Protein 5H80 (pdb70)

Nearest PDB structures (foldseek):
  5h80-assembly1_A  TM=1.002E+00  e=1.123E-91  Deinococcus radiodurans
  8j78-assembly1_C  TM=9.123E-01  e=1.585E-46  Homo sapiens
  8jxm-assembly1_F  TM=9.407E-01  e=7.126E-43  Homo sapiens
  8jxl-assembly1_F  TM=9.370E-01  e=4.509E-43  Homo sapiens
  8jxm-assembly1_L  TM=9.033E-01  e=2.004E-30  Homo sapiens

Secondary structure (DSSP, 8-state):
--EEEE---THHHHHHHHHHHHTT-EEEEEE-GGGTTSHHHHHSSEEEE-SS-SHHHHT-HHHHHHHHHHTT--EEE--SSTTTT-HHHHHHHHHTT-EESSS-HHHHHHHT-HHHHHHHHHHTT--B--B--SS---STHHHHHHHTTT--EE--EE-SGGGHHHHHHT---EEPP-S-EEEEEEEEEESS-EEEEEEEE---EETTEE-EEEESPTT--HHHHHHHHHHHHHHHHHTT-EEEEEEEEEE-TTS-EEEEEEE-S--TTHHHHHHHHT--HHHHHHHHHTT--HHHHT-----TTPPPPSSEEEEEEEEB--------EEE---STTEEEEE---TT----TTS-SEEEEEEEEESS--HHHHHHHHHHHHHT-EEESS-BSHHHHHHHHH-HHHHHT---TTHHHHTHHHHHHHHGGG-/--EEEE---HHHHHHHHHHHHHTT-EEEEEE-GGGTTSHHHHHSSEEEE-SS-TTHHHH-HHHHHHHHHHTT--EEE--SSTTTT-HHHHHHHHHTT-EESSS-HHHHHHHH-HHHHHHHHHHHT--B--B----HHHHHHHHHHTTT--EEEE--B-SGGGHHHHHH--EEEEPP-S-EEEEEEEEEESS-EEEEEEEEEEEEETTEEEEEEES-TT--HHHHHHHHHHHHHHHHHTT-EEEEEEEEEE-TTS-EEEEEEE-S--TTHHHHHHHHT--HHHHHHHHHTT--HHHHT-----TTPPPPSSEEEEEEEE------EEE---STTEEEEE---TT----TTS-SEEEEEEEEESS--HHHHHHHHHHHHHT-EEESS--SHHHHHHHHH-HHHHHT---TTHHHHTHHHHHHHHGGG-

Radius of gyration: 29.73 Å; Cα contacts (8 Å, |Δi|>4): 1894; chains: 2; bounding box: 52×56×107 Å

Organism: Deinococcus radiodurans (strain ATCC 13939 / DSM 20539 / JCM 16871 / CCUG 27074 / LMG 4051 / NBRC 15346 / NCIMB 9279 / VKM B-1422 / R1) (NCBI:txid243230)

B-factor: mean 34.97, std 14.19, range [15.18, 113.3]

Structure (mmCIF, N/CA/C/O backbone):
data_5H80
#
_entry.id   5H80
#
_cell.length_a   138.100
_cell.length_b   138.100
_cell.length_c   97.870
_cell.angle_alpha   90.00
_cell.angle_beta   90.00
_cell.angle_gamma   120.00
#
_symmetry.space_group_name_H-M   'P 65'
#
loop_
_entity.id
_entity.type
_entity.pdbx_description
1 polymer Carboxylase
2 non-polymer 1,2-ETHANEDIOL
3 water water
#
loop_
_atom_site.group_PDB
_atom_site.id
_atom_site.type_symbol
_atom_site.label_atom_id
_atom_site.label_alt_id
_atom_site.label_comp_id
_atom_site.label_asym_id
_atom_site.label_entity_id
_atom_site.label_seq_id
_atom_site.pdbx_PDB_ins_code
_atom_site.Cartn_x
_atom_site.Cartn_y
_atom_site.Cartn_z
_atom_site.occupancy
_atom_site.B_iso_or_equiv
_atom_site.auth_seq_id
_atom_site.auth_comp_id
_atom_site.auth_asym_id
_atom_site.auth_atom_id
_atom_site.pdbx_PDB_model_num
ATOM 1 N N . THR A 1 32 ? -53.730 2.138 -25.011 1.00 40.12 2 THR A N 1
ATOM 2 C CA . THR A 1 32 ? -53.534 0.691 -24.634 1.00 43.52 2 THR A CA 1
ATOM 3 C C . THR A 1 32 ? -53.926 -0.214 -25.807 1.00 38.05 2 THR A C 1
ATOM 4 O O . THR A 1 32 ? -55.109 -0.179 -26.309 1.00 32.42 2 THR A O 1
ATOM 8 N N . PRO A 1 33 ? -52.976 -1.023 -26.256 1.00 31.72 3 PRO A N 1
ATOM 9 C CA . PRO A 1 33 ? -53.319 -1.844 -27.408 1.00 30.06 3 PRO A CA 1
ATOM 10 C C . PRO A 1 33 ? -54.467 -2.788 -27.223 1.00 31.53 3 PRO A C 1
ATOM 11 O O . PRO A 1 33 ? -54.721 -3.270 -26.136 1.00 30.40 3 PRO A O 1
ATOM 15 N N . ARG A 1 34 ? -55.180 -3.108 -28.314 1.00 27.27 4 ARG A N 1
ATOM 16 C CA . ARG A 1 34 ? -56.195 -4.075 -28.334 1.00 26.63 4 ARG A CA 1
ATOM 17 C C . ARG A 1 34 ? -55.805 -5.014 -29.403 1.00 25.76 4 ARG A C 1
ATOM 18 O O . ARG A 1 34 ? -55.822 -4.645 -30.630 1.00 30.09 4 ARG A O 1
ATOM 26 N N . VAL A 1 35 ? -55.372 -6.204 -28.988 1.00 23.49 5 VAL A N 1
ATOM 27 C CA . VAL A 1 35 ? -54.734 -7.154 -29.815 1.00 24.00 5 VAL A CA 1
ATOM 28 C C . VAL A 1 35 ? -55.713 -8.228 -30.348 1.00 22.29 5 VAL A C 1
ATOM 29 O O . VAL A 1 35 ? -56.345 -9.044 -29.618 1.00 24.57 5 VAL A O 1
ATOM 33 N N . LEU A 1 36 ? -55.888 -8.233 -31.654 1.00 20.28 6 LEU A N 1
ATOM 34 C CA . LEU A 1 36 ? -56.711 -9.277 -32.246 1.00 21.67 6 LEU A CA 1
ATOM 35 C C . LEU A 1 36 ? -55.904 -10.478 -32.432 1.00 20.23 6 LEU A C 1
ATOM 36 O O . LEU A 1 36 ? -54.905 -10.396 -33.122 1.00 24.81 6 LEU A O 1
ATOM 41 N N . ILE A 1 37 ? -56.355 -11.610 -31.875 1.00 19.75 7 ILE A N 1
ATOM 42 C CA . ILE A 1 37 ? -55.607 -12.904 -31.892 1.00 20.93 7 ILE A CA 1
ATOM 43 C C . ILE A 1 37 ? -56.195 -13.703 -33.069 1.00 19.88 7 ILE A C 1
ATOM 44 O O . ILE A 1 37 ? -57.282 -14.351 -32.964 1.00 24.80 7 ILE A O 1
ATOM 49 N N . ALA A 1 38 ? -55.569 -13.605 -34.238 1.00 22.42 8 ALA A N 1
ATOM 50 C CA . ALA A 1 38 ? -56.038 -14.304 -35.440 1.00 25.49 8 ALA A CA 1
ATOM 51 C C . ALA A 1 38 ? -55.614 -15.807 -35.501 1.00 26.44 8 ALA A C 1
ATOM 52 O O . ALA A 1 38 ? -54.855 -16.211 -36.349 1.00 26.97 8 ALA A O 1
ATOM 54 N N . ASN A 1 39 ? -56.105 -16.586 -34.546 1.00 26.81 9 ASN A N 1
ATOM 55 C CA . ASN A 1 39 ? -55.671 -17.924 -34.322 1.00 22.94 9 ASN A CA 1
ATOM 56 C C . ASN A 1 39 ? -56.602 -18.577 -33.252 1.00 21.56 9 ASN A C 1
ATOM 57 O O . ASN A 1 39 ? -57.672 -18.021 -32.971 1.00 26.52 9 ASN A O 1
ATOM 62 N N . ARG A 1 40 ? -56.267 -19.790 -32.829 1.00 21.90 10 ARG A N 1
ATOM 63 C CA . ARG A 1 40 ? -57.117 -20.535 -31.906 1.00 23.95 10 ARG A CA 1
ATOM 64 C C . ARG A 1 40 ? -56.342 -21.530 -31.093 1.00 23.81 10 ARG A C 1
ATOM 65 O O . ARG A 1 40 ? -55.143 -21.733 -31.345 1.00 28.41 10 ARG A O 1
ATOM 73 N N . GLY A 1 41 ? -56.973 -22.189 -30.107 1.00 24.23 11 GLY A N 1
ATOM 74 C CA . GLY A 1 41 ? -56.355 -23.335 -29.487 1.00 24.01 11 GLY A CA 1
ATOM 75 C C . GLY A 1 41 ? -55.251 -22.864 -28.541 1.00 18.01 11 GLY A C 1
ATOM 76 O O . GLY A 1 41 ? -55.303 -21.675 -28.114 1.00 18.10 11 GLY A O 1
ATOM 77 N N . GLU A 1 42 ? -54.224 -23.712 -28.379 1.00 22.26 12 GLU A N 1
ATOM 78 C CA . GLU A 1 42 ? -53.190 -23.484 -27.334 1.00 22.87 12 GLU A CA 1
ATOM 79 C C . GLU A 1 42 ? -52.411 -22.154 -27.577 1.00 19.71 12 GLU A C 1
ATOM 80 O O . GLU A 1 42 ? -52.248 -21.336 -26.638 1.00 22.54 12 GLU A O 1
ATOM 86 N N . VAL A 1 43 ? -52.140 -21.794 -28.828 1.00 20.62 13 VAL A N 1
ATOM 87 C CA . VAL A 1 43 ? -51.492 -20.522 -29.124 1.00 20.88 13 VAL A CA 1
ATOM 88 C C . VAL A 1 43 ? -52.322 -19.214 -28.813 1.00 17.60 13 VAL A C 1
ATOM 89 O O . VAL A 1 43 ? -51.678 -18.205 -28.371 1.00 20.26 13 VAL A O 1
ATOM 93 N N . ALA A 1 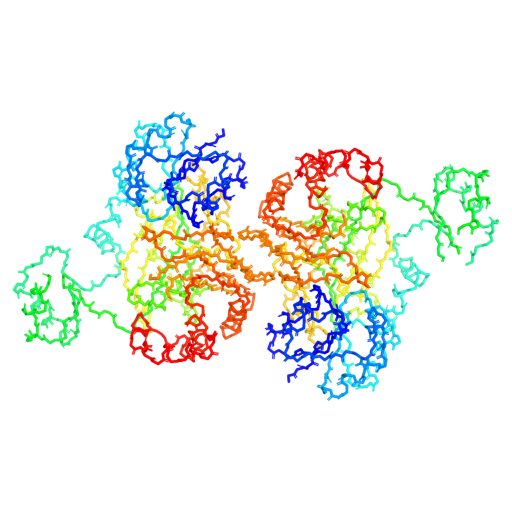44 ? -53.663 -19.260 -28.951 1.00 18.14 14 ALA A N 1
ATOM 94 C CA . ALA A 1 44 ? -54.454 -18.154 -28.792 1.00 18.15 14 ALA A CA 1
ATOM 95 C C . ALA A 1 44 ? -54.436 -17.995 -27.262 1.00 21.54 14 ALA A C 1
ATOM 96 O O . ALA A 1 44 ? -54.396 -16.868 -26.807 1.00 20.24 14 ALA A O 1
ATOM 98 N N . VAL A 1 45 ? -54.500 -19.113 -26.589 1.00 20.83 15 VAL A N 1
ATOM 99 C CA . VAL A 1 45 ? -54.429 -19.026 -25.056 1.00 21.43 15 VAL A CA 1
ATOM 100 C C . VAL A 1 45 ? -53.072 -18.390 -24.581 1.00 19.57 15 VAL A C 1
ATOM 101 O O . VAL A 1 45 ? -53.019 -17.427 -23.699 1.00 17.97 15 VAL A O 1
ATOM 105 N N . ARG A 1 46 ? -51.986 -18.896 -25.085 1.00 21.53 16 ARG A N 1
ATOM 106 C CA . ARG A 1 46 ? -50.684 -18.379 -24.897 1.00 18.13 16 ARG A CA 1
ATOM 107 C C . ARG A 1 46 ? -50.558 -16.843 -25.070 1.00 18.04 16 ARG A C 1
ATOM 108 O O . ARG A 1 46 ? -50.025 -16.023 -24.244 1.00 19.71 16 ARG A O 1
ATOM 116 N N . ILE A 1 47 ? -51.017 -16.369 -26.267 1.00 19.09 17 ILE A N 1
ATOM 117 C CA . ILE A 1 47 ? -51.071 -14.987 -26.594 1.00 19.91 17 ILE A CA 1
ATOM 118 C C . ILE A 1 47 ? -51.921 -14.180 -25.604 1.00 21.23 17 ILE A C 1
ATOM 119 O O . ILE A 1 47 ? -51.473 -13.091 -25.220 1.00 19.90 17 ILE A O 1
ATOM 124 N N . GLU A 1 48 ? -53.152 -14.599 -25.272 1.00 20.63 18 GLU A N 1
ATOM 125 C CA . GLU A 1 48 ? -54.030 -13.941 -24.289 1.00 23.07 18 GLU A CA 1
ATOM 126 C C . GLU A 1 48 ? -53.329 -13.743 -22.956 1.00 20.98 18 GLU A C 1
ATOM 127 O O . GLU A 1 48 ? -53.310 -12.609 -22.503 1.00 20.19 18 GLU A O 1
ATOM 133 N N . ARG A 1 49 ? -52.441 -14.682 -22.601 1.00 18.59 19 ARG A N 1
ATOM 134 C CA . ARG A 1 49 ? -51.697 -14.633 -21.285 1.00 20.56 19 ARG A CA 1
ATOM 135 C C . ARG A 1 49 ? -50.568 -13.578 -21.395 1.00 19.29 19 ARG A C 1
ATOM 136 O O . ARG A 1 49 ? -50.443 -12.770 -20.550 1.00 22.75 19 ARG A O 1
ATOM 144 N N . ALA A 1 50 ? -49.856 -13.454 -22.513 1.00 21.46 20 ALA A N 1
ATOM 145 C CA . ALA A 1 50 ? -48.751 -12.419 -22.686 1.00 19.45 20 ALA A CA 1
ATOM 146 C C . ALA A 1 50 ? -49.437 -10.964 -22.770 1.00 19.28 20 ALA A C 1
ATOM 147 O O . ALA A 1 50 ? -49.008 -10.001 -22.177 1.00 22.14 20 ALA A O 1
ATOM 149 N N . VAL A 1 51 ? -50.558 -10.878 -23.471 1.00 20.74 21 VAL A N 1
ATOM 150 C CA . VAL A 1 51 ? -51.335 -9.631 -23.567 1.00 19.58 21 VAL A CA 1
ATOM 151 C C . VAL A 1 51 ? -51.745 -9.148 -22.191 1.00 22.60 21 VAL A C 1
ATOM 152 O O . VAL A 1 51 ? -51.591 -7.936 -21.910 1.00 22.90 21 VAL A O 1
ATOM 156 N N . SER A 1 52 ? -52.227 -10.031 -21.391 1.00 23.68 22 SER A N 1
ATOM 157 C CA . SER A 1 52 ? -52.639 -9.721 -19.987 1.00 28.30 22 SER A CA 1
ATOM 158 C C . SER A 1 52 ? -51.441 -9.313 -19.167 1.00 25.64 22 SER A C 1
ATOM 159 O O . SER A 1 52 ? -51.535 -8.301 -18.388 1.00 26.26 22 SER A O 1
ATOM 162 N N . ALA A 1 53 ? -50.333 -10.055 -19.300 1.00 26.45 23 ALA A N 1
ATOM 163 C CA . ALA A 1 53 ? -49.063 -9.675 -18.596 1.00 24.31 23 ALA A CA 1
ATOM 164 C C . ALA A 1 53 ? -48.624 -8.227 -18.918 1.00 25.64 23 ALA A C 1
ATOM 165 O O . ALA A 1 53 ? -48.085 -7.476 -18.078 1.00 26.65 23 ALA A O 1
ATOM 167 N N . LEU A 1 54 ? -48.826 -7.754 -20.165 1.00 23.25 24 LEU A N 1
ATOM 168 C CA . LEU A 1 54 ? -48.512 -6.401 -20.529 1.00 22.57 24 LEU A CA 1
ATOM 169 C C . LEU A 1 54 ? -49.514 -5.280 -20.100 1.00 27.07 24 LEU A C 1
ATOM 170 O O . LEU A 1 54 ? -49.216 -4.108 -20.305 1.00 30.16 24 LEU A O 1
ATOM 175 N N . GLY A 1 55 ? -50.669 -5.686 -19.580 1.00 24.64 25 GLY A N 1
ATOM 176 C CA . GLY A 1 55 ? -51.785 -4.809 -19.282 1.00 24.82 25 GLY A CA 1
ATOM 177 C C . GLY A 1 55 ? -52.547 -4.308 -20.513 1.00 25.74 25 GLY A C 1
ATOM 178 O O . GLY A 1 55 ? -53.186 -3.216 -20.482 1.00 30.16 25 GLY A O 1
ATOM 179 N N . TRP A 1 56 ? -52.424 -5.036 -21.635 1.00 24.26 26 TRP A N 1
ATOM 180 C CA . TRP A 1 56 ? -53.155 -4.775 -22.833 1.00 25.71 26 TRP A CA 1
ATOM 181 C C . TRP A 1 56 ? -54.414 -5.591 -22.877 1.00 27.22 26 TRP A C 1
ATOM 182 O O . TRP A 1 56 ? -54.729 -6.337 -21.943 1.00 27.38 26 TRP A O 1
ATOM 193 N N . GLN A 1 57 ? -55.207 -5.342 -23.918 1.00 27.46 27 GLN A N 1
ATOM 194 C CA . GLN A 1 57 ? -56.451 -6.059 -24.108 1.00 24.74 27 GLN A CA 1
ATOM 195 C C . GLN A 1 57 ? -56.441 -6.978 -25.265 1.00 26.31 27 GLN A C 1
ATOM 196 O O . GLN A 1 57 ? -55.776 -6.679 -26.221 1.00 26.10 27 GLN A O 1
ATOM 202 N N . SER A 1 58 ? -57.179 -8.101 -25.150 1.00 29.91 28 SER A N 1
ATOM 203 C CA . SER A 1 58 ? -57.268 -9.044 -26.206 1.00 23.33 28 SER A CA 1
ATOM 204 C C . SER A 1 58 ? -58.663 -9.214 -26.775 1.00 24.13 28 SER A C 1
ATOM 205 O O . SER A 1 58 ? -59.647 -9.284 -26.075 1.00 29.54 28 SER A O 1
ATOM 208 N N . VAL A 1 59 ? -58.670 -9.445 -28.086 1.00 24.27 29 VAL A N 1
ATOM 209 C CA . VAL A 1 59 ? -59.876 -9.833 -28.803 1.00 24.78 29 VAL A CA 1
ATOM 210 C C . VAL A 1 59 ? -59.583 -11.183 -29.475 1.00 25.89 29 VAL A C 1
ATOM 211 O O . VAL A 1 59 ? -58.751 -11.261 -30.331 1.00 27.79 29 VAL A O 1
ATOM 215 N N . ALA A 1 60 ? -60.298 -12.212 -29.093 1.00 24.37 30 ALA A N 1
ATOM 216 C CA . ALA A 1 60 ? -60.228 -13.561 -29.699 1.00 22.97 30 ALA A CA 1
ATOM 217 C C . ALA A 1 60 ? -61.309 -13.686 -30.782 1.00 26.58 30 ALA A C 1
ATOM 218 O O . ALA A 1 60 ? -62.270 -12.823 -30.838 1.00 26.70 30 ALA A O 1
ATOM 220 N N . VAL A 1 61 ? -61.124 -14.671 -31.654 1.00 27.74 31 VAL A N 1
ATOM 221 C CA . VAL A 1 61 ? -62.134 -15.037 -32.630 1.00 24.82 31 VAL A CA 1
ATOM 222 C C . VAL A 1 61 ? -62.317 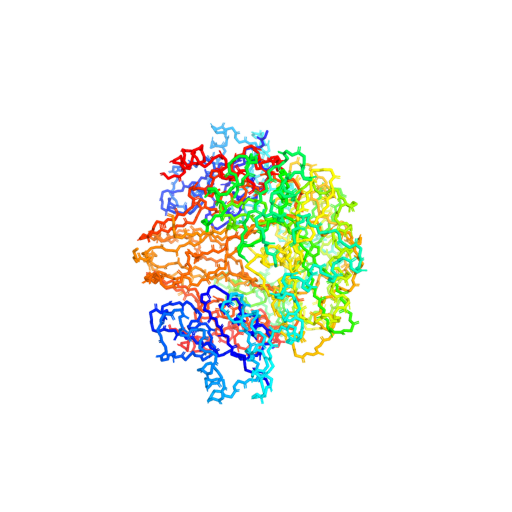-16.566 -32.487 1.00 28.11 31 VAL A C 1
ATOM 223 O O . VAL A 1 61 ? -61.372 -17.359 -32.136 1.00 26.80 31 VAL A O 1
ATOM 227 N N . TYR A 1 62 ? -63.500 -17.047 -32.784 1.00 22.11 32 TYR A N 1
ATOM 228 C CA . TYR A 1 62 ? -63.805 -18.436 -32.767 1.00 22.84 32 TYR A CA 1
ATOM 229 C C . TYR A 1 62 ? -64.845 -18.856 -33.797 1.00 25.12 32 TYR A C 1
ATOM 230 O O . TYR A 1 62 ? -65.747 -18.057 -34.150 1.00 25.50 32 TYR A O 1
ATOM 239 N N . ALA A 1 63 ? -64.661 -20.044 -34.297 1.00 29.27 33 ALA A N 1
ATOM 240 C CA . ALA A 1 63 ? -65.664 -20.737 -35.114 1.00 28.83 33 ALA A CA 1
ATOM 241 C C . ALA A 1 63 ? -66.540 -21.530 -34.182 1.00 27.65 33 ALA A C 1
ATOM 242 O O . ALA A 1 63 ? -66.081 -21.974 -33.108 1.00 24.80 33 ALA A O 1
ATOM 244 N N . PRO A 1 64 ? -67.863 -21.717 -34.504 1.00 29.38 34 PRO A N 1
ATOM 245 C CA . PRO A 1 64 ? -68.647 -22.490 -33.575 1.00 27.73 34 PRO A CA 1
ATOM 246 C C . PRO A 1 64 ? -68.209 -23.900 -33.094 1.00 26.28 34 PRO A C 1
ATOM 247 O O . PRO A 1 64 ? -68.371 -24.270 -31.913 1.00 29.86 34 PRO A O 1
ATOM 251 N N . ASP A 1 65 ? -67.586 -24.680 -33.934 1.00 25.01 35 ASP A N 1
ATOM 252 C CA . ASP A 1 65 ? -67.036 -25.998 -33.572 1.00 29.92 35 ASP A CA 1
ATOM 253 C C . ASP A 1 65 ? -65.794 -25.915 -32.676 1.00 30.16 35 ASP A C 1
ATOM 254 O O . ASP A 1 65 ? -65.340 -26.901 -32.263 1.00 30.12 35 ASP A O 1
ATOM 259 N N . ASP A 1 66 ? -65.365 -24.695 -32.389 1.00 30.40 36 ASP A N 1
ATOM 260 C CA . ASP A 1 66 ? -64.234 -24.391 -31.533 1.00 31.13 36 ASP A CA 1
ATOM 261 C C . ASP A 1 66 ? -64.705 -23.713 -30.292 1.00 32.09 36 ASP A C 1
ATOM 262 O O . ASP A 1 66 ? -63.900 -23.143 -29.552 1.00 32.33 36 ASP A O 1
ATOM 267 N N . ALA A 1 67 ? -66.038 -23.611 -30.067 1.00 26.02 37 ALA A N 1
ATOM 268 C CA . ALA A 1 67 ? -66.495 -22.701 -29.061 1.00 27.96 37 ALA A CA 1
ATOM 269 C C . ALA A 1 67 ? -66.140 -23.069 -27.583 1.00 24.69 37 ALA A C 1
ATOM 270 O O . ALA A 1 67 ? -66.087 -22.182 -26.738 1.00 27.50 37 ALA A O 1
ATOM 272 N N . GLY A 1 68 ? -65.789 -24.298 -27.331 1.00 25.09 38 GLY A N 1
ATOM 273 C CA . GLY A 1 68 ? -65.506 -24.747 -25.927 1.00 30.75 38 GLY A CA 1
ATOM 274 C C . GLY A 1 68 ? -64.012 -24.594 -25.573 1.00 30.92 38 GLY A C 1
ATOM 275 O O . GLY A 1 68 ? -63.632 -24.720 -24.434 1.00 26.17 38 GLY A O 1
ATOM 276 N N . SER A 1 69 ? -63.253 -24.240 -26.547 1.00 25.28 39 SER A N 1
ATOM 277 C CA . SER A 1 69 ? -61.814 -23.903 -26.406 1.00 27.71 39 SER A CA 1
ATOM 278 C C . SER A 1 69 ? -61.613 -22.851 -25.325 1.00 23.79 39 SER A C 1
ATOM 279 O O . SER A 1 69 ? -62.294 -21.831 -25.232 1.00 22.84 39 SER A O 1
ATOM 282 N N . LEU A 1 70 ? -60.540 -23.025 -24.532 1.00 26.43 40 LEU A N 1
ATOM 283 C CA . LEU A 1 70 ? -60.145 -22.017 -23.522 1.00 25.13 40 LEU A CA 1
ATOM 284 C C . LEU A 1 70 ? -59.852 -20.661 -24.049 1.00 23.94 40 LEU A C 1
ATOM 285 O O . LEU A 1 70 ? -60.136 -19.665 -23.373 1.00 27.00 40 LEU A O 1
ATOM 290 N N . HIS A 1 71 ? -59.366 -20.573 -25.304 1.00 23.06 41 HIS A N 1
ATOM 291 C CA . HIS A 1 71 ? -59.123 -19.247 -25.898 1.00 25.78 41 HIS A CA 1
ATOM 292 C C . HIS A 1 71 ? -60.357 -18.317 -26.033 1.00 18.67 41 HIS A C 1
ATOM 293 O O . HIS A 1 71 ? -60.205 -17.126 -26.034 1.00 23.37 41 HIS A O 1
ATOM 300 N N . VAL A 1 72 ? -61.521 -18.933 -26.077 1.00 23.54 42 VAL A N 1
ATOM 301 C CA . VAL A 1 72 ? -62.784 -18.182 -26.081 1.00 27.40 42 VAL A CA 1
ATOM 302 C C . VAL A 1 72 ? -62.975 -17.382 -24.772 1.00 23.81 42 VAL A C 1
ATOM 303 O O . VAL A 1 72 ? -62.903 -16.108 -24.771 1.00 34.64 42 VAL A O 1
ATOM 307 N N . ARG A 1 73 ? -63.144 -18.149 -23.692 1.00 31.59 43 ARG A N 1
ATOM 308 C CA . ARG A 1 73 ? -63.352 -17.631 -22.343 1.00 36.51 43 ARG A CA 1
ATOM 309 C C . ARG A 1 73 ? -62.217 -16.751 -21.861 1.00 37.16 43 ARG A C 1
ATOM 310 O O . ARG A 1 73 ? -62.442 -15.777 -21.138 1.00 31.70 43 ARG A O 1
ATOM 318 N N . ARG A 1 74 ? -60.974 -17.123 -22.208 1.00 28.93 44 ARG A N 1
ATOM 319 C CA . ARG A 1 74 ? -59.808 -16.367 -21.722 1.00 29.04 44 ARG A CA 1
ATOM 320 C C . ARG A 1 74 ? -59.593 -14.990 -22.344 1.00 32.85 44 ARG A C 1
ATOM 321 O O . ARG A 1 74 ? -58.898 -14.140 -21.744 1.00 31.94 44 ARG A O 1
ATOM 329 N N . ALA A 1 75 ? -60.089 -14.719 -23.546 1.00 24.96 45 ALA A N 1
ATOM 330 C CA . ALA A 1 75 ? -59.943 -13.384 -24.035 1.00 26.16 45 ALA A CA 1
ATOM 331 C C . ALA A 1 75 ? -60.730 -12.333 -23.212 1.00 32.98 45 ALA A C 1
ATOM 332 O O . ALA A 1 75 ? -61.718 -12.651 -22.482 1.00 30.04 45 ALA A O 1
ATOM 334 N N . ASP A 1 76 ? -60.375 -11.094 -23.377 1.00 31.06 46 ASP A N 1
ATOM 335 C CA . ASP A 1 76 ? -61.159 -10.010 -22.742 1.00 33.65 46 ASP A CA 1
ATOM 336 C C . ASP A 1 76 ? -62.458 -9.912 -23.501 1.00 35.91 46 ASP A C 1
ATOM 337 O O . ASP A 1 76 ? -63.489 -9.567 -22.953 1.00 34.32 46 ASP A O 1
ATOM 342 N N . GLU A 1 77 ? -62.388 -10.189 -24.790 1.00 28.13 47 GLU A N 1
ATOM 343 C CA . GLU A 1 77 ? -63.657 -10.243 -25.545 1.00 29.96 47 GLU A CA 1
ATOM 344 C C . GLU A 1 77 ? -63.445 -11.202 -26.694 1.00 27.38 47 GLU A C 1
ATOM 345 O O . GLU A 1 77 ? -62.310 -11.279 -27.212 1.00 29.64 47 GLU A O 1
ATOM 351 N N . ALA A 1 78 ? -64.439 -12.050 -26.954 1.00 30.22 48 ALA A N 1
ATOM 352 C CA . ALA A 1 78 ? -64.365 -12.998 -28.022 1.00 29.01 48 ALA A CA 1
ATOM 353 C C . ALA A 1 78 ? -65.472 -12.752 -29.019 1.00 32.82 48 ALA A C 1
ATOM 354 O O . ALA A 1 78 ? -66.661 -12.602 -28.611 1.00 30.54 48 ALA A O 1
ATOM 356 N N . VAL A 1 79 ? -65.069 -12.822 -30.307 1.00 28.69 49 VAL A N 1
ATOM 357 C CA . VAL A 1 79 ? -65.931 -12.441 -31.450 1.00 30.23 49 VAL A CA 1
ATOM 358 C C . VAL A 1 79 ? -66.199 -13.664 -32.371 1.00 28.57 49 VAL A C 1
ATOM 359 O O . VAL A 1 79 ? -65.275 -14.314 -32.892 1.00 25.30 49 VAL A O 1
ATOM 363 N N . ALA A 1 80 ? -67.452 -14.068 -32.500 1.00 29.60 50 ALA A N 1
ATOM 364 C CA . ALA A 1 80 ? -67.765 -15.266 -33.351 1.00 27.54 50 ALA A CA 1
ATOM 365 C C . ALA A 1 80 ? -67.493 -15.009 -34.837 1.00 26.29 50 ALA A C 1
ATOM 366 O O . ALA A 1 80 ? -67.918 -13.959 -35.326 1.00 32.29 50 ALA A O 1
ATOM 368 N N . LEU A 1 81 ? -66.898 -15.983 -35.538 1.00 26.98 51 LEU A N 1
ATOM 369 C CA . LEU A 1 81 ? -66.619 -15.874 -36.991 1.00 32.47 51 LEU A CA 1
ATOM 370 C C . LEU A 1 81 ? -67.884 -16.480 -37.661 1.00 35.33 51 LEU A C 1
ATOM 371 O O . LEU A 1 81 ? -68.426 -17.450 -37.204 1.00 35.45 51 LEU A O 1
ATOM 376 N N . SER A 1 82 ? -68.242 -15.905 -38.812 1.00 42.05 52 SER A N 1
ATOM 377 C CA . SER A 1 82 ? -69.353 -16.436 -39.643 1.00 50.15 52 SER A CA 1
ATOM 378 C C . SER A 1 82 ? -68.915 -17.552 -40.574 1.00 47.27 52 SER A C 1
ATOM 379 O O . SER A 1 82 ? -69.741 -18.218 -41.191 1.00 47.18 52 SER A O 1
ATOM 382 N N . GLY A 1 83 ? -67.614 -17.736 -40.717 1.00 47.22 53 GLY A N 1
ATOM 383 C CA . GLY A 1 83 ? -67.091 -18.852 -41.471 1.00 46.40 53 GLY A CA 1
ATOM 384 C C . GLY A 1 83 ? -67.311 -20.137 -40.693 1.00 49.19 53 GLY A C 1
ATOM 385 O O . GLY A 1 83 ? -67.906 -20.144 -39.612 1.00 50.28 53 GLY A O 1
ATOM 386 N N . ARG A 1 84 ? -66.809 -21.236 -41.227 1.00 47.47 54 ARG A N 1
ATOM 387 C CA . ARG A 1 84 ? -67.081 -22.544 -40.629 1.00 50.42 54 ARG A CA 1
ATOM 388 C C . ARG A 1 84 ? -65.856 -23.190 -39.992 1.00 48.90 54 ARG A C 1
ATOM 389 O O . ARG A 1 84 ? -65.818 -23.405 -38.776 1.00 61.96 54 ARG A O 1
ATOM 397 N N . GLY A 1 85 ? -64.888 -23.576 -40.781 1.00 49.15 55 GLY A N 1
ATOM 398 C CA . GLY A 1 85 ? -63.901 -24.522 -40.207 1.00 50.73 55 GLY A CA 1
ATOM 399 C C . GLY A 1 85 ? -62.614 -23.832 -39.856 1.00 48.73 55 GLY A C 1
ATOM 400 O O . GLY A 1 85 ? -62.616 -22.677 -39.388 1.00 44.77 55 GLY A O 1
ATOM 401 N N . ALA A 1 86 ? -61.527 -24.536 -40.120 1.00 45.44 56 ALA A N 1
ATOM 402 C CA . ALA A 1 86 ? -60.206 -23.924 -40.287 1.00 47.35 56 ALA A CA 1
ATOM 403 C C . ALA A 1 86 ? -60.321 -22.724 -41.215 1.00 44.30 56 ALA A C 1
ATOM 404 O O . ALA A 1 86 ? -59.962 -21.620 -40.835 1.00 38.96 56 ALA A O 1
ATOM 406 N N . ALA A 1 87 ? -60.969 -22.905 -42.370 1.00 43.05 57 ALA A N 1
ATOM 407 C CA . ALA A 1 87 ? -61.360 -21.784 -43.273 1.00 38.19 57 ALA A CA 1
ATOM 408 C C . ALA A 1 87 ? -61.786 -20.435 -42.624 1.00 36.58 57 ALA A C 1
ATOM 409 O O . ALA A 1 87 ? -61.507 -19.393 -43.153 1.00 36.74 57 ALA A O 1
ATOM 411 N N . ALA A 1 88 ? -62.548 -20.506 -41.558 1.00 34.29 58 ALA A N 1
ATOM 412 C CA . ALA A 1 88 ? -63.068 -19.324 -40.871 1.00 34.30 58 ALA A CA 1
ATOM 413 C C . ALA A 1 88 ? -61.914 -18.480 -40.335 1.00 30.38 58 ALA A C 1
ATOM 414 O O . ALA A 1 88 ? -61.996 -17.225 -40.366 1.00 33.88 58 ALA A O 1
ATOM 416 N N . TYR A 1 89 ? -60.892 -19.170 -39.797 1.00 34.79 59 TYR A N 1
ATOM 417 C CA . TYR A 1 89 ? -59.656 -18.498 -39.252 1.00 34.32 59 TYR A CA 1
ATOM 418 C C . TYR A 1 89 ? -58.670 -18.023 -40.328 1.00 30.12 59 TYR A C 1
ATOM 419 O O . TYR A 1 89 ? -57.863 -17.139 -40.062 1.00 39.96 59 TYR A O 1
ATOM 428 N N . LEU A 1 90 ? -58.850 -18.475 -41.574 1.00 33.47 60 LEU A N 1
ATOM 429 C CA . LEU A 1 90 ? -58.032 -18.105 -42.709 1.00 35.51 60 LEU A CA 1
ATOM 430 C C . LEU A 1 90 ? -58.736 -16.992 -43.563 1.00 36.34 60 LEU A C 1
ATOM 431 O O . LEU A 1 90 ? -58.182 -16.503 -44.572 1.00 35.24 60 LEU A O 1
ATOM 436 N N . ASP A 1 91 ? -59.947 -16.572 -43.178 1.00 35.67 61 ASP A N 1
ATOM 437 C CA . ASP A 1 91 ? -60.584 -15.523 -43.989 1.00 36.18 61 ASP A CA 1
ATOM 438 C C . ASP A 1 91 ? -60.014 -14.160 -43.589 1.00 36.97 61 ASP A C 1
ATOM 439 O O . ASP A 1 91 ? -60.501 -13.498 -42.723 1.00 37.70 61 ASP A O 1
ATOM 444 N N . GLY A 1 92 ? -58.948 -13.776 -44.276 1.00 34.05 62 GLY A N 1
ATOM 445 C CA . GLY A 1 92 ? -58.291 -12.515 -44.005 1.00 38.80 62 GLY A CA 1
ATOM 446 C C . GLY A 1 92 ? -59.212 -11.324 -43.956 1.00 32.82 62 GLY A C 1
ATOM 447 O O . GLY A 1 92 ? -59.115 -10.515 -43.021 1.00 35.00 62 GLY A O 1
ATOM 448 N N . ALA A 1 93 ? -60.117 -11.148 -44.954 1.00 33.42 63 ALA A N 1
ATOM 449 C CA . ALA A 1 93 ? -61.070 -10.006 -44.922 1.00 40.84 63 ALA A CA 1
ATOM 450 C C . ALA A 1 93 ? -62.054 -10.050 -43.766 1.00 34.88 63 ALA A C 1
ATOM 451 O O . ALA A 1 93 ? -62.346 -8.979 -43.220 1.00 41.05 63 ALA A O 1
ATOM 453 N N . ALA A 1 94 ? -62.498 -11.246 -43.353 1.00 35.01 64 ALA A N 1
ATOM 454 C CA . ALA A 1 94 ? -63.309 -11.388 -42.152 1.00 31.74 64 ALA A CA 1
ATOM 455 C C . ALA A 1 94 ? -62.609 -10.889 -40.880 1.00 33.56 64 ALA A C 1
ATOM 456 O O . ALA A 1 94 ? -63.211 -10.188 -40.087 1.00 28.56 64 ALA A O 1
ATOM 458 N N . LEU A 1 95 ? -61.333 -11.261 -40.739 1.00 33.39 65 LEU A N 1
ATOM 459 C CA . LEU A 1 95 ? -60.528 -10.827 -39.586 1.00 27.71 65 LEU A CA 1
ATOM 460 C C . LEU A 1 95 ? -60.340 -9.340 -39.574 1.00 31.16 65 LEU A C 1
ATOM 461 O O . LEU A 1 95 ? -60.495 -8.724 -38.510 1.00 28.58 65 LEU A O 1
ATOM 466 N N . LEU A 1 96 ? -60.168 -8.745 -40.753 1.00 27.55 66 LEU A N 1
ATOM 467 C CA . LEU A 1 96 ? -60.056 -7.287 -40.888 1.00 32.79 66 LEU A CA 1
ATOM 468 C C . LEU A 1 96 ? -61.361 -6.553 -40.525 1.00 32.95 66 LEU A C 1
ATOM 469 O O . LEU A 1 96 ? -61.289 -5.479 -39.931 1.00 36.77 66 LEU A O 1
ATOM 474 N N . ARG A 1 97 ? -62.498 -7.203 -40.764 1.00 31.86 67 ARG A N 1
ATOM 475 C CA . ARG A 1 97 ? -63.758 -6.659 -40.350 1.00 33.54 67 ARG A CA 1
ATOM 476 C C . ARG A 1 97 ? -63.879 -6.680 -38.839 1.00 28.24 67 ARG A C 1
ATOM 477 O O . ARG A 1 97 ? -64.300 -5.684 -38.246 1.00 34.34 67 ARG A O 1
ATOM 485 N N . VAL A 1 98 ? -63.488 -7.819 -38.242 1.00 31.51 68 VAL A N 1
ATOM 486 C CA . VAL A 1 98 ? -63.490 -7.945 -36.763 1.00 27.44 68 VAL A CA 1
ATOM 487 C C . VAL A 1 98 ? -62.648 -6.874 -36.142 1.00 30.15 68 VAL A C 1
ATOM 488 O O . VAL A 1 98 ? -63.044 -6.300 -35.055 1.00 27.60 68 VAL A O 1
ATOM 492 N N . ALA A 1 99 ? -61.482 -6.627 -36.727 1.00 28.31 69 ALA A N 1
ATOM 493 C CA . ALA A 1 99 ? -60.541 -5.705 -36.138 1.00 32.23 69 ALA A CA 1
ATOM 494 C C . ALA A 1 99 ? -61.102 -4.296 -36.160 1.00 31.93 69 ALA A C 1
ATOM 495 O O . ALA A 1 99 ? -60.968 -3.525 -35.210 1.00 33.30 69 ALA A O 1
ATOM 497 N N . GLN A 1 100 ? -61.682 -3.925 -37.314 1.00 29.97 70 GLN A N 1
ATOM 498 C CA . GLN A 1 100 ? -62.316 -2.587 -37.469 1.00 34.58 70 GLN A CA 1
ATOM 499 C C . GLN A 1 100 ? -63.432 -2.342 -36.486 1.00 34.40 70 GLN A C 1
ATOM 500 O O . GLN A 1 100 ? -63.502 -1.272 -35.892 1.00 35.97 70 GLN A O 1
ATOM 506 N N . GLU A 1 101 ? -64.303 -3.343 -36.351 1.00 34.70 71 GLU A N 1
ATOM 507 C CA . GLU A 1 101 ? -65.543 -3.317 -35.629 1.00 34.95 71 GLU A CA 1
ATOM 508 C C . GLU A 1 101 ? -65.289 -3.310 -34.143 1.00 42.35 71 GLU A C 1
ATOM 509 O O . GLU A 1 101 ? -66.081 -2.799 -33.400 1.00 35.72 71 GLU A O 1
ATOM 515 N N . HIS A 1 102 ? -64.166 -3.888 -33.721 1.00 36.08 72 HIS A N 1
ATOM 516 C CA . HIS A 1 102 ? -63.809 -3.930 -32.287 1.00 32.49 72 HIS A CA 1
ATOM 517 C C . HIS A 1 102 ? -62.611 -3.129 -31.912 1.00 28.64 72 HIS A C 1
ATOM 518 O O . HIS A 1 102 ? -62.085 -3.272 -30.774 1.00 35.40 72 HIS A O 1
ATOM 525 N N . ALA A 1 103 ? -62.243 -2.152 -32.751 1.00 30.34 73 ALA A N 1
ATOM 526 C CA . ALA A 1 103 ? -61.201 -1.199 -32.456 1.00 32.70 73 ALA A CA 1
ATOM 527 C C . ALA A 1 103 ? -59.876 -1.885 -31.999 1.00 27.18 73 ALA A C 1
ATOM 528 O O . ALA A 1 103 ? -59.173 -1.352 -31.121 1.00 33.26 73 ALA A O 1
ATOM 530 N N . ALA A 1 104 ? -59.510 -2.944 -32.687 1.00 27.10 74 ALA A N 1
ATOM 531 C CA . ALA A 1 104 ? -58.133 -3.479 -32.541 1.00 28.20 74 ALA A CA 1
ATOM 532 C C . ALA A 1 104 ? -57.066 -2.529 -33.152 1.00 33.88 74 ALA A C 1
ATOM 533 O O . ALA A 1 104 ? -57.387 -1.692 -34.030 1.00 31.20 74 ALA A O 1
ATOM 535 N N . THR A 1 105 ? -55.848 -2.566 -32.574 1.00 25.24 75 THR A N 1
ATOM 536 C CA . THR A 1 105 ? -54.695 -1.801 -32.942 1.00 26.70 75 THR A CA 1
ATOM 537 C C . THR A 1 105 ? -53.595 -2.656 -33.493 1.00 26.12 75 THR A C 1
ATOM 538 O O . THR A 1 105 ? -52.716 -2.202 -34.120 1.00 26.21 75 THR A O 1
ATOM 542 N N . HIS A 1 106 ? -53.626 -3.955 -33.129 1.00 23.62 76 HIS A N 1
ATOM 543 C CA . HIS A 1 106 ? -52.568 -4.909 -33.386 1.00 25.58 76 HIS A CA 1
ATOM 544 C C . HIS A 1 106 ? -53.231 -6.205 -33.776 1.00 26.23 76 HIS A C 1
ATOM 545 O O . HIS A 1 106 ? -54.341 -6.548 -33.353 1.00 27.99 76 HIS A O 1
ATOM 552 N N . VAL A 1 107 ? -52.548 -7.001 -34.605 1.00 26.84 77 VAL A N 1
ATOM 553 C CA . VAL A 1 107 ? -52.970 -8.324 -35.023 1.00 23.35 77 VAL A CA 1
ATOM 554 C C . VAL A 1 107 ? -51.811 -9.310 -34.746 1.00 22.19 77 VAL A C 1
ATOM 555 O O . VAL A 1 107 ? -50.741 -9.247 -35.380 1.00 21.76 77 VAL A O 1
ATOM 559 N N . HIS A 1 108 ? -52.048 -10.202 -33.765 1.00 20.36 78 HIS A N 1
ATOM 560 C CA . HIS A 1 108 ? -51.161 -11.378 -33.538 1.00 21.09 78 HIS A CA 1
ATOM 561 C C . HIS A 1 108 ? -51.678 -12.640 -34.312 1.00 18.74 78 HIS A C 1
ATOM 562 O O . HIS A 1 108 ? -52.704 -13.288 -34.022 1.00 21.40 78 HIS A O 1
ATOM 569 N N . PRO A 1 109 ? -50.919 -13.001 -35.372 1.00 22.24 79 PRO A N 1
ATOM 570 C CA . PRO A 1 109 ? -51.318 -14.157 -36.156 1.00 24.58 79 PRO A CA 1
ATOM 571 C C . PRO A 1 109 ? -50.948 -15.568 -35.615 1.00 25.48 79 PRO A C 1
ATOM 572 O O . PRO A 1 109 ? -51.322 -16.611 -36.192 1.00 29.73 79 PRO A O 1
ATOM 576 N N . GLY A 1 110 ? -50.385 -15.615 -34.400 1.00 24.98 80 GLY A N 1
ATOM 577 C CA . GLY A 1 110 ? -49.752 -16.833 -33.872 1.00 26.02 80 GLY A CA 1
ATOM 578 C C . GLY A 1 110 ? -48.843 -17.605 -34.786 1.00 18.92 80 GLY A C 1
ATOM 579 O O . GLY A 1 110 ? -47.896 -17.078 -35.268 1.00 22.20 80 GLY A O 1
ATOM 580 N N . TYR A 1 111 ? -49.041 -18.926 -34.887 1.00 23.70 81 TYR A N 1
ATOM 581 C CA . TYR A 1 111 ? -48.291 -19.681 -35.886 1.00 27.25 81 TYR A CA 1
ATOM 582 C C . TYR A 1 111 ? -49.314 -20.522 -36.609 1.00 28.91 81 TYR A C 1
ATOM 583 O O . TYR A 1 111 ? -50.453 -20.828 -36.088 1.00 31.40 81 TYR A O 1
ATOM 592 N N . GLY A 1 112 ? -48.940 -20.858 -37.837 1.00 29.14 82 GLY A N 1
ATOM 593 C CA . GLY A 1 112 ? -49.880 -21.430 -38.759 1.00 29.11 82 GLY A CA 1
ATOM 594 C C . GLY A 1 112 ? -50.788 -20.340 -39.264 1.00 33.28 82 GLY A C 1
ATOM 595 O O . GLY A 1 112 ? -50.543 -19.069 -39.043 1.00 32.49 82 GLY A O 1
ATOM 596 N N . PHE A 1 113 ? -51.906 -20.816 -39.860 1.00 34.41 83 PHE A N 1
ATOM 597 C CA . PHE A 1 113 ? -52.968 -19.866 -40.333 1.00 34.90 83 PHE A CA 1
ATOM 598 C C . PHE A 1 113 ? -52.253 -18.788 -41.248 1.00 36.69 83 PHE A C 1
ATOM 599 O O . PHE A 1 113 ? -51.451 -19.155 -42.143 1.00 40.74 83 PHE A O 1
ATOM 607 N N . LEU A 1 114 ? -52.339 -17.525 -40.868 1.00 34.04 84 LEU A N 1
ATOM 608 C CA . LEU A 1 114 ? -51.893 -16.401 -41.726 1.00 37.13 84 LEU A CA 1
ATOM 609 C C . LEU A 1 114 ? -50.588 -15.799 -41.247 1.00 28.67 84 LEU A C 1
ATOM 610 O O . LEU A 1 114 ? -50.166 -14.741 -41.699 1.00 27.65 84 LEU A O 1
ATOM 615 N N . SER A 1 115 ? -49.867 -16.499 -40.330 1.00 29.00 85 SER A N 1
ATOM 616 C CA . SER A 1 115 ? -48.596 -15.950 -39.866 1.00 29.10 85 SER A CA 1
ATOM 617 C C . SER A 1 115 ? -47.461 -15.759 -40.863 1.00 29.75 85 SER A C 1
ATOM 618 O O . SER A 1 115 ? -46.552 -15.033 -40.563 1.00 27.98 85 SER A O 1
ATOM 621 N N . GLU A 1 116 ? -47.504 -16.411 -42.028 1.00 24.29 86 GLU A N 1
ATOM 622 C CA . GLU A 1 116 ? -46.487 -16.257 -42.981 1.00 30.47 86 GLU A CA 1
ATOM 623 C C . GLU A 1 116 ? -47.000 -15.611 -44.219 1.00 33.56 86 GLU A C 1
ATOM 624 O O . GLU A 1 116 ? -46.255 -15.451 -45.122 1.00 33.78 86 GLU A O 1
ATOM 630 N N . ASN A 1 117 ? -48.255 -15.136 -44.163 1.00 33.79 87 ASN A N 1
ATOM 631 C CA . ASN A 1 117 ? -48.906 -14.509 -45.326 1.00 35.67 87 ASN A CA 1
ATOM 632 C C . ASN A 1 117 ? -48.627 -13.006 -45.459 1.00 33.62 87 ASN A C 1
ATOM 633 O O . ASN A 1 117 ? -49.212 -12.142 -44.747 1.00 33.11 87 ASN A O 1
ATOM 638 N N . ALA A 1 118 ? -47.746 -12.666 -46.378 1.00 32.90 88 ALA A N 1
ATOM 639 C CA . ALA A 1 118 ? -47.305 -11.308 -46.524 1.00 31.96 88 ALA A CA 1
ATOM 640 C C . ALA A 1 118 ? -48.456 -10.305 -46.964 1.00 29.07 88 ALA A C 1
ATOM 641 O O . ALA A 1 118 ? -48.493 -9.114 -46.624 1.00 31.55 88 ALA A O 1
ATOM 643 N N . ASP A 1 119 ? -49.332 -10.783 -47.826 1.00 30.56 89 ASP A N 1
ATOM 644 C CA . ASP A 1 119 ? -50.464 -9.945 -48.258 1.00 31.42 89 ASP A CA 1
ATOM 645 C C . ASP A 1 119 ? -51.345 -9.545 -47.071 1.00 27.24 89 ASP A C 1
ATOM 646 O O . ASP A 1 119 ? -51.829 -8.413 -46.978 1.00 29.60 89 ASP A O 1
ATOM 651 N N . PHE A 1 120 ? -51.502 -10.517 -46.162 1.00 26.81 90 PHE A N 1
ATOM 652 C CA . PHE A 1 120 ? -52.346 -10.317 -45.013 1.00 29.30 90 PHE A CA 1
ATOM 653 C C . PHE A 1 120 ? -51.670 -9.263 -44.137 1.00 26.48 90 PHE A C 1
ATOM 654 O O . PHE A 1 120 ? -52.337 -8.287 -43.778 1.00 26.52 90 PHE A O 1
ATOM 662 N N . ALA A 1 121 ? -50.370 -9.407 -43.878 1.00 27.82 91 ALA A N 1
ATOM 663 C CA . ALA A 1 121 ? -49.611 -8.397 -43.162 1.00 25.03 91 ALA A CA 1
ATOM 664 C C . ALA A 1 121 ? -49.758 -6.980 -43.762 1.00 27.38 91 ALA A C 1
ATOM 665 O O . ALA A 1 121 ? -50.009 -6.064 -43.072 1.00 29.18 91 ALA A O 1
ATOM 667 N N . ARG A 1 122 ? -49.614 -6.873 -45.077 1.00 27.74 92 ARG A N 1
ATOM 668 C CA . ARG A 1 122 ? -49.826 -5.650 -45.853 1.00 31.77 92 ARG A CA 1
ATOM 669 C C . ARG A 1 122 ? -51.183 -5.082 -45.620 1.00 29.29 92 ARG A C 1
ATOM 670 O O . ARG A 1 122 ? -51.274 -3.883 -45.328 1.00 30.19 92 ARG A O 1
ATOM 678 N N . ALA A 1 123 ? -52.204 -5.919 -45.647 1.00 29.99 93 ALA A N 1
ATOM 679 C CA . ALA A 1 123 ? -53.557 -5.484 -45.476 1.00 27.32 93 ALA A CA 1
ATOM 680 C C . ALA A 1 123 ? -53.819 -4.992 -44.047 1.00 32.39 93 ALA A C 1
ATOM 681 O O . ALA A 1 123 ? -54.428 -3.949 -43.837 1.00 26.14 93 ALA A O 1
ATOM 683 N N . CYS A 1 124 ? -53.233 -5.689 -43.051 1.00 29.34 94 CYS A N 1
ATOM 684 C CA . CYS A 1 124 ? -53.224 -5.127 -41.697 1.00 30.51 94 CYS A CA 1
ATOM 685 C C . CYS A 1 124 ? -52.690 -3.680 -41.643 1.00 24.85 94 CYS A C 1
ATOM 686 O O . CYS A 1 124 ? -53.471 -2.743 -41.151 1.00 27.16 94 CYS A O 1
ATOM 689 N N . ALA A 1 125 ? -51.441 -3.482 -42.116 1.00 25.15 95 ALA A N 1
ATOM 690 C CA . ALA A 1 125 ? -50.704 -2.249 -42.218 1.00 26.16 95 ALA A CA 1
ATOM 691 C C . ALA A 1 125 ? -51.629 -1.147 -42.857 1.00 28.90 95 ALA A C 1
ATOM 692 O O . ALA A 1 125 ? -51.903 -0.098 -42.274 1.00 30.91 95 ALA A O 1
ATOM 694 N N . GLN A 1 126 ? -52.169 -1.517 -44.004 1.00 29.40 96 GLN A N 1
ATOM 695 C CA . GLN A 1 126 ? -53.156 -0.633 -44.718 1.00 37.20 96 GLN A CA 1
ATOM 696 C C . GLN A 1 126 ? -54.387 -0.151 -43.896 1.00 38.34 96 GLN A C 1
ATOM 697 O O . GLN A 1 126 ? -54.823 1.025 -44.024 1.00 36.45 96 GLN A O 1
ATOM 703 N N . ALA A 1 127 ? -54.938 -1.040 -43.056 1.00 28.70 97 ALA A N 1
ATOM 704 C CA . ALA A 1 127 ? -56.049 -0.795 -42.215 1.00 26.48 97 ALA A CA 1
ATOM 705 C C . ALA A 1 127 ? -55.712 -0.142 -40.836 1.00 27.46 97 ALA A C 1
ATOM 706 O O . ALA A 1 127 ? -56.556 -0.143 -39.983 1.00 37.15 97 ALA A O 1
ATOM 708 N N . GLY A 1 128 ? -54.473 0.306 -40.626 1.00 27.49 98 GLY A N 1
ATOM 709 C CA . GLY A 1 128 ? -54.075 0.902 -39.360 1.00 33.53 98 GLY A CA 1
ATOM 710 C C . GLY A 1 128 ? -53.866 -0.101 -38.269 1.00 32.66 98 GLY A C 1
ATOM 711 O O . GLY A 1 128 ? -54.049 0.242 -37.112 1.00 31.63 98 GLY A O 1
ATOM 712 N N . LEU A 1 129 ? -53.499 -1.326 -38.622 1.00 31.50 99 LEU A N 1
ATOM 713 C CA . LEU A 1 129 ? -53.283 -2.402 -37.633 1.00 26.19 99 LEU A CA 1
ATOM 714 C C . LEU A 1 129 ? -51.809 -2.793 -37.662 1.00 30.54 99 LEU A C 1
ATOM 715 O O . LEU A 1 129 ? -51.239 -3.035 -38.729 1.00 31.04 99 LEU A O 1
ATOM 720 N N . VAL A 1 130 ? -51.173 -2.915 -36.499 1.00 29.05 100 VAL A N 1
ATOM 721 C CA . VAL A 1 130 ? -49.801 -3.461 -36.504 1.00 27.32 100 VAL A CA 1
ATOM 722 C C . VAL A 1 130 ? -49.807 -5.008 -36.462 1.00 29.68 100 VAL A C 1
ATOM 723 O O . VAL A 1 130 ? -50.248 -5.613 -35.526 1.00 24.45 100 VAL A O 1
ATOM 727 N N . PHE A 1 131 ? -49.303 -5.648 -37.502 1.00 23.35 101 PHE A N 1
ATOM 728 C CA . PHE A 1 131 ? -49.032 -7.066 -37.563 1.00 28.63 101 PHE A CA 1
ATOM 729 C C . PHE A 1 131 ? -47.858 -7.433 -36.659 1.00 23.77 101 PHE A C 1
ATOM 730 O O . PHE A 1 131 ? -46.731 -6.855 -36.791 1.00 26.39 101 PHE A O 1
ATOM 738 N N . VAL A 1 132 ? -48.129 -8.423 -35.783 1.00 20.60 102 VAL A N 1
ATOM 739 C CA . VAL A 1 132 ? -47.112 -8.917 -34.828 1.00 21.16 102 VAL A CA 1
ATOM 740 C C . VAL A 1 132 ? -46.204 -9.907 -35.552 1.00 22.77 102 VAL A C 1
ATOM 741 O O . VAL A 1 132 ? -46.504 -11.081 -35.525 1.00 26.58 102 VAL A O 1
ATOM 745 N N . GLY A 1 133 ? -45.154 -9.362 -36.201 1.00 26.64 103 GLY A N 1
ATOM 746 C CA . GLY A 1 133 ? -44.253 -10.092 -37.082 1.00 26.82 103 GLY A CA 1
ATOM 747 C C . GLY A 1 133 ? -43.320 -9.128 -37.852 1.00 26.15 103 GLY A C 1
ATOM 748 O O . GLY A 1 133 ? -43.526 -7.906 -37.760 1.00 26.31 103 GLY A O 1
ATOM 749 N N . PRO A 1 134 ? -42.325 -9.664 -38.590 1.00 26.49 104 PRO A N 1
ATOM 750 C CA . PRO A 1 134 ? -41.410 -8.861 -39.402 1.00 28.60 104 PRO A CA 1
ATOM 751 C C . PRO A 1 134 ? -42.215 -8.240 -40.548 1.00 24.62 104 PRO A C 1
ATOM 752 O O . PRO A 1 134 ? -43.453 -8.553 -40.684 1.00 23.26 104 PRO A O 1
ATOM 756 N N . ASP A 1 135 ? -41.482 -7.356 -41.279 1.00 29.07 105 ASP A N 1
ATOM 757 C CA . ASP A 1 135 ? -42.086 -6.582 -42.398 1.00 29.70 105 ASP A CA 1
ATOM 758 C C . ASP A 1 135 ? -42.496 -7.545 -43.478 1.00 31.62 105 ASP A C 1
ATOM 759 O O . ASP A 1 135 ? -41.885 -8.578 -43.615 1.00 27.04 105 ASP A O 1
ATOM 764 N N . PRO A 1 136 ? -43.610 -7.275 -44.184 1.00 30.40 106 PRO A N 1
ATOM 765 C CA . PRO A 1 136 ? -44.038 -8.097 -45.296 1.00 29.21 106 PRO A CA 1
ATOM 766 C C . PRO A 1 136 ? -43.001 -8.527 -46.365 1.00 29.45 106 PRO A C 1
ATOM 767 O O . PRO A 1 136 ? -43.051 -9.683 -46.768 1.00 27.79 106 PRO A O 1
ATOM 771 N N . ASP A 1 137 ? -42.075 -7.646 -46.729 1.00 33.52 107 ASP A N 1
ATOM 772 C CA . ASP A 1 137 ? -40.969 -7.945 -47.667 1.00 36.74 107 ASP A CA 1
ATOM 773 C C . ASP A 1 137 ? -40.087 -9.092 -47.130 1.00 38.04 107 ASP A C 1
ATOM 774 O O . ASP A 1 137 ? -39.602 -9.933 -47.856 1.00 32.93 107 ASP A O 1
ATOM 779 N N . THR A 1 138 ? -39.914 -9.105 -45.814 1.00 30.20 108 THR A N 1
ATOM 780 C CA . THR A 1 138 ? -39.182 -10.208 -45.144 1.00 31.56 108 THR A CA 1
ATOM 781 C C . THR A 1 138 ? -40.008 -11.471 -45.153 1.00 30.01 108 THR A C 1
ATOM 782 O O . THR A 1 138 ? -39.448 -12.547 -45.284 1.00 27.41 108 THR A O 1
ATOM 786 N N . LEU A 1 139 ? -41.357 -11.393 -44.936 1.00 27.54 109 LEU A N 1
ATOM 787 C CA . LEU A 1 139 ? -42.261 -12.524 -45.049 1.00 29.57 109 LEU A CA 1
ATOM 788 C C . LEU A 1 139 ? -42.173 -13.151 -46.487 1.00 26.72 109 LEU A C 1
ATOM 789 O O . LEU A 1 139 ? -42.195 -14.399 -46.713 1.00 29.95 109 LEU A O 1
ATOM 794 N N . ASP A 1 140 ? -42.113 -12.247 -47.448 1.00 31.04 110 ASP A N 1
ATOM 795 C CA . ASP A 1 140 ? -42.066 -12.699 -48.880 1.00 34.78 110 ASP A CA 1
ATOM 796 C C . ASP A 1 140 ? -40.785 -13.428 -49.148 1.00 30.21 110 ASP A C 1
ATOM 797 O O . ASP A 1 140 ? -40.766 -14.499 -49.770 1.00 35.00 110 ASP A O 1
ATOM 802 N N . LEU A 1 141 ? -39.707 -12.849 -48.678 1.00 28.77 111 LEU A N 1
ATOM 803 C CA . LEU A 1 141 ? -38.400 -13.461 -48.779 1.00 31.31 111 LEU A CA 1
ATOM 804 C C . LEU A 1 141 ? -38.279 -14.828 -48.079 1.00 36.90 111 LEU A C 1
ATOM 805 O O . LEU A 1 141 ? -37.941 -15.818 -48.718 1.00 34.32 111 LEU A O 1
ATOM 810 N N . PHE A 1 142 ? -38.568 -14.919 -46.770 1.00 29.65 112 PHE A N 1
ATOM 811 C CA . PHE A 1 142 ? -38.371 -16.164 -46.092 1.00 30.93 112 PHE A CA 1
ATOM 812 C C . PHE A 1 142 ? -39.380 -17.194 -46.449 1.00 32.42 112 PHE A C 1
ATOM 813 O O . PHE A 1 142 ? -39.187 -18.328 -46.125 1.00 37.39 112 PHE A O 1
ATOM 821 N N . GLY A 1 143 ? -40.483 -16.796 -47.144 1.00 30.78 113 GLY A N 1
ATOM 822 C CA . GLY A 1 143 ? -41.421 -17.718 -47.648 1.00 30.29 113 GLY A CA 1
ATOM 823 C C . GLY A 1 143 ? -41.097 -18.229 -49.046 1.00 32.76 113 GLY A C 1
ATOM 824 O O . GLY A 1 143 ? -41.748 -19.131 -49.534 1.00 36.63 113 GLY A O 1
ATOM 825 N N . ASP A 1 144 ? -40.018 -17.755 -49.620 1.00 32.33 114 ASP A N 1
ATOM 826 C CA . ASP A 1 144 ? -39.642 -18.197 -50.968 1.00 34.99 114 ASP A CA 1
ATOM 827 C C . ASP A 1 144 ? -38.345 -19.004 -50.934 1.00 30.55 114 ASP A C 1
ATOM 828 O O . ASP A 1 144 ? -37.231 -18.480 -50.662 1.00 33.84 114 ASP A O 1
ATOM 833 N N . LYS A 1 145 ? -38.516 -20.288 -51.258 1.00 35.09 115 LYS A N 1
ATOM 834 C CA . LYS A 1 145 ? -37.384 -21.240 -51.207 1.00 39.21 115 LYS A CA 1
ATOM 835 C C . LYS A 1 145 ? -36.225 -20.663 -51.957 1.00 38.39 115 LYS A C 1
ATOM 836 O O . LYS A 1 145 ? -35.117 -20.459 -51.437 1.00 37.79 115 LYS A O 1
ATOM 842 N N . SER A 1 146 ? -36.453 -20.272 -53.199 1.00 39.23 116 SER A N 1
ATOM 843 C CA . SER A 1 146 ? -35.381 -19.705 -53.993 1.00 38.29 116 SER A CA 1
ATOM 844 C C . SER A 1 146 ? -34.728 -18.389 -53.501 1.00 35.96 116 SER A C 1
ATOM 845 O O . SER A 1 146 ? -33.473 -18.293 -53.510 1.00 35.72 116 SER A O 1
ATOM 848 N N . ARG A 1 147 ? -35.497 -17.385 -53.071 1.00 37.08 117 ARG A N 1
ATOM 849 C CA . ARG A 1 147 ? -34.890 -16.170 -52.502 1.00 38.55 117 ARG A CA 1
ATOM 850 C C . ARG A 1 147 ? -34.120 -16.410 -51.111 1.00 33.70 117 ARG A C 1
ATOM 851 O O . ARG A 1 147 ? -33.083 -15.781 -50.832 1.00 35.21 117 ARG A O 1
ATOM 859 N N . ALA A 1 148 ? -34.697 -17.219 -50.249 1.00 34.00 118 ALA A N 1
ATOM 860 C CA . ALA A 1 148 ? -34.030 -17.553 -48.956 1.00 40.82 118 ALA A CA 1
ATOM 861 C C . ALA A 1 148 ? -32.673 -18.324 -49.136 1.00 37.55 118 ALA A C 1
ATOM 862 O O . ALA A 1 148 ? -31.688 -18.071 -48.482 1.00 39.32 118 ALA A O 1
ATOM 864 N N . ARG A 1 149 ? -32.642 -19.182 -50.146 1.00 39.96 119 ARG A N 1
ATOM 865 C CA . ARG A 1 149 ? -31.441 -19.889 -50.560 1.00 36.99 119 ARG A CA 1
ATOM 866 C C . ARG A 1 149 ? -30.385 -18.966 -51.082 1.00 42.71 119 ARG A C 1
ATOM 867 O O . ARG A 1 149 ? -29.250 -19.003 -50.604 1.00 43.09 119 ARG A O 1
ATOM 875 N N . GLY A 1 150 ? -30.759 -18.078 -51.999 1.00 39.25 120 GLY A N 1
ATOM 876 C CA . GLY A 1 150 ? -29.827 -17.156 -52.551 1.00 38.94 120 GLY A CA 1
ATOM 877 C C . GLY A 1 150 ? -29.209 -16.230 -51.545 1.00 41.29 120 GLY A C 1
ATOM 878 O O . GLY A 1 150 ? -27.997 -15.986 -51.608 1.00 37.43 120 GLY A O 1
ATOM 879 N N . LEU A 1 151 ? -30.041 -15.738 -50.627 1.00 42.65 121 LEU A N 1
ATOM 880 C CA . LEU A 1 151 ? -29.578 -14.990 -49.443 1.00 42.18 121 LEU A CA 1
ATOM 881 C C . LEU A 1 151 ? -28.587 -15.804 -48.609 1.00 30.25 121 LEU A C 1
ATOM 882 O O . LEU A 1 151 ? -27.499 -15.268 -48.287 1.00 31.70 121 LEU A O 1
ATOM 887 N N . ALA A 1 152 ? -28.905 -17.053 -48.343 1.00 30.94 122 ALA A N 1
ATOM 888 C CA . ALA A 1 152 ? -27.980 -17.903 -47.589 1.00 28.70 122 ALA A CA 1
ATOM 889 C C . ALA A 1 152 ? -26.617 -17.981 -48.338 1.00 38.42 122 ALA A C 1
ATOM 890 O O . ALA A 1 152 ? -25.561 -17.677 -47.799 1.00 33.96 122 ALA A O 1
ATOM 892 N N . GLN A 1 153 ? -26.695 -18.308 -49.628 1.00 36.20 123 GLN A N 1
ATOM 893 C CA . GLN A 1 153 ? -25.520 -18.454 -50.472 1.00 41.14 123 GLN A CA 1
ATOM 894 C C . GLN A 1 153 ? -24.659 -17.211 -50.525 1.00 35.56 123 GLN A C 1
ATOM 895 O O . GLN A 1 153 ? -23.463 -17.344 -50.426 1.00 38.93 123 GLN A O 1
ATOM 901 N N . ARG A 1 154 ? -25.250 -16.012 -50.640 1.00 34.75 124 ARG A N 1
ATOM 902 C CA . ARG A 1 154 ? -24.510 -14.744 -50.647 1.00 38.94 124 ARG A CA 1
ATOM 903 C C . ARG A 1 154 ? -23.812 -14.388 -49.324 1.00 38.03 124 ARG A C 1
ATOM 904 O O . ARG A 1 154 ? -22.756 -13.794 -49.290 1.00 38.52 124 ARG A O 1
ATOM 912 N N . LEU A 1 155 ? -24.375 -14.847 -48.228 1.00 34.93 125 LEU A N 1
ATOM 913 C CA . LEU A 1 155 ? -23.745 -14.760 -46.905 1.00 35.60 125 LEU A CA 1
ATOM 914 C C . LEU A 1 155 ? -22.786 -15.863 -46.507 1.00 37.93 125 LEU A C 1
ATOM 915 O O . LEU A 1 155 ? -22.267 -15.849 -45.367 1.00 40.66 125 LEU A O 1
ATOM 920 N N . GLY A 1 156 ? -22.521 -16.838 -47.367 1.00 36.54 126 GLY A N 1
ATOM 921 C CA . GLY A 1 156 ? -21.632 -17.941 -46.975 1.00 33.55 126 GLY A CA 1
ATOM 922 C C . GLY A 1 156 ? -22.237 -19.072 -46.128 1.00 31.70 126 GLY A C 1
ATOM 923 O O . GLY A 1 156 ? -21.521 -19.994 -45.682 1.00 34.32 126 GLY A O 1
ATOM 924 N N . VAL A 1 157 ? -23.587 -19.062 -45.961 1.00 32.18 127 VAL A N 1
ATOM 925 C CA . VAL A 1 157 ? -24.299 -20.008 -45.142 1.00 34.06 127 VAL A CA 1
ATOM 926 C C . VAL A 1 157 ? -24.616 -21.214 -46.033 1.00 31.02 127 VAL A C 1
ATOM 927 O O . VAL A 1 157 ? -25.313 -21.069 -47.091 1.00 32.27 127 VAL A O 1
ATOM 931 N N . PRO A 1 158 ? -24.155 -22.444 -45.643 1.00 29.97 128 PRO A N 1
ATOM 932 C CA . PRO A 1 158 ? -24.395 -23.610 -46.472 1.00 31.79 128 PRO A CA 1
ATOM 933 C C . PRO A 1 158 ? -25.812 -23.992 -46.573 1.00 31.64 128 PRO A C 1
ATOM 934 O O . PRO A 1 158 ? -26.557 -23.828 -45.574 1.00 32.32 128 PRO A O 1
ATOM 938 N N . VAL A 1 159 ? -26.183 -24.365 -47.806 1.00 31.09 129 VAL A N 1
ATOM 939 C CA . VAL A 1 159 ? -27.459 -24.975 -48.119 1.00 33.29 129 VAL A CA 1
ATOM 940 C C . VAL A 1 159 ? -27.326 -26.359 -48.782 1.00 30.48 129 VAL A C 1
ATOM 941 O O . VAL A 1 159 ? -26.290 -26.682 -49.382 1.00 30.30 129 VAL A O 1
ATOM 945 N N . ILE A 1 160 ? -28.391 -27.106 -48.725 1.00 29.83 130 ILE A N 1
ATOM 946 C CA . ILE A 1 160 ? -28.451 -28.441 -49.200 1.00 34.51 130 ILE A CA 1
ATOM 947 C C . ILE A 1 160 ? -28.243 -28.423 -50.724 1.00 45.75 130 ILE A C 1
ATOM 948 O O . ILE A 1 160 ? -28.790 -27.537 -51.402 1.00 50.35 130 ILE A O 1
ATOM 953 N N . PRO A 1 161 ? -27.480 -29.396 -51.261 1.00 45.61 131 PRO A N 1
ATOM 954 C CA . PRO A 1 161 ? -27.384 -29.417 -52.719 1.00 44.05 131 PRO A CA 1
ATOM 955 C C . PRO A 1 161 ? -28.711 -29.771 -53.361 1.00 42.79 131 PRO A C 1
ATOM 956 O O . PRO A 1 161 ? -29.521 -30.588 -52.849 1.00 45.72 131 PRO A O 1
ATOM 960 N N . GLY A 1 162 ? -29.031 -29.058 -54.427 1.00 49.16 132 GLY A N 1
ATOM 961 C CA . GLY A 1 162 ? -30.381 -29.171 -54.957 1.00 45.56 132 GLY A CA 1
ATOM 962 C C . GLY A 1 162 ? -30.515 -28.470 -56.305 1.00 48.82 132 GLY A C 1
ATOM 963 O O . GLY A 1 162 ? -29.561 -27.858 -56.756 1.00 38.46 132 GLY A O 1
ATOM 964 N N . THR A 1 163 ? -31.684 -28.641 -56.927 1.00 54.93 133 THR A N 1
ATOM 965 C CA . THR A 1 163 ? -32.119 -27.841 -58.080 1.00 65.53 133 THR A CA 1
ATOM 966 C C . THR A 1 163 ? -32.848 -26.620 -57.538 1.00 64.40 133 THR A C 1
ATOM 967 O O . THR A 1 163 ? -33.895 -26.778 -56.877 1.00 66.10 133 THR A O 1
ATOM 971 N N . ASP A 1 164 ? -32.330 -25.425 -57.842 1.00 70.96 134 ASP A N 1
ATOM 972 C CA . ASP A 1 164 ? -32.850 -24.153 -57.254 1.00 79.77 134 ASP A CA 1
ATOM 973 C C . ASP A 1 164 ? -34.296 -23.785 -57.609 1.00 83.24 134 ASP A C 1
ATOM 974 O O . ASP A 1 164 ? -35.055 -23.264 -56.762 1.00 85.60 134 ASP A O 1
ATOM 979 N N . GLY A 1 165 ? -34.649 -23.992 -58.868 1.00 72.34 135 GLY A N 1
ATOM 980 C CA . GLY A 1 165 ? -35.990 -23.722 -59.295 1.00 75.01 135 GLY A CA 1
ATOM 981 C C . GLY A 1 165 ? -36.522 -24.770 -60.223 1.00 67.36 135 GLY A C 1
ATOM 982 O O . GLY A 1 165 ? -35.783 -25.628 -60.701 1.00 69.19 135 GLY A O 1
ATOM 983 N N . ALA A 1 166 ? -37.823 -24.648 -60.476 1.00 67.32 136 ALA A N 1
ATOM 984 C CA . ALA A 1 166 ? -38.530 -25.356 -61.523 1.00 69.55 136 ALA A CA 1
ATOM 985 C C . ALA A 1 166 ? -38.118 -26.791 -61.364 1.00 79.28 136 ALA A C 1
ATOM 986 O O . ALA A 1 166 ? -38.271 -27.332 -60.241 1.00 86.09 136 ALA A O 1
ATOM 988 N N . THR A 1 167 ? -37.570 -27.385 -62.431 1.00 78.37 137 THR A N 1
ATOM 989 C CA . THR A 1 167 ? -36.796 -28.614 -62.352 1.00 83.65 137 THR A CA 1
ATOM 990 C C . THR A 1 167 ? -36.643 -29.143 -63.804 1.00 75.91 137 THR A C 1
ATOM 991 O O . THR A 1 167 ? -37.593 -29.599 -64.414 1.00 76.41 137 THR A O 1
ATOM 995 N N . THR A 1 168 ? -35.445 -29.007 -64.365 1.00 72.60 138 THR A N 1
ATOM 996 C CA . THR A 1 168 ? -35.156 -29.399 -65.760 1.00 68.82 138 THR A CA 1
ATOM 997 C C . THR A 1 168 ? -35.646 -30.874 -66.080 1.00 75.30 138 THR A C 1
ATOM 998 O O . THR A 1 168 ? -36.043 -31.178 -67.200 1.00 71.56 138 THR A O 1
ATOM 1002 N N . LEU A 1 169 ? -35.580 -31.764 -65.079 1.00 80.71 139 LEU A N 1
ATOM 1003 C CA . LEU A 1 169 ? -36.467 -32.965 -64.895 1.00 83.75 139 LEU A CA 1
ATOM 1004 C C . LEU A 1 169 ? -36.242 -34.267 -65.615 1.00 80.17 139 LEU A C 1
ATOM 1005 O O . LEU A 1 169 ? -36.509 -35.326 -65.062 1.00 81.25 139 LEU A O 1
ATOM 1010 N N . GLU A 1 170 ? -35.836 -34.207 -66.864 1.00 77.91 140 GLU A N 1
ATOM 1011 C CA . GLU A 1 170 ? -35.250 -35.391 -67.451 1.00 76.01 140 GLU A CA 1
ATOM 1012 C C . GLU A 1 170 ? -33.938 -35.436 -66.710 1.00 76.49 140 GLU A C 1
ATOM 1013 O O . GLU A 1 170 ? -33.471 -36.520 -66.383 1.00 78.97 140 GLU A O 1
ATOM 1019 N N . GLU A 1 171 ? -33.352 -34.267 -66.421 1.00 64.16 141 GLU A N 1
ATOM 1020 C CA . GLU A 1 171 ? -32.062 -34.258 -65.769 1.00 74.68 141 GLU A CA 1
ATOM 1021 C C . GLU A 1 171 ? -32.100 -34.529 -64.245 1.00 83.79 141 GLU A C 1
ATOM 1022 O O . GLU A 1 171 ? -31.067 -34.923 -63.716 1.00 74.93 141 GLU A O 1
ATOM 1028 N N . ALA A 1 172 ? -33.204 -34.319 -63.511 1.00 85.54 142 ALA A N 1
ATOM 1029 C CA . ALA A 1 172 ? -33.251 -34.797 -62.103 1.00 89.48 142 ALA A CA 1
ATOM 1030 C C . ALA A 1 172 ? -32.278 -35.986 -61.957 1.00 88.19 142 ALA A C 1
ATOM 1031 O O . ALA A 1 172 ? -31.529 -36.051 -60.985 1.00 82.69 142 ALA A O 1
ATOM 1033 N N . ALA A 1 173 ? -32.282 -36.882 -62.960 1.00 76.53 143 ALA A N 1
ATOM 1034 C CA . ALA A 1 173 ? -31.198 -37.853 -63.204 1.00 75.98 143 ALA A CA 1
ATOM 1035 C C . ALA A 1 173 ? -29.736 -37.308 -63.231 1.00 67.08 143 ALA A C 1
ATOM 1036 O O . ALA A 1 173 ? -28.832 -37.964 -62.734 1.00 65.65 143 ALA A O 1
ATOM 1038 N N . ALA A 1 174 ? -29.493 -36.159 -63.855 1.00 60.02 144 ALA A N 1
ATOM 1039 C CA . ALA A 1 174 ? -28.162 -35.561 -63.934 1.00 55.36 144 ALA A CA 1
ATOM 1040 C C . ALA A 1 174 ? -27.610 -35.062 -62.593 1.00 61.31 144 ALA A C 1
ATOM 1041 O O . ALA A 1 174 ? -26.427 -35.285 -62.273 1.00 62.56 144 ALA A O 1
ATOM 1043 N N . PHE A 1 175 ? -28.445 -34.349 -61.837 1.00 51.58 145 PHE A N 1
ATOM 1044 C CA . PHE A 1 175 ? -28.102 -34.007 -60.476 1.00 53.22 145 PHE A CA 1
ATOM 1045 C C . PHE A 1 175 ? -27.962 -35.272 -59.622 1.00 44.75 145 PHE A C 1
ATOM 1046 O O . PHE A 1 175 ? -26.975 -35.388 -58.906 1.00 48.59 145 PHE A O 1
ATOM 1054 N N . MET A 1 176 ? -28.889 -36.208 -59.771 1.00 46.26 146 MET A N 1
ATOM 1055 C CA . MET A 1 176 ? -28.843 -37.542 -59.122 1.00 50.43 146 MET A CA 1
ATOM 1056 C C . MET A 1 176 ? -27.595 -38.361 -59.479 1.00 50.44 146 MET A C 1
ATOM 1057 O O . MET A 1 176 ? -26.929 -38.973 -58.584 1.00 44.87 146 MET A O 1
ATOM 1062 N N . GLN A 1 177 ? -27.226 -38.328 -60.759 1.00 52.51 147 GLN A N 1
ATOM 1063 C CA . GLN A 1 177 ? -25.952 -38.849 -61.174 1.00 54.60 147 GLN A CA 1
ATOM 1064 C C . GLN A 1 177 ? -24.833 -38.053 -60.503 1.00 48.94 147 GLN A C 1
ATOM 1065 O O . GLN A 1 177 ? -23.852 -38.634 -60.089 1.00 54.42 147 GLN A O 1
ATOM 1071 N N . ALA A 1 178 ? -24.964 -36.730 -60.358 1.00 56.71 148 ALA A N 1
ATOM 1072 C CA . ALA A 1 178 ? -23.914 -35.966 -59.659 1.00 46.70 148 ALA A CA 1
ATOM 1073 C C . ALA A 1 178 ? -23.857 -36.241 -58.130 1.00 43.68 148 ALA A C 1
ATOM 1074 O O . ALA A 1 178 ? -22.835 -35.992 -57.512 1.00 45.84 148 ALA A O 1
ATOM 1076 N N . GLN A 1 179 ? -24.931 -36.761 -57.546 1.00 42.34 149 GLN A N 1
ATOM 1077 C CA . GLN A 1 179 ? -24.851 -37.259 -56.129 1.00 46.47 149 GLN A CA 1
ATOM 1078 C C . GLN A 1 179 ? -24.177 -38.661 -55.943 1.00 43.65 149 GLN A C 1
ATOM 1079 O O . GLN A 1 179 ? -24.084 -39.176 -54.844 1.00 42.68 149 GLN A O 1
ATOM 1085 N N . GLY A 1 180 ? -23.673 -39.283 -56.999 1.00 46.44 150 GLY A N 1
ATOM 1086 C CA . GLY A 1 180 ? -22.756 -40.413 -56.811 1.00 40.01 150 GLY A CA 1
ATOM 1087 C C . GLY A 1 180 ? -23.296 -41.687 -56.208 1.00 37.68 150 GLY A C 1
ATOM 1088 O O . GLY A 1 180 ? -22.527 -42.491 -55.667 1.00 38.28 150 GLY A O 1
ATOM 1089 N N . GLY A 1 181 ? -24.591 -41.933 -56.322 1.00 37.88 151 GLY A N 1
ATOM 1090 C CA . GLY A 1 181 ? -25.199 -43.069 -55.695 1.00 38.96 151 GLY A CA 1
ATOM 1091 C C . GLY A 1 181 ? -25.954 -42.692 -54.423 1.00 37.30 151 GLY A C 1
ATOM 1092 O O . GLY A 1 181 ? -26.745 -43.474 -53.910 1.00 43.48 151 GLY A O 1
ATOM 1093 N N . ALA A 1 182 ? -25.716 -41.486 -53.919 1.00 34.18 152 ALA A N 1
ATOM 1094 C CA . ALA A 1 182 ? -26.461 -41.018 -52.755 1.00 33.89 152 ALA A CA 1
ATOM 1095 C C . ALA A 1 182 ? -27.921 -40.751 -53.121 1.00 36.44 152 ALA A C 1
ATOM 1096 O O . ALA A 1 182 ? -28.139 -40.303 -54.205 1.00 34.49 152 ALA A O 1
ATOM 1098 N N . PRO A 1 183 ? -28.885 -40.992 -52.219 1.00 37.40 153 PRO A N 1
ATOM 1099 C CA . PRO A 1 183 ? -30.321 -40.747 -52.473 1.00 35.79 153 PRO A CA 1
ATOM 1100 C C . PRO A 1 183 ? -30.696 -39.273 -52.535 1.00 38.70 153 PRO A C 1
ATOM 1101 O O . PRO A 1 183 ? -29.970 -38.343 -52.068 1.00 37.48 153 PRO A O 1
ATOM 1105 N N . VAL A 1 184 ? -31.878 -39.059 -53.090 1.00 37.60 154 VAL A N 1
ATOM 1106 C CA . VAL A 1 184 ? -32.373 -37.773 -53.423 1.00 46.99 154 VAL A CA 1
ATOM 1107 C C . VAL A 1 184 ? -33.883 -37.748 -53.073 1.00 39.03 154 VAL A C 1
ATOM 1108 O O . VAL A 1 184 ? -34.582 -38.789 -52.921 1.00 38.65 154 VAL A O 1
ATOM 1112 N N . MET A 1 185 ? -34.387 -36.559 -52.744 1.00 41.20 155 MET A N 1
ATOM 1113 C CA . MET A 1 185 ? -35.793 -36.425 -52.401 1.00 46.36 155 MET A CA 1
ATOM 1114 C C . MET A 1 185 ? -36.394 -35.630 -53.554 1.00 48.61 155 MET A C 1
ATOM 1115 O O . MET A 1 185 ? -35.745 -34.702 -54.064 1.00 40.60 155 MET A O 1
ATOM 1120 N N . LEU A 1 186 ? -37.579 -36.041 -53.997 1.00 46.87 156 LEU A N 1
ATOM 1121 C CA . LEU A 1 186 ? -38.459 -35.144 -54.787 1.00 49.35 156 LEU A CA 1
ATOM 1122 C C . LEU A 1 186 ? -39.423 -34.409 -53.887 1.00 39.58 156 LEU A C 1
ATOM 1123 O O . LEU A 1 186 ? -39.628 -33.242 -54.168 1.00 40.19 156 LEU A O 1
ATOM 1128 N N . ARG A 1 198 ? -41.023 -37.644 -53.376 1.00 69.50 168 ARG A N 1
ATOM 1129 C CA . ARG A 1 198 ? -40.663 -38.975 -52.892 1.00 70.07 168 ARG A CA 1
ATOM 1130 C C . ARG A 1 198 ? -39.137 -39.205 -52.895 1.00 51.97 168 ARG A C 1
ATOM 1131 O O . ARG A 1 198 ? -38.391 -38.468 -53.550 1.00 55.61 168 ARG A O 1
ATOM 1139 N N . VAL A 1 199 ? -38.716 -40.228 -52.150 1.00 61.21 169 VAL A N 1
ATOM 1140 C CA . VAL A 1 199 ? -37.307 -40.670 -52.011 1.00 53.04 169 VAL A CA 1
ATOM 1141 C C . VAL A 1 199 ? -36.939 -41.583 -53.199 1.00 55.52 169 VAL A C 1
ATOM 1142 O O . VAL A 1 199 ? -37.576 -42.625 -53.385 1.00 55.23 169 VAL A O 1
ATOM 1146 N N . VAL A 1 200 ? -35.946 -41.180 -53.992 1.00 45.66 170 VAL A N 1
ATOM 1147 C CA . VAL A 1 200 ? -35.420 -41.947 -55.119 1.00 47.83 170 VAL A CA 1
ATOM 1148 C C . VAL A 1 200 ? -34.020 -42.407 -54.705 1.00 40.25 170 VAL A C 1
ATOM 1149 O O . VAL A 1 200 ? -33.149 -41.557 -54.410 1.00 42.35 170 VAL A O 1
ATOM 1153 N N . ARG A 1 201 ? -33.849 -43.721 -54.644 1.00 47.68 171 ARG A N 1
ATOM 1154 C CA . ARG A 1 201 ? -32.573 -44.321 -54.247 1.00 46.88 171 ARG A CA 1
ATOM 1155 C C . ARG A 1 201 ? -31.692 -44.803 -55.409 1.00 44.52 171 ARG A C 1
ATOM 1156 O O . ARG A 1 201 ? -30.498 -44.813 -55.260 1.00 43.14 171 ARG A O 1
ATOM 1164 N N . GLN A 1 202 ? -32.271 -45.131 -56.568 1.00 41.71 172 GLN A N 1
ATOM 1165 C CA . GLN A 1 202 ? -31.563 -45.709 -57.727 1.00 47.28 172 GLN A CA 1
ATOM 1166 C C . GLN A 1 202 ? -31.810 -44.916 -58.988 1.00 42.06 172 GLN A C 1
ATOM 1167 O O . GLN A 1 202 ? -32.960 -44.551 -59.229 1.00 53.58 172 GLN A O 1
ATOM 1173 N N . ALA A 1 203 ? -30.800 -44.703 -59.823 1.00 46.31 173 ALA A N 1
ATOM 1174 C CA . ALA A 1 203 ? -31.006 -43.930 -61.088 1.00 51.04 173 ALA A CA 1
ATOM 1175 C C . ALA A 1 203 ? -32.106 -44.569 -61.985 1.00 50.04 173 ALA A C 1
ATOM 1176 O O . ALA A 1 203 ? -32.844 -43.866 -62.676 1.00 56.51 173 ALA A O 1
ATOM 1178 N N . GLY A 1 204 ? -32.254 -45.892 -61.908 1.00 55.80 174 GLY A N 1
ATOM 1179 C CA . GLY A 1 204 ? -33.344 -46.626 -62.584 1.00 57.04 174 GLY A CA 1
ATOM 1180 C C . GLY A 1 204 ? -34.756 -46.292 -62.109 1.00 60.28 174 GLY A C 1
ATOM 1181 O O . GLY A 1 204 ? -35.672 -46.174 -62.928 1.00 52.83 174 GLY A O 1
ATOM 1182 N N . ASP A 1 205 ? -34.930 -46.123 -60.795 1.00 62.84 175 ASP A N 1
ATOM 1183 C CA . ASP A 1 205 ? -36.255 -45.894 -60.180 1.00 57.59 175 ASP A CA 1
ATOM 1184 C C . ASP A 1 205 ? -36.798 -44.459 -60.417 1.00 57.56 175 ASP A C 1
ATOM 1185 O O . ASP A 1 205 ? -37.915 -44.136 -59.988 1.00 55.13 175 ASP A O 1
ATOM 1190 N N . LEU A 1 206 ? -36.037 -43.587 -61.081 1.00 57.78 176 LEU A N 1
ATOM 1191 C CA . LEU A 1 206 ? -36.381 -42.163 -61.077 1.00 56.12 176 LEU A CA 1
ATOM 1192 C C . LEU A 1 206 ? -37.683 -41.818 -61.840 1.00 67.44 176 LEU A C 1
ATOM 1193 O O . LEU A 1 206 ? -38.624 -41.253 -61.244 1.00 74.26 176 LEU A O 1
ATOM 1198 N N . ALA A 1 207 ? -37.746 -42.169 -63.130 1.00 75.76 177 ALA A N 1
ATOM 1199 C CA . ALA A 1 207 ? -38.890 -41.789 -63.997 1.00 72.33 177 ALA A CA 1
ATOM 1200 C C . ALA A 1 207 ? -40.251 -42.173 -63.405 1.00 65.17 177 ALA A C 1
ATOM 1201 O O . ALA A 1 207 ? -41.171 -41.359 -63.407 1.00 77.37 177 ALA A O 1
ATOM 1203 N N . ALA A 1 208 ? -40.351 -43.387 -62.859 1.00 66.45 178 ALA A N 1
ATOM 1204 C CA . ALA A 1 208 ? -41.588 -43.883 -62.218 1.00 67.36 178 ALA A CA 1
ATOM 1205 C C . ALA A 1 208 ? -41.957 -43.227 -60.875 1.00 70.85 178 ALA A C 1
ATOM 1206 O O . ALA A 1 208 ? -43.129 -42.970 -60.626 1.00 69.11 178 ALA A O 1
ATOM 1208 N N . ALA A 1 209 ? -40.971 -43.009 -60.001 1.00 75.05 179 ALA A N 1
ATOM 1209 C CA . ALA A 1 209 ? -41.192 -42.356 -58.686 1.00 69.28 179 ALA A CA 1
ATOM 1210 C C . ALA A 1 209 ? -41.671 -40.900 -58.859 1.00 68.83 179 ALA A C 1
ATOM 1211 O O . ALA A 1 209 ? -42.634 -40.439 -58.202 1.00 50.05 179 ALA A O 1
ATOM 1213 N N . PHE A 1 210 ? -40.941 -40.208 -59.739 1.00 63.42 180 PHE A N 1
ATOM 1214 C CA . PHE A 1 210 ? -41.196 -38.847 -60.209 1.00 57.72 180 PHE A CA 1
ATOM 1215 C C . PHE A 1 210 ? -42.651 -38.664 -60.652 1.00 74.54 180 PHE A C 1
ATOM 1216 O O . PHE A 1 210 ? -43.332 -37.705 -60.218 1.00 75.80 180 PHE A O 1
ATOM 1224 N N . GLU A 1 211 ? -43.116 -39.573 -61.518 1.00 76.94 181 GLU A N 1
ATOM 1225 C CA . GLU A 1 211 ? -44.466 -39.499 -62.070 1.00 76.99 181 GLU A CA 1
ATOM 1226 C C . GLU A 1 211 ? -45.499 -39.356 -60.970 1.00 76.33 181 GLU A C 1
ATOM 1227 O O . GLU A 1 211 ? -46.332 -38.452 -61.048 1.00 80.81 181 GLU A O 1
ATOM 1233 N N . GLN A 1 212 ? -45.416 -40.194 -59.932 1.00 69.35 182 GLN A N 1
ATOM 1234 C CA . GLN A 1 212 ? -46.344 -40.106 -58.787 1.00 86.35 182 GLN A CA 1
ATOM 1235 C C . GLN A 1 212 ? -46.638 -38.659 -58.324 1.00 89.17 182 GLN A C 1
ATOM 1236 O O . GLN A 1 212 ? -47.759 -38.365 -57.881 1.00 99.26 182 GLN A O 1
ATOM 1242 N N . ALA A 1 213 ? -45.644 -37.771 -58.444 1.00 83.98 183 ALA A N 1
ATOM 1243 C CA . ALA A 1 213 ? -45.876 -36.318 -58.363 1.00 72.88 183 ALA A CA 1
ATOM 1244 C C . ALA A 1 213 ? -44.704 -35.505 -58.962 1.00 72.12 183 ALA A C 1
ATOM 1245 O O . ALA A 1 213 ? -44.653 -35.221 -60.171 1.00 57.14 183 ALA A O 1
ATOM 1247 N N . TYR A 1 227 ? -38.110 -31.988 -55.565 1.00 42.85 197 TYR A N 1
ATOM 1248 C CA . TYR A 1 227 ? -37.621 -31.255 -56.769 1.00 58.89 197 TYR A CA 1
ATOM 1249 C C . TYR A 1 227 ? -36.102 -31.352 -56.913 1.00 57.25 197 TYR A C 1
ATOM 1250 O O . TYR A 1 227 ? -35.416 -30.376 -57.304 1.00 67.26 197 TYR A O 1
ATOM 1259 N N . ALA A 1 228 ? -35.593 -32.572 -56.678 1.00 62.72 198 ALA A N 1
ATOM 1260 C CA . ALA A 1 228 ? -34.146 -32.846 -56.614 1.00 59.13 198 ALA A CA 1
ATOM 1261 C C . ALA A 1 228 ? -33.469 -32.068 -55.483 1.00 52.99 198 ALA A C 1
ATOM 1262 O O . ALA A 1 228 ? -32.941 -30.948 -55.670 1.00 47.50 198 ALA A O 1
ATOM 1264 N N . GLU A 1 229 ? -33.521 -32.685 -54.308 1.00 48.87 199 GLU A N 1
ATOM 1265 C CA . GLU A 1 229 ? -32.612 -32.335 -53.240 1.00 45.12 199 GLU A CA 1
ATOM 1266 C C . GLU A 1 229 ? -31.823 -33.529 -52.790 1.00 32.75 199 GLU A C 1
ATOM 1267 O O . GLU A 1 229 ? -32.415 -34.585 -52.620 1.00 38.54 199 GLU A O 1
ATOM 1273 N N . ARG A 1 230 ? -30.539 -33.349 -52.489 1.00 34.85 200 ARG A N 1
ATOM 1274 C CA . ARG A 1 230 ? -29.770 -34.431 -51.767 1.00 32.93 200 ARG A CA 1
ATOM 1275 C C . ARG A 1 230 ? -30.512 -34.832 -50.478 1.00 34.43 200 ARG A C 1
ATOM 1276 O O . ARG A 1 230 ? -30.885 -33.924 -49.696 1.00 40.72 200 ARG A O 1
ATOM 1284 N N . LEU A 1 231 ? -30.764 -36.134 -50.262 1.00 35.93 201 LEU A N 1
ATOM 1285 C CA . LEU A 1 231 ? -31.387 -36.605 -48.999 1.00 33.30 201 LEU A CA 1
ATOM 1286 C C . LEU A 1 231 ? -30.256 -36.481 -47.953 1.00 40.18 201 LEU A C 1
ATOM 1287 O O . LEU A 1 231 ? -29.161 -37.094 -48.114 1.00 41.60 201 LEU A O 1
ATOM 1292 N N . ILE A 1 232 ? -30.470 -35.646 -46.923 1.00 39.16 202 ILE A N 1
ATOM 1293 C CA . ILE A 1 232 ? -29.466 -35.507 -45.843 1.00 40.29 202 ILE A CA 1
ATOM 1294 C C . ILE A 1 232 ? -29.847 -36.496 -44.761 1.00 36.17 202 ILE A C 1
ATOM 1295 O O . ILE A 1 232 ? -30.943 -36.456 -44.113 1.00 32.90 202 ILE A O 1
ATOM 1300 N N . GLU A 1 233 ? -28.866 -37.374 -44.562 1.00 35.28 203 GLU A N 1
ATOM 1301 C CA . GLU A 1 233 ? -29.039 -38.559 -43.775 1.00 37.67 203 GLU A CA 1
ATOM 1302 C C . GLU A 1 233 ? -28.143 -38.401 -42.484 1.00 30.33 203 GLU A C 1
ATOM 1303 O O . GLU A 1 233 ? -27.129 -37.661 -42.461 1.00 35.30 203 GLU A O 1
ATOM 1309 N N . ARG A 1 234 ? -28.548 -39.138 -41.471 1.00 35.82 204 ARG A N 1
ATOM 1310 C CA . ARG A 1 234 ? -27.872 -39.097 -40.243 1.00 29.12 204 ARG A CA 1
ATOM 1311 C C . ARG A 1 234 ? -27.638 -37.734 -39.651 1.00 28.57 204 ARG A C 1
ATOM 1312 O O . ARG A 1 234 ? -26.612 -37.468 -39.016 1.00 30.65 204 ARG A O 1
ATOM 1320 N N . ALA A 1 235 ? -28.575 -36.846 -39.856 1.00 26.79 205 ALA A N 1
ATOM 1321 C CA . ALA A 1 235 ? -28.537 -35.529 -39.251 1.00 27.09 205 ALA A CA 1
ATOM 1322 C C . ALA A 1 235 ? -29.587 -35.240 -38.157 1.00 22.84 205 ALA A C 1
ATOM 1323 O O . ALA A 1 235 ? -30.696 -35.799 -38.094 1.00 27.64 205 ALA A O 1
ATOM 1325 N N . ARG A 1 236 ? -29.186 -34.340 -37.289 1.00 24.60 206 ARG A N 1
ATOM 1326 C CA . ARG A 1 236 ? -30.038 -33.664 -36.347 1.00 22.08 206 ARG A CA 1
ATOM 1327 C C . ARG A 1 236 ? -30.643 -32.318 -36.849 1.00 20.98 206 ARG A C 1
ATOM 1328 O O . ARG A 1 236 ? -30.037 -31.587 -37.622 1.00 23.98 206 ARG A O 1
ATOM 1336 N N . HIS A 1 237 ? -31.847 -32.017 -36.341 1.00 22.61 207 HIS A N 1
ATOM 1337 C CA . HIS A 1 237 ? -32.572 -30.824 -36.646 1.00 21.85 207 HIS A CA 1
ATOM 1338 C C . HIS A 1 237 ? -32.256 -29.916 -35.511 1.00 23.40 207 HIS A C 1
ATOM 1339 O O . HIS A 1 237 ? -32.689 -30.184 -34.426 1.00 20.46 207 HIS A O 1
ATOM 1346 N N . ILE A 1 238 ? -31.477 -28.906 -35.793 1.00 20.79 208 ILE A N 1
ATOM 1347 C CA . ILE A 1 238 ? -31.093 -27.872 -34.783 1.00 23.78 208 ILE A CA 1
ATOM 1348 C C . ILE A 1 238 ? -31.421 -26.457 -35.283 1.00 27.33 208 ILE A C 1
ATOM 1349 O O . ILE A 1 238 ? -31.081 -26.095 -36.386 1.00 24.14 208 ILE A O 1
ATOM 1354 N N . GLU A 1 239 ? -32.150 -25.680 -34.470 1.00 20.24 209 GLU A N 1
ATOM 1355 C CA . GLU A 1 239 ? -32.739 -24.414 -34.932 1.00 19.94 209 GLU A CA 1
ATOM 1356 C C . GLU A 1 239 ? -32.328 -23.369 -33.930 1.00 22.82 209 GLU A C 1
ATOM 1357 O O . GLU A 1 239 ? -32.216 -23.660 -32.741 1.00 22.26 209 GLU A O 1
ATOM 1363 N N . VAL A 1 240 ? -32.237 -22.175 -34.410 1.00 22.32 210 VAL A N 1
ATOM 1364 C CA . VAL A 1 240 ? -31.790 -21.051 -33.567 1.00 22.59 210 VAL A CA 1
ATOM 1365 C C . VAL A 1 240 ? -32.869 -20.039 -33.403 1.00 21.56 210 VAL A C 1
ATOM 1366 O O . VAL A 1 240 ? -33.432 -19.577 -34.355 1.00 20.52 210 VAL A O 1
ATOM 1370 N N . GLN A 1 241 ? -33.204 -19.653 -32.139 1.00 20.95 211 GLN A N 1
ATOM 1371 C CA . GLN A 1 241 ? -34.145 -18.593 -31.871 1.00 20.82 211 GLN A CA 1
ATOM 1372 C C . GLN A 1 241 ? -33.500 -17.226 -31.966 1.00 20.94 211 GLN A C 1
ATOM 1373 O O . GLN A 1 241 ? -32.510 -16.960 -31.193 1.00 19.66 211 GLN A O 1
ATOM 1379 N N . VAL A 1 242 ? -34.022 -16.429 -32.900 1.00 20.77 212 VAL A N 1
ATOM 1380 C CA . VAL A 1 242 ? -33.729 -15.036 -33.057 1.00 20.21 212 VAL A CA 1
ATOM 1381 C C . VAL A 1 242 ? -34.785 -14.046 -32.639 1.00 19.67 212 VAL A C 1
ATOM 1382 O O . VAL A 1 242 ? -35.984 -14.259 -32.645 1.00 20.74 212 VAL A O 1
ATOM 1386 N N . ALA A 1 243 ? -34.281 -12.907 -32.250 1.00 20.03 213 ALA A N 1
ATOM 1387 C CA . ALA A 1 243 ? -35.062 -11.731 -32.019 1.00 22.20 213 ALA A CA 1
ATOM 1388 C C . ALA A 1 243 ? -34.354 -10.535 -32.569 1.00 20.37 213 ALA A C 1
ATOM 1389 O O . ALA A 1 243 ? -33.113 -10.359 -32.406 1.00 22.89 213 ALA A O 1
ATOM 1391 N N . GLY A 1 244 ? -35.141 -9.563 -32.953 1.00 20.81 214 GLY A N 1
ATOM 1392 C CA . GLY A 1 244 ? -34.670 -8.244 -33.433 1.00 20.47 214 GLY A CA 1
ATOM 1393 C C . GLY A 1 244 ? -35.568 -7.077 -33.230 1.00 18.15 214 GLY A C 1
ATOM 1394 O O . GLY A 1 244 ? -36.792 -7.201 -33.055 1.00 22.12 214 GLY A O 1
ATOM 1395 N N . ASP A 1 245 ? -34.995 -5.893 -33.279 1.00 19.02 215 ASP A N 1
ATOM 1396 C CA . ASP A 1 245 ? -35.811 -4.671 -33.103 1.00 22.94 215 ASP A CA 1
ATOM 1397 C C . ASP A 1 245 ? -35.787 -3.798 -34.355 1.00 28.96 215 ASP A C 1
ATOM 1398 O O . ASP A 1 245 ? -36.101 -2.592 -34.337 1.00 27.33 215 ASP A O 1
ATOM 1403 N N . GLY A 1 246 ? -35.307 -4.402 -35.442 1.00 26.78 216 GLY A N 1
ATOM 1404 C CA . GLY A 1 246 ? -35.060 -3.607 -36.670 1.00 32.93 216 GLY A CA 1
ATOM 1405 C C . GLY A 1 246 ? -33.749 -2.856 -36.811 1.00 34.03 216 GLY A C 1
ATOM 1406 O O . GLY A 1 246 ? -33.431 -2.436 -37.881 1.00 38.74 216 GLY A O 1
ATOM 1407 N N . GLN A 1 247 ? -32.968 -2.683 -35.732 1.00 27.67 217 GLN A N 1
ATOM 1408 C CA . GLN A 1 247 ? -31.639 -2.083 -35.760 1.00 29.73 217 GLN A CA 1
ATOM 1409 C C . GLN A 1 247 ? -30.592 -3.058 -35.420 1.00 32.01 217 GLN A C 1
ATOM 1410 O O . GLN A 1 247 ? -29.499 -2.965 -35.946 1.00 34.04 217 GLN A O 1
ATOM 1416 N N . SER A 1 248 ? -30.911 -3.974 -34.491 1.00 29.02 218 SER A N 1
ATOM 1417 C CA . SER A 1 248 ? -30.069 -4.993 -33.926 1.00 27.44 218 SER A CA 1
ATOM 1418 C C . SER A 1 248 ? -30.765 -6.320 -33.883 1.00 23.75 218 SER A C 1
ATOM 1419 O O . SER A 1 248 ? -31.973 -6.380 -33.939 1.00 22.58 218 SER A O 1
ATOM 1422 N N . VAL A 1 249 ? -29.947 -7.365 -33.736 1.00 22.80 219 VAL A N 1
ATOM 1423 C CA . VAL A 1 249 ? -30.414 -8.681 -33.657 1.00 22.95 219 VAL A CA 1
ATOM 1424 C C . VAL A 1 249 ? -29.667 -9.349 -32.452 1.00 24.18 219 VAL A C 1
ATOM 1425 O O . VAL A 1 249 ? -28.496 -9.046 -32.069 1.00 25.91 219 VAL A O 1
ATOM 1429 N N . THR A 1 250 ? -30.377 -10.329 -31.893 1.00 25.99 220 THR A N 1
ATOM 1430 C CA . THR A 1 250 ? -29.866 -11.196 -30.874 1.00 24.17 220 THR A CA 1
ATOM 1431 C C . THR A 1 250 ? -30.466 -12.589 -30.973 1.00 21.32 220 THR A C 1
ATOM 1432 O O . THR A 1 250 ? -31.209 -12.913 -31.944 1.00 21.21 220 THR A O 1
ATOM 1436 N N . HIS A 1 251 ? -30.143 -13.453 -30.014 1.00 20.73 221 HIS A N 1
ATOM 1437 C CA . HIS A 1 251 ? -30.459 -14.835 -30.027 1.00 21.15 221 HIS A CA 1
ATOM 1438 C C . HIS A 1 251 ? -30.771 -15.330 -28.601 1.00 22.43 221 HIS A C 1
ATOM 1439 O O . HIS A 1 251 ? -30.337 -14.749 -27.607 1.00 26.24 221 HIS A O 1
ATOM 1446 N N . LEU A 1 252 ? -31.557 -16.356 -28.563 1.00 22.35 222 LEU A N 1
ATOM 1447 C CA . LEU A 1 252 ? -31.824 -17.213 -27.331 1.00 19.63 222 LEU A CA 1
ATOM 1448 C C . LEU A 1 252 ? -31.277 -18.652 -27.538 1.00 21.71 222 LEU A C 1
ATOM 1449 O O . LEU A 1 252 ? -31.955 -19.642 -27.177 1.00 21.01 222 LEU A O 1
ATOM 1454 N N . TRP A 1 253 ? -30.100 -18.805 -28.197 1.00 20.22 223 TRP A N 1
ATOM 1455 C CA . TRP A 1 253 ? -29.455 -20.065 -28.416 1.00 18.11 223 TRP A CA 1
ATOM 1456 C C . TRP A 1 253 ? -30.327 -21.007 -29.264 1.00 21.83 223 TRP A C 1
ATOM 1457 O O . TRP A 1 253 ? -31.152 -20.538 -30.059 1.00 22.05 223 TRP A O 1
ATOM 1468 N N . GLU A 1 254 ? -30.240 -22.297 -29.017 1.00 20.57 224 GLU A N 1
ATOM 1469 C CA . GLU A 1 254 ? -30.773 -23.307 -29.869 1.00 21.10 224 GLU A CA 1
ATOM 1470 C C . GLU A 1 254 ? -31.819 -24.192 -29.286 1.00 21.23 224 GLU A C 1
ATOM 1471 O O . GLU A 1 254 ? -31.918 -24.401 -28.052 1.00 22.19 224 GLU A O 1
ATOM 1477 N N . ARG A 1 255 ? -32.454 -24.975 -30.171 1.00 21.16 225 ARG A N 1
ATOM 1478 C CA . ARG A 1 255 ? -33.354 -26.099 -29.802 1.00 19.49 225 ARG A CA 1
ATOM 1479 C C . ARG A 1 255 ? -33.131 -27.235 -30.759 1.00 23.55 225 ARG A C 1
ATOM 1480 O O . ARG A 1 255 ? -32.706 -26.978 -31.924 1.00 25.19 225 ARG A O 1
ATOM 1488 N N . ASP A 1 256 ? -33.309 -28.466 -30.264 1.00 22.56 226 ASP A N 1
ATOM 1489 C CA . ASP A 1 256 ? -33.144 -29.655 -31.075 1.00 21.77 226 ASP A CA 1
ATOM 1490 C C . ASP A 1 256 ? -34.458 -30.355 -31.125 1.00 22.88 226 ASP A C 1
ATOM 1491 O O . ASP A 1 256 ? -35.003 -30.785 -30.096 1.00 21.66 226 ASP A O 1
ATOM 1496 N N . CYS A 1 257 ? -34.900 -30.521 -32.342 1.00 18.66 227 CYS A N 1
ATOM 1497 C CA . CYS A 1 257 ? -36.220 -31.087 -32.624 1.00 22.05 227 CYS A CA 1
ATOM 1498 C C . CYS A 1 257 ? -36.063 -32.336 -33.547 1.00 25.74 227 CYS A C 1
ATOM 1499 O O . CYS A 1 257 ? -36.886 -32.559 -34.461 1.00 26.65 227 CYS A O 1
ATOM 1502 N N . THR A 1 258 ? -35.055 -33.132 -33.295 1.00 25.30 228 THR A N 1
ATOM 1503 C CA . THR A 1 258 ? -34.715 -34.277 -34.161 1.00 25.09 228 THR A CA 1
ATOM 1504 C C . THR A 1 258 ? -35.733 -35.409 -34.207 1.00 28.34 228 THR A C 1
ATOM 1505 O O . THR A 1 258 ? -35.923 -36.079 -35.214 1.00 25.56 228 THR A O 1
ATOM 1509 N N . VAL A 1 259 ? -36.363 -35.710 -33.079 1.00 23.41 229 VAL A N 1
ATOM 1510 C CA . VAL A 1 259 ? -37.342 -36.795 -32.964 1.00 26.53 229 VAL A CA 1
ATOM 1511 C C . VAL A 1 259 ? -38.694 -36.321 -33.623 1.00 28.14 229 VAL A C 1
ATOM 1512 O O . VAL A 1 259 ? -39.410 -35.435 -33.131 1.00 26.67 229 VAL A O 1
ATOM 1516 N N . GLN A 1 260 ? -38.891 -36.831 -34.856 1.00 26.00 230 GLN A N 1
ATOM 1517 C CA . GLN A 1 260 ? -40.037 -36.457 -35.735 1.00 28.41 230 GLN A CA 1
ATOM 1518 C C . GLN A 1 260 ? -40.687 -37.700 -36.259 1.00 32.79 230 GLN A C 1
ATOM 1519 O O . GLN A 1 260 ? -40.019 -38.651 -36.408 1.00 32.81 230 GLN A O 1
ATOM 1525 N N . ARG A 1 261 ? -41.979 -37.649 -36.502 1.00 31.27 231 ARG A N 1
ATOM 1526 C CA . ARG A 1 261 ? -42.777 -38.807 -37.027 1.00 39.24 231 ARG A CA 1
ATOM 1527 C C . ARG A 1 261 ? -43.257 -38.277 -38.351 1.00 41.88 231 ARG A C 1
ATOM 1528 O O . ARG A 1 261 ? -43.951 -37.251 -38.372 1.00 39.96 231 ARG A O 1
ATOM 1536 N N . ARG A 1 262 ? -42.789 -38.848 -39.458 1.00 47.88 232 ARG A N 1
ATOM 1537 C CA . ARG A 1 262 ? -43.090 -38.253 -40.795 1.00 49.91 232 ARG A CA 1
ATOM 1538 C C . ARG A 1 262 ? -43.029 -36.727 -40.804 1.00 48.30 232 ARG A C 1
ATOM 1539 O O . ARG A 1 262 ? -43.974 -36.065 -41.210 1.00 41.85 232 ARG A O 1
ATOM 1547 N N . HIS A 1 263 ? -41.925 -36.177 -40.319 1.00 44.91 233 HIS A N 1
ATOM 1548 C CA . HIS A 1 263 ? -41.672 -34.726 -40.359 1.00 46.62 233 HIS A CA 1
ATOM 1549 C C . HIS A 1 263 ? -42.496 -33.861 -39.367 1.00 37.77 233 HIS A C 1
ATOM 1550 O O . HIS A 1 263 ? -42.306 -32.648 -39.334 1.00 41.40 233 HIS A O 1
ATOM 1557 N N . GLN A 1 264 ? -43.325 -34.472 -38.531 1.00 32.76 234 GLN A N 1
ATOM 1558 C CA . GLN A 1 264 ? -43.969 -33.799 -37.365 1.00 39.18 234 GLN A CA 1
ATOM 1559 C C . GLN A 1 264 ? -43.102 -33.939 -36.076 1.00 30.57 234 GLN A C 1
ATOM 1560 O O . GLN A 1 264 ? -42.816 -35.025 -35.629 1.00 31.85 234 GLN A O 1
ATOM 1566 N N . LYS A 1 265 ? -42.719 -32.845 -35.485 1.00 34.53 235 LYS A N 1
ATOM 1567 C CA . LYS A 1 265 ? -41.898 -32.818 -34.299 1.00 28.12 235 LYS A CA 1
ATOM 1568 C C . LYS A 1 265 ? -42.677 -33.338 -33.072 1.00 25.38 235 LYS A C 1
ATOM 1569 O O . LYS A 1 265 ? -43.904 -33.106 -33.008 1.00 31.31 235 LYS A O 1
ATOM 1575 N N . LEU A 1 266 ? -42.090 -34.198 -32.244 1.00 27.00 236 LEU A N 1
ATOM 1576 C CA . LEU A 1 266 ? -42.715 -34.749 -31.074 1.00 25.66 236 LEU A CA 1
ATOM 1577 C C . LEU A 1 266 ? -42.004 -34.333 -29.805 1.00 28.16 236 LEU A C 1
ATOM 1578 O O . LEU A 1 266 ? -42.680 -34.085 -28.814 1.00 26.98 236 LEU A O 1
ATOM 1583 N N . LEU A 1 267 ? -40.672 -34.354 -29.790 1.00 26.72 237 LEU A N 1
ATOM 1584 C CA . LEU A 1 267 ? -39.872 -34.014 -28.577 1.00 24.10 237 LEU A CA 1
ATOM 1585 C C . LEU A 1 267 ? -38.877 -32.910 -28.941 1.00 27.01 237 LEU A C 1
ATOM 1586 O O . LEU A 1 267 ? -38.252 -32.946 -30.000 1.00 22.95 237 LEU A O 1
ATOM 1591 N N . GLU A 1 268 ? -38.894 -31.816 -28.208 1.00 24.53 238 GLU A N 1
ATOM 1592 C CA . GLU A 1 268 ? -38.043 -30.684 -28.596 1.00 23.67 238 GLU A CA 1
ATOM 1593 C C . GLU A 1 268 ? -37.227 -30.336 -27.362 1.00 22.63 238 GLU A C 1
ATOM 1594 O O . GLU A 1 268 ? -37.795 -30.037 -26.325 1.00 24.90 238 GLU A O 1
ATOM 1600 N N . PHE A 1 269 ? -35.912 -30.232 -27.521 1.00 22.31 239 PHE A N 1
ATOM 1601 C CA . PHE A 1 269 ? -34.950 -30.040 -26.409 1.00 20.98 239 PHE A CA 1
ATOM 1602 C C . PHE A 1 269 ? -34.247 -28.642 -26.453 1.00 23.81 239 PHE A C 1
ATOM 1603 O O . PHE A 1 269 ? -33.935 -28.109 -27.478 1.00 19.78 239 PHE A O 1
ATOM 1611 N N . ALA A 1 270 ? -34.032 -27.950 -25.303 1.00 20.12 240 ALA A N 1
ATOM 1612 C CA . ALA A 1 270 ? -33.254 -26.688 -25.284 1.00 21.41 240 ALA A CA 1
ATOM 1613 C C . ALA A 1 270 ? -32.418 -26.894 -23.944 1.00 23.06 240 ALA A C 1
ATOM 1614 O O . ALA A 1 270 ? -33.032 -27.086 -22.828 1.00 23.23 240 ALA A O 1
ATOM 1616 N N . PRO A 1 271 ? -31.097 -26.989 -24.030 1.00 25.77 241 PRO A N 1
ATOM 1617 C CA . PRO A 1 271 ? -30.261 -26.969 -25.198 1.00 26.93 241 PRO A CA 1
ATOM 1618 C C . PRO A 1 271 ? -30.363 -28.189 -26.050 1.00 20.97 241 PRO A C 1
ATOM 1619 O O . PRO A 1 271 ? -30.959 -29.226 -25.713 1.00 22.36 241 PRO A O 1
ATOM 1623 N N . ALA A 1 272 ? -29.738 -28.102 -27.213 1.00 24.99 242 ALA A N 1
ATOM 1624 C CA . ALA A 1 272 ? -29.408 -29.302 -27.936 1.00 22.42 242 ALA A CA 1
ATOM 1625 C C . ALA A 1 272 ? -28.432 -30.240 -27.184 1.00 22.18 242 ALA A C 1
ATOM 1626 O O . ALA A 1 272 ? -27.309 -29.765 -26.966 1.00 27.51 242 ALA A O 1
ATOM 1628 N N . PRO A 1 273 ? -28.842 -31.468 -26.858 1.00 21.68 243 PRO A N 1
ATOM 1629 C CA . PRO A 1 273 ? -27.913 -32.355 -26.055 1.00 25.24 243 PRO A CA 1
ATOM 1630 C C . PRO A 1 273 ? -26.653 -32.712 -26.751 1.00 24.46 243 PRO A C 1
ATOM 1631 O O . PRO A 1 273 ? -26.664 -32.965 -27.976 1.00 21.69 243 PRO A O 1
ATOM 1635 N N . HIS A 1 274 ? -25.501 -32.670 -26.036 1.00 26.70 244 HIS A N 1
ATOM 1636 C CA . HIS A 1 274 ? -24.255 -33.228 -26.570 1.00 27.00 244 HIS A CA 1
ATOM 1637 C C . HIS A 1 274 ? -23.787 -32.469 -27.823 1.00 29.60 244 HIS A C 1
ATOM 1638 O O . HIS A 1 274 ? -23.526 -33.117 -28.857 1.00 34.69 244 HIS A O 1
ATOM 1645 N N . LEU A 1 275 ? -24.003 -31.155 -27.840 1.00 24.11 245 LEU A N 1
ATOM 1646 C CA . LEU A 1 275 ? -23.588 -30.292 -28.914 1.00 23.79 245 LEU A CA 1
ATOM 1647 C C . LEU A 1 275 ? -22.316 -29.543 -28.609 1.00 25.18 245 LEU A C 1
ATOM 1648 O O . LEU A 1 275 ? -22.264 -28.667 -27.698 1.00 26.27 245 LEU A O 1
ATOM 1653 N N . PRO A 1 276 ? -21.268 -29.763 -29.406 1.00 25.26 246 PRO A N 1
ATOM 1654 C CA . PRO A 1 276 ? -20.046 -29.025 -29.093 1.00 23.71 246 PRO A CA 1
ATOM 1655 C C . PRO A 1 276 ? -20.204 -27.502 -29.322 1.00 20.52 246 PRO A C 1
ATOM 1656 O O . PRO A 1 276 ? -20.880 -27.051 -30.330 1.00 23.49 246 PRO A O 1
ATOM 1660 N N . GLN A 1 277 ? -19.637 -26.714 -28.428 1.00 25.55 247 GLN A N 1
ATOM 1661 C CA . GLN A 1 277 ? -19.737 -25.273 -28.526 1.00 24.70 247 GLN A CA 1
ATOM 1662 C C . GLN A 1 277 ? -19.354 -24.661 -29.869 1.00 25.21 247 GLN A C 1
ATOM 1663 O O . GLN A 1 277 ? -19.945 -23.708 -30.268 1.00 25.68 247 GLN A O 1
ATOM 1669 N N . ALA A 1 278 ? -18.286 -25.168 -30.467 1.00 25.10 248 ALA A N 1
ATOM 1670 C CA . ALA A 1 278 ? -17.834 -24.693 -31.782 1.00 26.01 248 ALA A CA 1
ATOM 1671 C C . ALA A 1 278 ? -19.026 -24.836 -32.774 1.00 25.15 248 ALA A C 1
ATOM 1672 O O . ALA A 1 278 ? -19.231 -23.862 -33.591 1.00 28.84 248 ALA A O 1
ATOM 1674 N N . VAL A 1 279 ? -19.878 -25.866 -32.674 1.00 27.29 249 VAL A N 1
ATOM 1675 C CA . VAL A 1 279 ? -20.979 -26.071 -33.645 1.00 28.15 249 VAL A CA 1
ATOM 1676 C C . VAL A 1 279 ? -22.070 -25.084 -33.271 1.00 26.32 249 VAL A C 1
ATOM 1677 O O . VAL A 1 279 ? -22.707 -24.506 -34.143 1.00 25.23 249 VAL A O 1
ATOM 1681 N N . ARG A 1 280 ? -22.398 -25.047 -31.965 1.00 22.17 250 ARG A N 1
ATOM 1682 C CA . ARG A 1 280 ? -23.285 -23.998 -31.465 1.00 27.42 250 ARG A CA 1
ATOM 1683 C C . ARG A 1 280 ? -22.949 -22.616 -31.969 1.00 21.58 250 ARG A C 1
ATOM 1684 O O . ARG A 1 280 ? -23.879 -21.971 -32.446 1.00 20.68 250 ARG A O 1
ATOM 1692 N N . THR A 1 281 ? -21.693 -22.143 -31.846 1.00 22.00 251 THR A N 1
ATOM 1693 C CA . THR A 1 281 ? -21.383 -20.795 -32.127 1.00 24.95 251 THR A CA 1
ATOM 1694 C C . THR A 1 281 ? -21.499 -20.642 -33.648 1.00 21.72 251 THR A C 1
ATOM 1695 O O . THR A 1 281 ? -21.895 -19.573 -34.067 1.00 24.84 251 THR A O 1
ATOM 1699 N N . ALA A 1 282 ? -21.162 -21.685 -34.372 1.00 24.87 252 ALA A N 1
ATOM 1700 C CA . ALA A 1 282 ? -21.376 -21.550 -35.854 1.00 23.69 252 ALA A CA 1
ATOM 1701 C C . ALA A 1 282 ? -22.816 -21.431 -36.338 1.00 22.43 252 ALA A C 1
ATOM 1702 O O . ALA A 1 282 ? -23.165 -20.521 -37.206 1.00 22.50 252 ALA A O 1
ATOM 1704 N N . LEU A 1 283 ? -23.662 -22.266 -35.764 1.00 21.57 253 LEU A N 1
ATOM 1705 C CA . LEU A 1 283 ? -25.094 -22.192 -36.030 1.00 24.52 253 LEU A CA 1
ATOM 1706 C C . LEU A 1 283 ? -25.687 -20.864 -35.692 1.00 24.62 253 LEU A C 1
ATOM 1707 O O . LEU A 1 283 ? -26.352 -20.228 -36.473 1.00 23.43 253 LEU A O 1
ATOM 1712 N N . ILE A 1 284 ? -25.379 -20.326 -34.507 1.00 21.87 254 ILE A N 1
ATOM 1713 C CA . ILE A 1 284 ? -25.907 -19.039 -34.116 1.00 22.45 254 ILE A CA 1
ATOM 1714 C C . ILE A 1 284 ? -25.404 -17.883 -34.960 1.00 23.90 254 ILE A C 1
ATOM 1715 O O . ILE A 1 284 ? -26.189 -17.035 -35.369 1.00 25.49 254 ILE A O 1
ATOM 1720 N N . GLY A 1 285 ? -24.139 -17.966 -35.370 1.00 22.51 255 GLY A N 1
ATOM 1721 C CA . GLY A 1 285 ? -23.518 -16.956 -36.232 1.00 23.37 255 GLY A CA 1
ATOM 1722 C C . GLY A 1 285 ? -24.258 -16.901 -37.582 1.00 25.09 255 GLY A C 1
ATOM 1723 O O . GLY A 1 285 ? -24.528 -15.776 -38.034 1.00 23.31 255 GLY A O 1
ATOM 1724 N N . ALA A 1 286 ? -24.464 -18.056 -38.193 1.00 25.87 256 ALA A N 1
ATOM 1725 C CA . ALA A 1 286 ? -25.278 -18.156 -39.436 1.00 24.99 256 ALA A CA 1
ATOM 1726 C C . ALA A 1 286 ? -26.652 -17.532 -39.303 1.00 26.36 256 ALA A C 1
ATOM 1727 O O . ALA A 1 286 ? -27.070 -16.671 -40.103 1.00 26.05 256 ALA A O 1
ATOM 1729 N N . ALA A 1 287 ? -27.390 -17.889 -38.193 1.00 21.48 257 ALA A N 1
ATOM 1730 C CA . ALA A 1 287 ? -28.664 -17.332 -37.961 1.00 24.54 257 ALA A CA 1
ATOM 1731 C C . ALA A 1 287 ? -28.648 -15.792 -37.764 1.00 25.00 257 ALA A C 1
ATOM 1732 O O . ALA A 1 287 ? -29.481 -15.061 -38.276 1.00 23.59 257 ALA A O 1
ATOM 1734 N N . LEU A 1 288 ? -27.705 -15.275 -36.984 1.00 26.62 258 LEU A N 1
ATOM 1735 C CA . LEU A 1 288 ? -27.506 -13.873 -36.814 1.00 27.41 258 LEU A CA 1
ATOM 1736 C C . LEU A 1 288 ? -27.187 -13.057 -38.097 1.00 28.43 258 LEU A C 1
ATOM 1737 O O . LEU A 1 288 ? -27.770 -12.009 -38.253 1.00 27.91 258 LEU A O 1
ATOM 1742 N N . GLN A 1 289 ? -26.413 -13.629 -39.020 1.00 30.15 259 GLN A N 1
ATOM 1743 C CA . GLN A 1 289 ? -26.101 -13.069 -40.389 1.00 30.34 259 GLN A CA 1
ATOM 1744 C C . GLN A 1 289 ? -27.361 -12.965 -41.249 1.00 25.47 259 GLN A C 1
ATOM 1745 O O . GLN A 1 289 ? -27.637 -11.896 -41.686 1.00 27.98 259 GLN A O 1
ATOM 1751 N N . LEU A 1 290 ? -28.181 -14.007 -41.304 1.00 26.75 260 LEU A N 1
ATOM 1752 C CA . LEU A 1 290 ? -29.446 -14.003 -42.000 1.00 30.34 260 LEU A CA 1
ATOM 1753 C C . LEU A 1 290 ? -30.359 -12.910 -41.465 1.00 29.33 260 LEU A C 1
ATOM 1754 O O . LEU A 1 290 ? -30.963 -12.131 -42.192 1.00 32.79 260 LEU A O 1
ATOM 1759 N N . ALA A 1 291 ? -30.472 -12.839 -40.134 1.00 28.07 261 ALA A N 1
ATOM 1760 C CA . ALA A 1 291 ? -31.434 -11.913 -39.524 1.00 27.14 261 ALA A CA 1
ATOM 1761 C C . ALA A 1 291 ? -30.994 -10.440 -39.706 1.00 27.47 261 ALA A C 1
ATOM 1762 O O . ALA A 1 291 ? -31.770 -9.516 -40.001 1.00 26.72 261 ALA A O 1
ATOM 1764 N N . GLN A 1 292 ? -29.716 -10.226 -39.472 1.00 23.88 262 GLN A N 1
ATOM 1765 C CA . GLN A 1 292 ? -29.063 -8.895 -39.567 1.00 25.69 262 GLN A CA 1
ATOM 1766 C C . GLN A 1 292 ? -29.208 -8.374 -41.030 1.00 26.21 262 GLN A C 1
ATOM 1767 O O . GLN A 1 292 ? -29.598 -7.231 -41.194 1.00 27.56 262 GLN A O 1
ATOM 1773 N N . GLU A 1 293 ? -29.044 -9.251 -41.994 1.00 31.08 263 GLU A N 1
ATOM 1774 C CA . GLU A 1 293 ? -29.109 -8.842 -43.425 1.00 31.95 263 GLU A CA 1
ATOM 1775 C C . GLU A 1 293 ? -30.468 -8.267 -43.789 1.00 35.66 263 GLU A C 1
ATOM 1776 O O . GLU A 1 293 ? -30.537 -7.270 -44.575 1.00 29.28 263 GLU A O 1
ATOM 1782 N N . VAL A 1 294 ? -31.560 -8.838 -43.244 1.00 28.22 264 VAL A N 1
ATOM 1783 C CA . VAL A 1 294 ? -32.935 -8.224 -43.390 1.00 29.66 264 VAL A CA 1
ATOM 1784 C C . VAL A 1 294 ? -33.404 -7.215 -42.325 1.00 32.17 264 VAL A C 1
ATOM 1785 O O . VAL A 1 294 ? -34.536 -6.715 -42.426 1.00 33.88 264 VAL A O 1
ATOM 1789 N N . LYS A 1 295 ? -32.526 -6.816 -41.389 1.00 26.99 265 LYS A N 1
ATOM 1790 C CA . LYS A 1 295 ? -32.942 -5.878 -40.333 1.00 27.85 265 LYS A CA 1
ATOM 1791 C C . LYS A 1 295 ? -34.149 -6.410 -39.584 1.00 25.76 265 LYS A C 1
ATOM 1792 O O . LYS A 1 295 ? -35.180 -5.748 -39.399 1.00 30.12 265 LYS A O 1
ATOM 1798 N N . TYR A 1 296 ? -34.010 -7.657 -39.121 1.00 27.11 266 TYR A N 1
ATOM 1799 C CA . TYR A 1 296 ? -35.185 -8.360 -38.622 1.00 25.48 266 TYR A CA 1
ATOM 1800 C C . TYR A 1 296 ? -35.796 -7.667 -37.428 1.00 25.26 266 TYR A C 1
ATOM 1801 O O . TYR A 1 296 ? -35.091 -7.131 -36.656 1.00 27.63 266 TYR A O 1
ATOM 1810 N N . ARG A 1 297 ? -37.149 -7.667 -37.408 1.00 27.72 267 ARG A N 1
ATOM 1811 C CA . ARG A 1 297 ? -37.944 -7.198 -36.290 1.00 24.92 267 ARG A CA 1
ATOM 1812 C C . ARG A 1 297 ? -38.933 -8.286 -35.879 1.00 24.54 267 ARG A C 1
ATOM 1813 O O . ARG A 1 297 ? -39.526 -8.985 -36.694 1.00 27.65 267 ARG A O 1
ATOM 1821 N N . CYS A 1 298 ? -38.972 -8.483 -34.537 1.00 26.30 268 CYS A N 1
ATOM 1822 C CA . CYS A 1 298 ? -39.826 -9.442 -33.773 1.00 21.89 268 CYS A CA 1
ATOM 1823 C C . CYS A 1 298 ? -39.065 -10.760 -33.687 1.00 22.32 268 CYS A C 1
ATOM 1824 O O . CYS A 1 298 ? -37.829 -10.669 -33.527 1.00 24.30 268 CYS A O 1
ATOM 1827 N N . LEU A 1 299 ? -39.747 -11.901 -33.690 1.00 20.07 269 LEU A N 1
ATOM 1828 C CA . LEU A 1 299 ? -39.153 -13.196 -33.560 1.00 20.12 269 LEU A CA 1
ATOM 1829 C C . LEU A 1 299 ? -39.043 -13.972 -34.854 1.00 23.26 269 LEU A C 1
ATOM 1830 O O . LEU A 1 299 ? -40.006 -14.004 -35.619 1.00 22.84 269 LEU A O 1
ATOM 1835 N N . GLY A 1 300 ? -38.049 -14.872 -34.950 1.00 27.01 270 GLY A N 1
ATOM 1836 C CA . GLY A 1 300 ? -37.951 -15.761 -36.071 1.00 22.11 270 GLY A CA 1
ATOM 1837 C C . GLY A 1 300 ? -37.032 -16.906 -35.710 1.00 20.52 270 GLY A C 1
ATOM 1838 O O . GLY A 1 300 ? -36.244 -16.683 -34.728 1.00 20.43 270 GLY A O 1
ATOM 1839 N N . THR A 1 301 ? -37.137 -18.038 -36.382 1.00 22.98 271 THR A N 1
ATOM 1840 C CA . THR A 1 301 ? -36.311 -19.181 -36.096 1.00 20.12 271 THR A CA 1
ATOM 1841 C C . THR A 1 301 ? -35.589 -19.535 -37.440 1.00 25.49 271 THR A C 1
ATOM 1842 O O . THR A 1 301 ? -36.255 -19.530 -38.447 1.00 25.00 271 THR A O 1
ATOM 1846 N N . PHE A 1 302 ? -34.316 -19.911 -37.369 1.00 23.94 272 PHE A N 1
ATOM 1847 C CA . PHE A 1 302 ? -33.543 -20.406 -38.460 1.00 22.22 272 PHE A CA 1
ATOM 1848 C C . PHE A 1 302 ? -33.221 -21.883 -38.160 1.00 24.14 272 PHE A C 1
ATOM 1849 O O . PHE A 1 302 ? -32.549 -22.196 -37.131 1.00 20.75 272 PHE A O 1
ATOM 1857 N N . GLU A 1 303 ? -33.696 -22.741 -39.039 1.00 19.68 273 GLU A N 1
ATOM 1858 C CA . GLU A 1 303 ? -33.658 -24.233 -38.953 1.00 23.50 273 GLU A CA 1
ATOM 1859 C C . GLU A 1 303 ? -32.423 -24.782 -39.761 1.00 22.59 273 GLU A C 1
ATOM 1860 O O . GLU A 1 303 ? -32.155 -24.326 -40.874 1.00 24.58 273 GLU A O 1
ATOM 1866 N N . PHE A 1 304 ? -31.740 -25.731 -39.164 1.00 23.26 274 PHE A N 1
ATOM 1867 C CA . PHE A 1 304 ? -30.604 -26.388 -39.819 1.00 23.44 274 PHE A CA 1
ATOM 1868 C C . PHE A 1 304 ? -30.665 -27.904 -39.619 1.00 26.24 274 PHE A C 1
ATOM 1869 O O . PHE A 1 304 ? -31.205 -28.406 -38.633 1.00 23.87 274 PHE A O 1
ATOM 1877 N N . LEU A 1 305 ? -30.083 -28.625 -40.583 1.00 23.53 275 LEU A N 1
ATOM 1878 C CA . LEU A 1 305 ? -29.682 -30.005 -40.420 1.00 27.02 275 LEU A CA 1
ATOM 1879 C C . LEU A 1 305 ? -28.168 -30.020 -40.172 1.00 23.97 275 LEU A C 1
ATOM 1880 O O . LEU A 1 305 ? -27.373 -29.310 -40.837 1.00 23.66 275 LEU A O 1
ATOM 1885 N N . VAL A 1 306 ? -27.773 -30.804 -39.155 1.00 20.97 276 VAL A N 1
ATOM 1886 C CA . VAL A 1 306 ? -26.446 -30.856 -38.708 1.00 22.70 276 VAL A CA 1
ATOM 1887 C C . VAL A 1 306 ? -25.929 -32.322 -38.621 1.00 22.07 276 VAL A C 1
ATOM 1888 O O . VAL A 1 306 ? -26.595 -33.225 -38.041 1.00 24.59 276 VAL A O 1
ATOM 1892 N N . THR A 1 307 ? -24.764 -32.592 -39.290 1.00 24.01 277 THR A N 1
ATOM 1893 C CA . THR A 1 307 ? -24.245 -33.904 -39.487 1.00 23.97 277 THR A CA 1
ATOM 1894 C C . THR A 1 307 ? -23.475 -34.204 -38.129 1.00 19.90 277 THR A C 1
ATOM 1895 O O . THR A 1 307 ? -23.151 -33.248 -37.434 1.00 21.73 277 THR A O 1
ATOM 1899 N N . PRO A 1 308 ? -23.110 -35.480 -37.926 1.00 24.19 278 PRO A N 1
ATOM 1900 C CA . PRO A 1 308 ? -22.487 -35.872 -36.652 1.00 24.39 278 PRO A CA 1
ATOM 1901 C C . PRO A 1 308 ? -21.222 -35.126 -36.360 1.00 23.39 278 PRO A C 1
ATOM 1902 O O . PRO A 1 308 ? -20.976 -34.799 -35.200 1.00 29.53 278 PRO A O 1
ATOM 1906 N N . GLY A 1 309 ? -20.454 -34.726 -37.393 1.00 25.22 279 GLY A N 1
ATOM 1907 C CA . GLY A 1 309 ? -19.204 -34.022 -37.284 1.00 24.88 279 GLY A CA 1
ATOM 1908 C C . GLY A 1 309 ? -19.345 -32.496 -37.273 1.00 25.29 279 GLY A C 1
ATOM 1909 O O . GLY A 1 309 ? -18.365 -31.780 -37.187 1.00 25.69 279 GLY A O 1
ATOM 1910 N N . GLY A 1 310 ? -20.583 -32.018 -37.400 1.00 25.46 280 GLY A N 1
ATOM 1911 C CA . GLY A 1 310 ? -20.901 -30.617 -37.200 1.00 27.68 280 GLY A CA 1
ATOM 1912 C C . GLY A 1 310 ? -20.920 -29.780 -38.502 1.00 24.67 280 GLY A C 1
ATOM 1913 O O . GLY A 1 310 ? -21.039 -28.569 -38.448 1.00 29.55 280 GLY A O 1
ATOM 1914 N N . ASP A 1 311 ? -20.890 -30.397 -39.660 1.00 24.49 281 ASP A N 1
ATOM 1915 C CA . ASP A 1 311 ? -21.393 -29.721 -40.839 1.00 25.78 281 ASP A CA 1
ATOM 1916 C C . ASP A 1 311 ? -22.854 -29.331 -40.661 1.00 20.94 281 ASP A C 1
ATOM 1917 O O . ASP A 1 311 ? -23.691 -30.114 -40.160 1.00 25.61 281 ASP A O 1
ATOM 1922 N N . PHE A 1 312 ? -23.198 -28.183 -41.196 1.00 22.19 282 PHE A N 1
ATOM 1923 C CA . PHE A 1 312 ? -24.667 -27.749 -41.120 1.00 22.38 282 PHE A CA 1
ATOM 1924 C C . PHE A 1 312 ? -25.191 -27.215 -42.477 1.00 26.23 282 PHE A C 1
ATOM 1925 O O . PHE A 1 312 ? -24.375 -26.713 -43.319 1.00 31.18 282 PHE A O 1
ATOM 1933 N N . TYR A 1 313 ? -26.494 -27.285 -42.641 1.00 27.12 283 TYR A N 1
ATOM 1934 C CA . TYR A 1 313 ? -27.208 -26.837 -43.879 1.00 25.08 283 TYR A CA 1
ATOM 1935 C C . TYR A 1 313 ? -28.435 -26.061 -43.396 1.00 25.63 283 TYR A C 1
ATOM 1936 O O . TYR A 1 313 ? -29.234 -26.682 -42.645 1.00 23.47 283 TYR A O 1
ATOM 1945 N N . PHE A 1 314 ? -28.519 -24.816 -43.830 1.00 23.21 284 PHE A N 1
ATOM 1946 C CA . PHE A 1 314 ? -29.757 -23.989 -43.665 1.00 24.42 284 PHE A CA 1
ATOM 1947 C C . PHE A 1 314 ? -30.909 -24.596 -44.438 1.00 28.79 284 PHE A C 1
ATOM 1948 O O . PHE A 1 314 ? -30.802 -24.813 -45.668 1.00 26.58 284 PHE A O 1
ATOM 1956 N N . ILE A 1 315 ? -32.027 -24.889 -43.787 1.00 21.83 285 ILE A N 1
ATOM 1957 C CA . ILE A 1 315 ? -33.201 -25.495 -44.385 1.00 25.33 285 ILE A CA 1
ATOM 1958 C C . ILE A 1 315 ? -34.410 -24.591 -44.394 1.00 32.88 285 ILE A C 1
ATOM 1959 O O . ILE A 1 315 ? -35.190 -24.766 -45.297 1.00 32.15 285 ILE A O 1
ATOM 1964 N N . GLU A 1 316 ? -34.596 -23.721 -43.381 1.00 27.62 286 GLU A N 1
ATOM 1965 C CA . GLU A 1 316 ? -35.874 -22.942 -43.323 1.00 31.36 286 GLU A CA 1
ATOM 1966 C C . GLU A 1 316 ? -35.692 -21.801 -42.392 1.00 31.50 286 GLU A C 1
ATOM 1967 O O . GLU A 1 316 ? -35.117 -22.000 -41.279 1.00 29.99 286 GLU A O 1
ATOM 1973 N N . ALA A 1 317 ? -36.283 -20.666 -42.773 1.00 28.29 287 ALA A N 1
ATOM 1974 C CA . ALA A 1 317 ? -36.393 -19.505 -41.919 1.00 27.14 287 ALA A CA 1
ATOM 1975 C C . ALA A 1 317 ? -37.893 -19.340 -41.614 1.00 31.80 287 ALA A C 1
ATOM 1976 O O . ALA A 1 317 ? -38.753 -19.245 -42.521 1.00 29.20 287 ALA A O 1
ATOM 1978 N N . ASN A 1 318 ? -38.285 -19.520 -40.350 1.00 21.83 288 ASN A N 1
ATOM 1979 C CA . ASN A 1 318 ? -39.691 -19.370 -39.982 1.00 26.09 288 ASN A CA 1
ATOM 1980 C C . ASN A 1 318 ? -39.857 -18.015 -39.339 1.00 27.03 288 ASN A C 1
ATOM 1981 O O . ASN A 1 318 ? -39.449 -17.805 -38.148 1.00 24.28 288 ASN A O 1
ATOM 1986 N N . PRO A 1 319 ? -40.479 -17.089 -40.058 1.00 28.81 289 PRO A N 1
ATOM 1987 C CA . PRO A 1 319 ? -40.476 -15.698 -39.631 1.00 25.49 289 PRO A CA 1
ATOM 1988 C C . PRO A 1 319 ? -41.617 -15.381 -38.628 1.00 22.37 289 PRO A C 1
ATOM 1989 O O . PRO A 1 319 ? -42.447 -14.451 -38.894 1.00 23.44 289 PRO A O 1
ATOM 1993 N N . ARG A 1 320 ? -41.675 -16.124 -37.540 1.00 24.82 290 ARG A N 1
ATOM 1994 C CA . ARG A 1 320 ? -42.818 -16.110 -36.625 1.00 28.41 290 ARG A CA 1
ATOM 1995 C C . ARG A 1 320 ? -42.418 -16.761 -35.334 1.00 24.58 290 ARG A C 1
ATOM 1996 O O . ARG A 1 320 ? -41.382 -17.388 -35.332 1.00 24.01 290 ARG A O 1
ATOM 2004 N N . LEU A 1 321 ? -43.327 -16.688 -34.348 1.00 26.78 291 LEU A N 1
ATOM 2005 C CA . LEU A 1 321 ? -43.347 -17.558 -33.186 1.00 25.00 291 LEU A CA 1
ATOM 2006 C C . LEU A 1 321 ? -43.425 -19.004 -33.626 1.00 29.52 291 LEU A C 1
ATOM 2007 O O . LEU A 1 321 ? -44.007 -19.337 -34.671 1.00 25.77 291 LEU A O 1
ATOM 2012 N N . GLN A 1 322 ? -42.781 -19.892 -32.882 1.00 23.49 292 GLN A N 1
ATOM 2013 C CA . GLN A 1 322 ? -43.044 -21.336 -33.072 1.00 27.62 292 GLN A CA 1
ATOM 2014 C C . GLN A 1 322 ? -43.611 -22.094 -31.882 1.00 23.20 292 GLN A C 1
ATOM 2015 O O . GLN A 1 322 ? -43.432 -21.634 -30.695 1.00 21.50 292 GLN A O 1
ATOM 2021 N N . VAL A 1 323 ? -44.153 -23.274 -32.175 1.00 21.77 293 VAL A N 1
ATOM 2022 C CA . VAL A 1 323 ? -44.807 -24.093 -31.194 1.00 21.16 293 VAL A CA 1
ATOM 2023 C C . VAL A 1 323 ? -43.819 -24.380 -30.022 1.00 19.18 293 VAL A C 1
ATOM 2024 O O . VAL A 1 323 ? -44.282 -24.342 -28.804 1.00 23.01 293 VAL A O 1
ATOM 2028 N N . GLU A 1 324 ? -42.565 -24.721 -30.354 1.00 22.28 294 GLU A N 1
ATOM 2029 C CA . GLU A 1 324 ? -41.564 -25.053 -29.386 1.00 24.95 294 GLU A CA 1
ATOM 2030 C C . GLU A 1 324 ? -40.888 -23.851 -28.671 1.00 20.18 294 GLU A C 1
ATOM 2031 O O . GLU A 1 324 ? -39.821 -24.080 -28.086 1.00 21.15 294 GLU A O 1
ATOM 2037 N N . HIS A 1 325 ? -41.424 -22.586 -28.798 1.00 18.42 295 HIS A N 1
ATOM 2038 C CA . HIS A 1 325 ? -40.810 -21.410 -28.230 1.00 15.52 295 HIS A CA 1
ATOM 2039 C C . HIS A 1 325 ? -40.841 -21.679 -26.676 1.00 15.18 295 HIS A C 1
ATOM 2040 O O . HIS A 1 325 ? -39.891 -21.230 -26.017 1.00 19.56 295 HIS A O 1
ATOM 2047 N N . THR A 1 326 ? -41.828 -22.476 -26.270 1.00 17.16 296 THR A N 1
ATOM 2048 C CA . THR A 1 326 ? -41.929 -22.803 -24.786 1.00 20.07 296 THR A CA 1
ATOM 2049 C C . THR A 1 326 ? -40.628 -23.373 -24.124 1.00 19.80 296 THR A C 1
ATOM 2050 O O . THR A 1 326 ? -40.254 -22.995 -22.921 1.00 19.12 296 THR A O 1
ATOM 2054 N N A VAL A 1 327 ? -39.934 -24.278 -24.758 0.50 20.44 297 VAL A N 1
ATOM 2055 N N B VAL A 1 327 ? -39.952 -24.258 -24.792 0.50 20.14 297 VAL A N 1
ATOM 2056 C CA A VAL A 1 327 ? -38.695 -24.875 -24.142 0.50 23.34 297 VAL A CA 1
ATOM 2057 C CA B VAL A 1 327 ? -38.746 -24.934 -24.230 0.50 22.80 297 VAL A CA 1
ATOM 2058 C C A VAL A 1 327 ? -37.559 -23.888 -23.910 0.50 21.53 297 VAL A C 1
ATOM 2059 C C B VAL A 1 327 ? -37.584 -23.960 -23.963 0.50 20.73 297 VAL A C 1
ATOM 2060 O O A VAL A 1 327 ? -36.867 -23.934 -22.885 0.50 24.29 297 VAL A O 1
ATOM 2061 O O B VAL A 1 327 ? -36.929 -24.086 -22.926 0.50 23.83 297 VAL A O 1
ATOM 2068 N N . THR A 1 328 ? -37.381 -22.950 -24.844 1.00 22.45 298 THR A N 1
ATOM 2069 C CA . THR A 1 328 ? -36.444 -21.921 -24.722 1.00 22.86 298 THR A CA 1
ATOM 2070 C C . THR A 1 328 ? -36.821 -21.016 -23.596 1.00 18.24 298 THR A C 1
ATOM 2071 O O . THR A 1 328 ? -35.972 -20.627 -22.819 1.00 21.92 298 THR A O 1
ATOM 2075 N N . GLU A 1 329 ? -38.106 -20.687 -23.515 1.00 18.25 299 GLU A N 1
ATOM 2076 C CA . GLU A 1 329 ? -38.625 -19.866 -22.375 1.00 19.27 299 GLU A CA 1
ATOM 2077 C C . GLU A 1 329 ? -38.198 -20.490 -21.059 1.00 20.04 299 GLU A C 1
ATOM 2078 O O . GLU A 1 329 ? -37.712 -19.770 -20.173 1.00 20.50 299 GLU A O 1
ATOM 2084 N N . GLU A 1 330 ? -38.437 -21.748 -20.829 1.00 21.88 300 GLU A N 1
ATOM 2085 C CA . GLU A 1 330 ? -38.189 -22.330 -19.502 1.00 23.54 300 GLU A CA 1
ATOM 2086 C C . GLU A 1 330 ? -36.666 -22.542 -19.270 1.00 26.39 300 GLU A C 1
ATOM 2087 O O . GLU A 1 330 ? -36.170 -22.343 -18.098 1.00 25.40 300 GLU A O 1
ATOM 2093 N N . TRP A 1 331 ? -35.931 -23.019 -20.275 1.00 21.75 301 TRP A N 1
ATOM 2094 C CA . TRP A 1 331 ? -34.481 -23.073 -20.188 1.00 23.85 301 TRP A CA 1
ATOM 2095 C C . TRP A 1 331 ? -33.851 -21.699 -19.867 1.00 27.45 301 TRP A C 1
ATOM 2096 O O . TRP A 1 331 ? -33.005 -21.602 -18.927 1.00 26.81 301 TRP A O 1
ATOM 2107 N N . CYS A 1 332 ? -34.187 -20.645 -20.626 1.00 23.38 302 CYS A N 1
ATOM 2108 C CA . CYS A 1 332 ? -33.530 -19.344 -20.585 1.00 22.99 302 CYS A CA 1
ATOM 2109 C C . CYS A 1 332 ? -34.116 -18.450 -19.472 1.00 25.09 302 CYS A C 1
ATOM 2110 O O . CYS A 1 332 ? -33.506 -17.454 -19.104 1.00 27.63 302 CYS A O 1
ATOM 2113 N N . GLY A 1 333 ? -35.328 -18.751 -18.970 1.00 25.92 303 GLY A N 1
ATOM 2114 C CA . GLY A 1 333 ? -36.082 -17.867 -18.076 1.00 27.06 303 GLY A CA 1
ATOM 2115 C C . GLY A 1 333 ? -36.418 -16.562 -18.721 1.00 26.58 303 GLY A C 1
ATOM 2116 O O . GLY A 1 333 ? -35.845 -15.507 -18.366 1.00 23.87 303 GLY A O 1
ATOM 2117 N N . THR A 1 334 ? -37.197 -16.647 -19.826 1.00 24.30 304 THR A N 1
ATOM 2118 C CA . THR A 1 334 ? -37.528 -15.476 -20.584 1.00 21.87 304 THR A CA 1
ATOM 2119 C C . THR A 1 334 ? -38.970 -15.729 -21.073 1.00 20.18 304 THR A C 1
ATOM 2120 O O . THR A 1 334 ? -39.320 -16.895 -21.370 1.00 22.36 304 THR A O 1
ATOM 2124 N N . ASP A 1 335 ? -39.722 -14.662 -21.189 1.00 21.34 305 ASP A N 1
ATOM 2125 C CA . ASP A 1 335 ? -41.038 -14.659 -21.860 1.00 19.26 305 ASP A CA 1
ATOM 2126 C C . ASP A 1 335 ? -40.889 -14.118 -23.343 1.00 18.77 305 ASP A C 1
ATOM 2127 O O . ASP A 1 335 ? -40.749 -12.835 -23.568 1.00 20.10 305 ASP A O 1
ATOM 2132 N N . LEU A 1 336 ? -40.823 -15.049 -24.246 1.00 17.68 306 LEU A N 1
ATOM 2133 C CA . LEU A 1 336 ? -40.745 -14.703 -25.698 1.00 19.26 306 LEU A CA 1
ATOM 2134 C C . LEU A 1 336 ? -41.928 -13.993 -26.229 1.00 20.29 306 LEU A C 1
ATOM 2135 O O . LEU A 1 336 ? -41.751 -13.166 -27.188 1.00 19.29 306 LEU A O 1
ATOM 2140 N N . VAL A 1 337 ? -43.136 -14.288 -25.706 1.00 18.64 307 VAL A N 1
ATOM 2141 C CA . VAL A 1 337 ? -44.326 -13.701 -26.409 1.00 21.80 307 VAL A CA 1
ATOM 2142 C C . VAL A 1 337 ? -44.558 -12.249 -25.970 1.00 19.29 307 VAL A C 1
ATOM 2143 O O . VAL A 1 337 ? -44.963 -11.333 -26.732 1.00 19.47 307 VAL A O 1
ATOM 2147 N N . THR A 1 338 ? -44.414 -11.927 -24.643 1.00 20.06 308 THR A N 1
ATOM 2148 C CA . THR A 1 338 ? -44.449 -10.482 -24.274 1.00 21.02 308 THR A CA 1
ATOM 2149 C C . THR A 1 338 ? -43.358 -9.667 -25.020 1.00 19.41 308 THR A C 1
ATOM 2150 O O . THR A 1 338 ? -43.631 -8.578 -25.531 1.00 22.30 308 THR A O 1
ATOM 2154 N N . ALA A 1 339 ? -42.137 -10.250 -25.188 1.00 18.35 309 ALA A N 1
ATOM 2155 C CA . ALA A 1 339 ? -40.999 -9.638 -25.937 1.00 18.81 309 ALA A CA 1
ATOM 2156 C C . ALA A 1 339 ? -41.443 -9.402 -27.425 1.00 19.87 309 ALA A C 1
ATOM 2157 O O . ALA A 1 339 ? -41.312 -8.285 -27.942 1.00 20.44 309 ALA A O 1
ATOM 2159 N N . GLN A 1 340 ? -42.033 -10.423 -27.987 1.00 20.38 310 GLN A N 1
ATOM 2160 C CA . GLN A 1 340 ? -42.508 -10.366 -29.372 1.00 20.82 310 GLN A CA 1
ATOM 2161 C C . GLN A 1 340 ? -43.542 -9.210 -29.596 1.00 17.70 310 GLN A C 1
ATOM 2162 O O . GLN A 1 340 ? -43.317 -8.353 -30.503 1.00 22.31 310 GLN A O 1
ATOM 2168 N N . LEU A 1 341 ? -44.514 -9.096 -28.728 1.00 21.15 311 LEU A N 1
ATOM 2169 C CA . LEU A 1 341 ? -45.535 -8.062 -28.721 1.00 24.44 311 LEU A CA 1
ATOM 2170 C C . LEU A 1 341 ? -44.920 -6.656 -28.582 1.00 26.05 311 LEU A C 1
ATOM 2171 O O . LEU A 1 341 ? -45.276 -5.740 -29.322 1.00 26.07 311 LEU A O 1
ATOM 2176 N N . ARG A 1 342 ? -43.999 -6.477 -27.637 1.00 20.07 312 ARG A N 1
ATOM 2177 C CA . ARG A 1 342 ? -43.326 -5.242 -27.400 1.00 22.28 312 ARG A CA 1
ATOM 2178 C C . ARG A 1 342 ? -42.415 -4.839 -28.566 1.00 24.10 312 ARG A C 1
ATOM 2179 O O . ARG A 1 342 ? -42.370 -3.611 -28.892 1.00 25.01 312 ARG A O 1
ATOM 2187 N N . LEU A 1 343 ? -41.697 -5.801 -29.145 1.00 20.33 313 LEU A N 1
ATOM 2188 C CA . LEU A 1 343 ? -40.916 -5.571 -30.342 1.00 22.13 313 LEU A CA 1
ATOM 2189 C C . LEU A 1 343 ? -41.821 -5.087 -31.477 1.00 23.57 313 LEU A C 1
ATOM 2190 O O . LEU A 1 343 ? -41.488 -4.025 -32.075 1.00 21.97 313 LEU A O 1
ATOM 2195 N N . ALA A 1 344 ? -42.928 -5.794 -31.749 1.00 24.06 314 ALA A N 1
ATOM 2196 C CA . ALA A 1 344 ? -43.927 -5.305 -32.713 1.00 27.14 314 ALA A CA 1
ATOM 2197 C C . ALA A 1 344 ? -44.422 -3.871 -32.511 1.00 25.03 314 ALA A C 1
ATOM 2198 O O . ALA A 1 344 ? -44.538 -3.098 -33.517 1.00 26.45 314 ALA A O 1
ATOM 2200 N N . ALA A 1 345 ? -44.521 -3.424 -31.237 1.00 24.61 315 ALA A N 1
ATOM 2201 C CA . ALA A 1 345 ? -45.036 -2.127 -30.877 1.00 30.04 315 ALA A CA 1
ATOM 2202 C C . ALA A 1 345 ? -43.936 -1.045 -30.847 1.00 29.75 315 ALA A C 1
ATOM 2203 O O . ALA A 1 345 ? -44.251 0.098 -30.599 1.00 27.71 315 ALA A O 1
ATOM 2205 N N . GLY A 1 346 ? -42.678 -1.378 -31.188 1.00 24.31 316 GLY A N 1
ATOM 2206 C CA . GLY A 1 346 ? -41.625 -0.403 -31.455 1.00 26.52 316 GLY A CA 1
ATOM 2207 C C . GLY A 1 346 ? -40.617 -0.246 -30.352 1.00 24.58 316 GLY A C 1
ATOM 2208 O O . GLY A 1 346 ? -39.716 0.589 -30.493 1.00 28.42 316 GLY A O 1
ATOM 2209 N N . GLU A 1 347 ? -40.577 -1.142 -29.342 1.00 25.51 317 GLU A N 1
ATOM 2210 C CA . GLU A 1 347 ? -39.499 -1.052 -28.459 1.00 23.55 317 GLU A CA 1
ATOM 2211 C C . GLU A 1 347 ? -38.204 -1.759 -28.923 1.00 22.01 317 GLU A C 1
ATOM 2212 O O . GLU A 1 347 ? -38.237 -2.743 -29.665 1.00 26.35 317 GLU A O 1
ATOM 2218 N N . THR A 1 348 ? -37.091 -1.352 -28.341 1.00 21.01 318 THR A N 1
ATOM 2219 C CA . THR A 1 348 ? -35.743 -1.986 -28.559 1.00 22.65 318 THR A CA 1
ATOM 2220 C C . THR A 1 348 ? -35.557 -3.359 -27.848 1.00 22.73 318 THR A C 1
ATOM 2221 O O . THR A 1 348 ? -36.239 -3.680 -26.864 1.00 22.97 318 THR A O 1
ATOM 2225 N N . LEU A 1 349 ? -34.616 -4.144 -28.270 1.00 25.92 319 LEU A N 1
ATOM 2226 C CA . LEU A 1 349 ? -34.287 -5.419 -27.559 1.00 21.49 319 LEU A CA 1
ATOM 2227 C C . LEU A 1 349 ? -33.963 -5.119 -26.118 1.00 22.67 319 LEU A C 1
ATOM 2228 O O . LEU A 1 349 ? -34.401 -5.820 -25.252 1.00 24.07 319 LEU A O 1
ATOM 2233 N N . THR A 1 350 ? -33.182 -4.088 -25.887 1.00 24.39 320 THR A N 1
ATOM 2234 C CA . THR A 1 350 ? -32.840 -3.758 -24.506 1.00 20.50 320 THR A CA 1
ATOM 2235 C C . THR A 1 350 ? -34.115 -3.409 -23.671 1.00 22.57 320 THR A C 1
ATOM 2236 O O . THR A 1 350 ? -34.230 -3.873 -22.537 1.00 25.08 320 THR A O 1
ATOM 2240 N N . ALA A 1 351 ? -35.027 -2.608 -24.159 1.00 23.00 321 ALA A N 1
ATOM 2241 C CA . ALA A 1 351 ? -36.300 -2.200 -23.480 1.00 27.53 321 ALA A CA 1
ATOM 2242 C C . ALA A 1 351 ? -37.219 -3.417 -23.190 1.00 21.68 321 ALA A C 1
ATOM 2243 O O . ALA A 1 351 ? -38.030 -3.334 -22.243 1.00 24.48 321 ALA A O 1
ATOM 2245 N N . VAL A 1 352 ? -37.223 -4.398 -24.122 1.00 23.48 322 VAL A N 1
ATOM 2246 C CA . VAL A 1 352 ? -38.043 -5.585 -23.974 1.00 23.98 322 VAL A CA 1
ATOM 2247 C C . VAL A 1 352 ? -37.393 -6.637 -23.024 1.00 28.63 322 VAL A C 1
ATOM 2248 O O . VAL A 1 352 ? -38.039 -7.605 -22.628 1.00 31.75 322 VAL A O 1
ATOM 2252 N N . GLY A 1 353 ? -36.184 -6.370 -22.598 1.00 25.81 323 GLY A N 1
ATOM 2253 C CA . GLY A 1 353 ? -35.379 -7.262 -21.682 1.00 29.43 323 GLY A CA 1
ATOM 2254 C C . GLY A 1 353 ? -34.637 -8.394 -22.275 1.00 32.63 323 GLY A C 1
ATOM 2255 O O . GLY A 1 353 ? -34.253 -9.331 -21.548 1.00 30.78 323 GLY A O 1
ATOM 2256 N N . LEU A 1 354 ? -34.313 -8.300 -23.551 1.00 25.95 324 LEU A N 1
ATOM 2257 C CA . LEU A 1 354 ? -33.486 -9.313 -24.212 1.00 27.60 324 LEU A CA 1
ATOM 2258 C C . LEU A 1 354 ? -32.119 -8.791 -24.353 1.00 31.22 324 LEU A C 1
ATOM 2259 O O . LEU A 1 354 ? -31.886 -7.677 -24.841 1.00 29.44 324 LEU A O 1
ATOM 2264 N N . ALA A 1 355 ? -31.153 -9.555 -23.851 1.00 34.45 325 ALA A N 1
ATOM 2265 C CA . ALA A 1 355 ? -29.773 -9.148 -24.020 1.00 30.90 325 ALA A CA 1
ATOM 2266 C C . ALA A 1 355 ? -29.291 -9.248 -25.489 1.00 27.58 325 ALA A C 1
ATOM 2267 O O . ALA A 1 355 ? -29.652 -10.240 -26.205 1.00 28.78 325 ALA A O 1
ATOM 2269 N N . THR A 1 356 ? -28.560 -8.231 -25.947 1.00 28.97 326 THR A N 1
ATOM 2270 C CA . THR A 1 356 ? -27.980 -8.261 -27.302 1.00 30.52 326 THR A CA 1
ATOM 2271 C C . THR A 1 356 ? -26.650 -8.931 -27.081 1.00 34.27 326 THR A C 1
ATOM 2272 O O . THR A 1 356 ? -25.850 -8.446 -26.283 1.00 33.53 326 THR A O 1
ATOM 2276 N N . GLN A 1 357 ? -26.516 -10.138 -27.645 1.00 25.56 327 GLN A N 1
ATOM 2277 C CA . GLN A 1 357 ? -25.378 -10.993 -27.310 1.00 27.61 327 GLN A CA 1
ATOM 2278 C C . GLN A 1 357 ? -24.758 -11.685 -28.481 1.00 26.77 327 GLN A C 1
ATOM 2279 O O . GLN A 1 357 ? -25.476 -11.977 -29.513 1.00 24.22 327 GLN A O 1
ATOM 2285 N N . PRO A 1 358 ? -23.417 -11.968 -28.348 1.00 26.88 328 PRO A N 1
ATOM 2286 C CA . PRO A 1 358 ? -22.748 -12.611 -29.472 1.00 30.94 328 PRO A CA 1
ATOM 2287 C C . PRO A 1 358 ? -23.072 -14.089 -29.608 1.00 25.03 328 PRO A C 1
ATOM 2288 O O . PRO A 1 358 ? -23.612 -14.731 -28.734 1.00 24.08 328 PRO A O 1
ATOM 2292 N N . ALA A 1 359 ? -22.835 -14.590 -30.798 1.00 25.71 329 ALA A N 1
ATOM 2293 C CA . ALA A 1 359 ? -23.063 -15.956 -31.144 1.00 25.34 329 ALA A CA 1
ATOM 2294 C C . ALA A 1 359 ? -22.439 -16.941 -30.156 1.00 24.44 329 ALA A C 1
ATOM 2295 O O . ALA A 1 359 ? -23.004 -17.976 -29.951 1.00 26.09 329 ALA A O 1
ATOM 2297 N N . ASP A 1 360 ? -21.250 -16.607 -29.571 1.00 24.40 330 ASP A N 1
ATOM 2298 C CA . ASP A 1 360 ? -20.545 -17.555 -28.652 1.00 25.93 330 ASP A CA 1
ATOM 2299 C C . ASP A 1 360 ? -20.878 -17.285 -27.201 1.00 23.65 330 ASP A C 1
ATOM 2300 O O . ASP A 1 360 ? -20.245 -17.855 -26.319 1.00 29.32 330 ASP A O 1
ATOM 2305 N N . ALA A 1 361 ? -21.992 -16.641 -26.945 1.00 28.32 331 ALA A N 1
ATOM 2306 C CA . ALA A 1 361 ? -22.373 -16.304 -25.551 1.00 24.38 331 ALA A CA 1
ATOM 2307 C C . ALA A 1 361 ? -22.547 -17.604 -24.812 1.00 27.33 331 ALA A C 1
ATOM 2308 O O . ALA A 1 361 ? -23.131 -18.576 -25.295 1.00 29.97 331 ALA A O 1
ATOM 2310 N N . ALA A 1 362 ? -22.080 -17.633 -23.568 1.00 26.96 332 ALA A N 1
ATOM 2311 C CA . ALA A 1 362 ? -22.153 -18.880 -22.835 1.00 23.99 332 ALA A CA 1
ATOM 2312 C C . ALA A 1 362 ? -23.630 -19.282 -22.640 1.00 25.17 332 ALA A C 1
ATOM 2313 O O . ALA A 1 362 ? -24.451 -18.393 -22.292 1.00 26.15 332 ALA A O 1
ATOM 2315 N N . PRO A 1 363 ? -23.991 -20.507 -22.983 1.00 23.48 333 PRO A N 1
ATOM 2316 C CA . PRO A 1 363 ? -25.434 -20.867 -22.791 1.00 25.96 333 PRO A CA 1
ATOM 2317 C C . PRO A 1 363 ? -25.844 -20.987 -21.306 1.00 26.14 333 PRO A C 1
ATOM 2318 O O . PRO A 1 363 ? -24.934 -21.299 -20.472 1.00 27.62 333 PRO A O 1
ATOM 2322 N N . PRO A 1 364 ? -27.128 -20.762 -20.968 1.00 28.27 334 PRO A N 1
ATOM 2323 C CA . PRO A 1 364 ? -27.671 -20.949 -19.637 1.00 27.40 334 PRO A CA 1
ATOM 2324 C C . PRO A 1 364 ? -27.403 -22.420 -19.145 1.00 22.78 334 PRO A C 1
ATOM 2325 O O . PRO A 1 364 ? -27.412 -23.394 -19.904 1.00 23.21 334 PRO A O 1
ATOM 2329 N N . PRO A 1 365 ? -27.202 -22.598 -17.821 1.00 24.68 335 PRO A N 1
ATOM 2330 C CA . PRO A 1 365 ? -27.233 -23.942 -17.273 1.00 27.84 335 PRO A CA 1
ATOM 2331 C C . PRO A 1 365 ? -28.646 -24.529 -17.272 1.00 26.08 335 PRO A C 1
ATOM 2332 O O . PRO A 1 365 ? -29.606 -23.791 -17.539 1.00 27.59 335 PRO A O 1
ATOM 2336 N N . GLY A 1 366 ? -28.745 -25.802 -16.943 1.00 26.78 336 GLY A N 1
ATOM 2337 C CA . GLY A 1 366 ? -30.010 -26.517 -16.911 1.00 25.27 336 GLY A CA 1
ATOM 2338 C C . GLY A 1 366 ? -30.423 -26.931 -18.348 1.00 22.50 336 GLY A C 1
ATOM 2339 O O . GLY A 1 366 ? -29.631 -26.928 -19.279 1.00 21.95 336 GLY A O 1
ATOM 2340 N N . GLN A 1 367 ? -31.647 -27.386 -18.433 1.00 24.83 337 GLN A N 1
ATOM 2341 C CA . GLN A 1 367 ? -32.031 -28.148 -19.644 1.00 20.29 337 GLN A CA 1
ATOM 2342 C C . GLN A 1 367 ? -33.503 -28.226 -19.573 1.00 25.69 337 GLN A C 1
ATOM 2343 O O . GLN A 1 367 ? -34.105 -28.314 -18.473 1.00 23.96 337 GLN A O 1
ATOM 2349 N N . ALA A 1 368 ? -34.111 -28.306 -20.741 1.00 21.18 338 ALA A N 1
ATOM 2350 C CA . ALA A 1 368 ? -35.603 -28.521 -20.755 1.00 20.15 338 ALA A CA 1
ATOM 2351 C C . ALA A 1 368 ? -36.015 -29.299 -22.023 1.00 20.02 338 ALA A C 1
ATOM 2352 O O . ALA A 1 368 ? -35.218 -29.388 -23.038 1.00 21.91 338 ALA A O 1
ATOM 2354 N N . VAL A 1 369 ? -37.129 -29.944 -21.935 1.00 21.04 339 VAL A N 1
ATOM 2355 C CA . VAL A 1 369 ? -37.734 -30.646 -23.060 1.00 19.14 339 VAL A CA 1
ATOM 2356 C C . VAL A 1 369 ? -39.271 -30.376 -23.081 1.00 22.17 339 VAL A C 1
ATOM 2357 O O . VAL A 1 369 ? -39.942 -30.353 -22.064 1.00 22.46 339 VAL A O 1
ATOM 2361 N N . GLN A 1 370 ? -39.814 -30.313 -24.291 1.00 19.71 340 GLN A N 1
ATOM 2362 C CA . GLN A 1 370 ? -41.226 -30.257 -24.531 1.00 20.06 340 GLN A CA 1
ATOM 2363 C C . GLN A 1 370 ? -41.699 -31.503 -25.214 1.00 18.91 340 GLN A C 1
ATOM 2364 O O . GLN A 1 370 ? -41.024 -31.993 -26.155 1.00 22.78 340 GLN A O 1
ATOM 2370 N N . ALA A 1 371 ? -42.776 -32.073 -24.744 1.00 23.96 341 ALA A N 1
ATOM 2371 C CA . ALA A 1 371 ? -43.395 -33.177 -25.480 1.00 23.88 341 ALA A CA 1
ATOM 2372 C C . ALA A 1 371 ? -44.806 -32.682 -25.994 1.00 23.24 341 ALA A C 1
ATOM 2373 O O . ALA A 1 371 ? -45.545 -32.053 -25.278 1.00 22.30 341 ALA A O 1
ATOM 2375 N N . ARG A 1 372 ? -45.116 -32.952 -27.285 1.00 23.66 342 ARG A N 1
ATOM 2376 C CA . ARG A 1 372 ? -46.458 -32.650 -27.776 1.00 24.34 342 ARG A CA 1
ATOM 2377 C C . ARG A 1 372 ? -47.444 -33.858 -27.511 1.00 24.80 342 ARG A C 1
ATOM 2378 O O . ARG A 1 372 ? -47.281 -34.999 -28.077 1.00 22.98 342 ARG A O 1
ATOM 2386 N N . VAL A 1 373 ? -48.425 -33.608 -26.670 1.00 23.03 343 VAL A N 1
ATOM 2387 C CA . VAL A 1 373 ? -49.544 -34.545 -26.417 1.00 22.08 343 VAL A CA 1
ATOM 2388 C C . VAL A 1 373 ? -50.633 -34.433 -27.451 1.00 22.93 343 VAL A C 1
ATOM 2389 O O . VAL A 1 373 ? -51.225 -33.328 -27.560 1.00 25.50 343 VAL A O 1
ATOM 2393 N N . ASN A 1 374 ? -50.763 -35.471 -28.274 1.00 25.63 344 ASN A N 1
ATOM 2394 C CA . ASN A 1 374 ? -51.705 -35.450 -29.401 1.00 26.23 344 ASN A CA 1
ATOM 2395 C C . ASN A 1 374 ? -52.869 -36.468 -29.209 1.00 26.18 344 ASN A C 1
ATOM 2396 O O . ASN A 1 374 ? -52.711 -37.495 -28.579 1.00 29.30 344 ASN A O 1
ATOM 2401 N N . MET A 1 375 ? -54.004 -36.152 -29.810 1.00 25.73 345 MET A N 1
ATOM 2402 C CA . MET A 1 375 ? -55.138 -37.073 -29.964 1.00 28.97 345 MET A CA 1
ATOM 2403 C C . MET A 1 375 ? -54.785 -37.883 -31.187 1.00 36.80 345 MET A C 1
ATOM 2404 O O . MET A 1 375 ? -54.753 -37.351 -32.285 1.00 42.77 345 MET A O 1
ATOM 2409 N N . GLU A 1 376 ? -54.437 -39.145 -30.987 1.00 43.51 346 GLU A N 1
ATOM 2410 C CA . GLU A 1 376 ? -54.012 -40.091 -32.055 1.00 55.54 346 GLU A CA 1
ATOM 2411 C C . GLU A 1 376 ? -53.313 -41.285 -31.430 1.00 58.58 346 GLU A C 1
ATOM 2412 O O . GLU A 1 376 ? -53.959 -42.105 -30.801 1.00 72.70 346 GLU A O 1
ATOM 2418 N N . VAL A 1 386 ? -56.608 -38.303 -35.692 1.00 54.87 356 VAL A N 1
ATOM 2419 C CA . VAL A 1 386 ? -57.265 -39.625 -35.721 1.00 65.00 356 VAL A CA 1
ATOM 2420 C C . VAL A 1 386 ? -58.295 -39.749 -34.588 1.00 66.15 356 VAL A C 1
ATOM 2421 O O . VAL A 1 386 ? -58.117 -39.192 -33.500 1.00 71.03 356 VAL A O 1
ATOM 2425 N N . GLY A 1 387 ? -59.352 -40.509 -34.838 1.00 59.62 357 GLY A N 1
ATOM 2426 C CA . GLY A 1 387 ? -60.359 -40.839 -33.816 1.00 66.20 357 GLY A CA 1
ATOM 2427 C C . GLY A 1 387 ? -61.288 -39.692 -33.456 1.00 66.02 357 GLY A C 1
ATOM 2428 O O . GLY A 1 387 ? -61.288 -38.656 -34.128 1.00 73.06 357 GLY A O 1
ATOM 2429 N N . GLY A 1 388 ? -62.075 -39.887 -32.393 1.00 55.60 358 GLY A N 1
ATOM 2430 C CA . GLY A 1 388 ? -62.986 -38.879 -31.883 1.00 57.32 358 GLY A CA 1
ATOM 2431 C C . GLY A 1 388 ? -63.315 -39.103 -30.417 1.00 50.80 358 GLY A C 1
ATOM 2432 O O . GLY A 1 388 ? -62.663 -39.912 -29.723 1.00 49.47 358 GLY A O 1
ATOM 2433 N N . GLY A 1 389 ? -64.318 -38.359 -29.947 1.00 40.26 359 GLY A N 1
ATOM 2434 C CA . GLY A 1 389 ? -64.756 -38.465 -28.597 1.00 40.99 359 GLY A CA 1
ATOM 2435 C C . GLY A 1 389 ? -64.762 -37.138 -27.951 1.00 44.84 359 GLY A C 1
ATOM 2436 O O . GLY A 1 389 ? -64.219 -36.165 -28.487 1.00 50.21 359 GLY A O 1
ATOM 2437 N N . GLN A 1 390 ? -65.402 -37.099 -26.802 1.00 48.00 360 GLN A N 1
ATOM 2438 C CA . GLN A 1 390 ? -65.478 -35.894 -25.975 1.00 49.40 360 GLN A CA 1
ATOM 2439 C C . GLN A 1 390 ? -64.555 -36.174 -24.813 1.00 47.22 360 GLN A C 1
ATOM 2440 O O . GLN A 1 390 ? -64.521 -37.289 -24.309 1.00 40.71 360 GLN A O 1
ATOM 2446 N N . VAL A 1 391 ? -63.780 -35.160 -24.431 1.00 41.72 361 VAL A N 1
ATOM 2447 C CA . VAL A 1 391 ? -62.875 -35.267 -23.341 1.00 36.49 361 VAL A CA 1
ATOM 2448 C C . VAL A 1 391 ? -63.554 -35.335 -21.995 1.00 36.32 361 VAL A C 1
ATOM 2449 O O . VAL A 1 391 ? -64.256 -34.408 -21.580 1.00 37.52 361 VAL A O 1
ATOM 2453 N N . GLN A 1 392 ? -63.371 -36.477 -21.310 1.00 38.10 362 GLN A N 1
ATOM 2454 C CA . GLN A 1 392 ? -64.083 -36.736 -20.054 1.00 39.35 362 GLN A CA 1
ATOM 2455 C C . GLN A 1 392 ? -63.360 -36.485 -18.773 1.00 40.96 362 GLN A C 1
ATOM 2456 O O . GLN A 1 392 ? -63.981 -36.086 -17.772 1.00 37.31 362 GLN A O 1
ATOM 2462 N N . THR A 1 393 ? -62.064 -36.731 -18.807 1.00 39.71 363 THR A N 1
ATOM 2463 C CA . THR A 1 393 ? -61.174 -36.497 -17.723 1.00 45.35 363 THR A CA 1
ATOM 2464 C C . THR A 1 393 ? -59.937 -35.897 -18.411 1.00 35.43 363 THR A C 1
ATOM 2465 O O . THR A 1 393 ? -59.500 -36.354 -19.495 1.00 29.29 363 THR A O 1
ATOM 2469 N N . PHE A 1 394 ? -59.479 -34.841 -17.802 1.00 35.49 364 PHE A N 1
ATOM 2470 C CA . PHE A 1 394 ? -58.317 -34.107 -18.322 1.00 34.60 364 PHE A CA 1
ATOM 2471 C C . PHE A 1 394 ? -57.645 -33.369 -17.179 1.00 32.70 364 PHE A C 1
ATOM 2472 O O . PHE A 1 394 ? -58.136 -32.369 -16.733 1.00 31.66 364 PHE A O 1
ATOM 2480 N N . THR A 1 395 ? -56.507 -33.883 -16.691 1.00 34.04 365 THR A N 1
ATOM 2481 C CA . THR A 1 395 ? -55.855 -33.377 -15.479 1.00 35.49 365 THR A CA 1
ATOM 2482 C C . THR A 1 395 ? -54.358 -33.457 -15.822 1.00 30.32 365 THR A C 1
ATOM 2483 O O . THR A 1 395 ? -53.732 -34.492 -15.678 1.00 27.56 365 THR A O 1
ATOM 2487 N N . PRO A 1 396 ? -53.868 -32.364 -16.397 1.00 27.63 366 PRO A N 1
ATOM 2488 C CA . PRO A 1 396 ? -52.435 -32.346 -16.816 1.00 27.73 366 PRO A CA 1
ATOM 2489 C C . PRO A 1 396 ? -51.521 -32.387 -15.592 1.00 23.94 366 PRO A C 1
ATOM 2490 O O . PRO A 1 396 ? -51.947 -32.063 -14.502 1.00 28.35 366 PRO A O 1
ATOM 2494 N N . PRO A 1 397 ? -50.260 -32.826 -15.784 1.00 25.72 367 PRO A N 1
ATOM 2495 C CA . PRO A 1 397 ? -49.251 -32.812 -14.760 1.00 22.45 367 PRO A CA 1
ATOM 2496 C C . PRO A 1 397 ? -48.957 -31.438 -14.258 1.00 24.00 367 PRO A C 1
ATOM 2497 O O . PRO A 1 397 ? -49.149 -30.489 -14.968 1.00 23.83 367 PRO A O 1
ATOM 2501 N N . GLY A 1 398 ? -48.530 -31.297 -13.003 1.00 26.75 368 GLY A N 1
ATOM 2502 C CA . GLY A 1 398 ? -48.014 -30.035 -12.513 1.00 26.60 368 GLY A CA 1
ATOM 2503 C C . GLY A 1 398 ? -46.904 -30.236 -11.492 1.00 25.60 368 GLY A C 1
ATOM 2504 O O . GLY A 1 398 ? -46.299 -31.333 -11.379 1.00 25.67 368 GLY A O 1
ATOM 2505 N N . GLY A 1 399 ? -46.617 -29.160 -10.843 1.00 22.89 369 GLY A N 1
ATOM 2506 C CA . GLY A 1 399 ? -45.726 -29.052 -9.763 1.00 21.48 369 GLY A CA 1
ATOM 2507 C C . GLY A 1 399 ? -44.331 -28.604 -10.258 1.00 25.30 369 GLY A C 1
ATOM 2508 O O . GLY A 1 399 ? -44.211 -28.087 -11.365 1.00 22.70 369 GLY A O 1
ATOM 2509 N N . PRO A 1 400 ? -43.308 -28.650 -9.414 1.00 21.78 370 PRO A N 1
ATOM 2510 C CA . PRO A 1 400 ? -42.017 -28.120 -9.722 1.00 24.47 370 PRO A CA 1
ATOM 2511 C C . PRO A 1 400 ? -41.376 -28.708 -11.046 1.00 23.71 370 PRO A C 1
ATOM 2512 O O . PRO A 1 400 ? -41.571 -29.907 -11.391 1.00 25.04 370 PRO A O 1
ATOM 2516 N N . GLY A 1 401 ? -40.865 -27.758 -11.841 1.00 23.02 371 GLY A N 1
ATOM 2517 C CA . GLY A 1 401 ? -40.247 -28.142 -13.085 1.00 24.68 371 GLY A CA 1
ATOM 2518 C C . GLY A 1 401 ? -41.161 -28.597 -14.174 1.00 26.48 371 GLY A C 1
ATOM 2519 O O . GLY A 1 401 ? -40.679 -29.169 -15.147 1.00 27.19 371 GLY A O 1
ATOM 2520 N N . VAL A 1 402 ? -42.487 -28.417 -14.050 1.00 21.44 372 VAL A N 1
ATOM 2521 C CA . VAL A 1 402 ? -43.385 -28.825 -15.121 1.00 21.39 372 VAL A CA 1
ATOM 2522 C C . VAL A 1 402 ? -44.213 -27.590 -15.506 1.00 23.65 372 VAL A C 1
ATOM 2523 O O . VAL A 1 402 ? -44.729 -26.898 -14.657 1.00 24.18 372 VAL A O 1
ATOM 2527 N N . ARG A 1 403 ? -44.486 -27.415 -16.796 1.00 19.58 373 ARG A N 1
ATOM 2528 C CA . ARG A 1 403 ? -45.374 -26.369 -17.282 1.00 22.76 373 ARG A CA 1
ATOM 2529 C C . ARG A 1 403 ? -46.197 -27.029 -18.396 1.00 22.53 373 ARG A C 1
ATOM 2530 O O . ARG A 1 403 ? -45.627 -27.722 -19.250 1.00 21.03 373 ARG A O 1
ATOM 2538 N N A VAL A 1 404 ? -47.495 -26.725 -18.430 0.50 21.50 374 VAL A N 1
ATOM 2539 N N B VAL A 1 404 ? -47.485 -26.722 -18.432 0.50 24.68 374 VAL A N 1
ATOM 2540 C CA A VAL A 1 404 ? -48.390 -27.255 -19.471 0.50 21.14 374 VAL A CA 1
ATOM 2541 C CA B VAL A 1 404 ? -48.320 -27.224 -19.502 0.50 26.43 374 VAL A CA 1
ATOM 2542 C C A VAL A 1 404 ? -49.176 -26.141 -20.154 0.50 20.53 374 VAL A C 1
ATOM 2543 C C B VAL A 1 404 ? -49.118 -26.105 -20.154 0.50 23.53 374 VAL A C 1
ATOM 2544 O O A VAL A 1 404 ? -49.918 -25.447 -19.493 0.50 20.49 374 VAL A O 1
ATOM 2545 O O B VAL A 1 404 ? -49.773 -25.351 -19.474 0.50 24.48 374 VAL A O 1
ATOM 2552 N N . ASP A 1 405 ? -49.038 -26.046 -21.486 1.00 22.32 375 ASP A N 1
ATOM 2553 C CA . ASP A 1 405 ? -49.730 -25.061 -22.300 1.00 22.96 375 ASP A CA 1
ATOM 2554 C C . ASP A 1 405 ? -50.816 -25.852 -23.110 1.00 24.04 375 ASP A C 1
ATOM 2555 O O . ASP A 1 405 ? -50.500 -26.739 -23.961 1.00 22.31 375 ASP A O 1
ATOM 2560 N N . THR A 1 406 ? -52.074 -25.489 -22.858 1.00 21.85 376 THR A N 1
ATOM 2561 C CA . THR A 1 406 ? -53.237 -26.158 -23.480 1.00 23.91 376 THR A CA 1
ATOM 2562 C C . THR A 1 406 ? -54.379 -25.086 -23.664 1.00 21.67 376 THR A C 1
ATOM 2563 O O . THR A 1 406 ? -54.325 -23.967 -23.223 1.00 23.23 376 THR A O 1
ATOM 2567 N N . PHE A 1 407 ? -55.425 -25.603 -24.326 1.00 23.99 377 PHE A N 1
ATOM 2568 C CA . PHE A 1 407 ? -56.713 -25.014 -24.565 1.00 21.13 377 PHE A CA 1
ATOM 2569 C C . PHE A 1 407 ? -57.909 -25.911 -24.100 1.00 23.32 377 PHE A C 1
ATOM 2570 O O . PHE A 1 407 ? -59.058 -25.475 -24.088 1.00 27.57 377 PHE A O 1
ATOM 2578 N N . VAL A 1 408 ? -57.598 -27.116 -23.678 1.00 22.90 378 VAL A N 1
ATOM 2579 C CA . VAL A 1 408 ? -58.534 -28.294 -23.429 1.00 24.04 378 VAL A CA 1
ATOM 2580 C C . VAL A 1 408 ? -59.057 -28.142 -21.997 1.00 29.71 378 VAL A C 1
ATOM 2581 O O . VAL A 1 408 ? -58.325 -27.820 -21.043 1.00 31.42 378 VAL A O 1
ATOM 2585 N N . THR A 1 409 ? -60.384 -28.228 -21.833 1.00 32.11 379 THR A N 1
ATOM 2586 C CA . THR A 1 409 ? -60.929 -28.474 -20.487 1.00 36.26 379 THR A CA 1
ATOM 2587 C C . THR A 1 409 ? -61.931 -29.627 -20.569 1.00 35.31 379 THR A C 1
ATOM 2588 O O . THR A 1 409 ? -62.293 -30.102 -21.680 1.00 27.60 379 THR A O 1
ATOM 2592 N N . THR A 1 410 ? -62.403 -30.056 -19.392 1.00 36.71 380 THR A N 1
ATOM 2593 C CA . THR A 1 410 ? -63.330 -31.195 -19.335 1.00 45.31 380 THR A CA 1
ATOM 2594 C C . THR A 1 410 ? -64.614 -30.906 -20.126 1.00 37.41 380 THR A C 1
ATOM 2595 O O . THR A 1 410 ? -65.196 -29.801 -20.035 1.00 39.82 380 THR A O 1
ATOM 2599 N N . GLY A 1 411 ? -64.989 -31.880 -20.948 1.00 36.81 381 GLY A N 1
ATOM 2600 C CA . GLY A 1 411 ? -66.204 -31.850 -21.719 1.00 39.80 381 GLY A CA 1
ATOM 2601 C C . GLY A 1 411 ? -66.023 -31.266 -23.074 1.00 39.14 381 GLY A C 1
ATOM 2602 O O . GLY A 1 411 ? -67.009 -31.065 -23.766 1.00 34.05 381 GLY A O 1
ATOM 2603 N N . LEU A 1 412 ? -64.781 -30.886 -23.440 1.00 34.26 382 LEU A N 1
ATOM 2604 C CA . LEU A 1 412 ? -64.515 -30.447 -24.804 1.00 29.18 382 LEU A CA 1
ATOM 2605 C C . LEU A 1 412 ? -64.616 -31.621 -25.748 1.00 27.96 382 LEU A C 1
ATOM 2606 O O . LEU A 1 412 ? -64.133 -32.754 -25.417 1.00 34.37 382 LEU A O 1
ATOM 2611 N N . THR A 1 413 ? -65.187 -31.427 -26.938 1.00 31.86 383 THR A N 1
ATOM 2612 C CA . THR A 1 413 ? -65.118 -32.415 -28.042 1.00 31.40 383 THR A CA 1
ATOM 2613 C C . THR A 1 413 ? -64.246 -31.769 -29.057 1.00 36.14 383 THR A C 1
ATOM 2614 O O . THR A 1 413 ? -64.684 -30.874 -29.698 1.00 33.54 383 THR A O 1
ATOM 2618 N N . PRO A 1 414 ? -62.970 -32.216 -29.232 1.00 37.59 384 PRO A N 1
ATOM 2619 C CA . PRO A 1 414 ? -62.173 -31.638 -30.313 1.00 35.24 384 PRO A CA 1
ATOM 2620 C C . PRO A 1 414 ? -62.691 -31.820 -31.748 1.00 39.55 384 PRO A C 1
ATOM 2621 O O . PRO A 1 414 ? -63.299 -32.825 -32.057 1.00 45.73 384 PRO A O 1
ATOM 2625 N N . SER A 1 415 ? -62.456 -30.844 -32.604 1.00 37.84 385 SER A N 1
ATOM 2626 C CA . SER A 1 415 ? -62.979 -30.908 -33.962 1.00 38.95 385 SER A CA 1
ATOM 2627 C C . SER A 1 415 ? -61.878 -31.382 -34.859 1.00 39.55 385 SER A C 1
ATOM 2628 O O . SER A 1 415 ? -60.696 -30.926 -34.741 1.00 36.35 385 SER A O 1
ATOM 2631 N N . PRO A 1 416 ? -62.223 -32.269 -35.813 1.00 39.40 386 PRO A N 1
ATOM 2632 C CA . PRO A 1 416 ? -61.203 -32.671 -36.787 1.00 37.95 386 PRO A CA 1
ATOM 2633 C C . PRO A 1 416 ? -60.773 -31.570 -37.758 1.00 33.78 386 PRO A C 1
ATOM 2634 O O . PRO A 1 416 ? -59.918 -31.808 -38.620 1.00 41.91 386 PRO A O 1
ATOM 2638 N N . GLN A 1 417 ? -61.342 -30.371 -37.682 1.00 35.13 387 GLN A N 1
ATOM 2639 C CA . GLN A 1 417 ? -60.909 -29.300 -38.497 1.00 34.94 387 GLN A CA 1
ATOM 2640 C C . GLN A 1 417 ? -59.519 -28.820 -38.143 1.00 35.22 387 GLN A C 1
ATOM 2641 O O . GLN A 1 417 ? -58.883 -28.137 -38.919 1.00 37.13 387 GLN A O 1
ATOM 2647 N N . TYR A 1 418 ? -59.044 -29.186 -36.963 1.00 28.96 388 TYR A N 1
ATOM 2648 C CA . TYR A 1 418 ? -57.829 -28.560 -36.403 1.00 31.67 388 TYR A CA 1
ATOM 2649 C C . TYR A 1 418 ? -56.875 -29.711 -36.121 1.00 33.32 388 TYR A C 1
ATOM 2650 O O . TYR A 1 418 ? -57.243 -30.891 -36.065 1.00 33.05 388 TYR A O 1
ATOM 2659 N N . ASP A 1 419 ? -55.631 -29.329 -35.935 1.00 30.42 389 ASP A N 1
ATOM 2660 C CA . ASP A 1 419 ? -54.614 -30.307 -35.693 1.00 28.86 389 ASP A CA 1
ATOM 2661 C C . ASP A 1 419 ? -54.879 -31.100 -34.399 1.00 32.00 389 ASP A C 1
ATOM 2662 O O . ASP A 1 419 ? -55.792 -30.754 -33.622 1.00 30.86 389 ASP A O 1
ATOM 2667 N N . ALA A 1 420 ? -54.036 -32.123 -34.178 1.00 28.03 390 ALA A N 1
ATOM 2668 C CA . ALA A 1 420 ? -54.291 -33.137 -33.148 1.00 32.19 390 ALA A CA 1
ATOM 2669 C C . ALA A 1 420 ? -53.715 -32.715 -31.797 1.00 23.65 390 ALA A C 1
ATOM 2670 O O . ALA A 1 420 ? -53.958 -33.423 -30.824 1.00 27.46 390 ALA A O 1
ATOM 2672 N N . LEU A 1 421 ? -53.081 -31.561 -31.738 1.00 25.32 391 LEU A N 1
ATOM 2673 C CA . LEU A 1 421 ? -52.467 -31.143 -30.445 1.00 26.34 391 LEU A CA 1
ATOM 2674 C C . LEU A 1 421 ? -53.492 -30.915 -29.388 1.00 26.34 391 LEU A C 1
ATOM 2675 O O . LEU A 1 421 ? -54.459 -30.089 -29.564 1.00 28.71 391 LEU A O 1
ATOM 2680 N N . LEU A 1 422 ? -53.279 -31.547 -28.256 1.00 24.69 392 LEU A N 1
ATOM 2681 C CA . LEU A 1 422 ? -54.117 -31.362 -27.055 1.00 26.43 392 LEU A CA 1
ATOM 2682 C C . LEU A 1 422 ? -53.393 -30.551 -25.983 1.00 29.91 392 LEU A C 1
ATOM 2683 O O . LEU A 1 422 ? -53.986 -29.660 -25.395 1.00 28.98 392 LEU A O 1
ATOM 2688 N N . ALA A 1 423 ? -52.076 -30.866 -25.780 1.00 25.66 393 ALA A N 1
ATOM 2689 C CA . ALA A 1 423 ? -51.325 -30.060 -24.821 1.00 27.06 393 ALA A CA 1
ATOM 2690 C C . ALA A 1 423 ? -49.830 -30.153 -25.046 1.00 21.22 393 ALA A C 1
ATOM 2691 O O . ALA A 1 423 ? -49.340 -31.188 -25.516 1.00 23.47 393 ALA A O 1
ATOM 2693 N N . LYS A 1 424 ? -49.118 -29.141 -24.612 1.00 19.99 394 LYS A N 1
ATOM 2694 C CA . LYS A 1 424 ? -47.656 -29.203 -24.640 1.00 20.63 394 LYS A CA 1
ATOM 2695 C C . LYS A 1 424 ? -47.121 -29.296 -23.198 1.00 20.44 394 LYS A C 1
ATOM 2696 O O . LYS A 1 424 ? -47.476 -28.470 -22.455 1.00 21.82 394 LYS A O 1
ATOM 2702 N N . VAL A 1 425 ? -46.308 -30.289 -22.906 1.00 22.74 395 VAL A N 1
ATOM 2703 C CA . VAL A 1 425 ? -45.747 -30.491 -21.586 1.00 23.31 395 VAL A CA 1
ATOM 2704 C C . VAL A 1 425 ? -44.292 -30.194 -21.612 1.00 19.12 395 VAL A C 1
ATOM 2705 O O . VAL A 1 425 ? -43.523 -30.887 -22.324 1.00 19.01 395 VAL A O 1
ATOM 2709 N N . VAL A 1 426 ? -43.894 -29.222 -20.792 1.00 20.39 396 VAL A N 1
ATOM 2710 C CA . VAL A 1 426 ? -42.521 -28.724 -20.799 1.00 19.46 396 VAL A CA 1
ATOM 2711 C C . VAL A 1 426 ? -41.953 -29.123 -19.454 1.00 19.67 396 VAL A C 1
ATOM 2712 O O . VAL A 1 426 ? -42.574 -28.801 -18.415 1.00 22.25 396 VAL A O 1
ATOM 2716 N N . VAL A 1 427 ? -40.812 -29.787 -19.489 1.00 22.89 397 VAL A N 1
ATOM 2717 C CA . VAL A 1 427 ? -40.197 -30.151 -18.214 1.00 20.85 397 VAL A CA 1
ATOM 2718 C C . VAL A 1 427 ? -38.809 -29.564 -18.144 1.00 22.04 397 VAL A C 1
ATOM 2719 O O . VAL A 1 427 ? -38.098 -29.493 -19.149 1.00 20.78 397 VAL A O 1
ATOM 2723 N N . HIS A 1 428 ? -38.420 -29.072 -16.963 1.00 20.96 398 HIS A N 1
ATOM 2724 C CA . HIS A 1 428 ? -37.174 -28.256 -16.829 1.00 21.30 398 HIS A CA 1
ATOM 2725 C C . HIS A 1 428 ? -36.440 -28.570 -15.530 1.00 25.45 398 HIS A C 1
ATOM 2726 O O . HIS A 1 428 ? -37.053 -28.901 -14.577 1.00 24.26 398 HIS A O 1
ATOM 2733 N N . ARG A 1 429 ? -35.142 -28.781 -15.664 1.00 23.58 399 ARG A N 1
ATOM 2734 C CA . ARG A 1 429 ? -34.339 -28.901 -14.496 1.00 27.13 399 ARG A CA 1
ATOM 2735 C C . ARG A 1 429 ? -33.049 -28.156 -14.612 1.00 27.73 399 ARG A C 1
ATOM 2736 O O . ARG A 1 429 ? -32.633 -27.635 -15.695 1.00 24.03 399 ARG A O 1
ATOM 2744 N N . ARG A 1 430 ? -32.425 -27.965 -13.469 1.00 27.42 400 ARG A N 1
ATOM 2745 C CA . ARG A 1 430 ? -31.262 -27.060 -13.441 1.00 27.65 400 ARG A CA 1
ATOM 2746 C C . ARG A 1 430 ? -29.872 -27.720 -13.432 1.00 28.22 400 ARG A C 1
ATOM 2747 O O . ARG A 1 430 ? -28.897 -26.986 -13.286 1.00 34.21 400 ARG A O 1
ATOM 2755 N N . ASP A 1 431 ? -29.790 -29.021 -13.529 1.00 25.29 401 ASP A N 1
ATOM 2756 C CA . ASP A 1 431 ? -28.521 -29.798 -13.746 1.00 28.33 401 ASP A CA 1
ATOM 2757 C C . ASP A 1 431 ? -28.342 -30.068 -15.284 1.00 30.79 401 ASP A C 1
ATOM 2758 O O . ASP A 1 431 ? -29.131 -29.554 -16.095 1.00 38.55 401 ASP A O 1
ATOM 2763 N N . ALA A 1 432 ? -27.338 -30.848 -15.675 1.00 32.49 402 ALA A N 1
ATOM 2764 C CA . ALA A 1 432 ? -26.996 -30.897 -17.125 1.00 39.25 402 ALA A CA 1
ATOM 2765 C C . ALA A 1 432 ? -27.235 -32.240 -17.771 1.00 37.54 402 ALA A C 1
ATOM 2766 O O . ALA A 1 432 ? -27.272 -32.303 -19.012 1.00 31.30 402 ALA A O 1
ATOM 2768 N N . ALA A 1 433 ? -27.287 -33.286 -16.971 1.00 31.86 403 ALA A N 1
ATOM 2769 C CA . ALA A 1 433 ? -27.319 -34.642 -17.447 1.00 28.85 403 ALA A CA 1
ATOM 2770 C C . ALA A 1 433 ? -28.692 -35.098 -18.100 1.00 22.84 403 ALA A C 1
ATOM 2771 O O . ALA A 1 433 ? -29.744 -35.163 -17.492 1.00 22.86 403 ALA A O 1
ATOM 2773 N N . LEU A 1 434 ? -28.676 -35.353 -19.424 1.00 24.86 404 LEU A N 1
ATOM 2774 C CA . LEU A 1 434 ? -29.920 -35.753 -20.144 1.00 24.01 404 LEU A CA 1
ATOM 2775 C C . LEU A 1 434 ? -30.828 -36.870 -19.574 1.00 23.21 404 LEU A C 1
ATOM 2776 O O . LEU A 1 434 ? -32.047 -36.735 -19.556 1.00 23.54 404 LEU A O 1
ATOM 2781 N N . PRO A 1 435 ? -30.252 -38.038 -19.171 1.00 24.07 405 PRO A N 1
ATOM 2782 C CA . PRO A 1 435 ? -31.089 -39.115 -18.653 1.00 26.41 405 PRO A CA 1
ATOM 2783 C C . PRO A 1 435 ? -32.035 -38.698 -17.504 1.00 26.07 405 PRO A C 1
ATOM 2784 O O . PRO A 1 435 ? -33.228 -39.026 -17.514 1.00 25.36 405 PRO A O 1
ATOM 2788 N N . GLY A 1 436 ? -31.541 -37.873 -16.613 1.00 22.49 406 GLY A N 1
ATOM 2789 C CA . GLY A 1 436 ? -32.351 -37.303 -15.510 1.00 23.62 406 GLY A CA 1
ATOM 2790 C C . GLY A 1 436 ? -33.588 -36.423 -15.938 1.00 22.98 406 GLY A C 1
ATOM 2791 O O . GLY A 1 436 ? -34.746 -36.580 -15.449 1.00 25.22 406 GLY A O 1
ATOM 2792 N N . LEU A 1 437 ? -33.349 -35.686 -17.046 1.00 21.56 407 LEU A N 1
ATOM 2793 C CA . LEU A 1 437 ? -34.380 -34.910 -17.688 1.00 21.93 407 LEU A CA 1
ATOM 2794 C C . LEU A 1 437 ? -35.440 -35.851 -18.352 1.00 23.36 407 LEU A C 1
ATOM 2795 O O . LEU A 1 437 ? -36.612 -35.638 -18.126 1.00 24.89 407 LEU A O 1
ATOM 2800 N N . LEU A 1 438 ? -35.016 -36.871 -19.085 1.00 20.47 408 LEU A N 1
ATOM 2801 C CA . LEU A 1 438 ? -35.937 -37.799 -19.667 1.00 20.87 408 LEU A CA 1
ATOM 2802 C C . LEU A 1 438 ? -36.870 -38.553 -18.640 1.00 25.45 408 LEU A C 1
ATOM 2803 O O . LEU A 1 438 ? -38.033 -38.774 -18.907 1.00 25.35 408 LEU A O 1
ATOM 2808 N N . ARG A 1 439 ? -36.279 -38.945 -17.491 1.00 24.88 409 ARG A N 1
ATOM 2809 C CA . ARG A 1 439 ? -36.904 -39.661 -16.362 1.00 26.64 409 ARG A CA 1
ATOM 2810 C C . ARG A 1 439 ? -37.966 -38.699 -15.804 1.00 24.01 409 ARG A C 1
ATOM 2811 O O . ARG A 1 439 ? -39.134 -39.094 -15.645 1.00 21.92 409 ARG A O 1
ATOM 2819 N N . GLN A 1 440 ? -37.624 -37.452 -15.583 1.00 21.48 410 GLN A N 1
ATOM 2820 C CA . GLN A 1 440 ? -38.567 -36.431 -15.098 1.00 24.36 410 GLN A CA 1
ATOM 2821 C C . GLN A 1 440 ? -39.722 -36.216 -16.030 1.00 21.75 410 GLN A C 1
ATOM 2822 O O . GLN A 1 440 ? -40.868 -36.108 -15.621 1.00 20.95 410 GLN A O 1
ATOM 2828 N N . ALA A 1 441 ? -39.405 -36.142 -17.332 1.00 23.29 411 ALA A N 1
ATOM 2829 C CA . ALA A 1 441 ? -40.457 -35.979 -18.320 1.00 20.25 411 ALA A CA 1
ATOM 2830 C C . ALA A 1 441 ? -41.415 -37.177 -18.425 1.00 18.53 411 ALA A C 1
ATOM 2831 O O . ALA A 1 441 ? -42.651 -36.958 -18.442 1.00 22.14 411 ALA A O 1
ATOM 2833 N N . ALA A 1 442 ? -40.846 -38.419 -18.348 1.00 22.23 412 ALA A N 1
ATOM 2834 C CA . ALA A 1 442 ? -41.673 -39.616 -18.331 1.00 21.49 412 ALA A CA 1
ATOM 2835 C C . ALA A 1 442 ? -42.598 -39.636 -17.116 1.00 22.15 412 ALA A C 1
ATOM 2836 O O . ALA A 1 442 ? -43.803 -39.890 -17.217 1.00 25.97 412 ALA A O 1
ATOM 2838 N N . THR A 1 443 ? -42.071 -39.273 -15.944 1.00 23.34 413 THR A N 1
ATOM 2839 C CA . THR A 1 443 ? -42.931 -39.158 -14.759 1.00 27.74 413 THR A CA 1
ATOM 2840 C C . THR A 1 443 ? -44.093 -38.169 -14.904 1.00 31.29 413 THR A C 1
ATOM 2841 O O . THR A 1 443 ? -45.285 -38.493 -14.630 1.00 26.12 413 THR A O 1
ATOM 2845 N N . ALA A 1 444 ? -43.789 -36.978 -15.424 1.00 23.93 414 ALA A N 1
ATOM 2846 C CA . ALA A 1 444 ? -44.798 -36.005 -15.641 1.00 24.73 414 ALA A CA 1
ATOM 2847 C C . ALA A 1 444 ? -45.857 -36.471 -16.633 1.00 25.05 414 ALA A C 1
ATOM 2848 O O . ALA A 1 444 ? -47.056 -36.389 -16.347 1.00 25.80 414 ALA A O 1
ATOM 2850 N N . LEU A 1 445 ? -45.477 -37.079 -17.745 1.00 22.97 415 LEU A N 1
ATOM 2851 C CA . LEU A 1 445 ? -46.414 -37.653 -18.580 1.00 21.87 415 LEU A CA 1
ATOM 2852 C C . LEU A 1 445 ? -47.285 -38.747 -17.985 1.00 30.36 415 LEU A C 1
ATOM 2853 O O . LEU A 1 445 ? -48.487 -38.821 -18.281 1.00 28.23 415 LEU A O 1
ATOM 2858 N N . SER A 1 446 ? -46.731 -39.504 -17.046 1.00 28.21 416 SER A N 1
ATOM 2859 C CA . SER A 1 446 ? -47.451 -40.623 -16.430 1.00 30.50 416 SER A CA 1
ATOM 2860 C C . SER A 1 446 ? -48.478 -40.082 -15.521 1.00 25.32 416 SER A C 1
ATOM 2861 O O . SER A 1 446 ? -49.483 -40.835 -15.214 1.00 28.64 416 SER A O 1
ATOM 2864 N N . GLU A 1 447 ? -48.417 -38.793 -15.143 1.00 26.59 417 GLU A N 1
ATOM 2865 C CA . GLU A 1 447 ? -49.445 -38.157 -14.329 1.00 29.56 417 GLU A CA 1
ATOM 2866 C C . GLU A 1 447 ? -50.514 -37.455 -15.147 1.00 32.26 417 GLU A C 1
ATOM 2867 O O . GLU A 1 447 ? -51.404 -36.830 -14.602 1.00 34.16 417 GLU A O 1
ATOM 2873 N N . PHE A 1 448 ? -50.404 -37.519 -16.465 1.00 28.87 418 PHE A N 1
ATOM 2874 C CA . PHE A 1 448 ? -51.416 -36.940 -17.330 1.00 26.92 418 PHE A CA 1
ATOM 2875 C C . PHE A 1 448 ? -52.627 -37.855 -17.551 1.00 30.07 418 PHE A C 1
ATOM 2876 O O . PHE A 1 448 ? -52.564 -38.779 -18.344 1.00 30.53 418 PHE A O 1
ATOM 2884 N N . GLN A 1 449 ? -53.708 -37.485 -16.897 1.00 30.83 419 GLN A N 1
ATOM 2885 C CA . GLN A 1 449 ? -54.979 -38.305 -16.883 1.00 34.78 419 GLN A CA 1
ATOM 2886 C C . GLN A 1 449 ? -55.823 -37.717 -17.973 1.00 29.47 419 GLN A C 1
ATOM 2887 O O . GLN A 1 449 ? -56.158 -36.543 -17.891 1.00 32.55 419 GLN A O 1
ATOM 2893 N N . ILE A 1 450 ? -55.993 -38.472 -19.049 1.00 32.50 420 ILE A N 1
ATOM 2894 C CA . ILE A 1 450 ? -56.915 -38.161 -20.073 1.00 35.23 420 ILE A CA 1
ATOM 2895 C C . ILE A 1 450 ? -57.875 -39.370 -20.232 1.00 34.35 420 ILE A C 1
ATOM 2896 O O . ILE A 1 450 ? -57.412 -40.494 -20.334 1.00 40.31 420 ILE A O 1
ATOM 2901 N N . ALA A 1 451 ? -59.173 -39.088 -20.236 1.00 34.99 421 ALA A N 1
ATOM 2902 C CA . ALA A 1 451 ? -60.215 -40.087 -20.597 1.00 36.95 421 ALA A CA 1
ATOM 2903 C C . ALA A 1 451 ? -61.218 -39.509 -21.614 1.00 31.07 421 ALA A C 1
ATOM 2904 O O . ALA A 1 451 ? -61.531 -38.304 -21.559 1.00 35.18 421 ALA A O 1
ATOM 2906 N N . GLY A 1 452 ? -61.675 -40.382 -22.530 1.00 37.00 422 GLY A N 1
ATOM 2907 C CA . GLY A 1 452 ? -62.719 -40.083 -23.546 1.00 33.71 422 GLY A CA 1
ATOM 2908 C C . GLY A 1 452 ? -62.182 -39.988 -24.968 1.00 43.01 422 GLY A C 1
ATOM 2909 O O . GLY A 1 452 ? -62.958 -40.147 -25.874 1.00 35.30 422 GLY A O 1
ATOM 2910 N N . VAL A 1 453 ? -60.870 -39.675 -25.172 1.00 37.78 423 VAL A N 1
ATOM 2911 C CA . VAL A 1 453 ? -60.231 -39.673 -26.512 1.00 38.49 423 VAL A CA 1
ATOM 2912 C C . VAL A 1 453 ? -58.920 -40.454 -26.473 1.00 36.34 423 VAL A C 1
ATOM 2913 O O . VAL A 1 453 ? -58.348 -40.601 -25.393 1.00 32.30 423 VAL A O 1
ATOM 2917 N N . SER A 1 454 ? -58.416 -40.956 -27.614 1.00 31.20 424 SER A N 1
ATOM 2918 C CA . SER A 1 454 ? -57.144 -41.648 -27.548 1.00 34.03 424 SER A CA 1
ATOM 2919 C C . SER A 1 454 ? -56.027 -40.595 -27.730 1.00 30.12 424 SER A C 1
ATOM 2920 O O . SER A 1 454 ? -56.200 -39.643 -28.510 1.00 25.67 424 SER A O 1
ATOM 2923 N N . THR A 1 455 ? -54.907 -40.864 -27.087 1.00 32.42 425 THR A N 1
ATOM 2924 C CA . THR A 1 455 ? -53.688 -40.059 -27.167 1.00 29.43 425 THR A CA 1
ATOM 2925 C C . THR A 1 455 ? -52.373 -40.854 -27.453 1.00 31.38 425 THR A C 1
ATOM 2926 O O . THR A 1 455 ? -52.264 -42.108 -27.329 1.00 28.65 425 THR A O 1
ATOM 2930 N N . ASN A 1 456 ? -51.340 -40.053 -27.705 1.00 24.92 426 ASN A N 1
ATOM 2931 C CA . ASN A 1 456 ? -49.970 -40.481 -27.830 1.00 27.13 426 ASN A CA 1
ATOM 2932 C C . ASN A 1 456 ? -49.204 -40.622 -26.481 1.00 24.72 426 ASN A C 1
ATOM 2933 O O . ASN A 1 456 ? -48.027 -40.805 -26.480 1.00 24.55 426 ASN A O 1
ATOM 2938 N N . LEU A 1 457 ? -49.865 -40.506 -25.353 1.00 26.83 427 LEU A N 1
ATOM 2939 C CA . LEU A 1 457 ? -49.103 -40.557 -24.110 1.00 27.86 427 LEU A CA 1
ATOM 2940 C C . LEU A 1 457 ? -48.233 -41.796 -23.897 1.00 31.34 427 LEU A C 1
ATOM 2941 O O . LEU A 1 457 ? -47.057 -41.675 -23.506 1.00 26.75 427 LEU A O 1
ATOM 2946 N N . ALA A 1 458 ? -48.728 -42.968 -24.248 1.00 30.57 428 ALA A N 1
ATOM 2947 C CA . ALA A 1 458 ? -47.842 -44.192 -24.208 1.00 31.10 428 ALA A CA 1
ATOM 2948 C C . ALA A 1 458 ? -46.703 -44.166 -25.163 1.00 27.79 428 ALA A C 1
ATOM 2949 O O . ALA A 1 458 ? -45.616 -44.620 -24.845 1.00 29.05 428 ALA A O 1
ATOM 2951 N N . PHE A 1 459 ? -46.948 -43.697 -26.381 1.00 26.79 429 PHE A N 1
ATOM 2952 C CA . PHE A 1 459 ? -45.899 -43.575 -27.343 1.00 26.00 429 PHE A CA 1
ATOM 2953 C C . PHE A 1 459 ? -44.732 -42.624 -26.940 1.00 26.83 429 PHE A C 1
ATOM 2954 O O . PHE A 1 459 ? -43.575 -42.985 -27.080 1.00 24.94 429 PHE A O 1
ATOM 2962 N N . LEU A 1 460 ? -45.114 -41.494 -26.318 1.00 23.65 430 LEU A N 1
ATOM 2963 C CA . LEU A 1 460 ? -44.193 -40.477 -25.720 1.00 24.63 430 LEU A CA 1
ATOM 2964 C C . LEU A 1 460 ? -43.363 -41.119 -24.649 1.00 24.28 430 LEU A C 1
ATOM 2965 O O . LEU A 1 460 ? -42.154 -40.925 -24.697 1.00 23.01 430 LEU A O 1
ATOM 2970 N N . GLN A 1 461 ? -43.967 -41.943 -23.772 1.00 26.93 431 GLN A N 1
ATOM 2971 C CA . GLN A 1 461 ? -43.237 -42.672 -22.773 1.00 32.41 431 GLN A CA 1
ATOM 2972 C C . GLN A 1 461 ? -42.280 -43.708 -23.397 1.00 29.75 431 GLN A C 1
ATOM 2973 O O . GLN A 1 461 ? -41.103 -43.788 -22.957 1.00 28.42 431 GLN A O 1
ATOM 2979 N N . ALA A 1 462 ? -42.641 -44.383 -24.492 1.00 29.75 432 ALA A N 1
ATOM 2980 C CA . ALA A 1 462 ? -41.687 -45.323 -25.072 1.00 33.45 432 ALA A CA 1
ATOM 2981 C C . ALA A 1 462 ? -40.447 -44.595 -25.619 1.00 27.07 432 ALA A C 1
ATOM 2982 O O . ALA A 1 462 ? -39.268 -45.066 -25.547 1.00 30.25 432 ALA A O 1
ATOM 2984 N N . LEU A 1 463 ? -40.693 -43.410 -26.218 1.00 23.92 433 LEU A N 1
ATOM 2985 C CA . LEU A 1 463 ? -39.646 -42.520 -26.738 1.00 22.97 433 LEU A CA 1
ATOM 2986 C C . LEU A 1 463 ? -38.694 -42.144 -25.643 1.00 23.28 433 LEU A C 1
ATOM 2987 O O . LEU A 1 463 ? -37.482 -42.308 -25.762 1.00 22.42 433 LEU A O 1
ATOM 2992 N N . LEU A 1 464 ? -39.245 -41.681 -24.544 1.00 26.22 434 LEU A N 1
ATOM 2993 C CA . LEU A 1 464 ? -38.423 -41.177 -23.480 1.00 24.02 434 LEU A CA 1
ATOM 2994 C C . LEU A 1 464 ? -37.550 -42.215 -22.745 1.00 22.65 434 LEU A C 1
ATOM 2995 O O . LEU A 1 464 ? -36.514 -41.765 -22.232 1.00 26.49 434 LEU A O 1
ATOM 3000 N N . HIS A 1 465 ? -37.945 -43.470 -22.789 1.00 28.83 435 HIS A N 1
ATOM 3001 C CA . HIS A 1 465 ? -37.170 -44.626 -22.228 1.00 29.72 435 HIS A CA 1
ATOM 3002 C C . HIS A 1 465 ? -36.228 -45.286 -23.212 1.00 35.09 435 HIS A C 1
ATOM 3003 O O . HIS A 1 465 ? -35.427 -46.149 -22.790 1.00 35.25 435 HIS A O 1
ATOM 3010 N N . HIS A 1 466 ? -36.289 -44.939 -24.503 1.00 26.64 436 HIS A N 1
ATOM 3011 C CA . HIS A 1 466 ? -35.470 -45.595 -25.471 1.00 27.27 436 HIS A CA 1
ATOM 3012 C C . HIS A 1 466 ? -33.975 -45.179 -25.301 1.00 24.71 436 HIS A C 1
ATOM 3013 O O . HIS A 1 466 ? -33.646 -44.016 -25.159 1.00 28.41 436 HIS A O 1
ATOM 3020 N N . PRO A 1 467 ? -33.089 -46.166 -25.186 1.00 27.61 437 PRO A N 1
ATOM 3021 C CA . PRO A 1 467 ? -31.660 -45.921 -25.106 1.00 26.14 437 PRO A CA 1
ATOM 3022 C C . PRO A 1 467 ? -31.087 -44.948 -26.089 1.00 24.79 437 PRO A C 1
ATOM 3023 O O . PRO A 1 467 ? -30.103 -44.259 -25.841 1.00 26.02 437 PRO A O 1
ATOM 3027 N N . ASP A 1 468 ? -31.532 -45.055 -27.356 1.00 27.03 438 ASP A N 1
ATOM 3028 C CA . ASP A 1 468 ? -31.010 -44.171 -28.310 1.00 24.96 438 ASP A CA 1
ATOM 3029 C C . ASP A 1 468 ? -31.416 -42.687 -27.991 1.00 26.65 438 ASP A C 1
ATOM 3030 O O . ASP A 1 468 ? -30.639 -41.824 -28.202 1.00 26.08 438 ASP A O 1
ATOM 3035 N N . VAL A 1 469 ? -32.565 -42.450 -27.359 1.00 24.35 439 VAL A N 1
ATOM 3036 C CA . VAL A 1 469 ? -32.913 -41.108 -26.949 1.00 24.44 439 VAL A CA 1
ATOM 3037 C C . VAL A 1 469 ? -32.044 -40.698 -25.685 1.00 22.46 439 VAL A C 1
ATOM 3038 O O . VAL A 1 469 ? -31.504 -39.616 -25.623 1.00 21.62 439 VAL A O 1
ATOM 3042 N N . GLN A 1 470 ? -31.946 -41.653 -24.737 1.00 25.10 440 GLN A N 1
ATOM 3043 C CA . GLN A 1 470 ? -31.064 -41.493 -23.601 1.00 25.16 440 GLN A CA 1
ATOM 3044 C C . GLN A 1 470 ? -29.584 -41.090 -23.912 1.00 24.17 440 GLN A C 1
ATOM 3045 O O . GLN A 1 470 ? -29.078 -40.214 -23.211 1.00 24.12 440 GLN A O 1
ATOM 3051 N N . HIS A 1 471 ? -28.987 -41.541 -25.036 1.00 23.46 441 HIS A N 1
ATOM 3052 C CA . HIS A 1 471 ? -27.664 -41.102 -25.502 1.00 27.32 441 HIS A CA 1
ATOM 3053 C C . HIS A 1 471 ? -27.683 -40.063 -26.629 1.00 22.99 441 HIS A C 1
ATOM 3054 O O . HIS A 1 471 ? -26.635 -39.585 -26.957 1.00 25.57 441 HIS A O 1
ATOM 3061 N N . TYR A 1 472 ? -28.923 -39.653 -27.015 1.00 25.21 442 TYR A N 1
ATOM 3062 C CA . TYR A 1 472 ? -29.198 -38.771 -28.108 1.00 28.25 442 TYR A CA 1
ATOM 3063 C C . TYR A 1 472 ? -28.507 -39.272 -29.388 1.00 25.30 442 TYR A C 1
ATOM 3064 O O . TYR A 1 472 ? -27.906 -38.404 -30.107 1.00 27.34 442 TYR A O 1
ATOM 3073 N N . GLU A 1 473 ? -28.530 -40.581 -29.638 1.00 27.75 443 GLU A N 1
ATOM 3074 C CA . GLU A 1 473 ? -27.906 -41.095 -30.842 1.00 28.92 443 GLU A CA 1
ATOM 3075 C C . GLU A 1 473 ? -29.018 -41.151 -31.900 1.00 27.87 443 GLU A C 1
ATOM 3076 O O . GLU A 1 473 ? -29.675 -42.220 -32.023 1.00 32.51 443 GLU A O 1
ATOM 3082 N N . LEU A 1 474 ? -29.359 -39.992 -32.495 1.00 25.33 444 LEU A N 1
ATOM 3083 C CA . LEU A 1 474 ? -30.657 -39.832 -33.195 1.00 22.48 444 LEU A CA 1
ATOM 3084 C C . LEU A 1 474 ? -30.392 -39.059 -34.495 1.00 21.72 444 LEU A C 1
ATOM 3085 O O . LEU A 1 474 ? -29.358 -38.313 -34.622 1.00 28.29 444 LEU A O 1
ATOM 3090 N N . SER A 1 475 ? -31.250 -39.253 -35.456 1.00 24.29 445 SER A N 1
ATOM 3091 C CA . SER A 1 475 ? -31.289 -38.439 -36.635 1.00 22.64 445 SER A CA 1
ATOM 3092 C C . SER A 1 475 ? -32.775 -38.186 -36.921 1.00 25.28 445 SER A C 1
ATOM 3093 O O . SER A 1 475 ? -33.646 -38.813 -36.299 1.00 24.76 445 SER A O 1
ATOM 3096 N N . THR A 1 476 ? -33.047 -37.380 -37.919 1.00 25.29 446 THR A N 1
ATOM 3097 C CA . THR A 1 476 ? -34.459 -37.052 -38.285 1.00 30.08 446 THR A CA 1
ATOM 3098 C C . THR A 1 476 ? -35.248 -38.292 -38.864 1.00 28.49 446 THR A C 1
ATOM 3099 O O . THR A 1 476 ? -36.413 -38.284 -38.849 1.00 32.44 446 THR A O 1
ATOM 3103 N N . HIS A 1 477 ? -34.533 -39.326 -39.346 1.00 26.47 447 HIS A N 1
ATOM 3104 C CA . HIS A 1 477 ? -35.134 -40.602 -39.772 1.00 27.85 447 HIS A CA 1
ATOM 3105 C C . HIS A 1 477 ? -35.146 -41.729 -38.777 1.00 31.38 447 HIS A C 1
ATOM 3106 O O . HIS A 1 477 ? -35.728 -42.774 -39.074 1.00 30.75 447 HIS A O 1
ATOM 3113 N N . TRP A 1 478 ? -34.594 -41.490 -37.586 1.00 30.10 448 TRP A N 1
ATOM 3114 C CA . TRP A 1 478 ? -34.564 -42.459 -36.536 1.00 34.32 448 TRP A CA 1
ATOM 3115 C C . TRP A 1 478 ? -35.908 -43.019 -36.225 1.00 32.33 448 TRP A C 1
ATOM 3116 O O . TRP A 1 478 ? -36.082 -44.289 -36.222 1.00 36.26 448 TRP A O 1
ATOM 3127 N N . LEU A 1 479 ? -36.877 -42.149 -35.946 1.00 30.13 449 LEU A N 1
ATOM 3128 C CA . LEU A 1 479 ? -38.182 -42.611 -35.530 1.00 29.55 449 LEU A CA 1
ATOM 3129 C C . LEU A 1 479 ? -38.934 -43.336 -36.639 1.00 31.50 449 LEU A C 1
ATOM 3130 O O . LEU A 1 479 ? -39.570 -44.339 -36.339 1.00 32.47 449 LEU A O 1
ATOM 3135 N N . ASP A 1 480 ? -38.891 -42.830 -37.875 1.00 31.57 450 ASP A N 1
ATOM 3136 C CA . ASP A 1 480 ? -39.678 -43.519 -38.926 1.00 35.79 450 ASP A CA 1
ATOM 3137 C C . ASP A 1 480 ? -39.164 -44.937 -39.155 1.00 34.58 450 ASP A C 1
ATOM 3138 O O . ASP A 1 480 ? -39.962 -45.923 -39.281 1.00 36.92 450 ASP A O 1
ATOM 3143 N N . GLU A 1 481 ? -37.849 -45.094 -39.078 1.00 33.18 451 GLU A N 1
ATOM 3144 C CA . GLU A 1 481 ? -37.261 -46.423 -39.184 1.00 33.68 451 GLU A CA 1
ATOM 3145 C C . GLU A 1 481 ? -37.597 -47.387 -38.119 1.00 37.58 451 GLU A C 1
ATOM 3146 O O . GLU A 1 481 ? -37.492 -48.577 -38.339 1.00 38.53 451 GLU A O 1
ATOM 3152 N N . ARG A 1 482 ? -37.893 -46.917 -36.927 1.00 37.84 452 ARG A N 1
ATOM 3153 C CA . ARG A 1 482 ? -38.157 -47.792 -35.781 1.00 37.56 452 ARG A CA 1
ATOM 3154 C C . ARG A 1 482 ? -39.590 -47.795 -35.299 1.00 41.73 452 ARG A C 1
ATOM 3155 O O . ARG A 1 482 ? -39.871 -48.203 -34.166 1.00 40.31 452 ARG A O 1
ATOM 3163 N N . LEU A 1 483 ? -40.494 -47.302 -36.136 1.00 36.28 453 LEU A N 1
ATOM 3164 C CA . LEU A 1 483 ? -41.886 -47.183 -35.744 1.00 35.65 453 LEU A CA 1
ATOM 3165 C C . LEU A 1 483 ? -42.469 -48.556 -35.261 1.00 40.62 453 LEU A C 1
ATOM 3166 O O . LEU A 1 483 ? -43.036 -48.609 -34.169 1.00 36.97 453 LEU A O 1
ATOM 3171 N N . PRO A 1 484 ? -42.235 -49.688 -35.989 1.00 43.59 454 PRO A N 1
ATOM 3172 C CA . PRO A 1 484 ? -42.923 -50.859 -35.352 1.00 42.64 454 PRO A CA 1
ATOM 3173 C C . PRO A 1 484 ? -42.426 -51.254 -33.935 1.00 37.21 454 PRO A C 1
ATOM 3174 O O . PRO A 1 484 ? -43.283 -51.506 -33.023 1.00 41.89 454 PRO A O 1
ATOM 3178 N N . GLU A 1 485 ? -41.128 -51.147 -33.693 1.00 40.19 455 GLU A N 1
ATOM 3179 C CA . GLU A 1 485 ? -40.565 -51.482 -32.361 1.00 41.73 455 GLU A CA 1
ATOM 3180 C C . GLU A 1 485 ? -41.070 -50.532 -31.270 1.00 35.12 455 GLU A C 1
ATOM 3181 O O . GLU A 1 485 ? -41.448 -50.939 -30.124 1.00 34.88 455 GLU A O 1
ATOM 3187 N N . LEU A 1 486 ? -41.148 -49.258 -31.634 1.00 37.25 456 LEU A N 1
ATOM 3188 C CA . LEU A 1 486 ? -41.601 -48.218 -30.729 1.00 36.43 456 LEU A CA 1
ATOM 3189 C C . LEU A 1 486 ? -43.088 -48.353 -30.379 1.00 33.21 456 LEU A C 1
ATOM 3190 O O . LEU A 1 486 ? -43.473 -48.188 -29.215 1.00 31.12 456 LEU A O 1
ATOM 3195 N N . VAL A 1 487 ? -43.894 -48.736 -31.362 1.00 34.87 457 VAL A N 1
ATOM 3196 C CA . VAL A 1 487 ? -45.311 -48.977 -31.105 1.00 39.10 457 VAL A CA 1
ATOM 3197 C C . VAL A 1 487 ? -45.501 -50.163 -30.214 1.00 39.63 457 VAL A C 1
ATOM 3198 O O . VAL A 1 487 ? -46.295 -50.058 -29.314 1.00 35.09 457 VAL A O 1
ATOM 3202 N N . THR A 1 488 ? -44.708 -51.220 -30.400 1.00 39.90 458 THR A N 1
ATOM 3203 C CA . THR A 1 488 ? -44.692 -52.395 -29.467 1.00 42.78 458 THR A CA 1
ATOM 3204 C C . THR A 1 488 ? -44.377 -51.970 -28.051 1.00 40.86 458 THR A C 1
ATOM 3205 O O . THR A 1 488 ? -45.167 -52.216 -27.116 1.00 38.41 458 THR A O 1
ATOM 3209 N N . GLN A 1 489 ? -43.304 -51.195 -27.896 1.00 32.90 459 GLN A N 1
ATOM 3210 C CA . GLN A 1 489 ? -42.810 -50.751 -26.593 1.00 37.49 459 GLN A CA 1
ATOM 3211 C C . GLN A 1 489 ? -43.811 -49.907 -25.853 1.00 33.69 459 GLN A C 1
ATOM 3212 O O . GLN A 1 489 ? -43.898 -49.940 -24.599 1.00 40.51 459 GLN A O 1
ATOM 3218 N N . ALA A 1 490 ? -44.552 -49.100 -26.613 1.00 30.94 460 ALA A N 1
ATOM 3219 C CA . ALA A 1 490 ? -45.580 -48.204 -26.023 1.00 33.17 460 ALA A CA 1
ATOM 3220 C C . ALA A 1 490 ? -46.688 -48.981 -25.287 1.00 37.23 460 ALA A C 1
ATOM 3221 O O . ALA A 1 490 ? -47.282 -48.433 -24.387 1.00 39.00 460 ALA A O 1
ATOM 3223 N N . ALA A 1 491 ? -46.933 -50.265 -25.616 1.00 40.04 461 ALA A N 1
ATOM 3224 C CA . ALA A 1 491 ? -48.063 -51.009 -24.976 1.00 45.10 461 ALA A CA 1
ATOM 3225 C C . ALA A 1 491 ? -47.821 -51.254 -23.459 1.00 49.61 461 ALA A C 1
ATOM 3226 O O . ALA A 1 491 ? -48.777 -51.290 -22.676 1.00 47.07 461 ALA A O 1
ATOM 3228 N N . GLU A 1 492 ? -46.551 -51.307 -23.051 1.00 44.74 462 GLU A N 1
ATOM 3229 C CA . GLU A 1 492 ?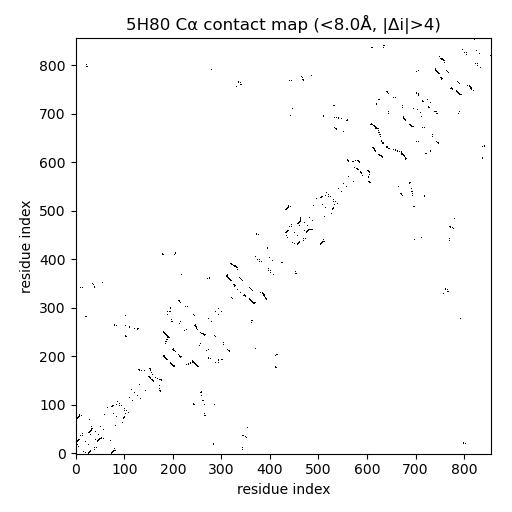 -46.146 -51.308 -21.616 1.00 52.19 462 GLU A CA 1
ATOM 3230 C C . GLU A 1 492 ? -46.601 -50.097 -20.808 1.00 53.85 462 GLU A C 1
ATOM 3231 O O . GLU A 1 492 ? -46.608 -50.151 -19.576 1.00 67.80 462 GLU A O 1
ATOM 3237 N N . TYR A 1 493 ? -46.973 -49.005 -21.464 1.00 43.89 463 TYR A N 1
ATOM 3238 C CA . TYR A 1 493 ? -47.393 -47.795 -20.763 1.00 45.85 463 TYR A CA 1
ATOM 3239 C C . TYR A 1 493 ? -48.911 -47.570 -20.912 1.00 49.61 463 TYR A C 1
ATOM 3240 O O . TYR A 1 493 ? -49.466 -46.642 -20.330 1.00 53.41 463 TYR A O 1
ATOM 3249 N N . ASP A 1 494 ? -49.580 -48.455 -21.642 1.00 50.94 464 ASP A N 1
ATOM 3250 C CA . ASP A 1 494 ? -50.938 -48.198 -22.128 1.00 64.14 464 ASP A CA 1
ATOM 3251 C C . ASP A 1 494 ? -51.981 -48.603 -21.092 1.00 63.79 464 ASP A C 1
ATOM 3252 O O . ASP A 1 494 ? -52.723 -47.736 -20.607 1.00 59.29 464 ASP A O 1
ATOM 3257 N N . THR B 1 32 ? -27.559 -46.278 -3.205 1.00 39.27 2 THR B N 1
ATOM 3258 C CA . THR B 1 32 ? -28.728 -45.360 -3.488 1.00 37.91 2 THR B CA 1
ATOM 3259 C C . THR B 1 32 ? -29.592 -45.203 -2.229 1.00 36.53 2 THR B C 1
ATOM 3260 O O . THR B 1 32 ? -30.177 -46.204 -1.732 1.00 31.09 2 THR B O 1
ATOM 3264 N N . PRO B 1 33 ? -29.664 -43.960 -1.698 1.00 32.21 3 PRO B N 1
ATOM 3265 C CA . PRO B 1 33 ? -30.510 -43.771 -0.476 1.00 32.60 3 PRO B CA 1
ATOM 3266 C C . PRO B 1 33 ? -31.912 -44.194 -0.657 1.00 30.46 3 PRO B C 1
ATOM 3267 O O . PRO B 1 33 ? -32.484 -44.102 -1.765 1.00 31.24 3 PRO B O 1
ATOM 3271 N N . ARG B 1 34 ? -32.554 -44.693 0.410 1.00 24.36 4 ARG B N 1
ATOM 3272 C CA . ARG B 1 34 ? -34.018 -44.914 0.385 1.00 26.96 4 ARG B CA 1
ATOM 3273 C C . ARG B 1 34 ? -34.591 -44.095 1.470 1.00 26.09 4 ARG B C 1
ATOM 3274 O O . ARG B 1 34 ? -34.321 -44.301 2.699 1.00 28.02 4 ARG B O 1
ATOM 3282 N N . VAL B 1 35 ? -35.310 -43.086 1.026 1.00 26.71 5 VAL B N 1
ATOM 3283 C CA . VAL B 1 35 ? -35.777 -42.039 1.880 1.00 24.94 5 VAL B CA 1
ATOM 3284 C C . VAL B 1 35 ? -37.200 -42.311 2.380 1.00 22.14 5 VAL B C 1
ATOM 3285 O O . VAL B 1 35 ? -38.236 -42.395 1.592 1.00 24.55 5 VAL B O 1
ATOM 3289 N N . LEU B 1 36 ? -37.298 -42.538 3.725 1.00 20.68 6 LEU B N 1
ATOM 3290 C CA . LEU B 1 36 ? -38.600 -42.605 4.340 1.00 25.43 6 LEU B CA 1
ATOM 3291 C C . LEU B 1 36 ? -39.210 -41.217 4.535 1.00 24.35 6 LEU B C 1
ATOM 3292 O O . LEU B 1 36 ? -38.582 -40.336 5.081 1.00 25.33 6 LEU B O 1
ATOM 3297 N N . ILE B 1 37 ? -40.379 -40.967 3.989 1.00 24.82 7 ILE B N 1
ATOM 3298 C CA . ILE B 1 37 ? -41.056 -39.631 4.014 1.00 25.36 7 ILE B CA 1
ATOM 3299 C C . ILE B 1 37 ? -42.046 -39.669 5.124 1.00 21.47 7 ILE B C 1
ATOM 3300 O O . ILE B 1 37 ? -43.111 -40.304 4.999 1.00 23.75 7 ILE B O 1
ATOM 3305 N N . ALA B 1 38 ? -41.600 -39.235 6.268 1.00 22.81 8 ALA B N 1
ATOM 3306 C CA . ALA B 1 38 ? -42.492 -39.265 7.498 1.00 24.13 8 ALA B CA 1
ATOM 3307 C C . ALA B 1 38 ? -43.499 -38.122 7.524 1.00 25.77 8 ALA B C 1
ATOM 3308 O O . ALA B 1 38 ? -43.538 -37.229 8.425 1.00 25.94 8 ALA B O 1
ATOM 3310 N N . ASN B 1 39 ? -44.384 -38.151 6.590 1.00 25.24 9 ASN B N 1
ATOM 3311 C CA . ASN B 1 39 ? -45.281 -37.053 6.397 1.00 24.78 9 ASN B CA 1
ATOM 3312 C C . ASN B 1 39 ? -46.279 -37.540 5.288 1.00 22.81 9 ASN B C 1
ATOM 3313 O O . ASN B 1 39 ? -46.329 -38.718 4.955 1.00 27.04 9 ASN B O 1
ATOM 3318 N N . ARG B 1 40 ? -47.138 -36.619 4.809 1.00 26.20 10 ARG B N 1
ATOM 3319 C CA . ARG B 1 40 ? -48.259 -36.941 3.873 1.00 25.97 10 ARG B CA 1
ATOM 3320 C C . ARG B 1 40 ? -48.680 -35.662 3.129 1.00 25.49 10 ARG B C 1
ATOM 3321 O O . ARG B 1 40 ? -48.120 -34.551 3.365 1.00 22.38 10 ARG B O 1
ATOM 3329 N N . GLY B 1 41 ? -49.597 -35.812 2.184 1.00 23.03 11 GLY B N 1
ATOM 3330 C CA . GLY B 1 41 ? -50.191 -34.613 1.595 1.00 26.71 11 GLY B CA 1
ATOM 3331 C C . GLY B 1 41 ? -49.172 -33.977 0.632 1.00 25.27 11 GLY B C 1
ATOM 3332 O O . GLY B 1 41 ? -48.203 -34.656 0.045 1.00 20.76 11 GLY B O 1
ATOM 3333 N N . GLU B 1 42 ? -49.387 -32.649 0.437 1.00 25.43 12 GLU B N 1
ATOM 3334 C CA . GLU B 1 42 ? -48.579 -31.967 -0.615 1.00 23.44 12 GLU B CA 1
ATOM 3335 C C . GLU B 1 42 ? -47.061 -32.026 -0.359 1.00 22.94 12 GLU B C 1
ATOM 3336 O O . GLU B 1 42 ? -46.228 -32.216 -1.256 1.00 21.36 12 GLU B O 1
ATOM 3342 N N . VAL B 1 43 ? -46.608 -31.937 0.877 1.00 22.29 13 VAL B N 1
ATOM 3343 C CA . VAL B 1 43 ? -45.178 -31.983 1.133 1.00 21.06 13 VAL B CA 1
ATOM 3344 C C . VAL B 1 43 ? -44.526 -33.357 0.870 1.00 17.97 13 VAL B C 1
ATOM 3345 O O . VAL B 1 43 ? -43.359 -33.428 0.433 1.00 23.51 13 VAL B O 1
ATOM 3349 N N . ALA B 1 44 ? -45.308 -34.437 1.005 1.00 18.75 14 ALA B N 1
ATOM 3350 C CA . ALA B 1 44 ? -44.813 -35.705 0.824 1.00 17.77 14 ALA B CA 1
ATOM 3351 C C . ALA B 1 44 ? -44.678 -35.902 -0.734 1.00 18.65 14 ALA B C 1
ATOM 3352 O O . ALA B 1 44 ? -43.679 -36.466 -1.169 1.00 20.45 14 ALA B O 1
ATOM 3354 N N . VAL B 1 45 ? -45.569 -35.309 -1.440 1.00 22.69 15 VAL B N 1
ATOM 3355 C CA . VAL B 1 45 ? -45.471 -35.350 -2.935 1.00 19.87 15 VAL B CA 1
ATOM 3356 C C . VAL B 1 45 ? -44.231 -34.511 -3.342 1.00 20.51 15 VAL B C 1
ATOM 3357 O O . VAL B 1 45 ? -43.388 -34.961 -4.245 1.00 19.38 15 VAL B O 1
ATOM 3361 N N . ARG B 1 46 ? -44.115 -33.330 -2.789 1.00 20.06 16 ARG B N 1
ATOM 3362 C CA . ARG B 1 46 ? -42.897 -32.509 -2.992 1.00 18.67 16 ARG B CA 1
ATOM 3363 C C . ARG B 1 46 ? -41.607 -33.255 -2.808 1.00 18.43 16 ARG B C 1
ATOM 3364 O O . ARG B 1 46 ? -40.660 -33.210 -3.583 1.00 18.98 16 ARG B O 1
ATOM 3372 N N . ILE B 1 47 ? -41.445 -33.897 -1.633 1.00 16.68 17 ILE B N 1
ATOM 3373 C CA . ILE B 1 47 ? -40.251 -34.645 -1.328 1.00 19.30 17 ILE B CA 1
ATOM 3374 C C . ILE B 1 47 ? -40.041 -35.842 -2.300 1.00 20.99 17 ILE B C 1
ATOM 3375 O O . ILE B 1 47 ? -38.862 -36.025 -2.690 1.00 20.92 17 ILE B O 1
ATOM 3380 N N . GLU B 1 48 ? -41.095 -36.576 -2.696 1.00 23.45 18 GLU B N 1
ATOM 3381 C CA . GLU B 1 48 ? -41.032 -37.718 -3.716 1.00 23.38 18 GLU B CA 1
ATOM 3382 C C . GLU B 1 48 ? -40.450 -37.233 -5.039 1.00 20.11 18 GLU B C 1
ATOM 3383 O O . GLU B 1 48 ? -39.536 -37.777 -5.488 1.00 21.72 18 GLU B O 1
ATOM 3389 N N . ARG B 1 49 ? -40.815 -35.992 -5.373 1.00 20.16 19 ARG B N 1
ATOM 3390 C CA . ARG B 1 49 ? -40.340 -35.369 -6.569 1.00 22.12 19 ARG B CA 1
ATOM 3391 C C . ARG B 1 49 ? -38.846 -35.040 -6.484 1.00 21.36 19 ARG B C 1
ATOM 3392 O O . ARG B 1 49 ? -38.095 -35.336 -7.365 1.00 23.55 19 ARG B O 1
ATOM 3400 N N . ALA B 1 50 ? -38.374 -34.519 -5.348 1.00 21.59 20 ALA B N 1
ATOM 3401 C CA . ALA B 1 50 ? -36.982 -34.165 -5.172 1.00 20.36 20 ALA B CA 1
ATOM 3402 C C . ALA B 1 50 ? -36.165 -35.525 -5.101 1.00 19.76 20 ALA B C 1
ATOM 3403 O O . ALA B 1 50 ? -35.097 -35.631 -5.612 1.00 21.24 20 ALA B O 1
ATOM 3405 N N . VAL B 1 51 ? -36.599 -36.508 -4.333 1.00 21.55 21 VAL B N 1
ATOM 3406 C CA . VAL B 1 51 ? -35.912 -37.803 -4.257 1.00 19.59 21 VAL B CA 1
ATOM 3407 C C . VAL B 1 51 ? -35.714 -38.391 -5.652 1.00 21.28 21 VAL B C 1
ATOM 3408 O O . VAL B 1 51 ? -34.571 -38.906 -5.964 1.00 22.30 21 VAL B O 1
ATOM 3412 N N . SER B 1 52 ? -36.790 -38.347 -6.416 1.00 23.37 22 SER B N 1
ATOM 3413 C CA . SER B 1 52 ? -36.735 -38.793 -7.807 1.00 25.61 22 SER B CA 1
ATOM 3414 C C . SER B 1 52 ? -35.690 -38.063 -8.681 1.00 29.21 22 SER B C 1
ATOM 3415 O O . SER B 1 52 ? -34.926 -38.701 -9.491 1.00 27.14 22 SER B O 1
ATOM 3418 N N . ALA B 1 53 ? -35.714 -36.738 -8.618 1.00 26.47 23 ALA B N 1
ATOM 3419 C CA . ALA B 1 53 ? -34.731 -35.914 -9.341 1.00 28.53 23 ALA B CA 1
ATOM 3420 C C . ALA B 1 53 ? -33.304 -36.312 -9.053 1.00 26.18 23 ALA B C 1
ATOM 3421 O O . ALA B 1 53 ? -32.441 -36.187 -9.884 1.00 25.71 23 ALA B O 1
ATOM 3423 N N . LEU B 1 54 ? -32.993 -36.781 -7.820 1.00 22.69 24 LEU B N 1
ATOM 3424 C CA . LEU B 1 54 ? -31.753 -37.234 -7.470 1.00 26.57 24 LEU B CA 1
ATOM 3425 C C . LEU B 1 54 ? -31.365 -38.667 -7.890 1.00 23.62 24 LEU B C 1
ATOM 3426 O O . LEU B 1 54 ? -30.167 -39.096 -7.676 1.00 24.18 24 LEU B O 1
ATOM 3431 N N . GLY B 1 55 ? -32.327 -39.412 -8.390 1.00 26.48 25 GLY B N 1
ATOM 3432 C CA . GLY B 1 55 ? -32.098 -40.825 -8.696 1.00 23.60 25 GLY B CA 1
ATOM 3433 C C . GLY B 1 55 ? -32.123 -41.716 -7.423 1.00 25.19 25 GLY B C 1
ATOM 3434 O O . GLY B 1 55 ? -31.580 -42.840 -7.392 1.00 26.80 25 GLY B O 1
ATOM 3435 N N . TRP B 1 56 ? -32.719 -41.177 -6.362 1.00 25.03 26 TRP B N 1
ATOM 3436 C CA . TRP B 1 56 ? -32.843 -41.889 -5.108 1.00 23.59 26 TRP B CA 1
ATOM 3437 C C . TRP B 1 56 ? -34.197 -42.543 -5.005 1.00 23.77 26 TRP B C 1
ATOM 3438 O O . TRP B 1 56 ? -34.927 -42.467 -5.936 1.00 25.70 26 TRP B O 1
ATOM 3449 N N . GLN B 1 57 ? -34.476 -43.310 -3.927 1.00 25.82 27 GLN B N 1
ATOM 3450 C CA . GLN B 1 57 ? -35.745 -44.069 -3.751 1.00 22.91 27 GLN B CA 1
ATOM 3451 C C . GLN B 1 57 ? -36.523 -43.525 -2.595 1.00 27.26 27 GLN B C 1
ATOM 3452 O O . GLN B 1 57 ? -35.857 -43.086 -1.641 1.00 27.09 27 GLN B O 1
ATOM 3458 N N . SER B 1 58 ? -37.846 -43.456 -2.785 1.00 27.62 28 SER B N 1
ATOM 3459 C CA . SER B 1 58 ? -38.785 -43.056 -1.721 1.00 23.47 28 SER B CA 1
ATOM 3460 C C . SER B 1 58 ? -39.622 -44.178 -1.155 1.00 26.63 28 SER B C 1
ATOM 3461 O O . SER B 1 58 ? -40.292 -44.935 -1.855 1.00 28.09 28 SER B O 1
ATOM 3464 N N . VAL B 1 59 ? -39.773 -44.162 0.164 1.00 24.90 29 VAL B N 1
ATOM 3465 C CA . VAL B 1 59 ? -40.764 -44.924 0.830 1.00 23.60 29 VAL B CA 1
ATOM 3466 C C . VAL B 1 59 ? -41.764 -43.986 1.521 1.00 25.05 29 VAL B C 1
ATOM 3467 O O . VAL B 1 59 ? -41.431 -43.224 2.490 1.00 28.16 29 VAL B O 1
ATOM 3471 N N . ALA B 1 60 ? -43.002 -44.033 1.057 1.00 23.14 30 ALA B N 1
ATOM 3472 C CA . ALA B 1 60 ? -44.118 -43.279 1.656 1.00 23.96 30 ALA B CA 1
ATOM 3473 C C . ALA B 1 60 ? -44.828 -44.089 2.658 1.00 29.26 30 ALA B C 1
ATOM 3474 O O . ALA B 1 60 ? -44.797 -45.374 2.649 1.00 28.36 30 ALA B O 1
ATOM 3476 N N . VAL B 1 61 ? -45.444 -43.347 3.553 1.00 26.95 31 VAL B N 1
ATOM 3477 C CA . VAL B 1 61 ? -46.305 -43.933 4.545 1.00 26.70 31 VAL B CA 1
ATOM 3478 C C . VAL B 1 61 ? -47.716 -43.293 4.463 1.00 25.47 31 VAL B C 1
ATOM 3479 O O . VAL B 1 61 ? -47.955 -42.061 4.127 1.00 24.09 31 VAL B O 1
ATOM 3483 N N . TYR B 1 62 ? -48.779 -44.029 4.862 1.00 22.18 32 TYR B N 1
ATOM 3484 C CA . TYR B 1 62 ? -50.046 -43.325 4.994 1.00 22.82 32 TYR B CA 1
ATOM 3485 C C . TYR B 1 62 ? -50.966 -44.049 5.970 1.00 29.83 32 TYR B C 1
ATOM 3486 O O . TYR B 1 62 ? -50.937 -45.282 6.025 1.00 28.84 32 TYR B O 1
ATOM 3495 N N . ALA B 1 63 ? -51.765 -43.302 6.683 1.00 28.28 33 ALA B N 1
ATOM 3496 C CA . ALA B 1 63 ? -52.972 -43.872 7.287 1.00 29.31 33 ALA B CA 1
ATOM 3497 C C . ALA B 1 63 ? -54.028 -44.268 6.264 1.00 29.99 33 ALA B C 1
ATOM 3498 O O . ALA B 1 63 ? -54.124 -43.748 5.115 1.00 25.10 33 ALA B O 1
ATOM 3500 N N . PRO B 1 64 ? -54.875 -45.261 6.611 1.00 32.06 34 PRO B N 1
ATOM 3501 C CA . PRO B 1 64 ? -55.914 -45.639 5.670 1.00 30.49 34 PRO B CA 1
ATOM 3502 C C . PRO B 1 64 ? -56.867 -44.597 5.063 1.00 27.03 34 PRO B C 1
ATOM 3503 O O . PRO B 1 64 ? -57.241 -44.686 3.853 1.00 27.80 34 PRO B O 1
ATOM 3507 N N . ASP B 1 65 ? -57.323 -43.626 5.859 1.00 29.44 35 ASP B N 1
ATOM 3508 C CA . ASP B 1 65 ? -58.177 -42.588 5.385 1.00 31.26 35 ASP B CA 1
ATOM 3509 C C . ASP B 1 65 ? -57.393 -41.573 4.469 1.00 30.91 35 ASP B C 1
ATOM 3510 O O . ASP B 1 65 ? -58.028 -40.663 4.029 1.00 34.35 35 ASP B O 1
ATOM 3515 N N . ASP B 1 66 ? -56.083 -41.787 4.197 1.00 30.84 36 ASP B N 1
ATOM 3516 C CA . ASP B 1 66 ? -55.289 -40.856 3.406 1.00 28.65 36 ASP B CA 1
ATOM 3517 C C . ASP B 1 66 ? -54.866 -41.535 2.144 1.00 28.92 36 ASP B C 1
ATOM 3518 O O . ASP B 1 66 ? -54.039 -41.067 1.406 1.00 30.79 36 ASP B O 1
ATOM 3523 N N . ALA B 1 67 ? -55.434 -42.720 1.850 1.00 27.99 37 ALA B N 1
ATOM 3524 C CA . ALA B 1 67 ? -54.888 -43.538 0.823 1.00 29.37 37 ALA B CA 1
ATOM 3525 C C . ALA B 1 67 ? -55.107 -43.007 -0.606 1.00 26.52 37 ALA B C 1
ATOM 3526 O O . ALA B 1 67 ? -54.348 -43.368 -1.460 1.00 30.64 37 ALA B O 1
ATOM 3528 N N . GLY B 1 68 ? -56.082 -42.124 -0.783 1.00 29.62 38 GLY B N 1
ATOM 3529 C CA . GLY B 1 68 ? -56.390 -41.448 -2.063 1.00 30.33 38 GLY B CA 1
ATOM 3530 C C . GLY B 1 68 ? -55.380 -40.299 -2.375 1.00 28.30 38 GLY B C 1
ATOM 3531 O O . GLY B 1 68 ? -55.299 -39.840 -3.456 1.00 26.92 38 GLY B O 1
ATOM 3532 N N . SER B 1 69 ? -54.623 -39.898 -1.411 1.00 25.51 39 SER B N 1
ATOM 3533 C CA . SER B 1 69 ? -53.546 -38.892 -1.623 1.00 23.80 39 SER B CA 1
ATOM 3534 C C . SER B 1 69 ? -52.596 -39.303 -2.794 1.00 23.66 39 SER B C 1
ATOM 3535 O O . SER B 1 69 ? -52.056 -40.374 -2.861 1.00 28.45 39 SER B O 1
ATOM 3538 N N . LEU B 1 70 ? -52.199 -38.314 -3.615 1.00 23.40 40 LEU B N 1
ATOM 3539 C CA . LEU B 1 70 ? -51.108 -38.512 -4.565 1.00 25.06 40 LEU B CA 1
ATOM 3540 C C . LEU B 1 70 ? -49.785 -39.053 -4.001 1.00 24.65 40 LEU B C 1
ATOM 3541 O O . LEU B 1 70 ? -49.133 -39.743 -4.689 1.00 24.94 40 LEU B O 1
ATOM 3546 N N . HIS B 1 71 ? -49.446 -38.752 -2.759 1.00 23.33 41 HIS B N 1
ATOM 3547 C CA . HIS B 1 71 ? -48.207 -39.157 -2.157 1.00 23.82 41 HIS B CA 1
ATOM 3548 C C . HIS B 1 71 ? -48.135 -40.660 -1.956 1.00 23.41 41 HIS B C 1
ATOM 3549 O O . HIS B 1 71 ? -47.072 -41.177 -1.855 1.00 24.56 41 HIS B O 1
ATOM 3556 N N . VAL B 1 72 ? -49.269 -41.338 -2.034 1.00 24.52 42 VAL B N 1
ATOM 3557 C CA . VAL B 1 72 ? -49.226 -42.808 -1.964 1.00 24.75 42 VAL B CA 1
ATOM 3558 C C . VAL B 1 72 ? -48.657 -43.411 -3.281 1.00 28.24 42 VAL B C 1
ATOM 3559 O O . VAL B 1 72 ? -47.573 -44.006 -3.278 1.00 26.91 42 VAL B O 1
ATOM 3563 N N . ARG B 1 73 ? -49.333 -43.143 -4.386 1.00 30.27 43 ARG B N 1
ATOM 3564 C CA . ARG B 1 73 ? -48.901 -43.644 -5.647 1.00 36.42 43 ARG B CA 1
ATOM 3565 C C . ARG B 1 73 ? -47.617 -43.023 -6.201 1.00 32.86 43 ARG B C 1
ATOM 3566 O O . ARG B 1 73 ? -46.917 -43.704 -6.934 1.00 32.97 43 ARG B O 1
ATOM 3574 N N . ARG B 1 74 ? -47.306 -41.769 -5.855 1.00 28.63 44 ARG B N 1
ATOM 3575 C CA . ARG B 1 74 ? -46.098 -41.097 -6.365 1.00 28.59 44 ARG B CA 1
ATOM 3576 C C . ARG B 1 74 ? -44.719 -41.652 -5.793 1.00 29.22 44 ARG B C 1
ATOM 3577 O O . ARG B 1 74 ? -43.690 -41.516 -6.406 1.00 34.27 44 ARG B O 1
ATOM 3585 N N . ALA B 1 75 ? -44.755 -42.256 -4.609 1.00 29.18 45 ALA B N 1
ATOM 3586 C CA . ALA B 1 75 ? -43.604 -42.870 -4.015 1.00 27.38 45 ALA B CA 1
ATOM 3587 C C . ALA B 1 75 ? -43.247 -44.138 -4.762 1.00 26.96 45 ALA B C 1
ATOM 3588 O O . ALA B 1 75 ? -44.138 -44.796 -5.335 1.00 30.88 45 ALA B O 1
ATOM 3590 N N . ASP B 1 76 ? -41.994 -44.492 -4.745 1.00 27.24 46 ASP B N 1
ATOM 3591 C CA . ASP B 1 76 ? -41.476 -45.812 -5.223 1.00 25.95 46 ASP B CA 1
ATOM 3592 C C . ASP B 1 76 ? -42.114 -47.006 -4.486 1.00 31.19 46 ASP B C 1
ATOM 3593 O O . ASP B 1 76 ? -42.414 -47.994 -5.103 1.00 32.18 46 ASP B O 1
ATOM 3598 N N . GLU B 1 77 ? -42.353 -46.876 -3.198 1.00 31.53 47 GLU B N 1
ATOM 3599 C CA . GLU B 1 77 ? -43.053 -47.924 -2.429 1.00 38.10 47 GLU B CA 1
ATOM 3600 C C . GLU B 1 77 ? -43.902 -47.145 -1.400 1.00 29.93 47 GLU B C 1
ATOM 3601 O O . GLU B 1 77 ? -43.472 -46.066 -0.862 1.00 28.33 47 GLU B O 1
ATOM 3607 N N . ALA B 1 78 ? -45.132 -47.585 -1.164 1.00 27.87 48 ALA B N 1
ATOM 3608 C CA . ALA B 1 78 ? -45.926 -46.946 -0.091 1.00 24.29 48 ALA B CA 1
ATOM 3609 C C . ALA B 1 78 ? -46.398 -48.024 0.944 1.00 29.80 48 ALA B C 1
ATOM 3610 O O . ALA B 1 78 ? -46.743 -49.142 0.563 1.00 29.50 48 ALA B O 1
ATOM 3612 N N . VAL B 1 79 ? -46.393 -47.623 2.222 1.00 27.59 49 VAL B N 1
ATOM 3613 C CA . VAL B 1 79 ? -46.715 -48.502 3.333 1.00 29.82 49 VAL B CA 1
ATOM 3614 C C . VAL B 1 79 ? -47.868 -47.969 4.223 1.00 28.66 49 VAL B C 1
ATOM 3615 O O . VAL B 1 79 ? -47.805 -46.881 4.753 1.00 26.39 49 VAL B O 1
ATOM 3619 N N . ALA B 1 80 ? -48.912 -48.796 4.480 1.00 26.55 50 ALA B N 1
ATOM 3620 C CA . ALA B 1 80 ? -49.975 -48.379 5.325 1.00 27.37 50 ALA B CA 1
ATOM 3621 C C . ALA B 1 80 ? -49.514 -48.409 6.753 1.00 29.45 50 ALA B C 1
ATOM 3622 O O . ALA B 1 80 ? -48.885 -49.401 7.109 1.00 32.97 50 ALA B O 1
ATOM 3624 N N . LEU B 1 81 ? -49.861 -47.401 7.526 1.00 29.25 51 LEU B N 1
ATOM 3625 C CA . LEU B 1 81 ? -49.567 -47.338 8.967 1.00 28.90 51 LEU B CA 1
ATOM 3626 C C . LEU B 1 81 ? -50.701 -48.075 9.642 1.00 31.34 51 LEU B C 1
ATOM 3627 O O . LEU B 1 81 ? -51.745 -48.161 9.094 1.00 30.37 51 LEU B O 1
ATOM 3632 N N . SER B 1 82 ? -50.426 -48.649 10.829 1.00 31.06 52 SER B N 1
ATOM 3633 C CA . SER B 1 82 ? -51.443 -49.306 11.628 1.00 44.58 52 SER B CA 1
ATOM 3634 C C . SER B 1 82 ? -51.996 -48.347 12.638 1.00 41.17 52 SER B C 1
ATOM 3635 O O . SER B 1 82 ? -52.867 -48.739 13.372 1.00 44.58 52 SER B O 1
ATOM 3638 N N . GLY B 1 83 ? -51.461 -47.126 12.736 1.00 35.94 53 GLY B N 1
ATOM 3639 C CA . GLY B 1 83 ? -52.166 -46.036 13.444 1.00 44.84 53 GLY B CA 1
ATOM 3640 C C . GLY B 1 83 ? -53.386 -45.507 12.689 1.00 38.74 53 GLY B C 1
ATOM 3641 O O . GLY B 1 83 ? -53.753 -46.036 11.624 1.00 51.93 53 GLY B O 1
ATOM 3642 N N . ARG B 1 84 ? -54.065 -44.526 13.267 1.00 45.49 54 ARG B N 1
ATOM 3643 C CA . ARG B 1 84 ? -55.238 -43.905 12.635 1.00 45.98 54 ARG B CA 1
ATOM 3644 C C . ARG B 1 84 ? -55.183 -42.380 12.551 1.00 41.23 54 ARG B C 1
ATOM 3645 O O . ARG B 1 84 ? -54.798 -41.693 13.524 1.00 46.38 54 ARG B O 1
ATOM 3653 N N . GLY B 1 85 ? -55.609 -41.832 11.407 1.00 45.68 55 GLY B N 1
ATOM 3654 C CA . GLY B 1 85 ? -55.567 -40.379 11.203 1.00 46.81 55 GLY B CA 1
ATOM 3655 C C . GLY B 1 85 ? -54.168 -39.822 11.468 1.00 42.46 55 GLY B C 1
ATOM 3656 O O . GLY B 1 85 ? -53.195 -40.527 11.251 1.00 43.44 55 GLY B O 1
ATOM 3657 N N . ALA B 1 86 ? -54.103 -38.642 12.067 1.00 39.16 56 ALA B N 1
ATOM 3658 C CA . ALA B 1 86 ? -52.889 -37.819 12.348 1.00 35.93 56 ALA B CA 1
ATOM 3659 C C . ALA B 1 86 ? -51.924 -38.475 13.290 1.00 46.84 56 ALA B C 1
ATOM 3660 O O . ALA B 1 86 ? -50.713 -38.563 13.043 1.00 36.15 56 ALA B O 1
ATOM 3662 N N . ALA B 1 87 ? -52.484 -38.988 14.374 1.00 40.49 57 ALA B N 1
ATOM 3663 C CA . ALA B 1 87 ? -51.745 -39.806 15.325 1.00 43.51 57 ALA B CA 1
ATOM 3664 C C . ALA B 1 87 ? -50.749 -40.767 14.693 1.00 34.59 57 ALA B C 1
ATOM 3665 O O . ALA B 1 87 ? -49.666 -40.871 15.200 1.00 35.46 57 ALA B O 1
ATOM 3667 N N . ALA B 1 88 ? -51.188 -41.465 13.648 1.00 34.74 58 ALA B N 1
ATOM 3668 C CA . ALA B 1 88 ? -50.471 -42.481 12.861 1.00 35.60 58 ALA B CA 1
ATOM 3669 C C . ALA B 1 88 ? -49.081 -42.003 12.414 1.00 30.29 58 ALA B C 1
ATOM 3670 O O . ALA B 1 88 ? -48.073 -42.713 12.592 1.00 33.31 58 ALA B O 1
ATOM 3672 N N . TYR B 1 89 ? -49.083 -40.747 11.933 1.00 29.38 59 TYR B N 1
ATOM 3673 C CA . TYR B 1 89 ? -47.880 -40.033 11.507 1.00 32.48 59 TYR B CA 1
ATOM 3674 C C . TYR B 1 89 ? -47.038 -39.483 12.598 1.00 36.02 59 TYR B C 1
ATOM 3675 O O . TYR B 1 89 ? -45.915 -39.104 12.300 1.00 39.97 59 TYR B O 1
ATOM 3684 N N . LEU B 1 90 ? -47.550 -39.361 13.840 1.00 33.33 60 LEU B N 1
ATOM 3685 C CA . LEU B 1 90 ? -46.793 -38.913 14.975 1.00 32.35 60 LEU B CA 1
ATOM 3686 C C . LEU B 1 90 ? -46.152 -40.042 15.766 1.00 29.42 60 LEU B C 1
ATOM 3687 O O . LEU B 1 90 ? -45.376 -39.786 16.712 1.00 38.21 60 LEU B O 1
ATOM 3692 N N . ASP B 1 91 ? -46.447 -41.260 15.389 1.00 33.79 61 ASP B N 1
ATOM 3693 C CA . ASP B 1 91 ? -45.911 -42.415 16.097 1.00 33.19 61 ASP B CA 1
ATOM 3694 C C . ASP B 1 91 ? -44.494 -42.651 15.671 1.00 30.22 61 ASP B C 1
ATOM 3695 O O . ASP B 1 91 ? -44.221 -43.432 14.735 1.00 33.78 61 ASP B O 1
ATOM 3700 N N . GLY B 1 92 ? -43.570 -41.974 16.354 1.00 27.54 62 GLY B N 1
ATOM 3701 C CA . GLY B 1 92 ? -42.192 -42.179 16.134 1.00 33.80 62 GLY B CA 1
ATOM 3702 C C . GLY B 1 92 ? -41.646 -43.570 16.003 1.00 36.04 62 GLY B C 1
ATOM 3703 O O . GLY B 1 92 ? -40.979 -43.917 15.034 1.00 37.88 62 GLY B O 1
ATOM 3704 N N . ALA B 1 93 ? -41.882 -44.410 17.008 1.00 38.17 63 ALA B N 1
ATOM 3705 C CA . ALA B 1 93 ? -41.402 -45.791 16.926 1.00 36.42 63 ALA B CA 1
ATOM 3706 C C . ALA B 1 93 ? -42.009 -46.569 15.761 1.00 33.68 63 ALA B C 1
ATOM 3707 O O . ALA B 1 93 ? -41.357 -47.448 15.165 1.00 35.20 63 ALA B O 1
ATOM 3709 N N . ALA B 1 94 ? -43.282 -46.346 15.480 1.00 30.06 64 ALA B N 1
ATOM 3710 C CA . ALA B 1 94 ? -43.905 -47.013 14.335 1.00 36.43 64 ALA B CA 1
ATOM 3711 C C . ALA B 1 94 ? -43.168 -46.652 13.058 1.00 32.21 64 ALA B C 1
ATOM 3712 O O . ALA B 1 94 ? -42.952 -47.485 12.149 1.00 28.67 64 ALA B O 1
ATOM 3714 N N . LEU B 1 95 ? -42.875 -45.353 12.929 1.00 30.99 65 LEU B N 1
ATOM 3715 C CA . LEU B 1 95 ? -42.133 -44.945 11.705 1.00 35.09 65 LEU B CA 1
ATOM 3716 C C . LEU B 1 95 ? -40.799 -45.611 11.613 1.00 33.53 65 LEU B C 1
ATOM 3717 O O . LEU B 1 95 ? -40.383 -46.047 10.570 1.00 30.66 65 LEU B O 1
ATOM 3722 N N . LEU B 1 96 ? -40.082 -45.676 12.723 1.00 28.71 66 LEU B N 1
ATOM 3723 C CA . LEU B 1 96 ? -38.797 -46.375 12.791 1.00 33.49 66 LEU B CA 1
ATOM 3724 C C . LEU B 1 96 ? -38.888 -47.871 12.475 1.00 33.17 66 LEU B C 1
ATOM 3725 O O . LEU B 1 96 ? -37.958 -48.424 11.853 1.00 34.49 66 LEU B O 1
ATOM 3730 N N . ARG B 1 97 ? -39.992 -48.491 12.846 1.00 31.84 67 ARG B N 1
ATOM 3731 C CA . ARG B 1 97 ? -40.275 -49.874 12.411 1.00 33.36 67 ARG B CA 1
ATOM 3732 C C . ARG B 1 97 ? -40.492 -49.980 10.913 1.00 27.44 67 ARG B C 1
ATOM 3733 O O . ARG B 1 97 ? -39.910 -50.816 10.268 1.00 33.75 67 ARG B O 1
ATOM 3741 N N . VAL B 1 98 ? -41.192 -49.001 10.351 1.00 26.05 68 VAL B N 1
ATOM 3742 C CA . VAL B 1 98 ? -41.354 -49.008 8.861 1.00 29.77 68 VAL B CA 1
ATOM 3743 C C . VAL B 1 98 ? -39.955 -48.898 8.164 1.00 27.38 68 VAL B C 1
ATOM 3744 O O . VAL B 1 98 ? -39.591 -49.589 7.164 1.00 26.65 68 VAL B O 1
ATOM 3748 N N . ALA B 1 99 ? -39.142 -47.957 8.634 1.00 31.41 69 ALA B N 1
ATOM 3749 C CA . ALA B 1 99 ? -37.839 -47.692 8.099 1.00 32.69 69 ALA B CA 1
ATOM 3750 C C . ALA B 1 99 ? -36.946 -48.907 8.170 1.00 32.98 69 ALA B C 1
ATOM 3751 O O . ALA B 1 99 ? -36.244 -49.227 7.219 1.00 36.49 69 ALA B O 1
ATOM 3753 N N . GLN B 1 100 ? -37.040 -49.614 9.309 1.00 32.03 70 GLN B N 1
ATOM 3754 C CA . GLN B 1 100 ? -36.217 -50.820 9.491 1.00 33.98 70 GLN B CA 1
ATOM 3755 C C . GLN B 1 100 ? -36.654 -51.922 8.511 1.00 32.89 70 GLN B C 1
ATOM 3756 O O . GLN B 1 100 ? -35.851 -52.488 7.764 1.00 34.21 70 GLN B O 1
ATOM 3762 N N . GLU B 1 101 ? -37.935 -52.154 8.462 1.00 34.69 71 GLU B N 1
ATOM 3763 C CA . GLU B 1 101 ? -38.523 -53.227 7.631 1.00 35.02 71 GLU B CA 1
ATOM 3764 C C . GLU B 1 101 ? -38.349 -53.021 6.153 1.00 43.12 71 GLU B C 1
ATOM 3765 O O . GLU B 1 101 ? -38.190 -53.993 5.407 1.00 40.41 71 GLU B O 1
ATOM 3771 N N . HIS B 1 102 ? -38.288 -51.745 5.749 1.00 31.94 72 HIS B N 1
ATOM 3772 C CA . HIS B 1 102 ? -38.136 -51.399 4.329 1.00 37.77 72 HIS B CA 1
ATOM 3773 C C . HIS B 1 102 ? -36.714 -50.905 3.996 1.00 31.60 72 HIS B C 1
ATOM 3774 O O . HIS B 1 102 ? -36.471 -50.384 2.916 1.00 37.97 72 HIS B O 1
ATOM 3781 N N . ALA B 1 103 ? -35.717 -51.157 4.869 1.00 35.52 73 ALA B N 1
ATOM 3782 C CA . ALA B 1 103 ? -34.323 -50.816 4.639 1.00 33.49 73 ALA B CA 1
ATOM 3783 C C . ALA B 1 103 ? -34.159 -49.335 4.126 1.00 31.73 73 ALA B C 1
ATOM 3784 O O . ALA B 1 103 ? -33.409 -49.030 3.178 1.00 34.04 73 ALA B O 1
ATOM 3786 N N . ALA B 1 104 ? -34.891 -48.469 4.763 1.00 31.92 74 ALA B N 1
ATOM 3787 C CA . ALA B 1 104 ? -34.637 -47.006 4.574 1.00 29.68 74 ALA B CA 1
ATOM 3788 C C . ALA B 1 104 ? -33.259 -46.632 5.181 1.00 32.38 74 ALA B C 1
ATOM 3789 O O . ALA B 1 104 ? -32.701 -47.339 6.047 1.00 31.76 74 ALA B O 1
ATOM 3791 N N . THR B 1 105 ? -32.663 -45.559 4.659 1.00 25.57 75 THR B N 1
ATOM 3792 C CA . THR B 1 105 ? -31.364 -45.029 5.044 1.00 25.94 75 THR B CA 1
ATOM 3793 C C . THR B 1 105 ? -31.452 -43.622 5.567 1.00 24.38 75 THR B C 1
ATOM 3794 O O . THR B 1 105 ? -30.605 -43.146 6.240 1.00 28.67 75 THR B O 1
ATOM 3798 N N . HIS B 1 106 ? -32.502 -42.951 5.157 1.00 20.40 76 HIS B N 1
ATOM 3799 C CA . HIS B 1 106 ? -32.702 -41.519 5.512 1.00 22.87 76 HIS B CA 1
ATOM 3800 C C . HIS B 1 106 ? -34.152 -41.336 5.863 1.00 26.41 76 HIS B C 1
ATOM 3801 O O . HIS B 1 106 ? -35.102 -42.004 5.346 1.00 28.62 76 HIS B O 1
ATOM 3808 N N . VAL B 1 107 ? -34.422 -40.399 6.741 1.00 21.75 77 VAL B N 1
ATOM 3809 C CA . VAL B 1 107 ? -35.805 -40.017 7.082 1.00 23.09 77 VAL B CA 1
ATOM 3810 C C . VAL B 1 107 ? -36.098 -38.482 6.807 1.00 23.47 77 VAL B C 1
ATOM 3811 O O . VAL B 1 107 ? -35.464 -37.618 7.422 1.00 21.12 77 VAL B O 1
ATOM 3815 N N . HIS B 1 108 ? -36.969 -38.165 5.851 1.00 21.26 78 HIS B N 1
ATOM 3816 C CA . HIS B 1 108 ? -37.374 -36.774 5.673 1.00 20.16 78 HIS B CA 1
ATOM 3817 C C . HIS B 1 108 ? -38.656 -36.482 6.420 1.00 18.42 78 HIS B C 1
ATOM 3818 O O . HIS B 1 108 ? -39.734 -37.015 6.078 1.00 24.03 78 HIS B O 1
ATOM 3825 N N . PRO B 1 109 ? -38.536 -35.658 7.519 1.00 19.76 79 PRO B N 1
ATOM 3826 C CA . PRO B 1 109 ? -39.828 -35.334 8.274 1.00 20.69 79 PRO B CA 1
ATOM 3827 C C . PRO B 1 109 ? -40.783 -34.260 7.693 1.00 23.45 79 PRO B C 1
ATOM 3828 O O . PRO B 1 109 ? -41.779 -34.008 8.288 1.00 28.89 79 PRO B O 1
ATOM 3832 N N . GLY B 1 110 ? -40.534 -33.713 6.447 1.00 21.81 80 GLY B N 1
ATOM 3833 C CA . GLY B 1 110 ? -41.262 -32.560 5.919 1.00 25.88 80 GLY B CA 1
ATOM 3834 C C . GLY B 1 110 ? -41.323 -31.396 6.914 1.00 23.70 80 GLY B C 1
ATOM 3835 O O . GLY B 1 110 ? -40.307 -30.967 7.411 1.00 23.44 80 GLY B O 1
ATOM 3836 N N . TYR B 1 111 ? -42.543 -30.893 7.080 1.00 25.27 81 TYR B N 1
ATOM 3837 C CA . TYR B 1 111 ? -42.788 -29.747 8.007 1.00 25.32 81 TYR B CA 1
ATOM 3838 C C . TYR B 1 111 ? -44.015 -30.176 8.801 1.00 29.21 81 TYR B C 1
ATOM 3839 O O . TYR B 1 111 ? -44.829 -31.006 8.305 1.00 29.62 81 TYR B O 1
ATOM 3848 N N . GLY B 1 112 ? -44.111 -29.683 10.048 1.00 32.10 82 GLY B N 1
ATOM 3849 C CA . GLY B 1 112 ? -45.181 -30.155 10.972 1.00 34.51 82 GLY B CA 1
ATOM 3850 C C . GLY B 1 112 ? -44.805 -31.518 11.469 1.00 36.45 82 GLY B C 1
ATOM 3851 O O . GLY B 1 112 ? -43.662 -31.930 11.263 1.00 32.36 82 GLY B O 1
ATOM 3852 N N . PHE B 1 113 ? -45.752 -32.265 12.085 1.00 38.74 83 PHE B N 1
ATOM 3853 C CA . PHE B 1 113 ? -45.544 -33.671 12.510 1.00 38.22 83 PHE B CA 1
ATOM 3854 C C . PHE B 1 113 ? -44.268 -33.755 13.380 1.00 36.34 83 PHE B C 1
ATOM 3855 O O . PHE B 1 113 ? -44.172 -32.987 14.346 1.00 37.37 83 PHE B O 1
ATOM 3863 N N . LEU B 1 114 ? -43.259 -34.547 13.023 1.00 32.17 84 LEU B N 1
ATOM 3864 C CA . LEU B 1 114 ? -42.027 -34.709 13.844 1.00 33.48 84 LEU B CA 1
ATOM 3865 C C . LEU B 1 114 ? -40.773 -33.961 13.347 1.00 28.55 84 LEU B C 1
ATOM 3866 O O . LEU B 1 114 ? -39.641 -34.160 13.804 1.00 28.17 84 LEU B O 1
ATOM 3871 N N . SER B 1 115 ? -40.984 -33.001 12.426 1.00 28.72 85 SER B N 1
ATOM 3872 C CA . SER B 1 115 ? -39.855 -32.176 11.887 1.00 26.58 85 SER B CA 1
ATOM 3873 C C . SER B 1 115 ? -39.090 -31.306 12.872 1.00 29.01 85 SER B C 1
ATOM 3874 O O . SER B 1 115 ? -37.943 -31.032 12.647 1.00 29.20 85 SER B O 1
ATOM 3877 N N . GLU B 1 116 ? -39.694 -30.935 14.001 1.00 26.45 86 GLU B N 1
ATOM 3878 C CA . GLU B 1 116 ? -38.944 -30.194 14.963 1.00 31.76 86 GLU B CA 1
ATOM 3879 C C . GLU B 1 116 ? -38.616 -31.051 16.182 1.00 34.26 86 GLU B C 1
ATOM 3880 O O . GLU B 1 116 ? -38.098 -30.557 17.088 1.00 33.09 86 GLU B O 1
ATOM 3886 N N . ASN B 1 117 ? -38.944 -32.322 16.150 1.00 34.88 87 ASN B N 1
ATOM 3887 C CA . ASN B 1 117 ? -38.767 -33.248 17.309 1.00 36.25 87 ASN B CA 1
ATOM 3888 C C . ASN B 1 117 ? -37.375 -33.880 17.445 1.00 32.81 87 ASN B C 1
ATOM 3889 O O . ASN B 1 117 ? -36.961 -34.866 16.750 1.00 32.48 87 ASN B O 1
ATOM 3894 N N . ALA B 1 118 ? -36.688 -33.363 18.445 1.00 29.98 88 ALA B N 1
ATOM 3895 C CA . ALA B 1 118 ? -35.337 -33.652 18.676 1.00 31.52 88 ALA B CA 1
ATOM 3896 C C . ALA B 1 118 ? -35.150 -35.132 19.102 1.00 28.27 88 ALA B C 1
ATOM 3897 O O . ALA B 1 118 ? -34.174 -35.713 18.721 1.00 28.02 88 ALA B O 1
ATOM 3899 N N . ASP B 1 119 ? -36.071 -35.662 19.926 1.00 34.79 89 ASP B N 1
ATOM 3900 C CA . ASP B 1 119 ? -36.068 -37.048 20.398 1.00 34.48 89 ASP B CA 1
ATOM 3901 C C . ASP B 1 119 ? -36.210 -37.954 19.153 1.00 30.32 89 ASP B C 1
ATOM 3902 O O . ASP B 1 119 ? -35.528 -38.902 19.057 1.00 28.76 89 ASP B O 1
ATOM 3907 N N . PHE B 1 120 ? -37.102 -37.611 18.244 1.00 28.07 90 PHE B N 1
ATOM 3908 C CA . PHE B 1 120 ? -37.243 -38.401 17.047 1.00 31.19 90 PHE B CA 1
ATOM 3909 C C . PHE B 1 120 ? -35.942 -38.407 16.205 1.00 28.13 90 PHE B C 1
ATOM 3910 O O . PHE B 1 120 ? -35.471 -39.475 15.816 1.00 28.34 90 PHE B O 1
ATOM 3918 N N . ALA B 1 121 ? -35.362 -37.232 16.000 1.00 33.43 91 ALA B N 1
ATOM 3919 C CA . ALA B 1 121 ? -34.108 -37.118 15.253 1.00 31.00 91 ALA B CA 1
ATOM 3920 C C . ALA B 1 121 ? -33.008 -38.005 15.839 1.00 28.01 91 ALA B C 1
ATOM 3921 O O . ALA B 1 121 ? -32.335 -38.748 15.147 1.00 31.57 91 ALA B O 1
ATOM 3923 N N . ARG B 1 122 ? -32.902 -37.978 17.175 1.00 31.52 92 ARG B N 1
ATOM 3924 C CA . ARG B 1 122 ? -31.931 -38.813 17.895 1.00 33.26 92 ARG B CA 1
ATOM 3925 C C . ARG B 1 122 ? -32.138 -40.264 17.676 1.00 29.93 92 ARG B C 1
ATOM 3926 O O . ARG B 1 122 ? -31.180 -41.006 17.448 1.00 32.30 92 ARG B O 1
ATOM 3934 N N . ALA B 1 123 ? -33.383 -40.633 17.618 1.00 27.95 93 ALA B N 1
ATOM 3935 C CA . ALA B 1 123 ? -33.810 -42.010 17.478 1.00 30.82 93 ALA B CA 1
ATOM 3936 C C . ALA B 1 123 ? -33.515 -42.559 16.063 1.00 34.53 93 ALA B C 1
ATOM 3937 O O . ALA B 1 123 ? -33.002 -43.690 15.922 1.00 30.63 93 ALA B O 1
ATOM 3939 N N . CYS B 1 124 ? -33.786 -41.730 15.039 1.00 33.78 94 CYS B N 1
ATOM 3940 C CA . CYS B 1 124 ? -33.356 -42.033 13.670 1.00 31.27 94 CYS B CA 1
ATOM 3941 C C . CYS B 1 124 ? -31.847 -42.344 13.661 1.00 23.87 94 CYS B C 1
ATOM 3942 O O . CYS B 1 124 ? -31.458 -43.430 13.210 1.00 27.88 94 CYS B O 1
ATOM 3945 N N . ALA B 1 125 ? -30.998 -41.434 14.167 1.00 25.85 95 ALA B N 1
ATOM 3946 C CA . ALA B 1 125 ? -29.529 -41.552 14.206 1.00 34.08 95 ALA B CA 1
ATOM 3947 C C . ALA B 1 125 ? -29.138 -42.916 14.872 1.00 29.49 95 ALA B C 1
ATOM 3948 O O . ALA B 1 125 ? -28.366 -43.741 14.297 1.00 30.34 95 ALA B O 1
ATOM 3950 N N . GLN B 1 126 ? -29.824 -43.183 15.991 1.00 35.09 96 GLN B N 1
ATOM 3951 C CA . GLN B 1 126 ? -29.539 -44.404 16.764 1.00 41.05 96 GLN B CA 1
ATOM 3952 C C . GLN B 1 126 ? -29.781 -45.660 15.923 1.00 38.74 96 GLN B C 1
ATOM 3953 O O . GLN B 1 126 ? -28.987 -46.592 15.984 1.00 40.94 96 GLN B O 1
ATOM 3959 N N . ALA B 1 127 ? -30.814 -45.606 15.081 1.00 31.59 97 ALA B N 1
ATOM 3960 C CA . ALA B 1 127 ? -31.218 -46.700 14.248 1.00 30.58 97 ALA B CA 1
ATOM 3961 C C . ALA B 1 127 ? -30.490 -46.730 12.867 1.00 26.53 97 ALA B C 1
ATOM 3962 O O . ALA B 1 127 ? -30.872 -47.497 11.967 1.00 34.82 97 ALA B O 1
ATOM 3964 N N . GLY B 1 128 ? -29.487 -45.886 12.656 1.00 28.74 98 GLY B N 1
ATOM 3965 C CA . GLY B 1 128 ? -28.763 -45.879 11.429 1.00 30.88 98 GLY B CA 1
ATOM 3966 C C . GLY B 1 128 ? -29.459 -45.189 10.257 1.00 29.50 98 GLY B C 1
ATOM 3967 O O . GLY B 1 128 ? -29.193 -45.537 9.117 1.00 32.78 98 GLY B O 1
ATOM 3968 N N . LEU B 1 129 ? -30.327 -44.245 10.574 1.00 28.10 99 LEU B N 1
ATOM 3969 C CA . LEU B 1 129 ? -31.075 -43.423 9.628 1.00 27.88 99 LEU B CA 1
ATOM 3970 C C . LEU B 1 129 ? -30.671 -41.953 9.776 1.00 29.92 99 LEU B C 1
ATOM 3971 O O . LEU B 1 129 ? -30.760 -41.304 10.857 1.00 29.57 99 LEU B O 1
ATOM 3976 N N . VAL B 1 130 ? -30.243 -41.422 8.672 1.00 26.24 100 VAL B N 1
ATOM 3977 C CA . VAL B 1 130 ? -29.984 -39.945 8.598 1.00 24.81 100 VAL B CA 1
ATOM 3978 C C . VAL B 1 130 ? -31.277 -39.072 8.516 1.00 24.57 100 VAL B C 1
ATOM 3979 O O . VAL B 1 130 ? -32.047 -39.134 7.562 1.00 24.35 100 VAL B O 1
ATOM 3983 N N . PHE B 1 131 ? -31.479 -38.214 9.514 1.00 26.49 101 PHE B N 1
ATOM 3984 C CA . PHE B 1 131 ? -32.629 -37.351 9.686 1.00 24.82 101 PHE B CA 1
ATOM 3985 C C . PHE B 1 131 ? -32.306 -36.111 8.797 1.00 21.73 101 PHE B C 1
ATOM 3986 O O . PHE B 1 131 ? -31.203 -35.545 8.872 1.00 23.69 101 PHE B O 1
ATOM 3994 N N . VAL B 1 132 ? -33.228 -35.842 7.839 1.00 21.38 102 VAL B N 1
ATOM 3995 C CA . VAL B 1 132 ? -33.077 -34.702 6.926 1.00 25.16 102 VAL B CA 1
ATOM 3996 C C . VAL B 1 132 ? -33.422 -33.419 7.644 1.00 21.75 102 VAL B C 1
ATOM 3997 O O . VAL B 1 132 ? -34.559 -32.998 7.628 1.00 22.11 102 VAL B O 1
ATOM 4001 N N . GLY B 1 133 ? -32.386 -32.837 8.239 1.00 24.68 103 GLY B N 1
ATOM 4002 C CA . GLY B 1 133 ? -32.449 -31.610 9.021 1.00 29.37 103 GLY B CA 1
ATOM 4003 C C . GLY B 1 133 ? -31.250 -31.443 9.918 1.00 29.05 103 GLY B C 1
ATOM 4004 O O . GLY B 1 133 ? -30.323 -32.248 9.897 1.00 26.53 103 GLY B O 1
ATOM 4005 N N . PRO B 1 134 ? -31.222 -30.366 10.697 1.00 23.18 104 PRO B N 1
ATOM 4006 C CA . PRO B 1 134 ? -30.037 -30.067 11.511 1.00 23.59 104 PRO B CA 1
ATOM 4007 C C . PRO B 1 134 ? -29.924 -31.019 12.699 1.00 22.61 104 PRO B C 1
ATOM 4008 O O . PRO B 1 134 ? -30.770 -31.851 12.823 1.00 24.61 104 PRO B O 1
ATOM 4012 N N . ASP B 1 135 ? -28.781 -30.913 13.406 1.00 26.77 105 ASP B N 1
ATOM 4013 C CA . ASP B 1 135 ? -28.533 -31.796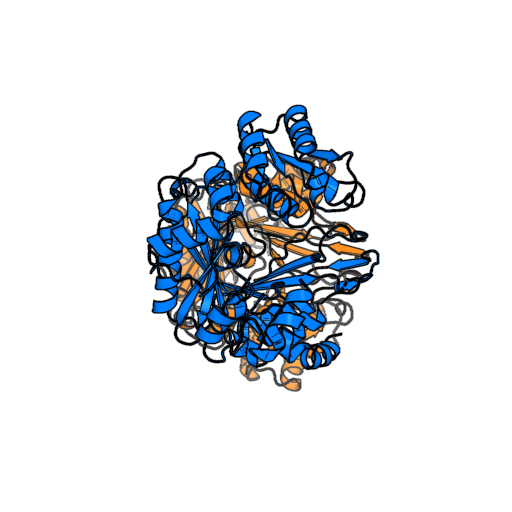 14.540 1.00 32.71 105 ASP B CA 1
ATOM 4014 C C . ASP B 1 135 ? -29.521 -31.552 15.667 1.00 29.39 105 ASP B C 1
ATOM 4015 O O . ASP B 1 135 ? -30.097 -30.444 15.758 1.00 32.29 105 ASP B O 1
ATOM 4020 N N . PRO B 1 136 ? -29.794 -32.619 16.469 1.00 30.55 106 PRO B N 1
ATOM 4021 C CA . PRO B 1 136 ? -30.799 -32.614 17.459 1.00 32.64 106 PRO B CA 1
ATOM 4022 C C . PRO B 1 136 ? -30.570 -31.509 18.515 1.00 32.42 106 PRO B C 1
ATOM 4023 O O . PRO B 1 136 ? -31.579 -30.958 18.893 1.00 31.26 106 PRO B O 1
ATOM 4027 N N . ASP B 1 137 ? -29.335 -31.149 18.855 1.00 32.38 107 ASP B N 1
ATOM 4028 C CA . ASP B 1 137 ? -29.019 -30.060 19.842 1.00 33.06 107 ASP B CA 1
ATOM 4029 C C . ASP B 1 137 ? -29.542 -28.696 19.287 1.00 36.73 107 ASP B C 1
ATOM 4030 O O . ASP B 1 137 ? -30.080 -27.867 19.992 1.00 33.81 107 ASP B O 1
ATOM 4035 N N . THR B 1 138 ? -29.430 -28.535 17.973 1.00 31.53 108 THR B N 1
ATOM 4036 C CA . THR B 1 138 ? -30.053 -27.347 17.280 1.00 33.12 108 THR B CA 1
ATOM 4037 C C . THR B 1 138 ? -31.588 -27.368 17.263 1.00 33.79 108 THR B C 1
ATOM 4038 O O . THR B 1 138 ? -32.235 -26.297 17.415 1.00 30.32 108 THR B O 1
ATOM 4042 N N . LEU B 1 139 ? -32.217 -28.557 17.085 1.00 27.98 109 LEU B N 1
ATOM 4043 C CA . LEU B 1 139 ? -33.616 -28.668 17.151 1.00 29.57 109 LEU B CA 1
ATOM 4044 C C . LEU B 1 139 ? -34.055 -28.287 18.579 1.00 32.59 109 LEU B C 1
ATOM 4045 O O . LEU B 1 139 ? -35.022 -27.602 18.783 1.00 31.29 109 LEU B O 1
ATOM 4050 N N . ASP B 1 140 ? -33.318 -28.758 19.550 1.00 29.37 110 ASP B N 1
ATOM 4051 C CA . ASP B 1 140 ? -33.669 -28.373 20.939 1.00 34.50 110 ASP B CA 1
ATOM 4052 C C . ASP B 1 140 ? -33.565 -26.845 21.133 1.00 31.57 110 ASP B C 1
ATOM 4053 O O . ASP B 1 140 ? -34.470 -26.228 21.612 1.00 41.25 110 ASP B O 1
ATOM 4058 N N . LEU B 1 141 ? -32.416 -26.292 20.791 1.00 30.03 111 LEU B N 1
ATOM 4059 C CA . LEU B 1 141 ? -32.156 -24.864 20.950 1.00 31.75 111 LEU B CA 1
ATOM 4060 C C . LEU B 1 141 ? -33.251 -24.045 20.260 1.00 37.14 111 LEU B C 1
ATOM 4061 O O . LEU B 1 141 ? -33.927 -23.329 20.907 1.00 34.74 111 LEU B O 1
ATOM 4066 N N . PHE B 1 142 ? -33.468 -24.239 18.951 1.00 33.86 112 PHE B N 1
ATOM 4067 C CA . PHE B 1 142 ? -34.424 -23.431 18.251 1.00 35.25 112 PHE B CA 1
ATOM 4068 C C . PHE B 1 142 ? -35.865 -23.740 18.604 1.00 34.82 112 PHE B C 1
ATOM 4069 O O . PHE B 1 142 ? -36.773 -23.000 18.221 1.00 36.85 112 PHE B O 1
ATOM 4077 N N . GLY B 1 143 ? -36.112 -24.905 19.276 1.00 31.39 113 GLY B N 1
ATOM 4078 C CA . GLY B 1 143 ? -37.390 -25.187 19.792 1.00 33.16 113 GLY B CA 1
ATOM 4079 C C . GLY B 1 143 ? -37.710 -24.673 21.166 1.00 36.36 113 GLY B C 1
ATOM 4080 O O . GLY B 1 143 ? -38.832 -24.825 21.597 1.00 38.98 113 GLY B O 1
ATOM 4081 N N . ASP B 1 144 ? -36.780 -23.969 21.786 1.00 39.22 114 ASP B N 1
ATOM 4082 C CA . ASP B 1 144 ? -37.010 -23.425 23.124 1.00 40.50 114 ASP B CA 1
ATOM 4083 C C . ASP B 1 144 ? -36.886 -21.891 23.079 1.00 30.59 114 ASP B C 1
ATOM 4084 O O . ASP B 1 144 ? -35.815 -21.340 22.826 1.00 37.32 114 ASP B O 1
ATOM 4089 N N . LYS B 1 145 ? -38.022 -21.252 23.347 1.00 39.05 115 LYS B N 1
ATOM 4090 C CA . LYS B 1 145 ? -38.169 -19.811 23.249 1.00 41.85 115 LYS B CA 1
ATOM 4091 C C . LYS B 1 145 ? -37.057 -19.153 24.001 1.00 37.18 115 LYS B C 1
ATOM 4092 O O . LYS B 1 145 ? -36.271 -18.390 23.469 1.00 36.84 115 LYS B O 1
ATOM 4098 N N . SER B 1 146 ? -36.894 -19.536 25.257 1.00 42.58 116 SER B N 1
ATOM 4099 C CA . SER B 1 146 ? -35.892 -18.909 26.090 1.00 43.84 116 SER B CA 1
ATOM 4100 C C . SER B 1 146 ? -34.423 -19.120 25.633 1.00 41.54 116 SER B C 1
ATOM 4101 O O . SER B 1 146 ? -33.603 -18.215 25.709 1.00 43.25 116 SER B O 1
ATOM 4104 N N . ARG B 1 147 ? -34.048 -20.306 25.136 1.00 41.87 117 ARG B N 1
ATOM 4105 C CA . ARG B 1 147 ? -32.693 -20.519 24.574 1.00 41.74 117 ARG B CA 1
ATOM 4106 C C . ARG B 1 147 ? -32.435 -19.709 23.233 1.00 35.43 117 ARG B C 1
ATOM 4107 O O . ARG B 1 147 ? -31.370 -19.171 22.986 1.00 37.66 117 ARG B O 1
ATOM 4115 N N . ALA B 1 148 ? -33.436 -19.671 22.408 1.00 35.58 118 ALA B N 1
ATOM 4116 C CA . ALA B 1 148 ? -33.298 -19.006 21.127 1.00 31.88 118 ALA B CA 1
ATOM 4117 C C . ALA B 1 148 ? -33.245 -17.484 21.310 1.00 35.30 118 ALA B C 1
ATOM 4118 O O . ALA B 1 148 ? -32.479 -16.816 20.653 1.00 30.52 118 ALA B O 1
ATOM 4120 N N . ARG B 1 149 ? -34.014 -16.987 22.279 1.00 38.06 119 ARG B N 1
ATOM 4121 C CA . ARG B 1 149 ? -34.020 -15.557 22.697 1.00 36.98 119 ARG B CA 1
ATOM 4122 C C . ARG B 1 149 ? -32.674 -15.241 23.226 1.00 41.91 119 ARG B C 1
ATOM 4123 O O . ARG B 1 149 ? -32.014 -14.356 22.749 1.00 36.32 119 ARG B O 1
ATOM 4131 N N . GLY B 1 150 ? -32.185 -16.075 24.132 1.00 42.69 120 GLY B N 1
ATOM 4132 C CA . GLY B 1 150 ? -30.872 -15.928 24.648 1.00 42.70 120 GLY B CA 1
ATOM 4133 C C . GLY B 1 150 ? -29.776 -15.890 23.626 1.00 41.42 120 GLY B C 1
ATOM 4134 O O . GLY B 1 150 ? -28.918 -15.040 23.684 1.00 42.94 120 GLY B O 1
ATOM 4135 N N . LEU B 1 151 ? -29.841 -16.772 22.632 1.00 41.25 121 LEU B N 1
ATOM 4136 C CA . LEU B 1 151 ? -28.848 -16.745 21.580 1.00 34.60 121 LEU B CA 1
ATOM 4137 C C . LEU B 1 151 ? -28.854 -15.404 20.796 1.00 30.80 121 LEU B C 1
ATOM 4138 O O . LEU B 1 151 ? -27.805 -14.785 20.627 1.00 35.56 121 LEU B O 1
ATOM 4143 N N . ALA B 1 152 ? -30.046 -14.993 20.381 1.00 32.12 122 ALA B N 1
ATOM 4144 C CA . ALA B 1 152 ? -30.257 -13.711 19.674 1.00 33.22 122 ALA B CA 1
ATOM 4145 C C . ALA B 1 152 ? -29.630 -12.518 20.454 1.00 36.52 122 ALA B C 1
ATOM 4146 O O . ALA B 1 152 ? -28.854 -11.724 19.916 1.00 35.02 122 ALA B O 1
ATOM 4148 N N . GLN B 1 153 ? -29.973 -12.466 21.731 1.00 37.20 123 GLN B N 1
ATOM 4149 C CA . GLN B 1 153 ? -29.374 -11.486 22.683 1.00 44.34 123 GLN B CA 1
ATOM 4150 C C . GLN B 1 153 ? -27.814 -11.450 22.742 1.00 41.19 123 GLN B C 1
ATOM 4151 O O . GLN B 1 153 ? -27.233 -10.386 22.545 1.00 51.27 123 GLN B O 1
ATOM 4157 N N . ARG B 1 154 ? -27.138 -12.592 22.921 1.00 41.80 124 ARG B N 1
ATOM 4158 C CA . ARG B 1 154 ? -25.683 -12.713 22.868 1.00 42.22 124 ARG B CA 1
ATOM 4159 C C . ARG B 1 154 ? -25.097 -12.173 21.577 1.00 44.51 124 ARG B C 1
ATOM 4160 O O . ARG B 1 154 ? -24.000 -11.619 21.560 1.00 45.84 124 ARG B O 1
ATOM 4168 N N . LEU B 1 155 ? -25.835 -12.377 20.475 1.00 43.02 125 LEU B N 1
ATOM 4169 C CA . LEU B 1 155 ? -25.376 -12.008 19.146 1.00 38.36 125 LEU B CA 1
ATOM 4170 C C . LEU B 1 155 ? -25.704 -10.572 18.737 1.00 38.48 125 LEU B C 1
ATOM 4171 O O . LEU B 1 155 ? -25.207 -10.151 17.701 1.00 44.00 125 LEU B O 1
ATOM 4176 N N . GLY B 1 156 ? -26.475 -9.835 19.552 1.00 37.28 126 GLY B N 1
ATOM 4177 C CA . GLY B 1 156 ? -26.875 -8.453 19.235 1.00 33.82 126 GLY B CA 1
ATOM 4178 C C . GLY B 1 156 ? -28.129 -8.302 18.361 1.00 33.13 126 GLY B C 1
ATOM 4179 O O . GLY B 1 156 ? -28.447 -7.202 17.919 1.00 38.13 126 GLY B O 1
ATOM 4180 N N . VAL B 1 157 ? -28.850 -9.410 18.105 1.00 35.22 127 VAL B N 1
ATOM 4181 C CA . VAL B 1 157 ? -30.084 -9.414 17.333 1.00 35.10 127 VAL B CA 1
ATOM 4182 C C . VAL B 1 157 ? -31.281 -9.061 18.212 1.00 38.01 127 VAL B C 1
ATOM 4183 O O . VAL B 1 157 ? -31.532 -9.749 19.237 1.00 34.45 127 VAL B O 1
ATOM 4187 N N . PRO B 1 158 ? -32.049 -8.008 17.838 1.00 33.44 128 PRO B N 1
ATOM 4188 C CA . PRO B 1 158 ? -33.150 -7.653 18.708 1.00 38.32 128 PRO B CA 1
ATOM 4189 C C . PRO B 1 158 ? -34.230 -8.678 18.823 1.00 39.29 128 PRO B C 1
ATOM 4190 O O . PRO B 1 158 ? -34.521 -9.377 17.871 1.00 34.33 128 PRO B O 1
ATOM 4194 N N . VAL B 1 159 ? -34.810 -8.789 20.014 1.00 31.29 129 VAL B N 1
ATOM 4195 C CA . VAL B 1 159 ? -35.923 -9.582 20.272 1.00 32.69 129 VAL B CA 1
ATOM 4196 C C . VAL B 1 159 ? -36.926 -8.614 20.922 1.00 33.44 129 VAL B C 1
ATOM 4197 O O . VAL B 1 159 ? -36.537 -7.572 21.371 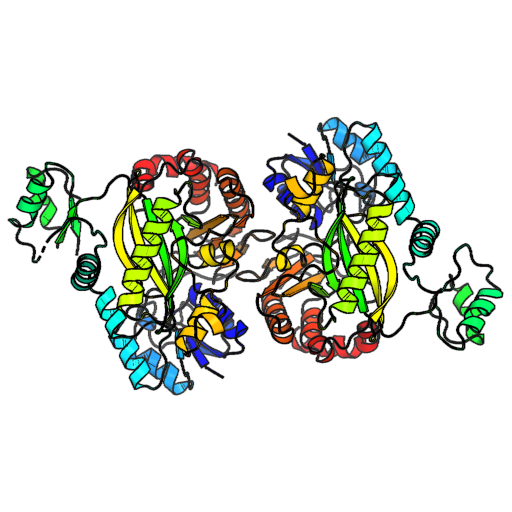1.00 38.29 129 VAL B O 1
ATOM 4201 N N . ILE B 1 160 ? -38.175 -8.968 20.823 1.00 31.11 130 ILE B N 1
ATOM 4202 C CA . ILE B 1 160 ? -39.387 -8.358 21.331 1.00 39.85 130 ILE B CA 1
ATOM 4203 C C . ILE B 1 160 ? -39.359 -8.235 22.843 1.00 48.38 130 ILE B C 1
ATOM 4204 O O . ILE B 1 160 ? -39.084 -9.214 23.519 1.00 46.69 130 ILE B O 1
ATOM 4209 N N . PRO B 1 161 ? -39.664 -7.040 23.378 1.00 56.00 131 PRO B N 1
ATOM 4210 C CA . PRO B 1 161 ? -39.692 -6.965 24.844 1.00 53.95 131 PRO B CA 1
ATOM 4211 C C . PRO B 1 161 ? -40.717 -7.896 25.492 1.00 46.50 131 PRO B C 1
ATOM 4212 O O . PRO B 1 161 ? -41.851 -8.110 25.003 1.00 48.42 131 PRO B O 1
ATOM 4216 N N . GLY B 1 162 ? -40.321 -8.507 26.599 1.00 57.27 132 GLY B N 1
ATOM 4217 C CA . GLY B 1 162 ? -41.210 -9.466 27.265 1.00 57.92 132 GLY B CA 1
ATOM 4218 C C . GLY B 1 162 ? -40.652 -9.991 28.579 1.00 59.61 132 GLY B C 1
ATOM 4219 O O . GLY B 1 162 ? -39.568 -9.607 29.007 1.00 48.74 132 GLY B O 1
ATOM 4220 N N . THR B 1 163 ? -41.427 -10.853 29.216 1.00 57.25 133 THR B N 1
ATOM 4221 C CA . THR B 1 163 ? -40.982 -11.575 30.416 1.00 58.78 133 THR B CA 1
ATOM 4222 C C . THR B 1 163 ? -40.043 -12.730 30.045 1.00 55.64 133 THR B C 1
ATOM 4223 O O . THR B 1 163 ? -40.518 -13.747 29.553 1.00 64.32 133 THR B O 1
ATOM 4227 N N . ALA B 1 166 ? -41.416 -18.094 33.841 1.00 59.48 136 ALA B N 1
ATOM 4228 C CA . ALA B 1 166 ? -41.840 -17.455 35.081 1.00 67.01 136 ALA B CA 1
ATOM 4229 C C . ALA B 1 166 ? -42.822 -16.286 34.861 1.00 70.17 136 ALA B C 1
ATOM 4230 O O . ALA B 1 166 ? -42.409 -15.183 34.475 1.00 78.28 136 ALA B O 1
ATOM 4232 N N . THR B 1 167 ? -44.107 -16.517 35.137 1.00 68.58 137 THR B N 1
ATOM 4233 C CA . THR B 1 167 ? -45.100 -15.408 35.204 1.00 65.72 137 THR B CA 1
ATOM 4234 C C . THR B 1 167 ? -44.937 -14.671 36.580 1.00 74.01 137 THR B C 1
ATOM 4235 O O . THR B 1 167 ? -43.876 -14.095 36.841 1.00 71.71 137 THR B O 1
ATOM 4239 N N . THR B 1 168 ? -45.928 -14.808 37.476 1.00 87.14 138 THR B N 1
ATOM 4240 C CA . THR B 1 168 ? -46.299 -13.838 38.540 1.00 85.45 138 THR B CA 1
ATOM 4241 C C . THR B 1 168 ? -47.189 -12.814 37.838 1.00 83.15 138 THR B C 1
ATOM 4242 O O . THR B 1 168 ? -46.775 -12.220 36.844 1.00 87.86 138 THR B O 1
ATOM 4246 N N . LEU B 1 169 ? -48.407 -12.621 38.327 1.00 79.14 139 LEU B N 1
ATOM 4247 C CA . LEU B 1 169 ? -49.269 -11.507 37.887 1.00 77.02 139 LEU B CA 1
ATOM 4248 C C . LEU B 1 169 ? -48.580 -10.163 38.147 1.00 75.99 139 LEU B C 1
ATOM 4249 O O . LEU B 1 169 ? -48.689 -9.252 37.351 1.00 75.05 139 LEU B O 1
ATOM 4254 N N . GLU B 1 170 ? -47.831 -10.067 39.242 1.00 89.38 140 GLU B N 1
ATOM 4255 C CA . GLU B 1 170 ? -46.970 -8.900 39.529 1.00 92.11 140 GLU B CA 1
ATOM 4256 C C . GLU B 1 170 ? -45.600 -8.915 38.787 1.00 93.40 140 GLU B C 1
ATOM 4257 O O . GLU B 1 170 ? -44.680 -8.166 39.137 1.00 89.71 140 GLU B O 1
ATOM 4263 N N . GLU B 1 171 ? -45.453 -9.779 37.785 1.00 90.56 141 GLU B N 1
ATOM 4264 C CA . GLU B 1 171 ? -44.442 -9.604 36.738 1.00 90.52 141 GLU B CA 1
ATOM 4265 C C . GLU B 1 171 ? -45.145 -9.109 35.447 1.00 76.07 141 GLU B C 1
ATOM 4266 O O . GLU B 1 171 ? -44.674 -8.151 34.840 1.00 76.07 141 GLU B O 1
ATOM 4272 N N . ALA B 1 172 ? -46.266 -9.749 35.075 1.00 62.29 142 ALA B N 1
ATOM 4273 C CA . ALA B 1 172 ? -47.191 -9.297 34.001 1.00 69.44 142 ALA B CA 1
ATOM 4274 C C . ALA B 1 172 ? -47.663 -7.841 34.082 1.00 71.71 142 ALA B C 1
ATOM 4275 O O . ALA B 1 172 ? -47.551 -7.122 33.099 1.00 73.24 142 ALA B O 1
ATOM 4277 N N . ALA B 1 173 ? -48.221 -7.421 35.220 1.00 72.23 143 ALA B N 1
ATOM 4278 C CA . ALA B 1 173 ? -48.688 -6.031 35.387 1.00 68.75 143 ALA B CA 1
ATOM 4279 C C . ALA B 1 173 ? -47.529 -5.032 35.429 1.00 61.33 143 ALA B C 1
ATOM 4280 O O . ALA B 1 173 ? -47.661 -3.887 34.972 1.00 62.89 143 ALA B O 1
ATOM 4282 N N . ALA B 1 174 ? -46.395 -5.467 35.961 1.00 56.11 144 ALA B N 1
ATOM 4283 C CA . ALA B 1 174 ? -45.208 -4.627 36.026 1.00 54.13 144 ALA B CA 1
ATOM 4284 C C . ALA B 1 174 ? -44.627 -4.371 34.627 1.00 62.20 144 ALA B C 1
ATOM 4285 O O . ALA B 1 174 ? -44.106 -3.284 34.315 1.00 56.64 144 ALA B O 1
ATOM 4287 N N . PHE B 1 175 ? -44.673 -5.416 33.812 1.00 59.75 145 PHE B N 1
ATOM 4288 C CA . PHE B 1 175 ? -44.274 -5.318 32.429 1.00 61.16 145 PHE B CA 1
ATOM 4289 C C . PHE B 1 175 ? -45.230 -4.371 31.669 1.00 53.52 145 PHE B C 1
ATOM 4290 O O . PHE B 1 175 ? -44.775 -3.415 31.051 1.00 63.50 145 PHE B O 1
ATOM 4298 N N . MET B 1 176 ? -46.528 -4.624 31.783 1.00 55.78 146 MET B N 1
ATOM 4299 C CA . MET B 1 176 ? -47.593 -3.778 31.203 1.00 49.77 146 MET B CA 1
ATOM 4300 C C . MET B 1 176 ? -47.383 -2.289 31.518 1.00 58.05 146 MET B C 1
ATOM 4301 O O . MET B 1 176 ? -47.510 -1.431 30.626 1.00 46.94 146 MET B O 1
ATOM 4306 N N . GLN B 1 177 ? -46.983 -1.984 32.753 1.00 56.75 147 GLN B N 1
ATOM 4307 C CA . GLN B 1 177 ? -46.745 -0.604 33.145 1.00 52.92 147 GLN B CA 1
ATOM 4308 C C . GLN B 1 177 ? -45.536 -0.028 32.448 1.00 51.02 147 GLN B C 1
ATOM 4309 O O . GLN B 1 177 ? -45.560 1.129 31.961 1.00 43.89 147 GLN B O 1
ATOM 4315 N N . ALA B 1 178 ? -44.471 -0.825 32.394 1.00 47.11 148 ALA B N 1
ATOM 4316 C CA . ALA B 1 178 ? -43.222 -0.407 31.779 1.00 46.86 148 ALA B CA 1
ATOM 4317 C C . ALA B 1 178 ? -43.359 -0.256 30.234 1.00 40.56 148 ALA B C 1
ATOM 4318 O O . ALA B 1 178 ? -42.566 0.459 29.613 1.00 47.24 148 ALA B O 1
ATOM 4320 N N . GLN B 1 179 ? -44.399 -0.871 29.676 1.00 46.42 149 GLN B N 1
ATOM 4321 C CA . GLN B 1 179 ? -44.809 -0.584 28.309 1.00 45.78 149 GLN B CA 1
ATOM 4322 C C . GLN B 1 179 ? -45.574 0.726 28.169 1.00 45.66 149 GLN B C 1
ATOM 4323 O O . GLN B 1 179 ? -46.082 0.996 27.098 1.00 36.59 149 GLN B O 1
ATOM 4329 N N . GLY B 1 180 ? -45.662 1.531 29.230 1.00 45.41 150 GLY B N 1
ATOM 4330 C CA . GLY B 1 180 ? -46.313 2.836 29.170 1.00 38.06 150 GLY B CA 1
ATOM 4331 C C . GLY B 1 180 ? -47.613 2.942 28.419 1.00 40.47 150 GLY B C 1
ATOM 4332 O O . GLY B 1 180 ? -47.939 3.954 27.865 1.00 36.53 150 GLY B O 1
ATOM 4333 N N . GLY B 1 181 ? -48.468 1.948 28.526 1.00 36.29 151 GLY B N 1
ATOM 4334 C CA . GLY B 1 181 ? -49.787 2.074 27.926 1.00 36.55 151 GLY B CA 1
ATOM 4335 C C . GLY B 1 181 ? -49.941 1.351 26.605 1.00 34.11 151 GLY B C 1
ATOM 4336 O O . GLY B 1 181 ? -51.046 1.133 26.174 1.00 41.54 151 GLY B O 1
ATOM 4337 N N . ALA B 1 182 ? -48.868 0.864 26.022 1.00 32.02 152 ALA B N 1
ATOM 4338 C CA . ALA B 1 182 ? -48.983 0.078 24.792 1.00 32.21 152 ALA B CA 1
ATOM 4339 C C . ALA B 1 182 ? -49.554 -1.320 25.116 1.00 33.73 152 ALA B C 1
ATOM 4340 O O . ALA B 1 182 ? -49.252 -1.830 26.176 1.00 35.43 152 ALA B O 1
ATOM 4342 N N . PRO B 1 183 ? -50.324 -1.952 24.197 1.00 34.67 153 PRO B N 1
ATOM 4343 C CA . PRO B 1 183 ? -50.859 -3.307 24.480 1.00 33.68 153 PRO B CA 1
ATOM 4344 C C . PRO B 1 183 ? -49.811 -4.396 24.633 1.00 32.91 153 PRO B C 1
ATOM 4345 O O . PRO B 1 183 ? -48.628 -4.268 24.262 1.00 37.64 153 PRO B O 1
ATOM 4349 N N . VAL B 1 184 ? -50.309 -5.543 25.108 1.00 36.37 154 VAL B N 1
ATOM 4350 C CA . VAL B 1 184 ? -49.439 -6.605 25.481 1.00 39.22 154 VAL B CA 1
ATOM 4351 C C . VAL B 1 184 ? -50.245 -7.898 25.149 1.00 40.42 154 VAL B C 1
ATOM 4352 O O . VAL B 1 184 ? -51.530 -7.882 25.041 1.00 44.96 154 VAL B O 1
ATOM 4356 N N . MET B 1 185 ? -49.511 -8.970 24.857 1.00 44.19 155 MET B N 1
ATOM 4357 C CA . MET B 1 185 ? -50.094 -10.264 24.655 1.00 53.36 155 MET B CA 1
ATOM 4358 C C . MET B 1 185 ? -49.583 -11.217 25.743 1.00 51.34 155 MET B C 1
ATOM 4359 O O . MET B 1 185 ? -48.425 -11.130 26.216 1.00 45.68 155 MET B O 1
ATOM 4364 N N . LEU B 1 186 ? -50.521 -12.055 26.177 1.00 54.41 156 LEU B N 1
ATOM 4365 C CA . LEU B 1 186 ? -50.256 -13.263 26.953 1.00 64.31 156 LEU B CA 1
ATOM 4366 C C . LEU B 1 186 ? -50.358 -14.472 25.998 1.00 59.91 156 LEU B C 1
ATOM 4367 O O . LEU B 1 186 ? -51.341 -14.551 25.266 1.00 58.38 156 LEU B O 1
ATOM 4372 N N . LYS B 1 187 ? -49.366 -15.375 25.971 1.00 65.33 157 LYS B N 1
ATOM 4373 C CA . LYS B 1 187 ? -49.563 -16.782 25.437 1.00 68.48 157 LYS B CA 1
ATOM 4374 C C . LYS B 1 187 ? -48.860 -17.858 26.329 1.00 64.07 157 LYS B C 1
ATOM 4375 O O . LYS B 1 187 ? -48.158 -17.494 27.282 1.00 64.02 157 LYS B O 1
ATOM 4381 N N . ALA B 1 188 ? -49.115 -19.152 26.055 1.00 67.49 158 ALA B N 1
ATOM 4382 C CA . ALA B 1 188 ? -48.222 -20.338 26.385 1.00 62.29 158 ALA B CA 1
ATOM 4383 C C . ALA B 1 188 ? -47.310 -20.282 27.629 1.00 58.18 158 ALA B C 1
ATOM 4384 O O . ALA B 1 188 ? -46.116 -20.696 27.600 1.00 61.49 158 ALA B O 1
ATOM 4386 N N . VAL B 1 199 ? -54.409 -10.840 24.393 1.00 53.79 169 VAL B N 1
ATOM 4387 C CA . VAL B 1 199 ? -54.470 -9.383 24.016 1.00 60.41 169 VAL B CA 1
ATOM 4388 C C . VAL B 1 199 ? -55.080 -8.510 25.120 1.00 57.00 169 VAL B C 1
ATOM 4389 O O . VAL B 1 199 ? -56.290 -8.527 25.317 1.00 54.18 169 VAL B O 1
ATOM 4393 N N . VAL B 1 200 ? -54.249 -7.725 25.792 1.00 44.03 170 VAL B N 1
ATOM 4394 C CA . VAL B 1 200 ? -54.679 -6.837 26.878 1.00 44.00 170 VAL B CA 1
ATOM 4395 C C . VAL B 1 200 ? -54.235 -5.437 26.593 1.00 38.52 170 VAL B C 1
ATOM 4396 O O . VAL B 1 200 ? -53.000 -5.194 26.507 1.00 39.50 170 VAL B O 1
ATOM 4400 N N . ARG B 1 201 ? -55.227 -4.530 26.618 1.00 44.02 171 ARG B N 1
ATOM 4401 C CA . ARG B 1 201 ? -55.042 -3.109 26.266 1.00 44.50 171 ARG B CA 1
ATOM 4402 C C . ARG B 1 201 ? -54.916 -2.172 27.449 1.00 47.77 171 ARG B C 1
ATOM 4403 O O . ARG B 1 201 ? -54.368 -1.106 27.288 1.00 38.99 171 ARG B O 1
ATOM 4411 N N . GLN B 1 202 ? -55.446 -2.546 28.618 1.00 46.43 172 GLN B N 1
ATOM 4412 C CA . GLN B 1 202 ? -55.543 -1.662 29.798 1.00 51.99 172 GLN B CA 1
ATOM 4413 C C . GLN B 1 202 ? -55.215 -2.391 31.077 1.00 49.81 172 GLN B C 1
ATOM 4414 O O . GLN B 1 202 ? -55.662 -3.516 31.242 1.00 54.77 172 GLN B O 1
ATOM 4420 N N . ALA B 1 203 ? -54.526 -1.717 31.994 1.00 55.11 173 ALA B N 1
ATOM 4421 C CA . ALA B 1 203 ? -54.079 -2.325 33.272 1.00 61.18 173 ALA B CA 1
ATOM 4422 C C . ALA B 1 203 ? -55.225 -2.967 34.044 1.00 59.07 173 ALA B C 1
ATOM 4423 O O . ALA B 1 203 ? -55.126 -4.122 34.446 1.00 61.01 173 ALA B O 1
ATOM 4425 N N . GLY B 1 204 ? -56.322 -2.232 34.180 1.00 62.13 174 GLY B N 1
ATOM 4426 C CA . GLY B 1 204 ? -57.525 -2.709 34.874 1.00 69.02 174 GLY B CA 1
ATOM 4427 C C . GLY B 1 204 ? -58.172 -3.962 34.299 1.00 69.70 174 GLY B C 1
ATOM 4428 O O . GLY B 1 204 ? -58.685 -4.796 35.054 1.00 59.39 174 GLY B O 1
ATOM 4429 N N . ASP B 1 205 ? -58.154 -4.075 32.966 1.00 70.08 175 ASP B N 1
ATOM 4430 C CA . ASP B 1 205 ? -58.516 -5.295 32.241 1.00 56.37 175 ASP B CA 1
ATOM 4431 C C . ASP B 1 205 ? -57.626 -6.521 32.508 1.00 55.77 175 ASP B C 1
ATOM 4432 O O . ASP B 1 205 ? -58.054 -7.622 32.181 1.00 48.69 175 ASP B O 1
ATOM 4437 N N . LEU B 1 206 ? -56.424 -6.364 33.080 1.00 49.62 176 LEU B N 1
ATOM 4438 C CA . LEU B 1 206 ? -55.399 -7.464 33.121 1.00 58.32 176 LEU B CA 1
ATOM 4439 C C . LEU B 1 206 ? -55.788 -8.832 33.765 1.00 67.49 176 LEU B C 1
ATOM 4440 O O . LEU B 1 206 ? -55.816 -9.876 33.071 1.00 74.78 176 LEU B O 1
ATOM 4445 N N . ALA B 1 207 ? -56.029 -8.850 35.075 1.00 71.46 177 ALA B N 1
ATOM 4446 C CA . ALA B 1 207 ? -56.235 -10.136 35.809 1.00 68.97 177 ALA B CA 1
ATOM 4447 C C . ALA B 1 207 ? -57.427 -10.983 35.279 1.00 60.87 177 ALA B C 1
ATOM 4448 O O . ALA B 1 207 ? -57.269 -12.175 34.987 1.00 63.84 177 ALA B O 1
ATOM 4450 N N . ALA B 1 208 ? -58.591 -10.365 35.098 1.00 53.44 178 ALA B N 1
ATOM 4451 C CA . ALA B 1 208 ? -59.727 -11.007 34.409 1.00 59.13 178 ALA B CA 1
ATOM 4452 C C . ALA B 1 208 ? -59.313 -11.695 33.091 1.00 67.33 178 ALA B C 1
ATOM 4453 O O . ALA B 1 208 ? -59.598 -12.883 32.849 1.00 63.65 178 ALA B O 1
ATOM 4455 N N . ALA B 1 209 ? -58.629 -10.924 32.253 1.00 54.50 179 ALA B N 1
ATOM 4456 C CA . ALA B 1 209 ? -58.070 -11.415 31.005 1.00 66.03 179 ALA B CA 1
ATOM 4457 C C . ALA B 1 209 ? -56.969 -12.465 31.226 1.00 66.25 179 ALA B C 1
ATOM 4458 O O . ALA B 1 209 ? -56.930 -13.453 30.487 1.00 73.47 179 ALA B O 1
ATOM 4460 N N . PHE B 1 210 ? -56.096 -12.239 32.218 1.00 60.88 180 PHE B N 1
ATOM 4461 C CA . PHE B 1 210 ? -54.940 -13.111 32.538 1.00 65.48 180 PHE B CA 1
ATOM 4462 C C . PHE B 1 210 ? -55.222 -14.614 32.498 1.00 89.64 180 PHE B C 1
ATOM 4463 O O . PHE B 1 210 ? -54.586 -15.352 31.740 1.00 97.50 180 PHE B O 1
ATOM 4471 N N . GLU B 1 211 ? -56.177 -15.054 33.313 1.00 99.79 181 GLU B N 1
ATOM 4472 C CA . GLU B 1 211 ? -56.390 -16.484 33.575 1.00 105.84 181 GLU B CA 1
ATOM 4473 C C . GLU B 1 211 ? -56.624 -17.359 32.335 1.00 99.63 181 GLU B C 1
ATOM 4474 O O . GLU B 1 211 ? -56.061 -18.461 32.224 1.00 97.54 181 GLU B O 1
ATOM 4480 N N . GLN B 1 212 ? -57.395 -16.830 31.392 1.00 94.49 182 GLN B N 1
ATOM 4481 C CA . GLN B 1 212 ? -57.817 -17.583 30.208 1.00 94.84 182 GLN B CA 1
ATOM 4482 C C . GLN B 1 212 ? -56.649 -17.903 29.276 1.00 89.04 182 GLN B C 1
ATOM 4483 O O . GLN B 1 212 ? -56.131 -19.025 29.278 1.00 82.50 182 GLN B O 1
ATOM 4489 N N . LEU B 1 226 ? -48.638 -19.472 30.801 1.00 57.20 196 LEU B N 1
ATOM 4490 C CA . LEU B 1 226 ? -48.712 -18.047 30.406 1.00 55.45 196 LEU B CA 1
ATOM 4491 C C . LEU B 1 226 ? -47.401 -17.222 30.490 1.00 59.82 196 LEU B C 1
ATOM 4492 O O . LEU B 1 226 ? -46.881 -17.039 31.573 1.00 39.94 196 LEU B O 1
ATOM 4497 N N . TYR B 1 227 ? -46.948 -16.612 29.379 1.00 56.86 197 TYR B N 1
ATOM 4498 C CA . TYR B 1 227 ? -46.035 -15.435 29.468 1.00 56.56 197 TYR B CA 1
ATOM 4499 C C . TYR B 1 227 ? -46.562 -14.202 28.708 1.00 52.37 197 TYR B C 1
ATOM 4500 O O . TYR B 1 227 ? -47.450 -14.320 27.849 1.00 56.22 197 TYR B O 1
ATOM 4509 N N . ALA B 1 228 ? -45.979 -13.046 29.047 1.00 48.27 198 ALA B N 1
ATOM 4510 C CA . ALA B 1 228 ? -46.406 -11.709 28.523 1.00 52.64 198 ALA B CA 1
ATOM 4511 C C . ALA B 1 228 ? -45.369 -11.041 27.627 1.00 46.73 198 ALA B C 1
ATOM 4512 O O . ALA B 1 228 ? -44.209 -10.925 28.010 1.00 43.08 198 ALA B O 1
ATOM 4514 N N . GLU B 1 229 ? -45.798 -10.492 26.486 1.00 41.80 199 GLU B N 1
ATOM 4515 C CA . GLU B 1 229 ? -44.836 -9.732 25.637 1.00 43.92 199 GLU B CA 1
ATOM 4516 C C . GLU B 1 229 ? -45.538 -8.552 24.972 1.00 33.32 199 GLU B C 1
ATOM 4517 O O . GLU B 1 229 ? -46.811 -8.502 24.876 1.00 39.84 199 GLU B O 1
ATOM 4523 N N . ARG B 1 230 ? -44.729 -7.603 24.593 1.00 40.00 200 ARG B N 1
ATOM 4524 C CA . ARG B 1 230 ? -45.228 -6.423 23.881 1.00 37.11 200 ARG B CA 1
ATOM 4525 C C . ARG B 1 230 ? -45.927 -6.854 22.602 1.00 35.67 200 ARG B C 1
ATOM 4526 O O . ARG B 1 230 ? -45.328 -7.619 21.794 1.00 35.20 200 ARG B O 1
ATOM 4534 N N . LEU B 1 231 ? -47.114 -6.327 22.390 1.00 33.96 201 LEU B N 1
ATOM 4535 C CA . LEU B 1 231 ? -47.803 -6.519 21.107 1.00 39.64 201 LEU B CA 1
ATOM 4536 C C . LEU B 1 231 ? -47.152 -5.628 20.026 1.00 38.30 201 LEU B C 1
ATOM 4537 O O . LEU B 1 231 ? -47.110 -4.401 20.154 1.00 36.41 201 LEU B O 1
ATOM 4542 N N . ILE B 1 232 ? -46.662 -6.221 18.946 1.00 38.28 202 ILE B N 1
ATOM 4543 C CA . ILE B 1 232 ? -45.917 -5.414 17.954 1.00 39.29 202 ILE B CA 1
ATOM 4544 C C . ILE B 1 232 ? -46.903 -5.151 16.868 1.00 38.87 202 ILE B C 1
ATOM 4545 O O . ILE B 1 232 ? -47.401 -6.073 16.139 1.00 36.32 202 ILE B O 1
ATOM 4550 N N . GLU B 1 233 ? -47.171 -3.859 16.742 1.00 40.96 203 GLU B N 1
ATOM 4551 C CA . GLU B 1 233 ? -48.191 -3.400 15.882 1.00 40.98 203 GLU B CA 1
ATOM 4552 C C . GLU B 1 233 ? -47.514 -2.791 14.675 1.00 37.10 203 GLU B C 1
ATOM 4553 O O . GLU B 1 233 ? -46.329 -2.319 14.720 1.00 39.33 203 GLU B O 1
ATOM 4559 N N . ARG B 1 234 ? -48.304 -2.778 13.630 1.00 33.77 204 ARG B N 1
ATOM 4560 C CA . ARG B 1 234 ? -47.917 -2.201 12.370 1.00 36.49 204 ARG B CA 1
ATOM 4561 C C . ARG B 1 234 ? -46.686 -2.771 11.777 1.00 30.95 204 ARG B C 1
ATOM 4562 O O . ARG B 1 234 ? -46.073 -2.110 10.932 1.00 33.55 204 ARG B O 1
ATOM 4570 N N . ALA B 1 235 ? -46.451 -4.070 12.032 1.00 25.66 205 ALA B N 1
ATOM 4571 C CA . ALA B 1 235 ? -45.319 -4.736 11.486 1.00 22.61 205 ALA B CA 1
ATOM 4572 C C . ALA B 1 235 ? -45.600 -5.714 10.325 1.00 24.00 205 ALA B C 1
ATOM 4573 O O . ALA B 1 235 ? -46.652 -6.291 10.234 1.00 23.81 205 ALA B O 1
ATOM 4575 N N . ARG B 1 236 ? -44.629 -5.851 9.434 1.00 22.99 206 ARG B N 1
ATOM 4576 C CA . ARG B 1 236 ? -44.597 -6.876 8.482 1.00 22.83 206 ARG B CA 1
ATOM 4577 C C . ARG B 1 236 ? -43.804 -8.154 8.989 1.00 19.77 206 ARG B C 1
ATOM 4578 O O . ARG B 1 236 ? -42.875 -7.968 9.767 1.00 25.85 206 ARG B O 1
ATOM 4586 N N . HIS B 1 237 ? -44.230 -9.349 8.515 1.00 21.68 207 HIS B N 1
ATOM 4587 C CA . HIS B 1 237 ? -43.578 -10.616 8.718 1.00 19.87 207 HIS B CA 1
ATOM 4588 C C . HIS B 1 237 ? -42.634 -10.835 7.607 1.00 22.98 207 HIS B C 1
ATOM 4589 O O . HIS B 1 237 ? -43.094 -11.091 6.518 1.00 22.11 207 HIS B O 1
ATOM 4596 N N . ILE B 1 238 ? -41.371 -10.726 7.887 1.00 20.17 208 ILE B N 1
ATOM 4597 C CA . ILE B 1 238 ? -40.294 -10.942 6.890 1.00 23.84 208 ILE B CA 1
ATOM 4598 C C . ILE B 1 238 ? -39.394 -12.035 7.450 1.00 25.98 208 ILE B C 1
ATOM 4599 O O . ILE B 1 238 ? -38.850 -11.951 8.540 1.00 25.60 208 ILE B O 1
ATOM 4604 N N . GLU B 1 239 ? -39.140 -13.050 6.634 1.00 22.35 209 GLU B N 1
ATOM 4605 C CA . GLU B 1 239 ? -38.322 -14.215 7.039 1.00 22.36 209 GLU B CA 1
ATOM 4606 C C . GLU B 1 239 ? -37.210 -14.463 5.991 1.00 22.77 209 GLU B C 1
ATOM 4607 O O . GLU B 1 239 ? -37.401 -14.191 4.748 1.00 22.56 209 GLU B O 1
ATOM 4613 N N . VAL B 1 240 ? -36.092 -14.977 6.478 1.00 20.35 210 VAL B N 1
ATOM 4614 C CA . VAL B 1 240 ? -34.909 -15.227 5.695 1.00 21.16 210 VAL B CA 1
ATOM 4615 C C . VAL B 1 240 ? -34.704 -16.750 5.565 1.00 24.47 210 VAL B C 1
ATOM 4616 O O . VAL B 1 240 ? -34.658 -17.522 6.536 1.00 20.74 210 VAL B O 1
ATOM 4620 N N . GLN B 1 241 ? -34.570 -17.215 4.354 1.00 21.68 211 GLN B N 1
ATOM 4621 C CA . GLN B 1 241 ? -34.173 -18.593 4.056 1.00 19.92 211 GLN B CA 1
ATOM 4622 C C . GLN B 1 241 ? -32.691 -18.827 4.132 1.00 22.73 211 GLN B C 1
ATOM 4623 O O . GLN B 1 241 ? -31.944 -18.246 3.364 1.00 22.01 211 GLN B O 1
ATOM 4629 N N . VAL B 1 242 ? -32.276 -19.650 5.072 1.00 23.48 212 VAL B N 1
ATOM 4630 C CA . VAL B 1 242 ? -30.957 -20.112 5.262 1.00 25.62 212 VAL B CA 1
ATOM 4631 C C . VAL B 1 242 ? -30.720 -21.539 4.816 1.00 20.16 212 VAL B C 1
ATOM 4632 O O . VAL B 1 242 ? -31.603 -22.425 4.794 1.00 22.02 212 VAL B O 1
ATOM 4636 N N . ALA B 1 243 ? -29.491 -21.775 4.402 1.00 23.19 213 ALA B N 1
ATOM 4637 C CA . ALA B 1 243 ? -28.992 -23.131 4.130 1.00 19.99 213 ALA B CA 1
ATOM 4638 C C . ALA B 1 243 ? -27.587 -23.220 4.635 1.00 18.85 213 ALA B C 1
ATOM 4639 O O . ALA B 1 243 ? -26.807 -22.251 4.577 1.00 21.64 213 ALA B O 1
ATOM 4641 N N . GLY B 1 244 ? -27.203 -24.369 5.141 1.00 22.50 214 GLY B N 1
ATOM 4642 C CA . GLY B 1 244 ? -25.820 -24.632 5.567 1.00 22.86 214 GLY B CA 1
ATOM 4643 C C . GLY B 1 244 ? -25.369 -26.059 5.356 1.00 19.60 214 GLY B C 1
ATOM 4644 O O . GLY B 1 244 ? -26.232 -26.964 5.211 1.00 23.16 214 GLY B O 1
ATOM 4645 N N . ASP B 1 245 ? -24.043 -26.274 5.385 1.00 21.88 215 ASP B N 1
ATOM 4646 C CA . ASP B 1 245 ? -23.410 -27.595 5.307 1.00 23.42 215 ASP B CA 1
ATOM 4647 C C . ASP B 1 245 ? -22.600 -27.996 6.544 1.00 28.30 215 ASP B C 1
ATOM 4648 O O . ASP B 1 245 ? -21.693 -28.818 6.452 1.00 26.83 215 ASP B O 1
ATOM 4653 N N . GLY B 1 246 ? -22.913 -27.326 7.660 1.00 29.99 216 GLY B N 1
ATOM 4654 C CA . GLY B 1 246 ? -22.163 -27.434 8.868 1.00 30.32 216 GLY B CA 1
ATOM 4655 C C . GLY B 1 246 ? -20.831 -26.724 8.967 1.00 31.23 216 GLY B C 1
ATOM 4656 O O . GLY B 1 246 ? -20.233 -26.701 10.035 1.00 37.14 216 GLY B O 1
ATOM 4657 N N . GLN B 1 247 ? -20.302 -26.223 7.871 1.00 25.79 217 GLN B N 1
ATOM 4658 C CA . GLN B 1 247 ? -18.972 -25.597 7.893 1.00 29.42 217 GLN B CA 1
ATOM 4659 C C . GLN B 1 247 ? -19.198 -24.115 7.541 1.00 31.26 217 GLN B C 1
ATOM 4660 O O . GLN B 1 247 ? -18.483 -23.205 7.965 1.00 33.03 217 GLN B O 1
ATOM 4666 N N . SER B 1 248 ? -20.103 -23.886 6.603 1.00 29.04 218 SER B N 1
ATOM 4667 C CA . SER B 1 248 ? -20.506 -22.581 6.157 1.00 29.44 218 SER B CA 1
ATOM 4668 C C . SER B 1 248 ? -22.070 -22.477 6.023 1.00 22.84 218 SER B C 1
ATOM 4669 O O . SER B 1 248 ? -22.823 -23.438 6.084 1.00 26.79 218 SER B O 1
ATOM 4672 N N . VAL B 1 249 ? -22.502 -21.240 5.963 1.00 21.03 219 VAL B N 1
ATOM 4673 C CA . VAL B 1 249 ? -23.867 -20.840 5.783 1.00 23.40 219 VAL B CA 1
ATOM 4674 C C . VAL B 1 249 ? -24.027 -19.816 4.624 1.00 27.56 219 VAL B C 1
ATOM 4675 O O . VAL B 1 249 ? -23.091 -19.067 4.191 1.00 26.46 219 VAL B O 1
ATOM 4679 N N . THR B 1 250 ? -25.237 -19.866 4.064 1.00 25.64 220 THR B N 1
ATOM 4680 C CA . THR B 1 250 ? -25.657 -18.963 3.063 1.00 22.84 220 THR B CA 1
ATOM 4681 C C . THR B 1 250 ? -27.197 -18.737 3.119 1.00 21.32 220 THR B C 1
ATOM 4682 O O . THR B 1 250 ? -27.936 -19.288 4.066 1.00 21.61 220 THR B O 1
ATOM 4686 N N . HIS B 1 251 ? -27.746 -17.914 2.197 1.00 24.27 221 HIS B N 1
ATOM 4687 C CA . HIS B 1 251 ? -29.146 -17.543 2.247 1.00 19.99 221 HIS B CA 1
ATOM 4688 C C . HIS B 1 251 ? -29.717 -17.524 0.777 1.00 23.85 221 HIS B C 1
ATOM 4689 O O . HIS B 1 251 ? -28.927 -17.486 -0.123 1.00 23.31 221 HIS B O 1
ATOM 4696 N N . LEU B 1 252 ? -31.005 -17.511 0.637 1.00 22.65 222 LEU B N 1
ATOM 4697 C CA . LEU B 1 252 ? -31.752 -17.268 -0.624 1.00 23.04 222 LEU B CA 1
ATOM 4698 C C . LEU B 1 252 ? -32.696 -16.069 -0.387 1.00 20.73 222 LEU B C 1
ATOM 4699 O O . LEU B 1 252 ? -33.890 -16.120 -0.719 1.00 20.22 222 LEU B O 1
ATOM 4704 N N . TRP B 1 253 ? -32.167 -15.066 0.338 1.00 22.54 223 TRP B N 1
ATOM 4705 C CA . TRP B 1 253 ? -32.857 -13.819 0.571 1.00 21.36 223 TRP B CA 1
ATOM 4706 C C . TRP B 1 253 ? -34.088 -14.042 1.391 1.00 25.07 223 TRP B C 1
ATOM 4707 O O . TRP B 1 253 ? -34.118 -14.975 2.134 1.00 21.56 223 TRP B O 1
ATOM 4718 N N . GLU B 1 254 ? -35.148 -13.320 1.133 1.00 20.82 224 GLU B N 1
ATOM 4719 C CA . GLU B 1 254 ? -36.246 -13.153 2.115 1.00 23.14 224 GLU B CA 1
ATOM 4720 C C . GLU B 1 254 ? -37.608 -13.558 1.526 1.00 26.36 224 GLU B C 1
ATOM 4721 O O . GLU B 1 254 ? -37.827 -13.504 0.293 1.00 20.72 224 GLU B O 1
ATOM 4727 N N . ARG B 1 255 ? -38.639 -13.732 2.398 1.00 19.45 225 ARG B N 1
ATOM 4728 C CA . ARG B 1 255 ? -40.008 -13.817 2.074 1.00 22.95 225 ARG B CA 1
ATOM 4729 C C . ARG B 1 255 ? -40.837 -12.973 3.009 1.00 24.05 225 ARG B C 1
ATOM 4730 O O . ARG B 1 255 ? -40.483 -12.827 4.153 1.00 23.59 225 ARG B O 1
ATOM 4738 N N . ASP B 1 256 ? -41.952 -12.523 2.495 1.00 22.15 226 ASP B N 1
ATOM 4739 C CA . ASP B 1 256 ? -42.920 -11.683 3.191 1.00 20.56 226 ASP B CA 1
ATOM 4740 C C . ASP B 1 256 ? -44.215 -12.512 3.305 1.00 24.40 226 ASP B C 1
ATOM 4741 O O . ASP B 1 256 ? -44.854 -12.752 2.360 1.00 23.36 226 ASP B O 1
ATOM 4746 N N . CYS B 1 257 ? -44.647 -12.743 4.536 1.00 19.49 227 CYS B N 1
ATOM 4747 C CA . CYS B 1 257 ? -45.835 -13.516 4.852 1.00 22.47 227 CYS B CA 1
ATOM 4748 C C . CYS B 1 257 ? -46.812 -12.719 5.761 1.00 23.73 227 CYS B C 1
ATOM 4749 O O . CYS B 1 257 ? -47.502 -13.245 6.644 1.00 26.46 227 CYS B O 1
ATOM 4752 N N . THR B 1 258 ? -46.891 -11.421 5.508 1.00 22.51 228 THR B N 1
ATOM 4753 C CA . THR B 1 258 ? -47.707 -10.472 6.325 1.00 23.37 228 THR B CA 1
ATOM 4754 C C . THR B 1 258 ? -49.236 -10.772 6.278 1.00 26.58 228 THR B C 1
ATOM 4755 O O . THR B 1 258 ? -49.937 -10.531 7.256 1.00 26.88 228 THR B O 1
ATOM 4759 N N . VAL B 1 259 ? -49.801 -11.165 5.148 1.00 22.43 229 VAL B N 1
ATOM 4760 C CA . VAL B 1 259 ? -51.209 -11.398 5.019 1.00 24.98 229 VAL B CA 1
ATOM 4761 C C . VAL B 1 259 ? -51.553 -12.716 5.747 1.00 29.50 229 VAL B C 1
ATOM 4762 O O . VAL B 1 259 ? -51.167 -13.767 5.318 1.00 28.23 229 VAL B O 1
ATOM 4766 N N . GLN B 1 260 ? -52.151 -12.598 6.929 1.00 29.13 230 GLN B N 1
ATOM 4767 C CA . GLN B 1 260 ? -52.452 -13.709 7.801 1.00 32.90 230 GLN B CA 1
ATOM 4768 C C . GLN B 1 260 ? -53.885 -13.545 8.378 1.00 36.56 230 GLN B C 1
ATOM 4769 O O . GLN B 1 260 ? -54.369 -12.440 8.521 1.00 33.86 230 GLN B O 1
ATOM 4775 N N . ARG B 1 261 ? -54.540 -14.672 8.567 1.00 33.41 231 ARG B N 1
ATOM 4776 C CA . ARG B 1 261 ? -55.895 -14.757 9.172 1.00 40.95 231 ARG B CA 1
ATOM 4777 C C . ARG B 1 261 ? -55.667 -15.395 10.514 1.00 41.69 231 ARG B C 1
ATOM 4778 O O . ARG B 1 261 ? -55.204 -16.512 10.549 1.00 36.42 231 ARG B O 1
ATOM 4786 N N . ARG B 1 262 ? -55.829 -14.681 11.622 1.00 41.94 232 ARG B N 1
ATOM 4787 C CA . ARG B 1 262 ? -55.501 -15.314 12.950 1.00 50.38 232 ARG B CA 1
ATOM 4788 C C . ARG B 1 262 ? -54.184 -16.133 12.930 1.00 49.07 232 ARG B C 1
ATOM 4789 O O . ARG B 1 262 ? -54.176 -17.307 13.243 1.00 48.56 232 ARG B O 1
ATOM 4797 N N . HIS B 1 263 ? -53.092 -15.511 12.489 1.00 46.70 233 HIS B N 1
ATOM 4798 C CA . HIS B 1 263 ? -51.752 -16.104 12.518 1.00 51.19 233 HIS B CA 1
ATOM 4799 C C . HIS B 1 263 ? -51.517 -17.249 11.513 1.00 46.39 233 HIS B C 1
ATOM 4800 O O . HIS B 1 263 ? -50.453 -17.876 11.520 1.00 56.33 233 HIS B O 1
ATOM 4807 N N . GLN B 1 264 ? -52.459 -17.486 10.615 1.00 38.81 234 GLN B N 1
ATOM 4808 C CA . GLN B 1 264 ? -52.312 -18.476 9.535 1.00 45.82 234 GLN B CA 1
ATOM 4809 C C . GLN B 1 264 ? -51.944 -17.720 8.269 1.00 35.55 234 GLN B C 1
ATOM 4810 O O . GLN B 1 264 ? -52.667 -16.844 7.872 1.00 31.19 234 GLN B O 1
ATOM 4816 N N . LYS B 1 265 ? -50.822 -18.051 7.653 1.00 32.40 235 LYS B N 1
ATOM 4817 C CA . LYS B 1 265 ? -50.399 -17.391 6.386 1.00 28.51 235 LYS B CA 1
ATOM 4818 C C . LYS B 1 265 ? -51.286 -17.782 5.215 1.00 30.06 235 LYS B C 1
ATOM 4819 O O . LYS B 1 265 ? -51.704 -18.922 5.099 1.00 34.85 235 LYS B O 1
ATOM 4825 N N . LEU B 1 266 ? -51.589 -16.836 4.355 1.00 27.36 236 LEU B N 1
ATOM 4826 C CA . LEU B 1 266 ? -52.362 -17.029 3.177 1.00 26.03 236 LEU B CA 1
ATOM 4827 C C . LEU B 1 266 ? -51.640 -16.614 1.910 1.00 25.75 236 LEU B C 1
ATOM 4828 O O . LEU B 1 266 ? -51.838 -17.263 0.917 1.00 24.25 236 LEU B O 1
ATOM 4833 N N . LEU B 1 267 ? -50.966 -15.472 1.931 1.00 24.75 237 LEU B N 1
ATOM 4834 C CA . LEU B 1 267 ? -50.161 -15.045 0.779 1.00 24.91 237 LEU B CA 1
ATOM 4835 C C . LEU B 1 267 ? -48.724 -14.747 1.198 1.00 26.89 237 LEU B C 1
ATOM 4836 O O . LEU B 1 267 ? -48.465 -14.110 2.244 1.00 28.19 237 LEU B O 1
ATOM 4841 N N . GLU B 1 268 ? -47.782 -15.300 0.426 1.00 26.53 238 GLU B N 1
ATOM 4842 C CA . GLU B 1 268 ? -46.346 -15.293 0.748 1.00 24.23 238 GLU B CA 1
ATOM 4843 C C . GLU B 1 268 ? -45.600 -14.869 -0.506 1.00 24.02 238 GLU B C 1
ATOM 4844 O O . GLU B 1 268 ? -45.850 -15.426 -1.613 1.00 23.27 238 GLU B O 1
ATOM 4850 N N . PHE B 1 269 ? -44.799 -13.828 -0.339 1.00 22.70 239 PHE B N 1
ATOM 4851 C CA . PHE B 1 269 ? -44.172 -13.089 -1.423 1.00 20.29 239 PHE B CA 1
ATOM 4852 C C . PHE B 1 269 ? -42.686 -13.291 -1.360 1.00 24.46 239 PHE B C 1
ATOM 4853 O O . PHE B 1 269 ? -42.139 -13.189 -0.297 1.00 23.57 239 PHE B O 1
ATOM 4861 N N . ALA B 1 270 ? -42.017 -13.398 -2.542 1.00 20.62 240 ALA B N 1
ATOM 4862 C CA . ALA B 1 270 ? -40.526 -13.363 -2.687 1.00 19.81 240 ALA B CA 1
ATOM 4863 C C . ALA B 1 270 ? -40.235 -12.560 -3.953 1.00 24.16 240 ALA B C 1
ATOM 4864 O O . ALA B 1 270 ? -40.643 -12.986 -5.046 1.00 24.08 240 ALA B O 1
ATOM 4866 N N . PRO B 1 271 ? -39.587 -11.404 -3.839 1.00 25.73 241 PRO B N 1
ATOM 4867 C CA . PRO B 1 271 ? -39.115 -10.737 -2.593 1.00 26.46 241 PRO B CA 1
ATOM 4868 C C . PRO B 1 271 ? -40.227 -10.119 -1.776 1.00 24.63 241 PRO B C 1
ATOM 4869 O O . PRO B 1 271 ? -41.402 -10.150 -2.135 1.00 25.32 241 PRO B O 1
ATOM 4873 N N . ALA B 1 272 ? -39.836 -9.550 -0.624 1.00 26.08 242 ALA B N 1
ATOM 4874 C CA . ALA B 1 272 ? -40.694 -8.760 0.183 1.00 23.03 242 ALA B CA 1
ATOM 4875 C C . ALA B 1 272 ? -40.913 -7.459 -0.649 1.00 22.56 242 ALA B C 1
ATOM 4876 O O . ALA B 1 272 ? -39.920 -6.787 -0.956 1.00 24.21 242 ALA B O 1
ATOM 4878 N N . PRO B 1 273 ? -42.136 -7.201 -1.016 1.00 24.86 243 PRO B N 1
ATOM 4879 C CA . PRO B 1 273 ? -42.363 -5.934 -1.768 1.00 26.25 243 PRO B CA 1
ATOM 4880 C C . PRO B 1 273 ? -41.958 -4.635 -1.077 1.00 27.10 243 PRO B C 1
ATOM 4881 O O . PRO B 1 273 ? -42.118 -4.482 0.158 1.00 24.86 243 PRO B O 1
ATOM 4885 N N . HIS B 1 274 ? -41.366 -3.676 -1.834 1.00 27.79 244 HIS B N 1
ATOM 4886 C CA . HIS B 1 274 ? -41.044 -2.352 -1.290 1.00 28.16 244 HIS B CA 1
ATOM 4887 C C . HIS B 1 274 ? -40.235 -2.423 -0.002 1.00 28.07 244 HIS B C 1
ATOM 4888 O O . HIS B 1 274 ? -40.592 -1.799 0.975 1.00 36.37 244 HIS B O 1
ATOM 4895 N N . LEU B 1 275 ? -39.232 -3.279 0.014 1.00 23.94 245 LEU B N 1
ATOM 4896 C CA . LEU B 1 275 ? -38.241 -3.433 1.100 1.00 23.02 245 LEU B CA 1
ATOM 4897 C C . LEU B 1 275 ? -36.918 -2.737 0.748 1.00 23.05 245 LEU B C 1
ATOM 4898 O O . LEU B 1 275 ? -36.176 -3.199 -0.213 1.00 25.77 245 LEU B O 1
ATOM 4903 N N . PRO B 1 276 ? -36.529 -1.722 1.520 1.00 27.33 246 PRO B N 1
ATOM 4904 C CA . PRO B 1 276 ? -35.218 -1.067 1.246 1.00 23.14 246 PRO B CA 1
ATOM 4905 C C . PRO B 1 276 ? -34.084 -2.111 1.413 1.00 24.43 246 PRO B C 1
ATOM 4906 O O . PRO B 1 276 ? -34.123 -2.917 2.367 1.00 23.90 246 PRO B O 1
ATOM 4910 N N . GLN B 1 277 ? -33.065 -2.057 0.547 1.00 24.46 247 GLN B N 1
ATOM 4911 C CA . GLN B 1 277 ? -31.925 -2.859 0.640 1.00 22.72 247 GLN B CA 1
ATOM 4912 C C . GLN B 1 277 ? -31.267 -2.839 2.005 1.00 25.68 247 GLN B C 1
ATOM 4913 O O . GLN B 1 277 ? -30.822 -3.867 2.429 1.00 21.73 247 GLN B O 1
ATOM 4919 N N . ALA B 1 278 ? -31.061 -1.684 2.619 1.00 27.31 248 ALA B N 1
ATOM 4920 C CA . ALA B 1 278 ? -30.490 -1.646 3.962 1.00 28.23 248 ALA B CA 1
ATOM 4921 C C . ALA B 1 278 ? -31.184 -2.534 5.015 1.00 27.33 248 ALA B C 1
ATOM 4922 O O . ALA B 1 278 ? -30.502 -3.178 5.881 1.00 28.24 248 ALA B O 1
ATOM 4924 N N . VAL B 1 279 ? -32.516 -2.569 4.961 1.00 27.07 249 VAL B N 1
ATOM 4925 C CA . VAL B 1 279 ? -33.302 -3.441 5.835 1.00 26.85 249 VAL B CA 1
ATOM 4926 C C . VAL B 1 279 ? -33.098 -4.873 5.391 1.00 27.31 249 VAL B C 1
ATOM 4927 O O . VAL B 1 279 ? -32.826 -5.667 6.246 1.00 26.16 249 VAL B O 1
ATOM 4931 N N . ARG B 1 280 ? -33.218 -5.192 4.084 1.00 21.83 250 ARG B N 1
ATOM 4932 C CA . ARG B 1 280 ? -32.811 -6.583 3.593 1.00 23.69 250 ARG B CA 1
ATOM 4933 C C . ARG B 1 280 ? -31.490 -7.056 4.149 1.00 21.75 250 ARG B C 1
ATOM 4934 O O . ARG B 1 280 ? -31.466 -8.167 4.680 1.00 23.36 250 ARG B O 1
ATOM 4942 N N . THR B 1 281 ? -30.409 -6.225 4.077 1.00 19.52 251 THR B N 1
ATOM 4943 C CA . THR B 1 281 ? -29.077 -6.624 4.324 1.00 21.69 251 THR B CA 1
ATOM 4944 C C . THR B 1 281 ? -29.011 -6.913 5.834 1.00 18.09 251 THR B C 1
ATOM 4945 O O . THR B 1 281 ? -28.297 -7.841 6.259 1.00 22.34 251 THR B O 1
ATOM 4949 N N . ALA B 1 282 ? -29.625 -6.043 6.587 1.00 22.83 252 ALA B N 1
ATOM 4950 C CA . ALA B 1 282 ? -29.656 -6.285 8.053 1.00 23.79 252 ALA B CA 1
ATOM 4951 C C . ALA B 1 282 ? -30.347 -7.643 8.555 1.00 26.42 252 ALA B C 1
ATOM 4952 O O . ALA B 1 282 ? -29.802 -8.415 9.440 1.00 24.87 252 ALA B O 1
ATOM 4954 N N . LEU B 1 283 ? -31.513 -7.857 7.994 1.00 24.60 253 LEU B N 1
ATOM 4955 C CA . LEU B 1 283 ? -32.332 -9.090 8.185 1.00 24.83 253 LEU B CA 1
ATOM 4956 C C . LEU B 1 283 ? -31.485 -10.250 7.820 1.00 25.36 253 LEU B C 1
ATOM 4957 O O . LEU B 1 283 ? -31.276 -11.135 8.613 1.00 23.35 253 LEU B O 1
ATOM 4962 N N . ILE B 1 284 ? -30.961 -10.318 6.576 1.00 22.25 254 ILE B N 1
ATOM 4963 C CA . ILE B 1 284 ? -30.124 -11.417 6.226 1.00 23.93 254 ILE B CA 1
ATOM 4964 C C . ILE B 1 284 ? -28.856 -11.625 7.087 1.00 23.20 254 ILE B C 1
ATOM 4965 O O . ILE B 1 284 ? -28.570 -12.733 7.491 1.00 25.84 254 ILE B O 1
ATOM 4970 N N . GLY B 1 285 ? -28.179 -10.526 7.474 1.00 22.90 255 GLY B N 1
ATOM 4971 C CA . GLY B 1 285 ? -27.022 -10.610 8.273 1.00 24.84 255 GLY B CA 1
ATOM 4972 C C . GLY B 1 285 ? -27.372 -11.143 9.658 1.00 25.17 255 GLY B C 1
ATOM 4973 O O . GLY B 1 285 ? -26.605 -12.015 10.137 1.00 26.68 255 GLY B O 1
ATOM 4974 N N . ALA B 1 286 ? -28.505 -10.768 10.188 1.00 25.79 256 ALA B N 1
ATOM 4975 C CA . ALA B 1 286 ? -28.957 -11.343 11.519 1.00 24.83 256 ALA B CA 1
ATOM 4976 C C . ALA B 1 286 ? -29.192 -12.886 11.428 1.00 28.79 256 ALA B C 1
ATOM 4977 O O . ALA B 1 286 ? -28.768 -13.719 12.244 1.00 25.06 256 ALA B O 1
ATOM 4979 N N . ALA B 1 287 ? -29.912 -13.267 10.373 1.00 26.87 257 ALA B N 1
ATOM 4980 C CA . ALA B 1 287 ? -30.162 -14.694 10.163 1.00 25.80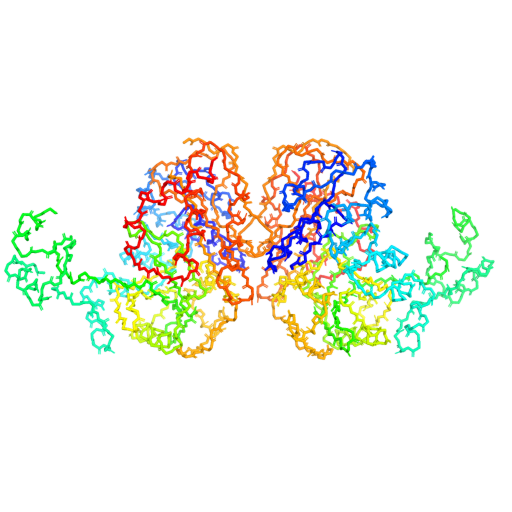 257 ALA B CA 1
ATOM 4981 C C . ALA B 1 287 ? -28.868 -15.544 9.990 1.00 22.15 257 ALA B C 1
ATOM 4982 O O . ALA B 1 287 ? -28.793 -16.668 10.469 1.00 29.27 257 ALA B O 1
ATOM 4984 N N . LEU B 1 288 ? -27.913 -15.037 9.256 1.00 23.01 258 LEU B N 1
ATOM 4985 C CA . LEU B 1 288 ? -26.669 -15.621 8.965 1.00 24.50 258 LEU B CA 1
ATOM 4986 C C . LEU B 1 288 ? -25.838 -15.738 10.273 1.00 24.52 258 LEU B C 1
ATOM 4987 O O . LEU B 1 288 ? -25.286 -16.793 10.506 1.00 27.47 258 LEU B O 1
ATOM 4992 N N . GLN B 1 289 ? -25.925 -14.743 11.130 1.00 27.46 259 GLN B N 1
ATOM 4993 C CA . GLN B 1 289 ? -25.301 -14.823 12.526 1.00 32.11 259 GLN B CA 1
ATOM 4994 C C . GLN B 1 289 ? -25.827 -15.954 13.363 1.00 27.12 259 GLN B C 1
ATOM 4995 O O . GLN B 1 289 ? -24.993 -16.861 13.709 1.00 25.01 259 GLN B O 1
ATOM 5001 N N . LEU B 1 290 ? -27.132 -16.063 13.428 1.00 29.50 260 LEU B N 1
ATOM 5002 C CA . LEU B 1 290 ? -27.836 -17.124 14.174 1.00 29.13 260 LEU B CA 1
ATOM 5003 C C . LEU B 1 290 ? -27.459 -18.491 13.641 1.00 30.24 260 LEU B C 1
ATOM 5004 O O . LEU B 1 290 ? -27.102 -19.410 14.380 1.00 29.42 260 LEU B O 1
ATOM 5009 N N . ALA B 1 291 ? -27.499 -18.626 12.313 1.00 24.79 261 ALA B N 1
ATOM 5010 C CA . ALA B 1 291 ? -27.121 -19.921 11.712 1.00 29.48 261 ALA B CA 1
ATOM 5011 C C . ALA B 1 291 ? -25.605 -20.280 11.800 1.00 30.06 261 ALA B C 1
ATOM 5012 O O . ALA B 1 291 ? -25.268 -21.443 11.997 1.00 30.97 261 ALA B O 1
ATOM 5014 N N . GLN B 1 292 ? -24.681 -19.338 11.574 1.00 25.14 262 GLN B N 1
ATOM 5015 C CA . GLN B 1 292 ? -23.264 -19.606 11.653 1.00 27.83 262 GLN B CA 1
ATOM 5016 C C . GLN B 1 292 ? -22.915 -20.046 13.124 1.00 27.59 262 GLN B C 1
ATOM 5017 O O . GLN B 1 292 ? -22.175 -20.972 13.394 1.00 27.30 262 GLN B O 1
ATOM 5023 N N . GLU B 1 293 ? -23.568 -19.365 14.026 1.00 32.90 263 GLU B N 1
ATOM 5024 C CA . GLU B 1 293 ? -23.338 -19.639 15.458 1.00 37.97 263 GLU B CA 1
ATOM 5025 C C . GLU B 1 293 ? -23.602 -21.071 15.852 1.00 39.05 263 GLU B C 1
ATOM 5026 O O . GLU B 1 293 ? -22.840 -21.613 16.669 1.00 35.97 263 GLU B O 1
ATOM 5032 N N . VAL B 1 294 ? -24.621 -21.705 15.284 1.00 35.89 264 VAL B N 1
ATOM 5033 C CA . VAL B 1 294 ? -24.851 -23.154 15.539 1.00 32.48 264 VAL B CA 1
ATOM 5034 C C . VAL B 1 294 ? -24.234 -24.136 14.498 1.00 29.36 264 VAL B C 1
ATOM 5035 O O . VAL B 1 294 ? -24.518 -25.269 14.599 1.00 29.12 264 VAL B O 1
ATOM 5039 N N . LYS B 1 295 ? -23.384 -23.681 13.587 1.00 28.12 265 LYS B N 1
ATOM 5040 C CA . LYS B 1 295 ? -22.860 -24.467 12.460 1.00 28.05 265 LYS B CA 1
ATOM 5041 C C . LYS B 1 295 ? -23.997 -25.224 11.728 1.00 27.19 265 LYS B C 1
ATOM 5042 O O . LYS B 1 295 ? -23.930 -26.468 11.504 1.00 28.95 265 LYS B O 1
ATOM 5048 N N . TYR B 1 296 ? -25.003 -24.465 11.342 1.00 27.25 266 TYR B N 1
ATOM 5049 C CA . TYR B 1 296 ? -26.247 -25.080 10.860 1.00 22.37 266 TYR B CA 1
ATOM 5050 C C . TYR B 1 296 ? -25.982 -25.943 9.575 1.00 26.70 266 TYR B C 1
ATOM 5051 O O . TYR B 1 296 ? -25.171 -25.560 8.739 1.00 26.52 266 TYR B O 1
ATOM 5060 N N . ARG B 1 297 ? -26.604 -27.123 9.525 1.00 32.16 267 ARG B N 1
ATOM 5061 C CA . ARG B 1 297 ? -26.637 -27.997 8.353 1.00 29.09 267 ARG B CA 1
ATOM 5062 C C . ARG B 1 297 ? -28.108 -28.147 7.902 1.00 29.98 267 ARG B C 1
ATOM 5063 O O . ARG B 1 297 ? -29.003 -28.325 8.705 1.00 28.38 267 ARG B O 1
ATOM 5071 N N . CYS B 1 298 ? -28.326 -28.100 6.556 1.00 23.37 268 CYS B N 1
ATOM 5072 C CA . CYS B 1 298 ? -29.642 -28.274 5.931 1.00 21.46 268 CYS B CA 1
ATOM 5073 C C . CYS B 1 298 ? -30.307 -26.930 5.789 1.00 22.52 268 CYS B C 1
ATOM 5074 O O . CYS B 1 298 ? -29.592 -25.871 5.646 1.00 25.18 268 CYS B O 1
ATOM 5077 N N . LEU B 1 299 ? -31.609 -26.936 5.806 1.00 22.19 269 LEU B N 1
ATOM 5078 C CA . LEU B 1 299 ? -32.451 -25.758 5.636 1.00 19.15 269 LEU B CA 1
ATOM 5079 C C . LEU B 1 299 ? -33.015 -25.247 6.942 1.00 23.50 269 LEU B C 1
ATOM 5080 O O . LEU B 1 299 ? -33.486 -26.012 7.798 1.00 25.14 269 LEU B O 1
ATOM 5085 N N . GLY B 1 300 ? -33.133 -23.942 7.020 1.00 26.52 270 GLY B N 1
ATOM 5086 C CA . GLY B 1 300 ? -33.830 -23.348 8.121 1.00 25.26 270 GLY B CA 1
ATOM 5087 C C . GLY B 1 300 ? -34.280 -21.936 7.793 1.00 23.84 270 GLY B C 1
ATOM 5088 O O . GLY B 1 300 ? -33.693 -21.295 6.880 1.00 22.35 270 GLY B O 1
ATOM 5089 N N . THR B 1 301 ? -35.263 -21.468 8.504 1.00 20.08 271 THR B N 1
ATOM 5090 C CA . THR B 1 301 ? -35.833 -20.125 8.220 1.00 19.59 271 THR B CA 1
ATOM 5091 C C . THR B 1 301 ? -35.749 -19.313 9.547 1.00 24.76 271 THR B C 1
ATOM 5092 O O . THR B 1 301 ? -36.091 -19.877 10.574 1.00 25.28 271 THR B O 1
ATOM 5096 N N . PHE B 1 302 ? -35.406 -18.023 9.449 1.00 23.71 272 PHE B N 1
ATOM 5097 C CA . PHE B 1 302 ? -35.394 -17.114 10.592 1.00 23.18 272 PHE B CA 1
ATOM 5098 C C . PHE B 1 302 ? -36.428 -15.982 10.310 1.00 21.53 272 PHE B C 1
ATOM 5099 O O . PHE B 1 302 ? -36.304 -15.287 9.251 1.00 22.23 272 PHE B O 1
ATOM 5107 N N . GLU B 1 303 ? -37.447 -15.932 11.152 1.00 22.47 273 GLU B N 1
ATOM 5108 C CA . GLU B 1 303 ? -38.594 -15.040 11.012 1.00 24.09 273 GLU B CA 1
ATOM 5109 C C . GLU B 1 303 ? -38.438 -13.814 11.890 1.00 27.28 273 GLU B C 1
ATOM 5110 O O . GLU B 1 303 ? -38.024 -13.944 13.009 1.00 26.81 273 GLU B O 1
ATOM 5116 N N . PHE B 1 304 ? -38.874 -12.688 11.393 1.00 23.87 274 PHE B N 1
ATOM 5117 C CA . PHE B 1 304 ? -38.818 -11.345 12.037 1.00 24.06 274 PHE B CA 1
ATOM 5118 C C . PHE B 1 304 ? -40.101 -10.589 11.816 1.00 29.45 274 PHE B C 1
ATOM 5119 O O . PHE B 1 304 ? -40.759 -10.736 10.774 1.00 23.45 274 PHE B O 1
ATOM 5127 N N . LEU B 1 305 ? -40.450 -9.761 12.794 1.00 25.44 275 LEU B N 1
ATOM 5128 C CA . LEU B 1 305 ? -41.326 -8.656 12.610 1.00 25.31 275 LEU B CA 1
ATOM 5129 C C . LEU B 1 305 ? -40.511 -7.404 12.314 1.00 24.17 275 LEU B C 1
ATOM 5130 O O . LEU B 1 305 ? -39.476 -7.079 12.907 1.00 24.92 275 LEU B O 1
ATOM 5135 N N . VAL B 1 306 ? -40.991 -6.672 11.332 1.00 21.96 276 VAL B N 1
ATOM 5136 C CA . VAL B 1 306 ? -40.336 -5.476 10.846 1.00 21.42 276 VAL B CA 1
ATOM 5137 C C . VAL B 1 306 ? -41.206 -4.263 10.797 1.00 22.37 276 VAL B C 1
ATOM 5138 O O . VAL B 1 306 ? -42.257 -4.276 10.145 1.00 23.60 276 VAL B O 1
ATOM 5142 N N . THR B 1 307 ? -40.778 -3.158 11.452 1.00 26.84 277 THR B N 1
ATOM 5143 C CA . THR B 1 307 ? -41.614 -1.949 11.536 1.00 24.17 277 THR B CA 1
ATOM 5144 C C . THR B 1 307 ? -41.532 -1.132 10.221 1.00 23.77 277 THR B C 1
ATOM 5145 O O . THR B 1 307 ? -40.502 -1.275 9.469 1.00 24.26 277 THR B O 1
ATOM 5149 N N . PRO B 1 308 ? -42.465 -0.132 10.076 1.00 26.37 278 PRO B N 1
ATOM 5150 C CA . PRO B 1 308 ? -42.324 0.517 8.763 1.00 28.39 278 PRO B CA 1
ATOM 5151 C C . PRO B 1 308 ? -41.000 1.198 8.524 1.00 24.41 278 PRO B C 1
ATOM 5152 O O . PRO B 1 308 ? -40.578 1.245 7.338 1.00 29.88 278 PRO B O 1
ATOM 5156 N N . GLY B 1 309 ? -40.318 1.772 9.550 1.00 23.48 279 GLY B N 1
ATOM 5157 C CA . GLY B 1 309 ? -39.018 2.383 9.409 1.00 28.24 279 GLY B CA 1
ATOM 5158 C C . GLY B 1 309 ? -37.816 1.441 9.416 1.00 22.30 279 GLY B C 1
ATOM 5159 O O . GLY B 1 309 ? -36.705 1.859 9.317 1.00 25.92 279 GLY B O 1
ATOM 5160 N N . GLY B 1 310 ? -38.043 0.145 9.562 1.00 25.05 280 GLY B N 1
ATOM 5161 C CA . GLY B 1 310 ? -36.972 -0.841 9.357 1.00 27.70 280 GLY B CA 1
ATOM 5162 C C . GLY B 1 310 ? -36.371 -1.458 10.604 1.00 23.98 280 GLY B C 1
ATOM 5163 O O . GLY B 1 310 ? -35.446 -2.315 10.611 1.00 26.26 280 GLY B O 1
ATOM 5164 N N . ASP B 1 311 ? -36.962 -1.116 11.751 1.00 25.46 281 ASP B N 1
ATOM 5165 C CA . ASP B 1 311 ? -36.618 -1.844 12.955 1.00 23.42 281 ASP B CA 1
ATOM 5166 C C . ASP B 1 311 ? -37.115 -3.266 12.825 1.00 20.61 281 ASP B C 1
ATOM 5167 O O . ASP B 1 311 ? -38.176 -3.468 12.307 1.00 26.25 281 ASP B O 1
ATOM 5172 N N . PHE B 1 312 ? -36.394 -4.245 13.393 1.00 23.64 282 PHE B N 1
ATOM 5173 C CA . PHE B 1 312 ? -36.801 -5.644 13.273 1.00 23.68 282 PHE B CA 1
ATOM 5174 C C . PHE B 1 312 ? -36.508 -6.357 14.543 1.00 27.88 282 PHE B C 1
ATOM 5175 O O . PHE B 1 312 ? -35.602 -5.944 15.331 1.00 29.18 282 PHE B O 1
ATOM 5183 N N . TYR B 1 313 ? -37.249 -7.414 14.700 1.00 25.94 283 TYR B N 1
ATOM 5184 C CA . TYR B 1 313 ? -37.192 -8.260 15.874 1.00 29.12 283 TYR B CA 1
ATOM 5185 C C . TYR B 1 313 ? -37.288 -9.740 15.456 1.00 24.43 283 TYR B C 1
ATOM 5186 O O . TYR B 1 313 ? -38.266 -10.098 14.897 1.00 24.54 283 TYR B O 1
ATOM 5195 N N . PHE B 1 314 ? -36.323 -10.508 15.884 1.00 26.50 284 PHE B N 1
ATOM 5196 C CA . PHE B 1 314 ? -36.420 -11.962 15.793 1.00 22.75 284 PHE B CA 1
ATOM 5197 C C . PHE B 1 314 ? -37.570 -12.576 16.574 1.00 28.74 284 PHE B C 1
ATOM 5198 O O . PHE B 1 314 ? -37.646 -12.409 17.767 1.00 33.37 284 PHE B O 1
ATOM 5206 N N . ILE B 1 315 ? -38.368 -13.397 15.918 1.00 24.78 285 ILE B N 1
ATOM 5207 C CA . ILE B 1 315 ? -39.609 -13.970 16.463 1.00 25.98 285 ILE B CA 1
ATOM 5208 C C . ILE B 1 315 ? -39.506 -15.517 16.489 1.00 34.33 285 ILE B C 1
ATOM 5209 O O . ILE B 1 315 ? -40.059 -16.104 17.390 1.00 34.49 285 ILE B O 1
ATOM 5214 N N . GLU B 1 316 ? -38.735 -16.154 15.600 1.00 27.50 286 GLU B N 1
ATOM 5215 C CA . GLU B 1 316 ? -38.836 -17.664 15.509 1.00 27.93 286 GLU B CA 1
ATOM 5216 C C . GLU B 1 316 ? -37.781 -18.178 14.580 1.00 29.25 286 GLU B C 1
ATOM 5217 O O . GLU B 1 316 ? -37.554 -17.591 13.504 1.00 24.70 286 GLU B O 1
ATOM 5223 N N . ALA B 1 317 ? -37.143 -19.300 14.928 1.00 25.31 287 ALA B N 1
ATOM 5224 C CA . ALA B 1 317 ? -36.239 -20.004 14.089 1.00 25.66 287 ALA B CA 1
ATOM 5225 C C . ALA B 1 317 ? -36.953 -21.368 13.758 1.00 33.36 287 ALA B C 1
ATOM 5226 O O . ALA B 1 317 ? -37.364 -22.154 14.653 1.00 29.86 287 ALA B O 1
ATOM 5228 N N . ASN B 1 318 ? -37.277 -21.582 12.470 1.00 26.10 288 ASN B N 1
ATOM 5229 C CA . ASN B 1 318 ? -37.883 -22.843 12.044 1.00 27.12 288 ASN B CA 1
ATOM 5230 C C . ASN B 1 318 ? -36.833 -23.726 11.443 1.00 32.48 288 ASN B C 1
ATOM 5231 O O . ASN B 1 318 ? -36.336 -23.431 10.370 1.00 27.87 288 ASN B O 1
ATOM 5236 N N . PRO B 1 319 ? -36.463 -24.835 12.112 1.00 28.93 289 PRO B N 1
ATOM 5237 C CA . PRO B 1 319 ? -35.254 -25.469 11.660 1.00 27.79 289 PRO B CA 1
ATOM 5238 C C . PRO B 1 319 ? -35.620 -26.613 10.716 1.00 26.42 289 PRO B C 1
ATOM 5239 O O . PRO B 1 319 ? -35.239 -27.746 10.973 1.00 25.73 289 PRO B O 1
ATOM 5243 N N . ARG B 1 320 ? -36.232 -26.269 9.594 1.00 26.89 290 ARG B N 1
ATOM 5244 C CA . ARG B 1 320 ? -36.865 -27.235 8.734 1.00 26.10 290 ARG B CA 1
ATOM 5245 C C . ARG B 1 320 ? -37.231 -26.535 7.443 1.00 22.93 290 ARG B C 1
ATOM 5246 O O . ARG B 1 320 ? -37.274 -25.343 7.471 1.00 21.98 290 ARG B O 1
ATOM 5254 N N . LEU B 1 321 ? -37.752 -27.314 6.510 1.00 21.49 291 LEU B N 1
ATOM 5255 C CA . LEU B 1 321 ? -38.348 -26.826 5.258 1.00 22.88 291 LEU B CA 1
ATOM 5256 C C . LEU B 1 321 ? -39.632 -26.100 5.709 1.00 28.42 291 LEU B C 1
ATOM 5257 O O . LEU B 1 321 ? -40.207 -26.427 6.779 1.00 23.68 291 LEU B O 1
ATOM 5262 N N . GLN B 1 322 ? -40.033 -25.066 4.997 1.00 25.41 292 GLN B N 1
ATOM 5263 C CA . GLN B 1 322 ? -41.371 -24.562 5.130 1.00 24.95 292 GLN B CA 1
ATOM 5264 C C . GLN B 1 322 ? -42.315 -24.673 3.942 1.00 20.36 292 GLN B C 1
ATOM 5265 O O . GLN B 1 322 ? -41.842 -24.782 2.705 1.00 21.54 292 GLN B O 1
ATOM 5271 N N . VAL B 1 323 ? -43.597 -24.487 4.281 1.00 21.49 293 VAL B N 1
ATOM 5272 C CA . VAL B 1 323 ? -44.714 -24.517 3.278 1.00 24.25 293 VAL B CA 1
ATOM 5273 C C . VAL B 1 323 ? -44.382 -23.555 2.098 1.00 22.57 293 VAL B C 1
ATOM 5274 O O . VAL B 1 323 ? -44.416 -24.013 0.909 1.00 23.15 293 VAL B O 1
ATOM 5278 N N . GLU B 1 324 ? -43.886 -22.370 2.402 1.00 24.33 294 GLU B N 1
ATOM 5279 C CA . GLU B 1 324 ? -43.666 -21.301 1.402 1.00 23.25 294 GLU B CA 1
ATOM 5280 C C . GLU B 1 324 ? -42.266 -21.299 0.800 1.00 21.89 294 GLU B C 1
ATOM 5281 O O . GLU B 1 324 ? -41.918 -20.296 0.242 1.00 21.25 294 GLU B O 1
ATOM 5287 N N . HIS B 1 325 ? -41.555 -22.487 0.821 1.00 17.73 295 HIS B N 1
ATOM 5288 C CA . HIS B 1 325 ? -40.224 -22.637 0.238 1.00 17.80 295 HIS B CA 1
ATOM 5289 C C . HIS B 1 325 ? -40.445 -22.407 -1.289 1.00 18.68 295 HIS B C 1
ATOM 5290 O O . HIS B 1 325 ? -39.538 -21.878 -1.931 1.00 22.11 295 HIS B O 1
ATOM 5297 N N . THR B 1 326 ? -41.630 -22.743 -1.712 1.00 16.83 296 THR B N 1
ATOM 5298 C CA . THR B 1 326 ? -41.979 -22.794 -3.203 1.00 17.71 296 THR B CA 1
ATOM 5299 C C . THR B 1 326 ? -41.819 -21.369 -3.817 1.00 19.81 296 THR B C 1
ATOM 5300 O O . THR B 1 326 ? -41.224 -21.231 -4.968 1.00 20.78 296 THR B O 1
ATOM 5304 N N . VAL B 1 327 ? -42.151 -20.300 -3.140 1.00 23.89 297 VAL B N 1
ATOM 5305 C CA . VAL B 1 327 ? -42.003 -18.959 -3.759 1.00 24.77 297 VAL B CA 1
ATOM 5306 C C . VAL B 1 327 ? -40.566 -18.513 -3.981 1.00 21.70 297 VAL B C 1
ATOM 5307 O O . VAL B 1 327 ? -40.153 -17.885 -4.993 1.00 21.87 297 VAL B O 1
ATOM 5311 N N . THR B 1 328 ? -39.704 -18.919 -3.054 1.00 22.42 298 THR B N 1
ATOM 5312 C CA . THR B 1 328 ? -38.275 -18.636 -3.123 1.00 21.69 298 THR B CA 1
ATOM 5313 C C . THR B 1 328 ? -37.698 -19.438 -4.346 1.00 21.80 298 THR B C 1
ATOM 5314 O O . THR B 1 328 ? -36.771 -18.967 -5.084 1.00 22.45 298 THR B O 1
ATOM 5318 N N . GLU B 1 329 ? -38.064 -20.760 -4.381 1.00 21.59 299 GLU B N 1
ATOM 5319 C CA . GLU B 1 329 ? -37.709 -21.616 -5.554 1.00 19.38 299 GLU B CA 1
ATOM 5320 C C . GLU B 1 329 ? -38.002 -20.978 -6.898 1.00 19.50 299 GLU B C 1
ATOM 5321 O O . GLU B 1 329 ? -37.095 -20.890 -7.702 1.00 20.00 299 GLU B O 1
ATOM 5327 N N . GLU B 1 330 ? -39.183 -20.459 -7.084 1.00 21.44 300 GLU B N 1
ATOM 5328 C CA . GLU B 1 330 ? -39.537 -19.833 -8.385 1.00 22.69 300 GLU B CA 1
ATOM 5329 C C . GLU B 1 330 ? -38.817 -18.502 -8.548 1.00 22.05 300 GLU B C 1
ATOM 5330 O O . GLU B 1 330 ? -38.445 -18.152 -9.734 1.00 28.21 300 GLU B O 1
ATOM 5336 N N . TRP B 1 331 ? -38.684 -17.713 -7.504 1.00 23.47 301 TRP B N 1
ATOM 5337 C CA . TRP B 1 331 ? -38.088 -16.381 -7.697 1.00 22.60 301 TRP B CA 1
ATOM 5338 C C . TRP B 1 331 ? -36.609 -16.558 -8.022 1.00 23.38 301 TRP B C 1
ATOM 5339 O O . TRP B 1 331 ? -36.063 -15.942 -8.958 1.00 28.68 301 TRP B O 1
ATOM 5350 N N . CYS B 1 332 ? -35.873 -17.380 -7.218 1.00 22.00 302 CYS B N 1
ATOM 5351 C CA . CYS B 1 332 ? -34.477 -17.534 -7.344 1.00 22.74 302 CYS B CA 1
ATOM 5352 C C . CYS B 1 332 ? -34.052 -18.540 -8.470 1.00 22.18 302 CYS B C 1
ATOM 5353 O O . CYS B 1 332 ? -32.822 -18.538 -8.733 1.00 26.55 302 CYS B O 1
ATOM 5356 N N . GLY B 1 333 ? -34.933 -19.435 -8.962 1.00 24.42 303 GLY B N 1
ATOM 5357 C CA . GLY B 1 333 ? -34.573 -20.516 -9.881 1.00 21.18 303 GLY B CA 1
ATOM 5358 C C . GLY B 1 333 ? -33.677 -21.530 -9.168 1.00 25.16 303 GLY B C 1
ATOM 5359 O O . GLY B 1 333 ? -32.564 -21.761 -9.560 1.00 26.41 303 GLY B O 1
ATOM 5360 N N . THR B 1 334 ? -34.204 -22.080 -8.066 1.00 21.05 304 THR B N 1
ATOM 5361 C CA . THR B 1 334 ? -33.383 -22.986 -7.294 1.00 21.12 304 THR B CA 1
ATOM 5362 C C . THR B 1 334 ? -34.275 -24.062 -6.823 1.00 23.28 304 THR B C 1
ATOM 5363 O O . THR B 1 334 ? -35.510 -23.788 -6.686 1.00 25.44 304 THR B O 1
ATOM 5367 N N . ASP B 1 335 ? -33.712 -25.268 -6.585 1.00 21.38 305 ASP B N 1
ATOM 5368 C CA . ASP B 1 335 ? -34.514 -26.414 -6.024 1.00 22.97 305 ASP B CA 1
ATOM 5369 C C . ASP B 1 335 ? -34.025 -26.613 -4.581 1.00 24.74 305 ASP B C 1
ATOM 5370 O O . ASP B 1 335 ? -32.954 -27.140 -4.343 1.00 23.66 305 ASP B O 1
ATOM 5375 N N . LEU B 1 336 ? -34.811 -26.096 -3.659 1.00 20.08 306 LEU B N 1
ATOM 5376 C CA . LEU B 1 336 ? -34.452 -26.138 -2.230 1.00 19.39 306 LEU B CA 1
ATOM 5377 C C . LEU B 1 336 ? -34.470 -27.577 -1.625 1.00 22.58 306 LEU B C 1
ATOM 5378 O O . LEU B 1 336 ? -33.619 -27.884 -0.756 1.00 19.75 306 LEU B O 1
ATOM 5383 N N . VAL B 1 337 ? -35.371 -28.409 -2.107 1.00 19.62 307 VAL B N 1
ATOM 5384 C CA . VAL B 1 337 ? -35.569 -29.768 -1.501 1.00 19.10 307 VAL B CA 1
ATOM 5385 C C . VAL B 1 337 ? -34.520 -30.769 -1.960 1.00 20.11 307 VAL B C 1
ATOM 5386 O O . VAL B 1 337 ? -33.935 -31.536 -1.146 1.00 19.97 307 VAL B O 1
ATOM 5390 N N . THR B 1 338 ? -34.110 -30.746 -3.257 1.00 21.01 308 THR B N 1
ATOM 5391 C CA . THR B 1 338 ? -32.944 -31.577 -3.610 1.00 20.17 308 THR B CA 1
ATOM 5392 C C . THR B 1 338 ? -31.690 -31.099 -2.888 1.00 19.38 308 THR B C 1
ATOM 5393 O O . THR B 1 338 ? -30.906 -31.908 -2.441 1.00 19.36 308 THR B O 1
ATOM 5397 N N . ALA B 1 339 ? -31.449 -29.778 -2.668 1.00 20.43 309 ALA B N 1
ATOM 5398 C CA . ALA B 1 339 ? -30.342 -29.177 -1.910 1.00 18.67 309 ALA B CA 1
ATOM 5399 C C . ALA B 1 339 ? -30.368 -29.701 -0.478 1.00 17.88 309 ALA B C 1
ATOM 5400 O O . ALA B 1 339 ? -29.348 -30.195 -0.008 1.00 20.61 309 ALA B O 1
ATOM 5402 N N . GLN B 1 340 ? -31.574 -29.667 0.038 1.00 19.26 310 GLN B N 1
ATOM 5403 C CA . GLN B 1 340 ? -31.782 -30.034 1.457 1.00 20.67 310 GLN B CA 1
ATOM 5404 C C . GLN B 1 340 ? -31.372 -31.523 1.631 1.00 18.33 310 GLN B C 1
ATOM 5405 O O . GLN B 1 340 ? -30.590 -31.876 2.634 1.00 25.18 310 GLN B O 1
ATOM 5411 N N . LEU B 1 341 ? -31.803 -32.411 0.773 1.00 23.78 311 LEU B N 1
ATOM 5412 C CA . LEU B 1 341 ? -31.526 -33.834 0.830 1.00 23.65 311 LEU B CA 1
ATOM 5413 C C . LEU B 1 341 ? -30.003 -34.089 0.697 1.00 21.80 311 LEU B C 1
ATOM 5414 O O . LEU B 1 341 ? -29.429 -34.811 1.445 1.00 23.07 311 LEU B O 1
ATOM 5419 N N . ARG B 1 342 ? -29.335 -33.460 -0.298 1.00 20.49 312 ARG B N 1
ATOM 5420 C CA . ARG B 1 342 ? -27.910 -33.501 -0.547 1.00 21.23 312 ARG B CA 1
ATOM 5421 C C . ARG B 1 342 ? -27.115 -32.976 0.602 1.00 21.73 312 ARG B C 1
ATOM 5422 O O . ARG B 1 342 ? -26.120 -33.648 0.986 1.00 21.73 312 ARG B O 1
ATOM 5430 N N . LEU B 1 343 ? -27.634 -31.948 1.312 1.00 22.33 313 LEU B N 1
ATOM 5431 C CA . LEU B 1 343 ? -27.013 -31.322 2.455 1.00 21.03 313 LEU B CA 1
ATOM 5432 C C . LEU B 1 343 ? -27.118 -32.284 3.646 1.00 23.21 313 LEU B C 1
ATOM 5433 O O . LEU B 1 343 ? -26.020 -32.689 4.235 1.00 25.54 313 LEU B O 1
ATOM 5438 N N . ALA B 1 344 ? -28.280 -32.837 3.846 1.00 22.58 314 ALA B N 1
ATOM 5439 C CA . ALA B 1 344 ? -28.470 -33.915 4.893 1.00 26.13 314 ALA B CA 1
ATOM 5440 C C . ALA B 1 344 ? -27.510 -35.111 4.655 1.00 26.09 314 ALA B C 1
ATOM 5441 O O . ALA B 1 344 ? -26.973 -35.665 5.604 1.00 25.83 314 ALA B O 1
ATOM 5443 N N . ALA B 1 345 ? -27.196 -35.456 3.383 1.00 24.65 315 ALA B N 1
ATOM 5444 C CA . ALA B 1 345 ? -26.264 -36.555 3.020 1.00 29.31 315 ALA B CA 1
ATOM 5445 C C . ALA B 1 345 ? -24.756 -36.197 2.965 1.00 28.39 315 ALA B C 1
ATOM 5446 O O . ALA B 1 345 ? -23.931 -37.077 2.629 1.00 29.50 315 ALA B O 1
ATOM 5448 N N . GLY B 1 346 ? -24.415 -34.967 3.338 1.00 25.88 316 GLY B N 1
ATOM 5449 C CA . GLY B 1 346 ? -23.096 -34.520 3.704 1.00 26.25 316 GLY B CA 1
ATOM 5450 C C . GLY B 1 346 ? -22.301 -33.837 2.591 1.00 27.14 316 GLY B C 1
ATOM 5451 O O . GLY B 1 346 ? -21.035 -33.614 2.758 1.00 29.62 316 GLY B O 1
ATOM 5452 N N . GLU B 1 347 ? -22.998 -33.360 1.530 1.00 24.02 317 GLU B N 1
ATOM 5453 C CA . GLU B 1 347 ? -22.314 -32.526 0.540 1.00 26.72 317 GLU B CA 1
ATOM 5454 C C . GLU B 1 347 ? -22.248 -31.064 1.008 1.00 23.17 317 GLU B C 1
ATOM 5455 O O . GLU B 1 347 ? -23.146 -30.575 1.733 1.00 24.83 317 GLU B O 1
ATOM 5461 N N . THR B 1 348 ? -21.280 -30.365 0.495 1.00 25.99 318 THR B N 1
ATOM 5462 C CA . THR B 1 348 ? -21.088 -28.954 0.729 1.00 22.68 318 THR B CA 1
ATOM 5463 C C . THR B 1 348 ? -22.155 -28.048 0.005 1.00 23.56 318 THR B C 1
ATOM 5464 O O . THR B 1 348 ? -22.702 -28.538 -1.018 1.00 23.40 318 THR B O 1
ATOM 5468 N N . LEU B 1 349 ? -22.289 -26.788 0.420 1.00 26.83 319 LEU B N 1
ATOM 5469 C CA . LEU B 1 349 ? -23.155 -25.771 -0.302 1.00 24.70 319 LEU B CA 1
ATOM 5470 C C . LEU B 1 349 ? -22.744 -25.779 -1.746 1.00 25.89 319 LEU B C 1
ATOM 5471 O O . LEU B 1 349 ? -23.586 -25.820 -2.613 1.00 25.73 319 LEU B O 1
ATOM 5476 N N . THR B 1 350 ? -21.423 -25.715 -1.977 1.00 24.35 320 THR B N 1
ATOM 5477 C CA . THR B 1 350 ? -20.937 -25.657 -3.374 1.00 28.16 320 THR B CA 1
ATOM 5478 C C . THR B 1 350 ? -21.396 -26.845 -4.171 1.00 24.80 320 THR B C 1
ATOM 5479 O O . THR B 1 350 ? -21.925 -26.699 -5.385 1.00 24.36 320 THR B O 1
ATOM 5483 N N . ALA B 1 351 ? -21.182 -28.060 -3.612 1.00 24.13 321 ALA B N 1
ATOM 5484 C CA . ALA B 1 351 ? -21.488 -29.318 -4.233 1.00 29.26 321 ALA B CA 1
ATOM 5485 C C . ALA B 1 351 ? -22.991 -29.452 -4.544 1.00 27.50 321 ALA B C 1
ATOM 5486 O O . ALA B 1 351 ? -23.349 -30.007 -5.573 1.00 30.75 321 ALA B O 1
ATOM 5488 N N . VAL B 1 352 ? -23.877 -28.916 -3.677 1.00 24.75 322 VAL B N 1
ATOM 5489 C CA . VAL B 1 352 ? -25.280 -28.966 -3.915 1.00 25.68 322 VAL B CA 1
ATOM 5490 C C . VAL B 1 352 ? -25.859 -27.853 -4.853 1.00 26.94 322 VAL B C 1
ATOM 5491 O O . VAL B 1 352 ? -27.033 -27.865 -5.158 1.00 31.15 322 VAL B O 1
ATOM 5495 N N . GLY B 1 353 ? -25.035 -26.914 -5.281 1.00 24.36 323 GLY B N 1
ATOM 5496 C CA . GLY B 1 353 ? -25.398 -25.831 -6.234 1.00 29.32 323 GLY B CA 1
ATOM 5497 C C . GLY B 1 353 ? -25.847 -24.582 -5.634 1.00 29.37 323 GLY B C 1
ATOM 5498 O O . GLY B 1 353 ? -26.462 -23.812 -6.323 1.00 32.99 323 GLY B O 1
ATOM 5499 N N . LEU B 1 354 ? -25.594 -24.390 -4.308 1.00 25.65 324 LEU B N 1
ATOM 5500 C CA . LEU B 1 354 ? -25.886 -23.204 -3.636 1.00 30.80 324 LEU B CA 1
ATOM 5501 C C . LEU B 1 354 ? -24.702 -22.244 -3.440 1.00 30.49 324 LEU B C 1
ATOM 5502 O O . LEU B 1 354 ? -23.689 -22.546 -2.795 1.00 28.99 324 LEU B O 1
ATOM 5507 N N . ALA B 1 355 ? -24.802 -21.064 -4.094 1.00 32.66 325 ALA B N 1
ATOM 5508 C CA . ALA B 1 355 ? -23.842 -19.977 -3.889 1.00 29.50 325 ALA B CA 1
ATOM 5509 C C . ALA B 1 355 ? -23.681 -19.607 -2.418 1.00 28.12 325 ALA B C 1
ATOM 5510 O O . ALA B 1 355 ? -24.672 -19.410 -1.726 1.00 28.29 325 ALA B O 1
ATOM 5512 N N . THR B 1 356 ? -22.439 -19.485 -1.968 1.00 27.56 326 THR B N 1
ATOM 5513 C CA . THR B 1 356 ? -22.179 -18.984 -0.642 1.00 29.26 326 THR B CA 1
ATOM 5514 C C . THR B 1 356 ? -21.974 -17.498 -0.814 1.00 28.59 326 THR B C 1
ATOM 5515 O O . THR B 1 356 ? -20.986 -17.085 -1.458 1.00 33.80 326 THR B O 1
ATOM 5519 N N . GLN B 1 357 ? -22.829 -16.716 -0.189 1.00 27.17 327 GLN B N 1
ATOM 5520 C CA . GLN B 1 357 ? -22.961 -15.336 -0.547 1.00 24.87 327 GLN B CA 1
ATOM 5521 C C . GLN B 1 357 ? -23.250 -14.464 0.660 1.00 29.46 327 GLN B C 1
ATOM 5522 O O . GLN B 1 357 ? -23.828 -14.892 1.642 1.00 27.53 327 GLN B O 1
ATOM 5528 N N . PRO B 1 358 ? -22.789 -13.250 0.576 1.00 29.69 328 PRO B N 1
ATOM 5529 C CA . PRO B 1 358 ? -22.912 -12.377 1.763 1.00 29.09 328 PRO B CA 1
ATOM 5530 C C . PRO B 1 358 ? -24.291 -11.775 1.896 1.00 27.51 328 PRO B C 1
ATOM 5531 O O . PRO B 1 358 ? -25.127 -11.780 1.007 1.00 25.86 328 PRO B O 1
ATOM 5535 N N . ALA B 1 359 ? -24.557 -11.233 3.069 1.00 28.12 329 ALA B N 1
ATOM 5536 C CA . ALA B 1 359 ? -25.910 -10.622 3.344 1.00 26.25 329 ALA B CA 1
ATOM 5537 C C . ALA B 1 359 ? -26.431 -9.586 2.337 1.00 27.23 329 ALA B C 1
ATOM 5538 O O . ALA B 1 359 ? -27.596 -9.528 2.060 1.00 27.83 329 ALA B O 1
ATOM 5540 N N . ASP B 1 360 ? -25.490 -8.829 1.734 1.00 25.67 330 ASP B N 1
ATOM 5541 C CA . ASP B 1 360 ? -25.840 -7.773 0.874 1.00 24.11 330 ASP B CA 1
ATOM 5542 C C . ASP B 1 360 ? -25.862 -8.224 -0.581 1.00 26.99 330 ASP B C 1
ATOM 5543 O O . ASP B 1 360 ? -25.929 -7.368 -1.457 1.00 28.50 330 ASP B O 1
ATOM 5548 N N . ALA B 1 361 ? -25.871 -9.519 -0.860 1.00 24.68 331 ALA B N 1
ATOM 5549 C CA . ALA B 1 361 ? -25.875 -9.934 -2.281 1.00 24.40 331 ALA B CA 1
ATOM 5550 C C . ALA B 1 361 ? -27.111 -9.377 -2.958 1.00 24.66 331 ALA B C 1
ATOM 5551 O O . ALA B 1 361 ? -28.208 -9.369 -2.402 1.00 26.61 331 ALA B O 1
ATOM 5553 N N . ALA B 1 362 ? -26.946 -8.931 -4.224 1.00 25.13 332 ALA B N 1
ATOM 5554 C CA . ALA B 1 362 ? -28.023 -8.238 -4.930 1.00 26.37 332 ALA B CA 1
ATOM 5555 C C . ALA B 1 362 ? -29.146 -9.280 -5.125 1.00 29.30 332 ALA B C 1
ATOM 5556 O O . ALA B 1 362 ? -28.823 -10.399 -5.616 1.00 29.04 332 ALA B O 1
ATOM 5558 N N . PRO B 1 363 ? -30.403 -8.915 -4.872 1.00 26.73 333 PRO B N 1
ATOM 5559 C CA . PRO B 1 363 ? -31.432 -9.937 -5.081 1.00 26.74 333 PRO B CA 1
ATOM 5560 C C . PRO B 1 363 ? -31.753 -10.265 -6.566 1.00 22.14 333 PRO B C 1
ATOM 5561 O O . PRO B 1 363 ? -31.527 -9.357 -7.418 1.00 32.39 333 PRO B O 1
ATOM 5565 N N . PRO B 1 364 ? -32.269 -11.496 -6.879 1.00 22.65 334 PRO B N 1
ATOM 5566 C CA . PRO B 1 364 ? -32.627 -11.841 -8.269 1.00 23.98 334 PRO B CA 1
ATOM 5567 C C . PRO B 1 364 ? -33.687 -10.932 -8.747 1.00 21.59 334 PRO B C 1
ATOM 5568 O O . PRO B 1 364 ? -34.492 -10.402 -7.963 1.00 22.99 334 PRO B O 1
ATOM 5572 N N . PRO B 1 365 ? -33.729 -10.642 -10.074 1.00 24.68 335 PRO B N 1
ATOM 5573 C CA . PRO B 1 365 ? -34.795 -9.865 -10.605 1.00 26.61 335 PRO B CA 1
ATOM 5574 C C . PRO B 1 365 ? -36.111 -10.652 -10.578 1.00 23.61 335 PRO B C 1
ATOM 5575 O O . PRO B 1 365 ? -36.053 -11.851 -10.290 1.00 26.20 335 PRO B O 1
ATOM 5579 N N . GLY B 1 366 ? -37.229 -10.023 -10.902 1.00 26.87 336 GLY B N 1
ATOM 5580 C CA . GLY B 1 366 ? -38.567 -10.687 -10.914 1.00 25.56 336 GLY B CA 1
ATOM 5581 C C . GLY B 1 366 ? -39.161 -10.836 -9.518 1.00 21.03 336 GLY B C 1
ATOM 5582 O O . GLY B 1 366 ? -38.690 -10.174 -8.562 1.00 21.75 336 GLY B O 1
ATOM 5583 N N . GLN B 1 367 ? -40.262 -11.574 -9.477 1.00 23.65 337 GLN B N 1
ATOM 5584 C CA . GLN B 1 367 ? -41.074 -11.602 -8.261 1.00 20.12 337 GLN B CA 1
ATOM 5585 C C . GLN B 1 367 ? -42.044 -12.781 -8.314 1.00 24.45 337 GLN B C 1
ATOM 5586 O O . GLN B 1 367 ? -42.451 -13.240 -9.406 1.00 22.94 337 GLN B O 1
ATOM 5592 N N . ALA 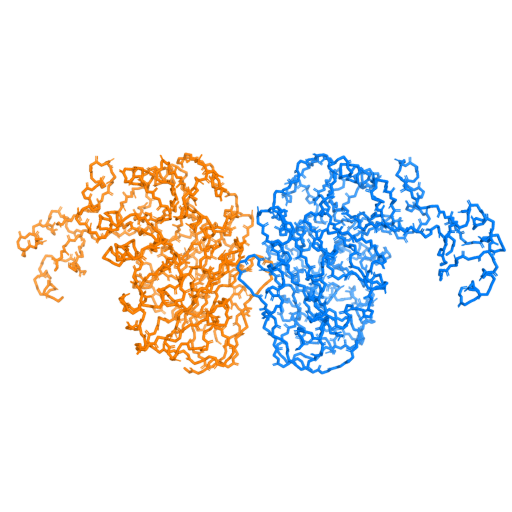B 1 368 ? -42.447 -13.248 -7.140 1.00 21.15 338 ALA B N 1
ATOM 5593 C CA . ALA B 1 368 ? -43.274 -14.411 -7.091 1.00 23.20 338 ALA B CA 1
ATOM 5594 C C . ALA B 1 368 ? -44.146 -14.323 -5.851 1.00 21.29 338 ALA B C 1
ATOM 5595 O O . ALA B 1 368 ? -43.834 -13.582 -4.883 1.00 19.50 338 ALA B O 1
ATOM 5597 N N . VAL B 1 369 ? -45.298 -14.947 -5.926 1.00 19.97 339 VAL B N 1
ATOM 5598 C CA . VAL B 1 369 ? -46.209 -15.027 -4.818 1.00 20.53 339 VAL B CA 1
ATOM 5599 C C . VAL B 1 369 ? -46.878 -16.415 -4.823 1.00 21.61 339 VAL B C 1
ATOM 5600 O O . VAL B 1 369 ? -47.136 -16.951 -5.877 1.00 21.84 339 VAL B O 1
ATOM 5604 N N . GLN B 1 370 ? -47.083 -16.943 -3.616 1.00 19.91 340 GLN B N 1
ATOM 5605 C CA . GLN B 1 370 ? -47.881 -18.140 -3.350 1.00 18.73 340 GLN B CA 1
ATOM 5606 C C . GLN B 1 370 ? -49.179 -17.845 -2.576 1.00 19.91 340 GLN B C 1
ATOM 5607 O O . GLN B 1 370 ? -49.165 -17.007 -1.621 1.00 21.90 340 GLN B O 1
ATOM 5613 N N . ALA B 1 371 ? -50.209 -18.500 -3.026 1.00 21.87 341 ALA B N 1
ATOM 5614 C CA . ALA B 1 371 ? -51.516 -18.408 -2.385 1.00 20.69 341 ALA B CA 1
ATOM 5615 C C . ALA B 1 371 ? -51.852 -19.810 -1.935 1.00 25.63 341 ALA B C 1
ATOM 5616 O O . ALA B 1 371 ? -51.722 -20.764 -2.712 1.00 24.60 341 ALA B O 1
ATOM 5618 N N . ARG B 1 372 ? -52.304 -19.936 -0.659 1.00 25.32 342 ARG B N 1
ATOM 5619 C CA . ARG B 1 372 ? -52.758 -21.204 -0.124 1.00 24.62 342 ARG B CA 1
ATOM 5620 C C . ARG B 1 372 ? -54.263 -21.411 -0.262 1.00 25.55 342 ARG B C 1
ATOM 5621 O O . ARG B 1 372 ? -55.111 -20.640 0.218 1.00 22.30 342 ARG B O 1
ATOM 5629 N N . VAL B 1 373 ? -54.570 -22.323 -1.161 1.00 22.93 343 VAL B N 1
ATOM 5630 C CA . VAL B 1 373 ? -55.954 -22.695 -1.508 1.00 25.10 343 VAL B CA 1
ATOM 5631 C C . VAL B 1 373 ? -56.374 -23.745 -0.510 1.00 23.47 343 VAL B C 1
ATOM 5632 O O . VAL B 1 373 ? -55.760 -24.838 -0.480 1.00 23.75 343 VAL B O 1
ATOM 5636 N N . ASN B 1 374 ? -57.343 -23.352 0.357 1.00 28.54 344 ASN B N 1
ATOM 5637 C CA . ASN B 1 374 ? -57.866 -24.175 1.463 1.00 26.47 344 ASN B CA 1
ATOM 5638 C C . ASN B 1 374 ? -59.307 -24.555 1.344 1.00 28.11 344 ASN B C 1
ATOM 5639 O O . ASN B 1 374 ? -60.067 -23.823 0.766 1.00 27.22 344 ASN B O 1
ATOM 5644 N N . MET B 1 375 ? -59.689 -25.668 1.963 1.00 30.78 345 MET B N 1
ATOM 5645 C CA . MET B 1 375 ? -61.084 -26.149 2.033 1.00 28.23 345 MET B CA 1
ATOM 5646 C C . MET B 1 375 ? -61.556 -25.419 3.242 1.00 39.95 345 MET B C 1
ATOM 5647 O O . MET B 1 375 ? -61.107 -25.730 4.338 1.00 45.38 345 MET B O 1
ATOM 5652 N N . GLU B 1 376 ? -62.340 -24.364 3.046 1.00 49.59 346 GLU B N 1
ATOM 5653 C CA . GLU B 1 376 ? -62.725 -23.423 4.136 1.00 57.56 346 GLU B CA 1
ATOM 5654 C C . GLU B 1 376 ? -63.547 -22.301 3.543 1.00 59.07 346 GLU B C 1
ATOM 5655 O O . GLU B 1 376 ? -64.663 -22.555 3.105 1.00 71.47 346 GLU B O 1
ATOM 5661 N N . GLY B 1 389 ? -67.035 -32.314 1.783 1.00 47.42 359 GLY B N 1
ATOM 5662 C CA . GLY B 1 389 ? -67.468 -33.307 0.741 1.00 46.80 359 GLY B CA 1
ATOM 5663 C C . GLY B 1 389 ? -66.480 -34.275 0.084 1.00 45.49 359 GLY B C 1
ATOM 5664 O O . GLY B 1 389 ? -65.464 -34.642 0.659 1.00 50.22 359 GLY B O 1
ATOM 5665 N N . GLN B 1 390 ? -66.849 -34.764 -1.109 1.00 45.21 360 GLN B N 1
ATOM 5666 C CA . GLN B 1 390 ? -65.928 -35.416 -2.044 1.00 49.55 360 GLN B CA 1
ATOM 5667 C C . GLN B 1 390 ? -65.600 -34.478 -3.189 1.00 42.31 360 GLN B C 1
ATOM 5668 O O . GLN B 1 390 ? -66.497 -33.817 -3.794 1.00 36.55 360 GLN B O 1
ATOM 5674 N N . VAL B 1 391 ? -64.297 -34.401 -3.492 1.00 45.64 361 VAL B N 1
ATOM 5675 C CA . VAL B 1 391 ? -63.795 -33.591 -4.610 1.00 42.54 361 VAL B CA 1
ATOM 5676 C C . VAL B 1 391 ? -64.173 -34.228 -5.916 1.00 40.45 361 VAL B C 1
ATOM 5677 O O . VAL B 1 391 ? -63.630 -35.263 -6.286 1.00 38.28 361 VAL B O 1
ATOM 5681 N N . GLN B 1 392 ? -65.137 -33.601 -6.605 1.00 41.64 362 GLN B N 1
ATOM 5682 C CA . GLN B 1 392 ? -65.683 -34.084 -7.867 1.00 44.86 362 GLN B CA 1
ATOM 5683 C C . GLN B 1 392 ? -65.005 -33.575 -9.113 1.00 50.25 362 GLN B C 1
ATOM 5684 O O . GLN B 1 392 ? -64.921 -34.282 -10.103 1.00 42.22 362 GLN B O 1
ATOM 5690 N N . THR B 1 393 ? -64.596 -32.314 -9.090 1.00 44.93 363 THR B N 1
ATOM 5691 C CA . THR B 1 393 ? -63.789 -31.729 -10.150 1.00 44.91 363 THR B CA 1
ATOM 5692 C C . THR B 1 393 ? -62.645 -31.016 -9.445 1.00 37.04 363 THR B C 1
ATOM 5693 O O . THR B 1 393 ? -62.825 -30.323 -8.391 1.00 35.56 363 THR B O 1
ATOM 5697 N N . PHE B 1 394 ? -61.505 -31.257 -10.016 1.00 33.89 364 PHE B N 1
ATOM 5698 C CA . PHE B 1 394 ? -60.247 -30.639 -9.605 1.00 32.59 364 PHE B CA 1
ATOM 5699 C C . PHE B 1 394 ? -59.297 -30.421 -10.816 1.00 36.68 364 PHE B C 1
ATOM 5700 O O . PHE B 1 394 ? -58.658 -31.378 -11.322 1.00 40.19 364 PHE B O 1
ATOM 5708 N N . THR B 1 395 ? -59.160 -29.143 -11.219 1.00 35.73 365 THR B N 1
ATOM 5709 C CA . THR B 1 395 ? -58.404 -28.724 -12.366 1.00 30.40 365 THR B CA 1
ATOM 5710 C C . THR B 1 395 ? -57.642 -27.427 -12.007 1.00 25.30 365 THR B C 1
ATOM 5711 O O . THR B 1 395 ? -58.106 -26.351 -12.193 1.00 28.34 365 THR B O 1
ATOM 5715 N N . PRO B 1 396 ? -56.407 -27.612 -11.595 1.00 25.03 366 PRO B N 1
ATOM 5716 C CA . PRO B 1 396 ? -55.669 -26.479 -11.128 1.00 25.05 366 PRO B CA 1
ATOM 5717 C C . PRO B 1 396 ? -55.222 -25.620 -12.308 1.00 25.48 366 PRO B C 1
ATOM 5718 O O . PRO B 1 396 ? -55.127 -26.149 -13.459 1.00 30.47 366 PRO B O 1
ATOM 5722 N N . PRO B 1 397 ? -54.947 -24.333 -12.043 1.00 26.25 367 PRO B N 1
ATOM 5723 C CA . PRO B 1 397 ? -54.389 -23.537 -13.177 1.00 25.96 367 PRO B CA 1
ATOM 5724 C C . PRO B 1 397 ? -53.058 -24.027 -13.668 1.00 28.40 367 PRO B C 1
ATOM 5725 O O . PRO B 1 397 ? -52.331 -24.684 -12.952 1.00 25.08 367 PRO B O 1
ATOM 5729 N N . GLY B 1 398 ? -52.714 -23.594 -14.871 1.00 28.79 368 GLY B N 1
ATOM 5730 C CA . GLY B 1 398 ? -51.389 -23.968 -15.422 1.00 29.87 368 GLY B CA 1
ATOM 5731 C C . GLY B 1 398 ? -50.895 -22.918 -16.401 1.00 28.57 368 GLY B C 1
ATOM 5732 O O . GLY B 1 398 ? -51.518 -21.825 -16.550 1.00 27.04 368 GLY B O 1
ATOM 5733 N N . GLY B 1 399 ? -49.871 -23.283 -17.140 1.00 25.42 369 GLY B N 1
ATOM 5734 C CA . GLY B 1 399 ? -49.374 -22.496 -18.214 1.00 23.69 369 GLY B CA 1
ATOM 5735 C C . GLY B 1 399 ? -48.159 -21.670 -17.728 1.00 25.23 369 GLY B C 1
ATOM 5736 O O . GLY B 1 399 ? -47.607 -21.879 -16.634 1.00 23.59 369 GLY B O 1
ATOM 5737 N N . PRO B 1 400 ? -47.698 -20.689 -18.530 1.00 25.00 370 PRO B N 1
ATOM 5738 C CA . PRO B 1 400 ? -46.474 -19.897 -18.256 1.00 24.56 370 PRO B CA 1
ATOM 5739 C C . PRO B 1 400 ? -46.652 -19.095 -16.910 1.00 26.56 370 PRO B C 1
ATOM 5740 O O . PRO B 1 400 ? -47.743 -18.639 -16.575 1.00 26.29 370 PRO B O 1
ATOM 5744 N N . GLY B 1 401 ? -45.615 -19.127 -16.137 1.00 23.26 371 GLY B N 1
ATOM 5745 C CA . GLY B 1 401 ? -45.542 -18.418 -14.810 1.00 23.12 371 GLY B CA 1
ATOM 5746 C C . GLY B 1 401 ? -46.407 -18.990 -13.682 1.00 23.73 371 GLY B C 1
ATOM 5747 O O . GLY B 1 401 ? -46.558 -18.278 -12.592 1.00 25.51 371 GLY B O 1
ATOM 5748 N N A VAL B 1 402 ? -46.926 -20.221 -13.833 0.50 24.49 372 VAL B N 1
ATOM 5749 N N B VAL B 1 402 ? -46.952 -20.227 -13.849 0.50 21.25 372 VAL B N 1
ATOM 5750 C CA A VAL B 1 402 ? -47.632 -20.795 -12.704 0.50 24.84 372 VAL B CA 1
ATOM 5751 C CA B VAL B 1 402 ? -47.836 -20.816 -12.816 0.50 19.89 372 VAL B CA 1
ATOM 5752 C C A VAL B 1 402 ? -47.123 -22.192 -12.400 0.50 23.07 372 VAL B C 1
ATOM 5753 C C B VAL B 1 402 ? -47.311 -22.217 -12.416 0.50 20.53 372 VAL B C 1
ATOM 5754 O O A VAL B 1 402 ? -46.657 -22.960 -13.277 0.50 25.26 372 VAL B O 1
ATOM 5755 O O B VAL B 1 402 ? -47.108 -23.054 -13.284 0.50 22.91 372 VAL B O 1
ATOM 5762 N N . ARG B 1 403 ? -47.147 -22.467 -11.090 1.00 22.53 373 ARG B N 1
ATOM 5763 C CA . ARG B 1 403 ? -46.742 -23.772 -10.512 1.00 22.21 373 ARG B CA 1
ATOM 5764 C C . ARG B 1 403 ? -47.776 -24.069 -9.442 1.00 21.59 373 ARG B C 1
ATOM 5765 O O . ARG B 1 403 ? -48.106 -23.185 -8.657 1.00 22.27 373 ARG B O 1
ATOM 5773 N N . VAL B 1 404 ? -48.287 -25.277 -9.491 1.00 22.54 374 VAL B N 1
ATOM 5774 C CA . VAL B 1 404 ? -49.215 -25.753 -8.394 1.00 22.03 374 VAL B CA 1
ATOM 5775 C C . VAL B 1 404 ? -48.665 -27.010 -7.739 1.00 19.31 374 VAL B C 1
ATOM 5776 O O . VAL B 1 404 ? -48.374 -27.961 -8.408 1.00 20.46 374 VAL B O 1
ATOM 5780 N N . ASP B 1 405 ? -48.533 -26.986 -6.390 1.00 19.04 375 ASP B N 1
ATOM 5781 C CA . ASP B 1 405 ? -48.112 -28.131 -5.600 1.00 21.76 375 ASP B CA 1
ATOM 5782 C C . ASP B 1 405 ? -49.320 -28.602 -4.811 1.00 19.48 375 ASP B C 1
ATOM 5783 O O . ASP B 1 405 ? -49.906 -27.816 -3.962 1.00 22.53 375 ASP B O 1
ATOM 5788 N N . THR B 1 406 ? -49.696 -29.841 -5.095 1.00 21.29 376 THR B N 1
ATOM 5789 C CA . THR B 1 406 ? -50.822 -30.473 -4.421 1.00 24.46 376 THR B CA 1
ATOM 5790 C C . THR B 1 406 ? -50.568 -31.951 -4.215 1.00 23.70 376 THR B C 1
ATOM 5791 O O . THR B 1 406 ? -49.583 -32.535 -4.626 1.00 22.47 376 THR B O 1
ATOM 5795 N N . PHE B 1 407 ? -51.593 -32.524 -3.593 1.00 24.01 377 PHE B N 1
ATOM 5796 C CA . PHE B 1 407 ? -51.775 -33.953 -3.415 1.00 23.15 377 PHE B CA 1
ATOM 5797 C C . PHE B 1 407 ? -53.169 -34.455 -3.894 1.00 25.28 377 PHE B C 1
ATOM 5798 O O . PHE B 1 407 ? -53.410 -35.671 -3.925 1.00 25.26 377 PHE B O 1
ATOM 5806 N N . VAL B 1 408 ? -54.024 -33.593 -4.380 1.00 27.67 378 VAL B N 1
ATOM 5807 C CA . VAL B 1 408 ? -55.440 -33.856 -4.542 1.00 30.78 378 VAL B CA 1
ATOM 5808 C C . VAL B 1 408 ? -55.622 -34.355 -5.942 1.00 30.22 378 VAL B C 1
ATOM 5809 O O . VAL B 1 408 ? -54.976 -33.892 -6.854 1.00 35.63 378 VAL B O 1
ATOM 5813 N N . THR B 1 409 ? -56.520 -35.322 -6.104 1.00 34.01 379 THR B N 1
ATOM 5814 C CA . THR B 1 409 ? -57.009 -35.699 -7.411 1.00 36.95 379 THR B CA 1
ATOM 5815 C C . THR B 1 409 ? -58.529 -35.922 -7.382 1.00 34.79 379 THR B C 1
ATOM 5816 O O . THR B 1 409 ? -59.100 -36.060 -6.286 1.00 33.72 379 THR B O 1
ATOM 5820 N N . THR B 1 410 ? -59.190 -35.847 -8.542 1.00 40.22 380 THR B N 1
ATOM 5821 C CA . THR B 1 410 ? -60.665 -36.072 -8.636 1.00 47.85 380 THR B CA 1
ATOM 5822 C C . THR B 1 410 ? -61.065 -37.347 -7.860 1.00 47.07 380 THR B C 1
ATOM 5823 O O . THR B 1 410 ? -60.401 -38.377 -7.942 1.00 38.61 380 THR B O 1
ATOM 5827 N N . GLY B 1 411 ? -62.090 -37.212 -7.015 1.00 44.88 381 GLY B N 1
ATOM 5828 C CA . GLY B 1 411 ? -62.657 -38.335 -6.259 1.00 41.07 381 GLY B CA 1
ATOM 5829 C C . GLY B 1 411 ? -62.083 -38.486 -4.872 1.00 39.81 381 GLY B C 1
ATOM 5830 O O . GLY B 1 411 ? -62.605 -39.234 -4.090 1.00 37.94 381 GLY B O 1
ATOM 5831 N N . LEU B 1 412 ? -61.017 -37.761 -4.513 1.00 33.70 382 LEU B N 1
ATOM 5832 C CA . LEU B 1 412 ? -60.560 -37.782 -3.094 1.00 29.97 382 LEU B CA 1
ATOM 5833 C C . LEU B 1 412 ? -61.659 -37.182 -2.228 1.00 30.37 382 LEU B C 1
ATOM 5834 O O . LEU B 1 412 ? -62.358 -36.188 -2.597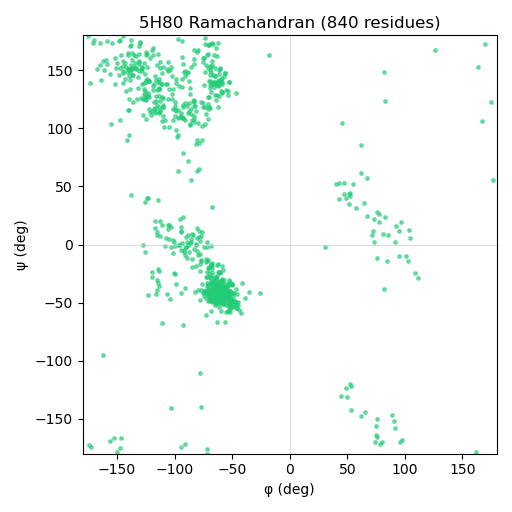 1.00 31.75 382 LEU B O 1
ATOM 5839 N N . THR B 1 413 ? -61.837 -37.839 -1.072 1.00 33.27 383 THR B N 1
ATOM 5840 C CA . THR B 1 413 ? -62.619 -37.336 0.051 1.00 38.64 383 THR B CA 1
ATOM 5841 C C . THR B 1 413 ? -61.727 -36.838 1.206 1.00 36.18 383 THR B C 1
ATOM 5842 O O . THR B 1 413 ? -61.153 -37.629 1.926 1.00 36.67 383 THR B O 1
ATOM 5846 N N . PRO B 1 414 ? -61.511 -35.529 1.352 1.00 42.88 384 PRO B N 1
ATOM 5847 C CA . PRO B 1 414 ? -60.622 -35.138 2.454 1.00 43.61 384 PRO B CA 1
ATOM 5848 C C . PRO B 1 414 ? -60.991 -35.539 3.858 1.00 45.08 384 PRO B C 1
ATOM 5849 O O . PRO B 1 414 ? -62.130 -35.463 4.285 1.00 47.05 384 PRO B O 1
ATOM 5853 N N . SER B 1 415 ? -59.994 -35.963 4.586 1.00 47.53 385 SER B N 1
ATOM 5854 C CA . SER B 1 415 ? -60.246 -36.358 5.950 1.00 47.62 385 SER B CA 1
ATOM 5855 C C . SER B 1 415 ? -60.156 -35.122 6.842 1.00 44.33 385 SER B C 1
ATOM 5856 O O . SER B 1 415 ? -59.163 -34.432 6.829 1.00 43.40 385 SER B O 1
ATOM 5859 N N . PRO B 1 416 ? -61.110 -34.938 7.754 1.00 47.26 386 PRO B N 1
ATOM 5860 C CA . PRO B 1 416 ? -60.887 -33.855 8.660 1.00 43.91 386 PRO B CA 1
ATOM 5861 C C . PRO B 1 416 ? -59.843 -34.195 9.738 1.00 36.44 386 PRO B C 1
ATOM 5862 O O . PRO B 1 416 ? -59.674 -33.354 10.634 1.00 37.21 386 PRO B O 1
ATOM 5866 N N . GLN B 1 417 ? -59.083 -35.328 9.625 1.00 35.26 387 GLN B N 1
ATOM 5867 C CA . GLN B 1 417 ? -57.895 -35.498 10.468 1.00 39.60 387 GLN B CA 1
ATOM 5868 C C . GLN B 1 417 ? -56.721 -34.557 10.110 1.00 39.76 387 GLN B C 1
ATOM 5869 O O . GLN B 1 417 ? -55.810 -34.405 10.903 1.00 42.96 387 GLN B O 1
ATOM 5875 N N . TYR B 1 418 ? -56.713 -33.991 8.902 1.00 36.47 388 TYR B N 1
ATOM 5876 C CA . TYR B 1 418 ? -55.570 -33.248 8.384 1.00 34.42 388 TYR B CA 1
ATOM 5877 C C . TYR B 1 418 ? -55.988 -31.827 8.090 1.00 37.27 388 TYR B C 1
ATOM 5878 O O . TYR B 1 418 ? -57.217 -31.489 7.960 1.00 37.38 388 TYR B O 1
ATOM 5887 N N . ASP B 1 419 ? -54.981 -30.990 7.856 1.00 32.92 389 ASP B N 1
ATOM 5888 C CA . ASP B 1 419 ? -55.256 -29.558 7.732 1.00 33.71 389 ASP B CA 1
ATOM 5889 C C . ASP B 1 419 ? -56.093 -29.276 6.470 1.00 35.32 389 ASP B C 1
ATOM 5890 O O . ASP B 1 419 ? -56.369 -30.182 5.671 1.00 34.07 389 ASP B O 1
ATOM 5895 N N . ALA B 1 420 ? -56.521 -28.048 6.333 1.00 34.45 390 ALA B N 1
ATOM 5896 C CA . ALA B 1 420 ? -57.442 -27.652 5.248 1.00 34.32 390 ALA B CA 1
ATOM 5897 C C . ALA B 1 420 ? -56.707 -27.402 3.881 1.00 28.83 390 ALA B C 1
ATOM 5898 O O . ALA B 1 420 ? -57.351 -27.129 2.849 1.00 29.16 390 ALA B O 1
ATOM 5900 N N . LEU B 1 421 ? -55.411 -27.576 3.840 1.00 27.97 391 LEU B N 1
ATOM 5901 C CA . LEU B 1 421 ? -54.672 -27.185 2.567 1.00 26.81 391 LEU B CA 1
ATOM 5902 C C . LEU B 1 421 ? -54.989 -28.137 1.433 1.00 31.49 391 LEU B C 1
ATOM 5903 O O . LEU B 1 421 ? -54.773 -29.370 1.546 1.00 32.04 391 LEU B O 1
ATOM 5908 N N . LEU B 1 422 ? -55.542 -27.581 0.342 1.00 23.00 392 LEU B N 1
ATOM 5909 C CA . LEU B 1 422 ? -55.773 -28.318 -0.879 1.00 26.17 392 LEU B CA 1
ATOM 5910 C C . LEU B 1 422 ? -54.659 -28.207 -1.951 1.00 25.18 392 LEU B C 1
ATOM 5911 O O . LEU B 1 422 ? -54.267 -29.189 -2.544 1.00 29.32 392 LEU B O 1
ATOM 5916 N N . ALA B 1 423 ? -54.132 -26.964 -2.127 1.00 24.51 393 ALA B N 1
ATOM 5917 C CA . ALA B 1 423 ? -53.161 -26.727 -3.156 1.00 21.89 393 ALA B CA 1
ATOM 5918 C C . ALA B 1 423 ? -52.433 -25.422 -2.826 1.00 21.98 393 ALA B C 1
ATOM 5919 O O . ALA B 1 423 ? -53.062 -24.472 -2.314 1.00 26.10 393 ALA B O 1
ATOM 5921 N N . LYS B 1 424 ? -51.193 -25.383 -3.247 1.00 19.49 394 LYS B N 1
ATOM 5922 C CA . LYS B 1 424 ? -50.376 -24.123 -3.199 1.00 18.01 394 LYS B CA 1
ATOM 5923 C C . LYS B 1 424 ? -50.272 -23.572 -4.668 1.00 22.32 394 LYS B C 1
ATOM 5924 O O . LYS B 1 424 ? -49.776 -24.252 -5.503 1.00 21.63 394 LYS B O 1
ATOM 5930 N N . VAL B 1 425 ? -50.646 -22.343 -4.868 1.00 21.60 395 VAL B N 1
ATOM 5931 C CA . VAL B 1 425 ? -50.554 -21.833 -6.251 1.00 21.92 395 VAL B CA 1
ATOM 5932 C C . VAL B 1 425 ? -49.445 -20.745 -6.215 1.00 20.88 395 VAL B C 1
ATOM 5933 O O . VAL B 1 425 ? -49.586 -19.736 -5.521 1.00 22.48 395 VAL B O 1
ATOM 5937 N N . VAL B 1 426 ? -48.405 -20.892 -7.063 1.00 22.35 396 VAL B N 1
ATOM 5938 C CA . VAL B 1 426 ? -47.208 -20.051 -7.087 1.00 21.88 396 VAL B CA 1
ATOM 5939 C C . VAL B 1 426 ? -47.235 -19.415 -8.488 1.00 22.48 396 VAL B C 1
ATOM 5940 O O . VAL B 1 426 ? -47.363 -20.172 -9.477 1.00 25.27 396 VAL B O 1
ATOM 5944 N N A VAL B 1 427 ? -47.143 -18.090 -8.522 0.50 25.18 397 VAL B N 1
ATOM 5945 N N B VAL B 1 427 ? -47.223 -18.088 -8.535 0.50 24.61 397 VAL B N 1
ATOM 5946 C CA A VAL B 1 427 ? -47.164 -17.308 -9.756 0.50 24.23 397 VAL B CA 1
ATOM 5947 C CA B VAL B 1 427 ? -47.177 -17.366 -9.806 0.50 23.12 397 VAL B CA 1
ATOM 5948 C C A VAL B 1 427 ? -45.899 -16.481 -9.779 0.50 25.02 397 VAL B C 1
ATOM 5949 C C B VAL B 1 427 ? -45.943 -16.466 -9.796 0.50 24.65 397 VAL B C 1
ATOM 5950 O O A VAL B 1 427 ? -45.440 -15.936 -8.752 0.50 20.23 397 VAL B O 1
ATOM 5951 O O B VAL B 1 427 ? -45.522 -15.902 -8.757 0.50 22.24 397 VAL B O 1
ATOM 5958 N N . HIS B 1 428 ? -45.310 -16.412 -10.955 1.00 23.32 398 HIS B N 1
ATOM 5959 C CA . HIS B 1 428 ? -43.913 -15.898 -11.106 1.00 24.34 398 HIS B CA 1
ATOM 5960 C C . HIS B 1 428 ? -43.858 -15.059 -12.369 1.00 24.91 398 HIS B C 1
ATOM 5961 O O . HIS B 1 428 ? -44.399 -15.436 -13.402 1.00 28.97 398 HIS B O 1
ATOM 5968 N N . ARG B 1 429 ? -43.224 -13.921 -12.220 1.00 27.15 399 ARG B N 1
ATOM 5969 C CA . ARG B 1 429 ? -42.918 -13.062 -13.372 1.00 27.04 399 ARG B CA 1
ATOM 5970 C C . ARG B 1 429 ? -41.558 -12.436 -13.268 1.00 29.93 399 ARG B C 1
ATOM 5971 O O . ARG B 1 429 ? -40.889 -12.496 -12.236 1.00 23.94 399 ARG B O 1
ATOM 5979 N N . ARG B 1 430 ? -41.077 -11.941 -14.391 1.00 27.53 400 ARG B N 1
ATOM 5980 C CA . ARG B 1 430 ? -39.697 -11.459 -14.456 1.00 30.36 400 ARG B CA 1
ATOM 5981 C C . ARG B 1 430 ? -39.534 -9.948 -14.414 1.00 30.46 400 ARG B C 1
ATOM 5982 O O . ARG B 1 430 ? -38.398 -9.457 -14.491 1.00 33.44 400 ARG B O 1
ATOM 5990 N N . ASP B 1 431 ? -40.608 -9.215 -14.372 1.00 26.17 401 ASP B N 1
ATOM 5991 C CA . ASP B 1 431 ? -40.574 -7.718 -14.122 1.00 30.11 401 ASP B CA 1
ATOM 5992 C C . ASP B 1 431 ? -40.685 -7.446 -12.571 1.00 34.34 401 ASP B C 1
ATOM 5993 O O . ASP B 1 431 ? -40.601 -8.403 -11.822 1.00 37.31 401 ASP B O 1
ATOM 5998 N N . ALA B 1 432 ? -40.841 -6.175 -12.163 1.00 30.25 402 ALA B N 1
ATOM 5999 C CA . ALA B 1 432 ? -40.652 -5.750 -10.735 1.00 36.01 402 ALA B CA 1
ATOM 6000 C C . ALA B 1 432 ? -41.948 -5.241 -10.077 1.00 32.35 402 ALA B C 1
ATOM 6001 O O . ALA B 1 432 ? -42.068 -5.260 -8.844 1.00 32.18 402 ALA B O 1
ATOM 6003 N N . ALA B 1 433 ? -42.833 -4.656 -10.860 1.00 30.30 403 ALA B N 1
ATOM 6004 C CA . ALA B 1 433 ? -44.024 -4.010 -10.360 1.00 29.57 403 ALA B CA 1
ATOM 6005 C C . ALA B 1 433 ? -45.075 -5.008 -9.764 1.00 28.93 403 ALA B C 1
ATOM 6006 O O . ALA B 1 433 ? -45.614 -5.911 -10.404 1.00 27.52 403 ALA B O 1
ATOM 6008 N N . LEU B 1 434 ? -45.338 -4.840 -8.458 1.00 28.81 404 LEU B N 1
ATOM 6009 C CA . LEU B 1 434 ? -46.318 -5.638 -7.788 1.00 25.56 404 LEU B CA 1
ATOM 6010 C C . LEU B 1 434 ? -47.775 -5.779 -8.319 1.00 23.82 404 LEU B C 1
ATOM 6011 O O . LEU B 1 434 ? -48.270 -6.912 -8.441 1.00 20.97 404 LEU B O 1
ATOM 6016 N N . PRO B 1 435 ? -48.477 -4.687 -8.747 1.00 23.60 405 PRO B N 1
ATOM 6017 C CA . PRO B 1 435 ? -49.798 -4.827 -9.226 1.00 27.63 405 PRO B CA 1
ATOM 6018 C C . PRO B 1 435 ? -49.865 -5.814 -10.373 1.00 25.72 405 PRO B C 1
ATOM 6019 O O . PRO B 1 435 ? -50.808 -6.615 -10.407 1.00 25.02 405 PRO B O 1
ATOM 6023 N N . GLY B 1 436 ? -48.884 -5.858 -11.239 1.00 25.42 406 GLY B N 1
ATOM 6024 C CA . GLY B 1 436 ? -48.958 -6.877 -12.259 1.00 24.50 406 GLY B CA 1
ATOM 6025 C C . GLY B 1 436 ? -48.851 -8.318 -11.827 1.00 22.75 406 GLY B C 1
ATOM 6026 O O . GLY B 1 436 ? -49.515 -9.204 -12.306 1.00 22.05 406 GLY B O 1
ATOM 6027 N N . LEU B 1 437 ? -48.064 -8.559 -10.785 1.00 21.62 407 LEU B N 1
ATOM 6028 C CA . LEU B 1 437 ? -48.067 -9.890 -10.192 1.00 21.81 407 LEU B CA 1
ATOM 6029 C C . LEU B 1 437 ? -49.403 -10.254 -9.574 1.00 24.12 407 LEU B C 1
ATOM 6030 O O . LEU B 1 437 ? -49.849 -11.352 -9.737 1.00 23.76 407 LEU B O 1
ATOM 6035 N N . LEU B 1 438 ? -50.002 -9.322 -8.790 1.00 23.93 408 LEU B N 1
ATOM 6036 C CA . LEU B 1 438 ? -51.319 -9.560 -8.219 1.00 23.60 408 LEU B CA 1
ATOM 6037 C C . LEU B 1 438 ? -52.380 -9.912 -9.229 1.00 25.85 408 LEU B C 1
ATOM 6038 O O . LEU B 1 438 ? -53.171 -10.841 -9.045 1.00 24.65 408 LEU B O 1
ATOM 6043 N N . ARG B 1 439 ? -52.395 -9.124 -10.336 1.00 22.49 409 ARG B N 1
ATOM 6044 C CA . ARG B 1 439 ? -53.304 -9.417 -11.451 1.00 28.27 409 ARG B CA 1
ATOM 6045 C C . ARG B 1 439 ? -53.119 -10.815 -12.007 1.00 24.47 409 ARG B C 1
ATOM 6046 O O . ARG B 1 439 ? -54.155 -11.535 -12.180 1.00 25.60 409 ARG B O 1
ATOM 6054 N N . GLN B 1 440 ? -51.873 -11.253 -12.255 1.00 19.16 410 GLN B N 1
ATOM 6055 C CA . GLN B 1 440 ? -51.522 -12.574 -12.716 1.00 23.06 410 GLN B CA 1
ATOM 6056 C C . GLN B 1 440 ? -51.944 -13.696 -11.799 1.00 20.81 410 GLN B C 1
ATOM 6057 O O . GLN B 1 440 ? -52.509 -14.643 -12.183 1.00 24.42 410 GLN B O 1
ATOM 6063 N N . ALA B 1 441 ? -51.794 -13.468 -10.486 1.00 23.87 411 ALA B N 1
ATOM 6064 C CA . ALA B 1 441 ? -52.168 -14.362 -9.476 1.00 24.79 411 ALA B CA 1
ATOM 6065 C C . ALA B 1 441 ? -53.686 -14.506 -9.536 1.00 23.54 411 ALA B C 1
ATOM 6066 O O . ALA B 1 441 ? -54.182 -15.635 -9.458 1.00 23.80 411 ALA B O 1
ATOM 6068 N N . ALA B 1 442 ? -54.424 -13.405 -9.628 1.00 23.97 412 ALA B N 1
ATOM 6069 C CA . ALA B 1 442 ? -55.853 -13.444 -9.617 1.00 26.21 412 ALA B CA 1
ATOM 6070 C C . ALA B 1 442 ? -56.388 -14.246 -10.805 1.00 22.81 412 ALA B C 1
ATOM 6071 O O . ALA B 1 442 ? -57.364 -15.003 -10.708 1.00 26.74 412 ALA B O 1
ATOM 6073 N N . THR B 1 443 ? -55.767 -14.042 -11.941 1.00 27.53 413 THR B N 1
ATOM 6074 C CA . THR B 1 443 ? -56.236 -14.673 -13.147 1.00 24.85 413 THR B CA 1
ATOM 6075 C C . THR B 1 443 ? -55.964 -16.180 -13.098 1.00 29.44 413 THR B C 1
ATOM 6076 O O . THR B 1 443 ? -56.801 -17.049 -13.489 1.00 27.99 413 THR B O 1
ATOM 6080 N N . ALA B 1 444 ? -54.796 -16.537 -12.533 1.00 27.38 414 ALA B N 1
ATOM 6081 C CA . ALA B 1 444 ? -54.584 -17.947 -12.259 1.00 26.78 414 ALA B CA 1
ATOM 6082 C C . ALA B 1 444 ? -55.587 -18.571 -11.307 1.00 22.67 414 ALA B C 1
ATOM 6083 O O . ALA B 1 444 ? -56.111 -19.660 -11.585 1.00 25.23 414 ALA B O 1
ATOM 6085 N N . LEU B 1 445 ? -55.932 -17.929 -10.211 1.00 27.28 415 LEU B N 1
ATOM 6086 C CA . LEU B 1 445 ? -56.896 -18.500 -9.387 1.00 25.78 415 LEU B CA 1
ATOM 6087 C C . LEU B 1 445 ? -58.310 -18.625 -9.928 1.00 31.32 415 LEU B C 1
ATOM 6088 O O . LEU B 1 445 ? -59.023 -19.562 -9.615 1.00 26.55 415 LEU B O 1
ATOM 6093 N N . SER B 1 446 ? -58.728 -17.674 -10.743 1.00 29.44 416 SER B N 1
ATOM 6094 C CA . SER B 1 446 ? -59.989 -17.725 -11.542 1.00 28.46 416 SER B CA 1
ATOM 6095 C C . SER B 1 446 ? -60.087 -18.906 -12.476 1.00 30.49 416 SER B C 1
ATOM 6096 O O . SER B 1 446 ? -61.264 -19.289 -12.860 1.00 31.31 416 SER B O 1
ATOM 6099 N N . GLU B 1 447 ? -58.919 -19.515 -12.850 1.00 29.18 417 GLU B N 1
ATOM 6100 C CA . GLU B 1 447 ? -58.901 -20.771 -13.610 1.00 30.31 417 GLU B CA 1
ATOM 6101 C C . GLU B 1 447 ? -58.894 -22.023 -12.856 1.00 26.18 417 GLU B C 1
ATOM 6102 O O . GLU B 1 447 ? -58.926 -23.063 -13.522 1.00 33.22 417 GLU B O 1
ATOM 6108 N N . PHE B 1 448 ? -58.855 -21.963 -11.513 1.00 25.72 418 PHE B N 1
ATOM 6109 C CA . PHE B 1 448 ? -58.855 -23.120 -10.624 1.00 24.81 418 PHE B CA 1
ATOM 6110 C C . PHE B 1 448 ? -60.315 -23.656 -10.482 1.00 30.06 418 PHE B C 1
ATOM 6111 O O . PHE B 1 448 ? -61.185 -22.981 -9.853 1.00 32.75 418 PHE B O 1
ATOM 6119 N N . GLN B 1 449 ? -60.579 -24.759 -11.161 1.00 28.95 419 GLN B N 1
ATOM 6120 C CA . GLN B 1 449 ? -61.930 -25.425 -11.165 1.00 33.16 419 GLN B CA 1
ATOM 6121 C C . GLN B 1 449 ? -61.940 -26.466 -10.086 1.00 29.60 419 GLN B C 1
ATOM 6122 O O . GLN B 1 449 ? -61.180 -27.468 -10.180 1.00 35.75 419 GLN B O 1
ATOM 6128 N N . ILE B 1 450 ? -62.699 -26.192 -9.013 1.00 34.22 420 ILE B N 1
ATOM 6129 C CA . ILE B 1 450 ? -62.930 -27.147 -7.953 1.00 35.69 420 ILE B CA 1
ATOM 6130 C C . ILE B 1 450 ? -64.466 -27.349 -7.759 1.00 36.46 420 ILE B C 1
ATOM 6131 O O . ILE B 1 450 ? -65.174 -26.368 -7.540 1.00 41.24 420 ILE B O 1
ATOM 6136 N N . ALA B 1 451 ? -64.941 -28.583 -7.845 1.00 37.29 421 ALA B N 1
ATOM 6137 C CA . ALA B 1 451 ? -66.380 -28.876 -7.454 1.00 37.28 421 ALA B CA 1
ATOM 6138 C C . ALA B 1 451 ? -66.423 -29.988 -6.408 1.00 37.23 421 ALA B C 1
ATOM 6139 O O . ALA B 1 451 ? -65.588 -30.887 -6.435 1.00 38.17 421 ALA B O 1
ATOM 6141 N N . GLY B 1 452 ? -67.404 -29.913 -5.491 1.00 44.27 422 GLY B N 1
ATOM 6142 C CA . GLY B 1 452 ? -67.626 -30.975 -4.466 1.00 35.49 422 GLY B CA 1
ATOM 6143 C C . GLY B 1 452 ? -67.306 -30.553 -3.050 1.00 41.65 422 GLY B C 1
ATOM 6144 O O . GLY B 1 452 ? -67.852 -31.094 -2.121 1.00 41.02 422 GLY B O 1
ATOM 6145 N N . VAL B 1 453 ? -66.370 -29.610 -2.898 1.00 37.20 423 VAL B N 1
ATOM 6146 C CA . VAL B 1 453 ? -66.013 -29.012 -1.627 1.00 38.90 423 VAL B CA 1
ATOM 6147 C C . VAL B 1 453 ? -65.992 -27.513 -1.759 1.00 36.90 423 VAL B C 1
ATOM 6148 O O . VAL B 1 453 ? -65.954 -26.985 -2.854 1.00 40.81 423 VAL B O 1
ATOM 6152 N N . SER B 1 454 ? -66.149 -26.838 -0.622 1.00 38.36 424 SER B N 1
ATOM 6153 C CA . SER B 1 454 ? -66.070 -25.391 -0.539 1.00 36.72 424 SER B CA 1
ATOM 6154 C C . SER B 1 454 ? -64.611 -24.999 -0.317 1.00 33.80 424 SER B C 1
ATOM 6155 O O . SER B 1 454 ? -63.891 -25.697 0.465 1.00 30.90 424 SER B O 1
ATOM 6158 N N . THR B 1 455 ? -64.209 -23.912 -0.987 1.00 33.01 425 THR B N 1
ATOM 6159 C CA . THR B 1 455 ? -62.855 -23.337 -0.862 1.00 33.26 425 THR B CA 1
ATOM 6160 C C . THR B 1 455 ? -62.826 -21.834 -0.593 1.00 33.93 425 THR B C 1
ATOM 6161 O O . THR B 1 455 ? -63.834 -21.082 -0.662 1.00 27.78 425 THR B O 1
ATOM 6165 N N . ASN B 1 456 ? -61.599 -21.374 -0.358 1.00 28.39 426 ASN B N 1
ATOM 6166 C CA . ASN B 1 456 ? -61.291 -19.968 -0.092 1.00 28.74 426 ASN B CA 1
ATOM 6167 C C . ASN B 1 456 ? -60.884 -19.209 -1.360 1.00 28.16 426 ASN B C 1
ATOM 6168 O O . ASN B 1 456 ? -60.322 -18.142 -1.284 1.00 25.91 426 ASN B O 1
ATOM 6173 N N . LEU B 1 457 ? -61.098 -19.837 -2.520 1.00 26.70 427 LEU B N 1
ATOM 6174 C CA . LEU B 1 457 ? -60.787 -19.158 -3.769 1.00 27.86 427 LEU B CA 1
ATOM 6175 C C . LEU B 1 457 ? -61.321 -17.739 -4.000 1.00 28.50 427 LEU B C 1
ATOM 6176 O O . LEU B 1 457 ? -60.532 -16.840 -4.385 1.00 28.12 427 LEU B O 1
ATOM 6181 N N . ALA B 1 458 ? -62.607 -17.482 -3.763 1.00 33.52 428 ALA B N 1
ATOM 6182 C CA . ALA B 1 458 ? -63.113 -16.117 -3.900 1.00 32.98 428 ALA B CA 1
ATOM 6183 C C . ALA B 1 458 ? -62.511 -15.188 -2.891 1.00 27.98 428 ALA B C 1
ATOM 6184 O O . ALA B 1 458 ? -62.310 -14.014 -3.181 1.00 28.81 428 ALA B O 1
ATOM 6186 N N . PHE B 1 459 ? -62.307 -15.659 -1.668 1.00 27.43 429 PHE B N 1
ATOM 6187 C CA . PHE B 1 459 ? -61.649 -14.855 -0.657 1.00 27.71 429 PHE B CA 1
ATOM 6188 C C . PHE B 1 459 ? -60.202 -14.422 -1.014 1.00 26.26 429 PHE B C 1
ATOM 6189 O O . PHE B 1 459 ? -59.817 -13.243 -0.892 1.00 27.31 429 PHE B O 1
ATOM 6197 N N . LEU B 1 460 ? -59.468 -15.368 -1.558 1.00 26.84 430 LEU B N 1
ATOM 6198 C CA . LEU B 1 460 ? -58.175 -15.134 -2.044 1.00 26.17 430 LEU B CA 1
ATOM 6199 C C . LEU B 1 460 ? -58.209 -14.033 -3.149 1.00 27.27 430 LEU B C 1
ATOM 6200 O O . LEU B 1 460 ? -57.344 -13.135 -3.200 1.00 26.65 430 LEU B O 1
ATOM 6205 N N . GLN B 1 461 ? -59.171 -14.115 -4.026 1.00 32.05 431 GLN B N 1
ATOM 6206 C CA . GLN B 1 461 ? -59.352 -13.068 -5.017 1.00 31.39 431 GLN B CA 1
ATOM 6207 C C . GLN B 1 461 ? -59.596 -11.689 -4.469 1.00 32.68 431 GLN B C 1
ATOM 6208 O O . GLN B 1 461 ? -58.973 -10.704 -4.959 1.00 28.47 431 GLN B O 1
ATOM 6214 N N . ALA B 1 462 ? -60.473 -11.567 -3.465 1.00 33.08 432 ALA B N 1
ATOM 6215 C CA . ALA B 1 462 ? -60.710 -10.260 -2.804 1.00 31.73 432 ALA B CA 1
ATOM 6216 C C . ALA B 1 462 ? -59.404 -9.643 -2.207 1.00 26.35 432 ALA B C 1
ATOM 6217 O O . ALA B 1 462 ? -59.132 -8.419 -2.351 1.00 26.24 432 ALA B O 1
ATOM 6219 N N . LEU B 1 463 ? -58.559 -10.519 -1.573 1.00 24.17 433 LEU B N 1
ATOM 6220 C CA . LEU B 1 463 ? -57.193 -10.141 -1.120 1.00 25.30 433 LEU B CA 1
ATOM 6221 C C . LEU B 1 463 ? -56.416 -9.560 -2.262 1.00 24.71 433 LEU B C 1
ATOM 6222 O O . LEU B 1 463 ? -55.811 -8.493 -2.125 1.00 22.81 433 LEU B O 1
ATOM 6227 N N . LEU B 1 464 ? -56.418 -10.249 -3.382 1.00 28.76 434 LEU B N 1
ATOM 6228 C CA . LEU B 1 464 ? -55.441 -9.876 -4.440 1.00 31.35 434 LEU B CA 1
ATOM 6229 C C . LEU B 1 464 ? -55.822 -8.565 -5.087 1.00 28.73 434 LEU B C 1
ATOM 6230 O O . LEU B 1 464 ? -54.949 -7.886 -5.575 1.00 31.08 434 LEU B O 1
ATOM 6235 N N . HIS B 1 465 ? -57.105 -8.261 -5.097 1.00 29.23 435 HIS B N 1
ATOM 6236 C CA . HIS B 1 465 ? -57.642 -7.016 -5.695 1.00 32.21 435 HIS B CA 1
ATOM 6237 C C . HIS B 1 465 ? -57.683 -5.869 -4.703 1.00 30.09 435 HIS B C 1
ATOM 6238 O O . HIS B 1 465 ? -57.951 -4.743 -5.093 1.00 34.30 435 HIS B O 1
ATOM 6245 N N . HIS B 1 466 ? -57.477 -6.102 -3.411 1.00 27.86 436 HIS B N 1
ATOM 6246 C CA . HIS B 1 466 ? -57.554 -4.989 -2.463 1.00 30.16 436 HIS B CA 1
ATOM 6247 C C . HIS B 1 466 ? -56.409 -3.956 -2.599 1.00 29.65 436 HIS B C 1
ATOM 6248 O O . HIS B 1 466 ? -55.227 -4.275 -2.595 1.00 26.67 436 HIS B O 1
ATOM 6255 N N . PRO B 1 467 ? -56.751 -2.690 -2.648 1.00 30.13 437 PRO B N 1
ATOM 6256 C CA . PRO B 1 467 ? -55.805 -1.593 -2.830 1.00 28.23 437 PRO B CA 1
ATOM 6257 C C . PRO B 1 467 ? -54.678 -1.582 -1.833 1.00 27.74 437 PRO B C 1
ATOM 6258 O O . PRO B 1 467 ? -53.580 -1.311 -2.170 1.00 26.59 437 PRO B O 1
ATOM 6262 N N . ASP B 1 468 ? -54.941 -1.903 -0.559 1.00 26.71 438 ASP B N 1
ATOM 6263 C CA . ASP B 1 468 ? -53.885 -2.017 0.358 1.00 24.50 438 ASP B CA 1
ATOM 6264 C C . ASP B 1 468 ? -52.878 -3.134 0.036 1.00 25.53 438 ASP B C 1
ATOM 6265 O O . ASP B 1 468 ? -51.681 -3.014 0.351 1.00 23.56 438 ASP B O 1
ATOM 6270 N N . VAL B 1 469 ? -53.369 -4.248 -0.543 1.00 21.80 439 VAL B N 1
ATOM 6271 C CA . VAL B 1 469 ? -52.448 -5.293 -0.946 1.00 25.45 439 VAL B CA 1
ATOM 6272 C C . VAL B 1 469 ? -51.647 -4.804 -2.224 1.00 21.10 439 VAL B C 1
ATOM 6273 O O . VAL B 1 469 ? -50.409 -4.970 -2.281 1.00 23.35 439 VAL B O 1
ATOM 6277 N N . GLN B 1 470 ? -52.358 -4.174 -3.143 1.00 27.28 440 GLN B N 1
ATOM 6278 C CA . GLN B 1 470 ? -51.744 -3.546 -4.324 1.00 27.94 440 GLN B CA 1
ATOM 6279 C C . GLN B 1 470 ? -50.627 -2.534 -4.018 1.00 24.84 440 GLN B C 1
ATOM 6280 O O . GLN B 1 470 ? -49.540 -2.544 -4.682 1.00 24.57 440 GLN B O 1
ATOM 6286 N N . HIS B 1 471 ? -50.783 -1.812 -2.904 1.00 23.87 441 HIS B N 1
ATOM 6287 C CA . HIS B 1 471 ? -49.717 -0.955 -2.390 1.00 25.94 441 HIS B CA 1
ATOM 6288 C C . HIS B 1 471 ? -48.753 -1.499 -1.267 1.00 25.89 441 HIS B C 1
ATOM 6289 O O . HIS B 1 471 ? -47.748 -0.861 -0.900 1.00 25.32 441 HIS B O 1
ATOM 6296 N N . TYR B 1 472 ? -49.034 -2.748 -0.882 1.00 27.47 442 TYR B N 1
ATOM 6297 C CA . TYR B 1 472 ? -48.399 -3.425 0.207 1.00 26.58 442 TYR B CA 1
ATOM 6298 C C . TYR B 1 472 ? -48.382 -2.520 1.471 1.00 23.19 442 TYR B C 1
ATOM 6299 O O . TYR B 1 472 ? -47.416 -2.551 2.250 1.00 27.63 442 TYR B O 1
ATOM 6308 N N . GLU B 1 473 ? -49.471 -1.817 1.708 1.00 25.44 443 GLU B N 1
ATOM 6309 C CA . GLU B 1 473 ? -49.700 -1.049 2.966 1.00 24.93 443 GLU B CA 1
ATOM 6310 C C . GLU B 1 473 ? -50.363 -1.985 3.988 1.00 24.73 443 GLU B C 1
ATOM 6311 O O . GLU B 1 473 ? -51.633 -1.983 4.104 1.00 27.16 443 GLU B O 1
ATOM 6317 N N . LEU B 1 474 ? -49.573 -2.957 4.515 1.00 25.46 444 LEU B N 1
ATOM 6318 C CA . LEU B 1 474 ? -50.102 -4.077 5.324 1.00 25.44 444 LEU B CA 1
ATOM 6319 C C . LEU B 1 474 ? -49.274 -4.203 6.606 1.00 24.48 444 LEU B C 1
ATOM 6320 O O . LEU B 1 474 ? -48.125 -3.722 6.684 1.00 26.11 444 LEU B O 1
ATOM 6325 N N . SER B 1 475 ? -49.878 -4.945 7.528 1.00 25.40 445 SER B N 1
ATOM 6326 C CA . SER B 1 475 ? -49.282 -5.433 8.730 1.00 25.19 445 SER B CA 1
ATOM 6327 C C . SER B 1 475 ? -49.901 -6.778 9.067 1.00 25.37 445 SER B C 1
ATOM 6328 O O . SER B 1 475 ? -50.872 -7.209 8.453 1.00 25.74 445 SER B O 1
ATOM 6331 N N . THR B 1 476 ? -49.386 -7.385 10.109 1.00 22.87 446 THR B N 1
ATOM 6332 C CA . THR B 1 476 ? -49.811 -8.727 10.502 1.00 24.99 446 THR B CA 1
ATOM 6333 C C . THR B 1 476 ? -51.241 -8.811 11.107 1.00 26.70 446 THR B C 1
ATOM 6334 O O . THR B 1 476 ? -51.799 -9.879 11.152 1.00 29.98 446 THR B O 1
ATOM 6338 N N . HIS B 1 477 ? -51.815 -7.662 11.451 1.00 26.53 447 HIS B N 1
ATOM 6339 C CA . HIS B 1 477 ? -53.161 -7.494 11.942 1.00 26.73 447 HIS B CA 1
ATOM 6340 C C . HIS B 1 477 ? -54.163 -6.900 10.925 1.00 30.09 447 HIS B C 1
ATOM 6341 O O . HIS B 1 477 ? -55.363 -6.740 11.234 1.00 31.00 447 HIS B O 1
ATOM 6348 N N . TRP B 1 478 ? -53.705 -6.700 9.697 1.00 31.59 448 TRP B N 1
ATOM 6349 C CA . TRP B 1 478 ? -54.458 -6.049 8.662 1.00 31.66 448 TRP B CA 1
ATOM 6350 C C . TRP B 1 478 ? -55.699 -6.832 8.290 1.00 28.32 448 TRP B C 1
ATOM 6351 O O . TRP B 1 478 ? -56.807 -6.261 8.290 1.00 36.85 448 TRP B O 1
ATOM 6362 N N . LEU B 1 479 ? -55.568 -8.130 7.994 1.00 23.63 449 LEU B N 1
ATOM 6363 C CA . LEU B 1 479 ? -56.670 -8.942 7.525 1.00 25.24 449 LEU B CA 1
ATOM 6364 C C . LEU B 1 479 ? -57.722 -9.097 8.593 1.00 28.60 449 LEU B C 1
ATOM 6365 O O . LEU B 1 479 ? -58.904 -8.982 8.352 1.00 30.46 449 LEU B O 1
ATOM 6370 N N . ASP B 1 480 ? -57.255 -9.441 9.792 1.00 33.55 450 ASP B N 1
ATOM 6371 C CA . ASP B 1 480 ? -58.186 -9.637 10.879 1.00 33.63 450 ASP B CA 1
ATOM 6372 C C . ASP B 1 480 ? -59.081 -8.432 11.140 1.00 33.52 450 ASP B C 1
ATOM 6373 O O . ASP B 1 480 ? -60.260 -8.598 11.404 1.00 36.93 450 ASP B O 1
ATOM 6378 N N . GLU B 1 481 ? -58.515 -7.260 11.082 1.00 31.62 451 GLU B N 1
ATOM 6379 C CA . GLU B 1 481 ? -59.266 -5.989 11.218 1.00 32.90 451 GLU B CA 1
ATOM 6380 C C . GLU B 1 481 ? -60.315 -5.676 10.186 1.00 42.71 451 GLU B C 1
ATOM 6381 O O . GLU B 1 481 ? -61.292 -4.990 10.525 1.00 36.85 451 GLU B O 1
ATOM 6387 N N . ARG B 1 482 ? -60.072 -6.154 8.964 1.00 36.65 452 ARG B N 1
ATOM 6388 C CA . ARG B 1 482 ? -60.904 -5.998 7.788 1.00 43.65 452 ARG B CA 1
ATOM 6389 C C . ARG B 1 482 ? -61.712 -7.219 7.333 1.00 41.40 452 ARG B C 1
ATOM 6390 O O . ARG B 1 482 ? -62.241 -7.230 6.204 1.00 37.96 452 ARG B O 1
ATOM 6398 N N . LEU B 1 483 ? -61.872 -8.224 8.202 1.00 37.16 453 LEU B N 1
ATOM 6399 C CA . LEU B 1 483 ? -62.453 -9.520 7.782 1.00 41.00 453 LEU B CA 1
ATOM 6400 C C . LEU B 1 483 ? -63.866 -9.415 7.170 1.00 38.28 453 LEU B C 1
ATOM 6401 O O . LEU B 1 483 ? -64.083 -9.937 6.061 1.00 41.06 453 LEU B O 1
ATOM 6406 N N . PRO B 1 484 ? -64.810 -8.705 7.842 1.00 41.13 454 PRO B N 1
ATOM 6407 C CA . PRO B 1 484 ? -66.145 -8.400 7.264 1.00 40.91 454 PRO B CA 1
ATOM 6408 C C . PRO B 1 484 ? -66.098 -7.727 5.872 1.00 38.42 454 PRO B C 1
ATOM 6409 O O . PRO B 1 484 ? -66.784 -8.180 4.925 1.00 38.96 454 PRO B O 1
ATOM 6413 N N . GLU B 1 485 ? -65.263 -6.714 5.711 1.00 36.15 455 GLU B N 1
ATOM 6414 C CA . GLU B 1 485 ? -65.066 -6.088 4.393 1.00 38.44 455 GLU B CA 1
ATOM 6415 C C . GLU B 1 485 ? -64.700 -7.121 3.327 1.00 39.42 455 GLU B C 1
ATOM 6416 O O . GLU B 1 485 ? -65.232 -7.138 2.214 1.00 34.05 455 GLU B O 1
ATOM 6422 N N . LEU B 1 486 ? -63.691 -7.907 3.669 1.00 42.30 456 LEU B N 1
ATOM 6423 C CA . LEU B 1 486 ? -63.105 -8.824 2.726 1.00 37.02 456 LEU B CA 1
ATOM 6424 C C . LEU B 1 486 ? -64.077 -9.951 2.383 1.00 35.06 456 LEU B C 1
ATOM 6425 O O . LEU B 1 486 ? -64.138 -10.404 1.228 1.00 32.50 456 LEU B O 1
ATOM 6430 N N . VAL B 1 487 ? -64.912 -10.315 3.357 1.00 32.27 457 VAL B N 1
ATOM 6431 C CA . VAL B 1 487 ? -65.864 -11.438 3.220 1.00 39.71 457 VAL B CA 1
ATOM 6432 C C . VAL B 1 487 ? -66.980 -10.942 2.309 1.00 34.94 457 VAL B C 1
ATOM 6433 O O . VAL B 1 487 ? -67.320 -11.623 1.390 1.00 38.39 457 VAL B O 1
ATOM 6437 N N . THR B 1 488 ? -67.430 -9.679 2.487 1.00 40.73 458 THR B N 1
ATOM 6438 C CA . THR B 1 488 ? -68.333 -8.985 1.565 1.00 37.91 458 THR B CA 1
ATOM 6439 C C . THR B 1 488 ? -67.802 -8.989 0.161 1.00 35.73 458 THR B C 1
ATOM 6440 O O . THR B 1 488 ? -68.446 -9.522 -0.773 1.00 37.07 458 THR B O 1
ATOM 6444 N N . GLN B 1 489 ? -66.584 -8.442 0.021 1.00 37.66 459 GLN B N 1
ATOM 6445 C CA . GLN B 1 489 ? -65.879 -8.418 -1.259 1.00 38.18 459 GLN B CA 1
ATOM 6446 C C . GLN B 1 489 ? -65.739 -9.742 -1.999 1.00 38.68 459 GLN B C 1
ATOM 6447 O O . GLN B 1 489 ? -65.807 -9.788 -3.246 1.00 40.55 459 GLN B O 1
ATOM 6453 N N . ALA B 1 490 ? -65.438 -10.819 -1.257 1.00 37.88 460 ALA B N 1
ATOM 6454 C CA . ALA B 1 490 ? -65.236 -12.135 -1.799 1.00 39.76 460 ALA B CA 1
ATOM 6455 C C . ALA B 1 490 ? -66.482 -12.602 -2.521 1.00 39.58 460 ALA B C 1
ATOM 6456 O O . ALA B 1 490 ? -66.421 -13.325 -3.478 1.00 39.67 460 ALA B O 1
ATOM 6458 N N . ALA B 1 491 ? -67.633 -12.143 -2.057 1.00 41.85 461 ALA B N 1
ATOM 6459 C CA . ALA B 1 491 ? -68.883 -12.598 -2.621 1.00 41.58 461 ALA B CA 1
ATOM 6460 C C . ALA B 1 491 ? -69.019 -12.285 -4.130 1.00 48.05 461 ALA B C 1
ATOM 6461 O O . ALA B 1 491 ? -69.667 -13.024 -4.861 1.00 58.08 461 ALA B O 1
ATOM 6463 N N . GLU B 1 492 ? -68.308 -11.259 -4.604 1.00 52.50 462 GLU B N 1
ATOM 6464 C CA . GLU B 1 492 ? -68.217 -10.899 -6.035 1.00 54.06 462 GLU B CA 1
ATOM 6465 C C . GLU B 1 492 ? -67.479 -11.863 -6.943 1.00 57.01 462 GLU B C 1
ATOM 6466 O O . GLU B 1 492 ? -67.634 -11.808 -8.172 1.00 54.90 462 GLU B O 1
ATOM 6472 N N . TYR B 1 493 ? -66.684 -12.740 -6.348 1.00 54.46 463 TYR B N 1
ATOM 6473 C CA . TYR B 1 493 ? -65.860 -13.691 -7.086 1.00 56.56 463 TYR B CA 1
ATOM 6474 C C . TYR B 1 493 ? -66.408 -15.124 -7.158 1.00 58.72 463 TYR B C 1
ATOM 6475 O O . TYR B 1 493 ? -65.839 -15.968 -7.889 1.00 59.05 463 TYR B O 1
ATOM 6484 N N . ASP B 1 494 ? -67.489 -15.389 -6.412 1.00 61.84 464 ASP B N 1
ATOM 6485 C CA . ASP B 1 494 ? -68.348 -16.570 -6.630 1.00 71.08 464 ASP B CA 1
ATOM 6486 C C . ASP B 1 494 ? -69.749 -16.137 -7.038 1.00 70.72 464 ASP B C 1
ATOM 6487 O O . ASP B 1 494 ? -70.318 -16.670 -7.988 1.00 76.57 464 ASP B O 1
#

Solvent-accessible surface area: 33741 Å² total; per-residue (Å²): 120,25,52,0,0,0,1,2,23,0,10,4,0,1,2,0,0,35,1,0,45,33,38,58,44,71,1,1,0,0,47,0,93,64,6,47,39,0,24,0,27,148,31,13,88,62,39,22,63,10,116,31,214,8,27,67,2,0,82,63,18,59,14,0,38,124,13,1,151,119,47,64,12,50,18,0,0,3,1,22,40,69,16,2,73,64,9,101,11,1,90,35,0,67,163,62,64,10,64,18,3,14,3,81,31,99,7,3,54,25,15,57,58,92,50,114,10,29,17,9,0,100,178,42,66,4,57,22,10,51,22,23,79,40,101,35,95,57,154,57,3,38,56,26,9,153,77,27,73,66,24,16,2,66,51,162,66,1,139,113,74,72,78,9,81,73,16,48,137,116,115,92,1,31,89,17,17,51,161,0,36,7,0,0,0,3,0,0,0,8,14,123,40,21,0,0,15,20,2,0,0,0,0,1,14,63,191,126,118,32,2,0,0,1,0,28,2,15,131,20,81,71,80,18,19,39,39,0,0,21,5,0,26,82,0,0,81,103,25,106,2,92,0,1,1,1,2,16,0,21,8,30,119,80,16,92,31,45,13,48,87,5,7,5,48,2,5,24,2,0,0,0,0,3,42,9,29,32,19,43,0,0,19,2,3,0,73,0,14,52,49,70,57,2,110,49,20,64,8,70,80,32,85,21,91,17,86,39,30,116,8,8,1,2,0,4,40,0,18,14,72,145,74,52,34,84,0,115,41,4,20,31,10,30,2,26,30,22,13,10,2,18,8,5,19,66,38,20,77,28,19,135,90,22,110,33,19,2,0,0,3,1,1,26,28,105,66,91,66,8,48,13,2,3,164,40,4,8,48,5,3,72,38,11,63,32,41,37,16,81,35,5,20,12,14,0,19,2,0,4,81,16,77,33,0,59,118,9,116,17,19,18,49,8,1,53,126,72,52,95,80,0,70,106,66,9,72,148,66,151,133,30,60,0,0,0,1,2,23,0,11,5,0,1,5,0,0,35,1,0,44,34,40,53,42,70,1,0,0,0,40,0,85,70,7,48,40,2,26,0,24,154,34,12,83,100,35,22,55,8,110,28,213,7,26,65,2,0,85,67,17,61,9,1,33,127,14,0,134,117,55,67,12,54,18,0,0,3,1,22,43,70,15,2,75,59,9,108,10,2,88,34,0,64,161,65,62,9,67,20,3,12,4,81,32,96,6,3,51,27,14,59,60,95,83,117,8,48,20,2,0,102,180,39,68,6,58,22,9,51,26,59,129,48,80,66,139,67,4,45,58,26,10,150,84,25,72,62,27,18,2,49,26,136,96,113,3,139,117,80,78,83,7,44,85,34,38,137,186,73,57,2,30,85,16,16,58,169,0,35,7,1,0,0,4,0,0,0,8,13,134,37,20,0,0,15,22,1,0,0,0,0,1,14,58,188,126,118,35,2,0,0,1,0,28,2,13,134,21,82,67,82,19,18,41,41,0,0,20,6,0,26,81,0,0,80,99,24,105,2,94,0,1,0,2,2,16,0,22,7,31,120,80,16,94,35,45,13,46,84,6,7,4,48,2,5,27,3,0,0,0,0,4,40,9,29,32,20,45,0,0,18,3,2,0,75,0,13,54,45,68,59,2,116,46,20,64,9,71,82,31,85,18,89,18,85,40,28,113,10,9,1,2,0,4,39,0,18,57,98,65,91,0,123,42,3,19,31,10,31,1,25,29,22,12,12,2,20,11,10,19,51,40,18,84,28,19,137,98,26,111,43,22,3,0,0,2,1,1,27,30,106,68,90,65,7,45,14,1,3,154,39,4,6,49,8,4,78,38,13,69,31,44,37,19,83,38,5,23,15,14,0,16,2,0,3,79,19,80,35,0,57,118,10,119,17,18,20,54,9,1,52,127,62,55,100,83,0,86,101,62,10,58,146,90,146

InterPro domains:
  IPR000089 Biotin/lipoyl attachment [PF00364] (491-555)
  IPR000089 Biotin/lipoyl attachment [PS50968] (486-557)
  IPR005479 Carbamoyl phosphate synthase, ATP-binding domain [PF02786] (114-320)
  IPR005479 Carbamoyl phosphate synthase, ATP-binding domain [PS00867] (284-291)
  IPR005481 Biotin carboxylase-like, N-terminal domain [PF00289] (2-109)
  IPR005482 Biotin carboxylase, C-terminal [PF02785] (340-451)
  IPR005482 Biotin carboxylase, C-terminal [SM00878] (340-450)
  IPR011053 Single hybrid motif [SSF51230] (485-555)
  IPR011054 Rudiment single hybrid motif [SSF51246] (335-455)
  IPR011761 ATP-grasp fold [PS50975] (119-315)
  IPR011763 Acetyl-coenzyme A carboxyltransferase, C-terminal [PS50989] (844-1075)
  IPR011764 Biotin carboxylation domain [PS50979] (1-454)
  IPR013815 ATP-grasp fold, subdomain 1 [G3DSA:3.30.1490.20] (131-201)
  IPR016185 Pre-ATP-grasp domain superfamily [SSF52440] (2-111)
  IPR029045 ClpP/crotonase-like domain superfamily [SSF52096] (582-835)
  IPR029045 ClpP/crotonase-like domain superfamily [SSF52096] (805-1074)
  IPR034733 Acetyl-coenzyme A carboxylase carboxyl transferase subunit beta [PF01039] (603-1075)
  IPR051602 Acetyl-CoA Carboxylase Biotin Carboxylase Component [PTHR48095] (4-532)

CATH classification: 3.40.50.20 (+2 more: 3.30.1490.20, 3.30.470.20)

Foldseek 3Di:
DAEEEELDFWLQLLLLLVLCVVVVHFYEYEDAVLRCLFQSCVSHPHYHYFPDHFLVSSQPLVSSLVVCVVVVGQEYEHAPDRCQLPLVSCVVCVVSNYQYLFWHSVVSVQQVQQLNVVVLCVVLVHAAFDFDRDDAPQVCLLVVVVVVVQAWWPPPIDRDSVCRVVVCVVDHTTGDDPQWWKKKWKKAALLQAIATLFIKTQQADAVNHGFKIKPPDPPDDLVLQLVRLVSVRSSCNVRSTFAIKMWIWIAHPVRDIHTDGIGRHDDPCVVFSCQQVVASRSNLSVVSSVRDGCVVSPHDHDHSSPPHGAKMKMKGFKFQPPDWWFKADWDAFDDPQKDKRTRDDHGRTRDPSDGGTGMMIMGIDGHRQLLVNLVRVLVRLLPTDIPTTHICSLLSNLCSPDVCVNVVSGGNCRCNVCVVVSVVNSVVSD/DAEEEELDFWLQLLLLLVLCVVVVHFYEAEEEPLRCLWQSCVSGPHYYYFPDHFLVSSLPLVSSLVVCVVVVGQEYEHADPRCQLPLVSCVVCVVSNYQYLFWHSVVSVQQVDPVSLCVLCVVLVAAAFAWDVPDVVVVLVSCVVVVQAFKDADCTDRDSVCDPVVPPVHIMTGDDPQWWKKKWKKAALLVAIATLFIKTQQDAAVNHGFKIKPPDPPDDLVLSLVRQQSVRSSCVVRSTFAIKMWIWIAHPVRDIHTDGIGRHDDPCVVFSCQQRVASRSNLSVVSSVRDGCVRSPHDHDHSSPPHGAWMKMKGFKFQCAFWADWDAFDDPQKDKRTGDDHGRDDDPSDGGTGIIIMGIDRHRQLLVNLVVVLVRLLPTDIPGTHICSLLSNLCSPDVCNNVVSGGNCRCVVCVVVSVVNSVVSD

Sequence (856 aa):
TPRVLIANRGEVAVRIERAVSALGWQSVAVYAPDDAGSLHVRRADEAVALSGRGAAAYLDGAALLRVAQEHAATHVHPGYGFLSENADFARACAQAGLVFVGPDPDTLDLFGDKSRARGLAQRLGVPVIPGTDGATTLEEAAAFMQAQGGAPVMLRVVRQAGDLAAAFEQAYAERLIERARHIEVQVAGDGQSVTHLWERDCTVQRRHQKLLEFAPAPHLPQAVRTALIGAALQLAQEVKYRCLGTFEFLVTPGGDFYFIEANPRLQVEHTVVTEEWCGTDLVTAQLRLAAGETLTAVGLATQPADAAPPPGQAVQARVNMEVGGGQVQTFTPPGGPGVRVVDTFVTTGLTPSPQYDALLAKVVVHRRDAALPGLLRQAATALSEFQIAGVSTNLAFLQALLHHPDVQHYELSTHWLDERLPELVTQAAEYDTPRVLIANRGEVAVRIERAVSALGWQSVAVYAPDDAGSLHVRRADEAVALSGRGAAAYLDGAALLRVAQEHAATHVHPGYGFLSENADFARACAQAGLVFVGPDPDTLDLFGDKSRARGLAQRLGVPVIPGTATTLEEAAAFMQAQGGAPVMLKAVVRQAGDLAAAFEQLYAERLIERARHIEVQVAGDGQSVTHLWERDCTVQRRHQKLLEFAPAPHLPQAVRTALIGAALQLAQEVKYRCLGTFEFLVTPGGDFYFIEANPRLQVEHTVTEEWCGTDLVTAQLRLAAGETLTAVGLATQPADAAPPPGQAVQARVNMEGQVQTFTPPGGPGVVRVDTFVTTGLTPSPQYDALLAKVVVVHRRDAALPGLLRQAATALSEFQIAGVSTNLAFLQALLHHPDVQHYELSTHWLDERLPELVTQAAEYD